Protein AF-0000000082340554 (afdb_homodimer)

Solvent-accessible surface area (backbone atoms only — not comparable to full-atom values): 73332 Å² total; per-residue (Å²): 128,57,55,46,38,39,75,64,53,36,90,44,79,67,43,24,46,80,38,25,33,20,47,46,24,31,34,42,26,62,41,51,29,55,24,44,32,46,28,19,40,72,70,37,28,37,27,37,81,70,85,29,68,32,82,48,20,37,82,44,40,66,58,42,39,48,27,40,75,70,64,37,43,70,62,31,52,51,48,38,66,35,27,49,40,17,46,57,32,40,63,56,28,41,34,44,62,25,34,40,37,43,39,52,72,38,54,65,93,65,48,40,81,52,38,34,34,39,35,59,73,55,55,36,34,38,33,35,31,32,48,92,91,32,45,38,41,35,39,40,35,31,25,54,91,46,53,29,39,39,37,40,44,34,34,79,46,72,41,60,35,37,41,38,76,49,29,59,56,71,50,87,83,58,66,58,55,69,50,52,45,58,48,64,58,89,59,29,43,37,35,36,34,28,46,25,25,56,73,28,32,38,34,31,43,33,34,38,60,48,65,54,75,52,96,88,49,85,58,46,80,40,77,41,65,68,28,37,36,37,33,32,28,33,34,40,38,41,37,18,64,32,30,48,81,67,32,86,57,24,67,60,53,24,48,50,31,46,54,59,44,61,73,41,53,72,67,50,52,52,49,53,29,31,53,58,49,30,69,45,58,64,44,41,50,60,46,33,41,60,61,69,75,89,47,41,39,49,55,24,52,74,75,48,79,40,43,23,54,54,32,40,48,36,52,47,26,51,48,51,46,53,17,16,12,36,56,58,53,92,81,51,66,58,64,44,52,49,46,30,43,39,36,47,65,47,66,29,83,76,35,76,86,24,42,23,37,37,34,82,51,48,44,58,28,52,48,58,25,24,54,45,56,43,35,57,57,40,46,46,12,50,55,51,46,49,52,47,30,42,62,49,2,26,55,47,20,36,52,38,66,68,23,54,37,22,30,18,12,31,37,35,33,97,74,30,48,30,40,32,41,46,88,49,75,37,40,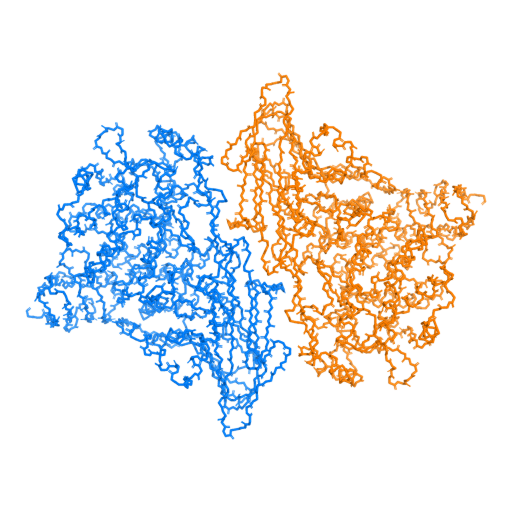19,75,32,59,53,17,44,48,55,55,49,48,51,55,49,54,52,33,42,38,63,66,45,61,66,56,52,61,68,49,40,62,53,52,51,25,40,49,40,18,51,64,54,52,37,38,64,41,97,83,62,68,30,47,27,37,53,76,21,44,46,71,66,43,48,29,25,45,96,87,62,46,68,34,44,66,33,58,26,12,33,39,55,53,47,40,50,50,52,43,51,50,42,48,55,50,48,30,57,77,68,68,52,82,84,55,90,56,53,65,59,48,55,52,48,65,72,22,44,70,77,90,50,69,33,96,85,44,20,51,31,50,38,76,53,80,55,46,62,70,49,58,23,44,61,64,63,56,50,43,33,33,48,41,88,42,55,80,32,30,72,79,89,28,42,70,58,34,50,11,45,52,45,38,51,51,50,20,46,77,49,55,25,43,76,30,15,45,31,22,15,48,50,22,34,44,29,18,65,68,41,34,17,67,58,26,50,50,34,53,51,46,34,46,64,73,17,40,39,60,54,66,44,18,22,55,78,61,77,30,41,27,15,30,20,24,38,28,28,17,57,45,38,12,39,43,45,35,77,50,89,49,33,34,35,38,45,56,16,56,37,79,80,51,33,32,36,36,42,35,35,40,35,33,54,54,24,31,33,36,30,40,31,33,45,75,76,36,77,43,70,50,37,37,39,36,27,72,65,29,51,63,34,37,39,33,40,42,91,83,42,62,75,44,78,46,70,43,64,48,76,43,78,44,56,84,84,112,125,59,57,44,38,37,75,63,52,36,90,46,78,68,45,23,46,80,39,25,34,21,47,46,25,32,35,41,28,60,41,51,28,55,25,44,33,46,27,19,39,71,71,38,28,36,28,37,85,70,86,28,67,32,82,48,20,38,84,42,41,65,58,42,40,49,28,40,76,68,64,37,42,69,61,34,52,53,49,36,67,36,27,48,40,18,46,57,32,40,63,54,27,42,34,44,62,25,34,39,37,42,39,52,72,38,55,66,92,67,50,39,80,51,40,34,35,38,34,59,73,54,55,36,34,40,34,35,34,33,48,91,91,31,45,37,42,34,38,39,34,33,25,54,89,48,53,29,40,39,34,40,44,34,35,78,46,72,42,62,36,39,41,39,77,52,26,58,56,71,50,88,84,59,66,57,54,69,50,52,47,60,46,62,58,90,57,30,42,37,37,36,33,28,45,24,24,54,74,28,34,37,35,31,42,33,34,38,61,48,65,54,78,52,96,86,49,85,57,47,79,41,76,41,66,68,28,38,36,38,32,33,29,34,33,39,39,41,37,20,67,34,31,48,82,65,31,88,56,25,67,60,53,22,48,50,32,46,55,59,44,61,73,41,54,72,68,52,53,52,49,50,30,31,52,58,49,32,69,46,58,65,46,40,51,62,46,35,41,60,61,68,73,86,49,41,40,48,56,24,53,74,75,48,80,40,42,20,53,54,31,39,46,36,52,47,26,51,48,50,44,53,18,16,13,38,57,58,52,91,82,52,66,57,65,45,52,47,46,30,42,40,35,45,64,48,64,29,83,74,34,75,86,23,41,22,38,36,34,81,50,45,44,58,28,52,49,59,25,24,54,46,55,44,34,57,58,39,45,44,12,49,53,52,46,48,53,45,29,43,62,50,1,26,55,46,19,36,52,38,65,68,23,54,39,22,30,18,12,30,38,35,32,97,74,30,47,29,41,32,41,46,88,50,76,36,39,20,75,32,62,52,18,44,48,54,56,49,47,53,57,51,54,50,33,42,37,62,66,44,60,67,55,50,61,70,48,39,63,52,52,50,26,39,47,41,17,51,66,56,53,38,39,64,41,96,84,62,67,30,47,27,36,55,75,20,45,44,70,65,42,47,29,24,45,97,88,63,46,69,35,43,67,34,58,25,13,34,37,54,53,49,39,50,49,52,43,51,49,43,49,55,49,49,30,57,75,68,67,52,82,86,53,90,56,53,66,58,48,56,51,48,64,71,20,44,70,78,89,50,69,30,95,86,45,20,51,30,50,36,76,52,80,56,46,64,70,50,57,23,43,59,63,62,56,51,44,32,36,48,41,90,43,56,80,31,31,69,80,89,28,40,70,59,35,51,11,45,51,44,37,51,52,50,20,45,77,49,56,25,45,72,30,15,44,32,23,14,48,51,22,34,42,30,17,64,68,42,33,17,68,59,26,50,50,33,53,51,46,34,46,66,73,16,39,40,60,53,65,44,18,22,55,80,61,77,31,42,28,14,31,20,22,37,27,29,17,57,46,39,12,39,44,44,34,78,50,88,50,34,34,36,39,45,55,16,56,35,78,78,52,32,32,36,35,40,34,35,40,36,34,54,54,23,30,33,37,30,40,31,32,46,73,77,34,78,43,71,51,36,37,38,36,27,74,67,29,51,62,33,39,39,33,41,42,91,83,42,61,75,44,79,45,70,43,66,48,78,44,81,44,56,82,85,113

Radius of gyration: 36.55 Å; Cα contacts (8 Å, |Δi|>4): 3757; chains: 2; bounding box: 96×115×82 Å

Foldseek 3Di:
DLKFKDQDFAPAQLQFFWAFQQFKIWTWRQDQAKTKIFIFGQQQWAADDDDFFFQQQAVCQVVLLVCQQVVVFVVNLVCCLVTAQTPVQADIFGATPWMKMKGQRADPVQKAPWMWMQRLLQRKIWTWIDHPNKTWIKIWHQFNVLQKIKMKIAIPAWGKIKIDIFHFFSDPPTPDTQWDDWDDDPQKIKTWGDHHYYPGKIKIKMKGKDADDDPRDDWDWDDDPRMIMTTHRIMMMIMHMDICVQPVCRVVVRVVSHVSLVVDDPVVSSVNRRVVSCVQLVLKAKDFPDAPPVDRLLCCLAPNVAVNNLRSLLSVLSSLLSRQFAADDPVCSRVRAAAFQQRRDDRHPDDVSSSFHFQLAQNVLSCLCCLQVRNLRSCNNLLSLLVQLQVQQQCSLCSNHVFFTGWAFRTAHPNNDRGFHHSQSQGRPHGCSSLSSCLVLLVSCQQAVDLVSLVVSLSSLVRSLRSQLSQWDARPVNQATWGPQDFNHNFWFADPVRDIRGTHIHFLLNLVSNLSSLVSNVVSCVSNVPDDDPCNVVSVVNNNRHDDFDQEPQLATARGPDNTHTPQQQDLDPSSCVCLPPNPVDACPPHVSNLSNNVSSLVRNVVRPHPQFLLSLLVSLQSCLRSLAQVVNVVSLSCNSNRAAGSNRFGPSPPTTRSSSSSNSSSVSSQAWAANPPQEIEGRSRHHQSSQKMWIFSGTHGQNKTWTFIDGRQFTDAWIKIAHARQDWHWYQTPPRADTDIGGGGGIDTHGSPD/DLKFKDQDFAPAQLQFFWAFQQFKIWTWRQDQQKTKIFIFGQQQWAADDDDFFFQQQAVCQVVLLVCQQVVVFVVNLVCCLVGAQTPVQADIFGATPWMKMKGQRADPVQKAPWMWMQRLLQRKIWTWIDHPNKTWIKIWHQFNVLQKIKMKIAIPAWGKIKIDIFHFFSDPPTPDTQWDDWDDDDQKIKTWGDHHYYPGKIKIKMKGKDADDDPRDDWDWDDDPRMIMTTHRIMMMIMHMDICVQPVCRVVVRVVSHVSLVVDDPVVSSVNRRVVSNVQLVLKAKDFDDAPPVDRLLCCLAPNVAVNNLRSLLSVLSSLLSRQFAADDPVCSRVRAAAFQQRRDDRHPDDVSSSFHFQLFQNVLSCLCCLQVRNLRSCNNLLSLLVQLQVQQQCSLCSNHVFFTGWAFRTAHPNNDRGFHHSQSQGRPHGCSSLSSCLVLLVSCQQAVDLVSLVVSLSSLVRSLRSQLSQWDARPVNQATWGPQDFNHNFWFADPVRDIRGTHTHFLLNLVSNLSSLVSNVVSCVSNVPDDDPCNVSSVVNNNRHDDFDQEPQLATARGPDNTHTPQLQDLDPSSCVCLPPNPVDACPPHVSNLSNNVSSLVRNVVRPHPQFLLSLLVSLLNCLRVLAQVVNVVSLSCNSNRAAGSNRFGPSPPTTRSSSSSNSSSVSSQAWAANPPQEIEGRSRHHQSSQKMWIFSGTHGQNKTWTFIDGRQFTDAWIKIAHARQDWHWYQTPPRADTDIGGGGGIDTHDSPD

Structure (mmCIF, N/CA/C/O backbone):
data_AF-0000000082340554-model_v1
#
loop_
_entity.id
_entity.type
_entity.pdbx_description
1 polymer 'Glycosyl hydrolase family 95 N-terminal domain-containing protein'
#
loop_
_atom_site.group_PDB
_atom_site.id
_atom_site.type_symbol
_atom_site.label_atom_id
_atom_site.label_alt_id
_atom_site.label_comp_id
_atom_site.label_asym_id
_atom_site.label_entity_id
_atom_site.label_seq_id
_atom_site.pdbx_PDB_ins_code
_atom_site.Cartn_x
_atom_site.Cartn_y
_atom_site.Cartn_z
_atom_site.occupancy
_atom_site.B_iso_or_equiv
_atom_site.auth_seq_id
_atom_site.auth_comp_id
_atom_site.auth_asym_id
_atom_site.auth_atom_id
_atom_site.pdbx_PDB_model_num
ATOM 1 N N . MET A 1 1 ? -26.406 30.531 2.686 1 60.03 1 MET A N 1
ATOM 2 C CA . MET A 1 1 ? -26.812 29.141 2.672 1 60.03 1 MET A CA 1
ATOM 3 C C . MET A 1 1 ? -25.594 28.219 2.691 1 60.03 1 MET A C 1
ATOM 5 O O . MET A 1 1 ? -24.828 28.172 1.723 1 60.03 1 MET A O 1
ATOM 9 N N . SER A 1 2 ? -25.078 27.734 3.844 1 86.44 2 SER A N 1
ATOM 10 C CA . SER A 1 2 ? -23.906 27.016 4.324 1 86.44 2 SER A CA 1
ATOM 11 C C . SER A 1 2 ? -24 25.531 4.004 1 86.44 2 SER A C 1
ATOM 13 O O . SER A 1 2 ? -23.938 24.688 4.906 1 86.44 2 SER A O 1
ATOM 15 N N . GLU A 1 3 ? -24.188 25.375 2.643 1 96.06 3 GLU A N 1
ATOM 16 C CA . GLU A 1 3 ? -24.312 23.984 2.201 1 96.06 3 GLU A CA 1
ATOM 17 C C . GLU A 1 3 ? -23.453 23.719 0.968 1 96.06 3 GLU A C 1
ATOM 19 O O . GLU A 1 3 ? -23.406 24.547 0.052 1 96.06 3 GLU A O 1
ATOM 24 N N . LEU A 1 4 ? -22.766 22.609 0.958 1 98.38 4 LEU A N 1
ATOM 25 C CA . LEU A 1 4 ? -22.219 22.047 -0.271 1 98.38 4 LEU A CA 1
ATOM 26 C C . LEU A 1 4 ? -23.203 21.078 -0.913 1 98.38 4 LEU A C 1
ATOM 28 O O . LEU A 1 4 ? -23.797 20.234 -0.226 1 98.38 4 LEU A O 1
ATOM 32 N N . TRP A 1 5 ? -23.406 21.172 -2.234 1 98.19 5 TRP A N 1
ATOM 33 C CA . TRP A 1 5 ? -24.328 20.219 -2.838 1 98.19 5 TRP A CA 1
ATOM 34 C C . TRP A 1 5 ? -23.906 19.875 -4.262 1 98.19 5 TRP A C 1
ATOM 36 O O . TRP A 1 5 ? -23.141 20.609 -4.879 1 98.19 5 TRP A O 1
ATOM 46 N N . TYR A 1 6 ? -24.375 18.719 -4.762 1 98.56 6 TYR A N 1
ATOM 47 C CA . TYR A 1 6 ? -23.938 18.125 -6.02 1 98.56 6 TYR A CA 1
ATOM 48 C C . TYR A 1 6 ? -25.078 17.359 -6.691 1 98.56 6 TYR A C 1
ATOM 50 O O . TYR A 1 6 ? -26.031 16.922 -6.023 1 98.56 6 TYR A O 1
ATOM 58 N N . LYS A 1 7 ? -24.906 17.078 -8.008 1 98.19 7 LYS A N 1
ATOM 59 C CA . LYS A 1 7 ? -25.953 16.438 -8.789 1 98.19 7 LYS A CA 1
ATOM 60 C C . LYS A 1 7 ? -25.578 15 -9.133 1 98.19 7 LYS A C 1
ATOM 62 O O . LYS A 1 7 ? -26.344 14.289 -9.781 1 98.19 7 LYS A O 1
ATOM 67 N N . ARG A 1 8 ? -24.453 14.586 -8.703 1 98 8 ARG A N 1
ATOM 68 C CA . ARG A 1 8 ? -23.969 13.234 -8.969 1 98 8 ARG A CA 1
ATOM 69 C C . ARG A 1 8 ? -23.219 12.672 -7.773 1 98 8 ARG A C 1
ATOM 71 O O . ARG A 1 8 ? -22.719 13.438 -6.934 1 98 8 ARG A O 1
ATOM 78 N N . PRO A 1 9 ? -23.125 11.289 -7.633 1 98.31 9 PRO A N 1
ATOM 79 C CA . PRO A 1 9 ? -22.234 10.719 -6.613 1 98.31 9 PRO A CA 1
ATOM 80 C C . PRO A 1 9 ? -20.766 11.094 -6.824 1 98.31 9 PRO A C 1
ATOM 82 O O . PRO A 1 9 ? -20.391 11.516 -7.922 1 98.31 9 PRO A O 1
ATOM 85 N N . ALA A 1 10 ? -19.984 11.023 -5.754 1 98 10 ALA A N 1
ATOM 86 C CA . ALA A 1 10 ? -18.547 11.25 -5.883 1 98 10 ALA A CA 1
ATOM 87 C C . ALA A 1 10 ? -17.906 10.211 -6.801 1 98 10 ALA A C 1
ATOM 89 O O . ALA A 1 10 ? -18.109 9.008 -6.625 1 98 10 ALA A O 1
ATOM 90 N N . ALA A 1 11 ? -17.188 10.695 -7.77 1 95.56 11 ALA A N 1
ATOM 91 C CA . ALA A 1 11 ? -16.453 9.797 -8.664 1 95.56 11 ALA A CA 1
ATOM 92 C C . ALA A 1 11 ? -15.219 9.227 -7.977 1 95.56 11 ALA A C 1
ATOM 94 O O . ALA A 1 11 ? -14.719 8.172 -8.367 1 95.56 11 ALA A O 1
ATOM 95 N N . GLY A 1 12 ? -14.781 9.859 -7.062 1 95.56 12 GLY A N 1
ATOM 96 C CA . GLY A 1 12 ? -13.625 9.477 -6.27 1 95.56 12 GLY A CA 1
ATOM 97 C C . GLY A 1 12 ? -13.531 10.219 -4.945 1 95.56 12 GLY A C 1
ATOM 98 O O . GLY A 1 12 ? -14.414 11.016 -4.613 1 95.56 12 GLY A O 1
ATOM 99 N N . TRP A 1 13 ? -12.453 9.961 -4.234 1 96.19 13 TRP A N 1
ATOM 100 C CA . TRP A 1 13 ? -12.258 10.477 -2.885 1 96.19 13 TRP A CA 1
ATOM 101 C C . TRP A 1 13 ? -12.25 12 -2.879 1 96.19 13 TRP A C 1
ATOM 103 O O . TRP A 1 13 ? -12.773 12.625 -1.958 1 96.19 13 TRP A O 1
ATOM 113 N N . ASP A 1 14 ? -11.75 12.625 -3.924 1 96.31 14 ASP A N 1
ATOM 114 C CA . ASP A 1 14 ? -11.586 14.07 -4.031 1 96.31 14 ASP A CA 1
ATOM 115 C C . ASP A 1 14 ? -12.93 14.773 -4.164 1 96.31 14 ASP A C 1
ATOM 117 O O . ASP A 1 14 ? -13.023 15.992 -4.016 1 96.31 14 ASP A O 1
ATOM 121 N N . GLU A 1 15 ? -13.977 13.992 -4.355 1 97.81 15 GLU A N 1
ATOM 122 C CA . GLU A 1 15 ? -15.312 14.555 -4.504 1 97.81 15 GLU A CA 1
ATOM 123 C C . GLU A 1 15 ? -16.203 14.164 -3.326 1 97.81 15 GLU A C 1
ATOM 125 O O . GLU A 1 15 ? -17.312 14.688 -3.184 1 97.81 15 GLU A O 1
ATOM 130 N N . ALA A 1 16 ? -15.734 13.25 -2.508 1 98.31 16 ALA A N 1
ATOM 131 C CA . ALA A 1 16 ? -16.531 12.773 -1.381 1 98.31 16 ALA A CA 1
ATOM 132 C C . ALA A 1 16 ? -16.641 13.844 -0.298 1 98.31 16 ALA A C 1
ATOM 134 O O . ALA A 1 16 ? -15.906 14.836 -0.317 1 98.31 16 ALA A O 1
ATOM 135 N N . LEU A 1 17 ? -17.594 13.68 0.597 1 98.81 17 LEU A N 1
ATOM 136 C CA . LEU A 1 17 ? -17.859 14.695 1.612 1 98.81 17 LEU A CA 1
ATOM 137 C C . LEU A 1 17 ? -17.469 14.188 2.996 1 98.81 17 LEU A C 1
ATOM 139 O O . LEU A 1 17 ? -17.844 13.086 3.393 1 98.81 17 LEU A O 1
ATOM 143 N N . PRO A 1 18 ? -16.719 14.969 3.752 1 98.75 18 PRO A N 1
ATOM 144 C CA . PRO A 1 18 ? -16.219 14.531 5.055 1 98.75 18 PRO A CA 1
ATOM 145 C C . PRO A 1 18 ? -17.234 14.734 6.18 1 98.75 18 PRO A C 1
ATOM 147 O O . PRO A 1 18 ? -17.953 15.727 6.191 1 98.75 18 PRO A O 1
ATOM 150 N N . VAL A 1 19 ? -17.328 13.773 7.055 1 98.81 19 VAL A N 1
ATOM 151 C CA . VAL A 1 19 ? -17.938 13.945 8.367 1 98.81 19 VAL A CA 1
ATOM 152 C C . VAL A 1 19 ? -16.953 13.516 9.453 1 98.81 19 VAL A C 1
ATOM 154 O O . VAL A 1 19 ? -16.062 12.695 9.211 1 98.81 19 VAL A O 1
ATOM 157 N N . GLY A 1 20 ? -17.016 14.172 10.578 1 98.75 20 GLY A N 1
ATOM 158 C CA . GLY A 1 20 ? -16.094 13.844 11.664 1 98.75 20 GLY A CA 1
ATOM 159 C C . GLY A 1 20 ? -16.547 14.414 13 1 98.75 20 GLY A C 1
ATOM 160 O O . GLY A 1 20 ? -17.359 15.336 13.047 1 98.75 20 GLY A O 1
ATOM 161 N N . ASN A 1 21 ? -16.078 13.844 14.055 1 98.19 21 ASN A N 1
ATOM 162 C CA . ASN A 1 21 ? -16.422 14.312 15.391 1 98.19 21 ASN A CA 1
ATOM 163 C C . ASN A 1 21 ? -15.18 14.531 16.234 1 98.19 21 ASN A C 1
ATOM 165 O O . ASN A 1 21 ? -15.234 14.414 17.469 1 98.19 21 ASN A O 1
ATOM 169 N N . GLY A 1 22 ? -14.031 14.758 15.57 1 97.19 22 GLY A N 1
ATOM 170 C CA . GLY A 1 22 ? -12.766 14.898 16.266 1 97.19 22 GLY A CA 1
ATOM 171 C C . GLY A 1 22 ? -11.898 13.656 16.188 1 97.19 22 GLY A C 1
ATOM 172 O O . GLY A 1 22 ? -10.727 13.734 15.797 1 97.19 22 GLY A O 1
ATOM 173 N N . ARG A 1 23 ? -12.531 12.531 16.453 1 96.25 23 ARG A N 1
ATOM 174 C CA . ARG A 1 23 ? -11.805 11.266 16.547 1 96.25 23 ARG A CA 1
ATOM 175 C C . ARG A 1 23 ? -12.211 10.312 15.422 1 96.25 23 ARG A C 1
ATOM 177 O O . ARG A 1 23 ? -11.367 9.633 14.844 1 96.25 23 ARG A O 1
ATOM 184 N N . LEU A 1 24 ? -13.508 10.203 15.164 1 98.31 24 LEU A N 1
ATOM 185 C CA . LEU A 1 24 ? -14.039 9.367 14.094 1 98.31 24 LEU A CA 1
ATOM 186 C C . LEU A 1 24 ? -14.336 10.195 12.852 1 98.31 24 LEU A C 1
ATOM 188 O O . LEU A 1 24 ? -14.789 11.336 12.961 1 98.31 24 LEU A O 1
ATOM 192 N N . GLY A 1 25 ? -13.977 9.664 11.727 1 98.62 25 GLY A N 1
ATOM 193 C CA . GLY A 1 25 ? -14.266 10.336 10.469 1 98.62 25 GLY A CA 1
ATOM 194 C C . GLY A 1 25 ? -14.703 9.383 9.367 1 98.62 25 GLY A C 1
ATOM 195 O O . GLY A 1 25 ? -14.484 8.172 9.461 1 98.62 25 GLY A O 1
ATOM 196 N N . ALA A 1 26 ? -15.344 9.914 8.406 1 98.81 26 ALA A N 1
ATOM 197 C CA . ALA A 1 26 ? -15.734 9.18 7.207 1 98.81 26 ALA A CA 1
ATOM 198 C C . ALA A 1 26 ? -15.828 10.109 6 1 98.81 26 ALA A C 1
ATOM 200 O O . ALA A 1 26 ? -16.078 11.305 6.148 1 98.81 26 ALA A O 1
ATOM 201 N N . MET A 1 27 ? -15.539 9.617 4.883 1 98.75 27 MET A N 1
ATOM 202 C CA . MET A 1 27 ? -15.852 10.281 3.619 1 98.75 27 MET A CA 1
ATOM 203 C C . MET A 1 27 ? -17.062 9.633 2.943 1 98.75 27 MET A C 1
ATOM 205 O O . MET A 1 27 ? -17.047 8.43 2.674 1 98.75 27 MET A O 1
ATOM 209 N N . VAL A 1 28 ? -18.062 10.398 2.654 1 98.75 28 VAL A N 1
ATOM 210 C CA . VAL A 1 28 ? -19.328 9.922 2.104 1 98.75 28 VAL A CA 1
ATOM 211 C C . VAL A 1 28 ? -19.344 10.133 0.593 1 98.75 28 VAL A C 1
ATOM 213 O O . VAL A 1 28 ? -19.219 11.266 0.118 1 98.75 28 VAL A O 1
ATOM 216 N N . TYR A 1 29 ? -19.641 9.102 -0.17 1 98.31 29 TYR A N 1
ATOM 217 C CA . TYR A 1 29 ? -19.578 9.188 -1.625 1 98.31 29 TYR A CA 1
ATOM 218 C C . TYR A 1 29 ? -20.938 9.516 -2.217 1 98.31 29 TYR A C 1
ATOM 220 O O . TYR A 1 29 ? -21.031 10.148 -3.268 1 98.31 29 TYR A O 1
ATOM 228 N N . GLY A 1 30 ? -21.984 9.047 -1.609 1 98.62 30 GLY A N 1
ATOM 229 C CA . GLY A 1 30 ? -23.344 9.289 -2.084 1 98.62 30 GLY A CA 1
ATOM 230 C C . GLY A 1 30 ? -23.75 8.375 -3.221 1 98.62 30 GLY A C 1
ATOM 231 O O . GLY A 1 30 ? -24.625 8.711 -4.012 1 98.62 30 GLY A O 1
ATOM 232 N N . ARG A 1 31 ? -23.203 7.18 -3.307 1 98.06 31 ARG A N 1
ATOM 233 C CA . ARG A 1 31 ? -23.516 6.254 -4.391 1 98.06 31 ARG A CA 1
ATOM 234 C C . ARG A 1 31 ? -24.875 5.605 -4.188 1 98.06 31 ARG A C 1
ATOM 236 O O . ARG A 1 31 ? -25.344 5.465 -3.053 1 98.06 31 ARG A O 1
ATOM 243 N N . THR A 1 32 ? -25.562 5.25 -5.312 1 98.44 32 THR A N 1
ATOM 244 C CA . THR A 1 32 ? -26.922 4.727 -5.219 1 98.44 32 THR A CA 1
ATOM 245 C C . THR A 1 32 ? -26.922 3.207 -5.363 1 98.44 32 THR A C 1
ATOM 247 O O . THR A 1 32 ? -27.812 2.533 -4.84 1 98.44 32 THR A O 1
ATOM 250 N N . ASP A 1 33 ? -25.922 2.709 -6.113 1 96.75 33 ASP A N 1
ATOM 251 C CA . ASP A 1 33 ? -25.812 1.257 -6.223 1 96.75 33 ASP A CA 1
ATOM 252 C C . ASP A 1 33 ? -25.234 0.654 -4.949 1 96.75 33 ASP A C 1
ATOM 254 O O . ASP A 1 33 ? -25.938 0.004 -4.176 1 96.75 33 ASP A O 1
ATOM 258 N N . ALA A 1 34 ? -24.047 1.009 -4.648 1 96.38 34 ALA A N 1
ATOM 259 C CA . ALA A 1 34 ? -23.359 0.648 -3.412 1 96.38 34 ALA A CA 1
ATOM 260 C C . ALA A 1 34 ? -22.672 1.861 -2.793 1 96.38 34 ALA A C 1
ATOM 262 O O . ALA A 1 34 ? -21.609 2.287 -3.262 1 96.38 34 ALA A O 1
ATOM 263 N N . GLU A 1 35 ? -23.266 2.383 -1.739 1 97.75 35 GLU A N 1
ATOM 264 C CA . GLU A 1 35 ? -22.641 3.488 -1.02 1 97.75 35 GLU A CA 1
ATOM 265 C C . GLU A 1 35 ? -21.328 3.051 -0.365 1 97.75 35 GLU A C 1
ATOM 267 O O . GLU A 1 35 ? -21.188 1.899 0.054 1 97.75 35 GLU A O 1
ATOM 272 N N . LEU A 1 36 ? -20.422 3.928 -0.369 1 97 36 LEU A N 1
ATOM 273 C CA . LEU A 1 36 ? -19.141 3.713 0.28 1 97 36 LEU A CA 1
ATOM 274 C C . LEU A 1 36 ? -18.859 4.805 1.309 1 97 36 LEU A C 1
ATOM 276 O O . LEU A 1 36 ? -18.938 5.992 0.993 1 97 36 LEU A O 1
ATOM 280 N N . LEU A 1 37 ? -18.594 4.43 2.52 1 98 37 LEU A N 1
ATOM 281 C CA . LEU A 1 37 ? -18 5.312 3.514 1 98 37 LEU A CA 1
ATOM 282 C C . LEU A 1 37 ? -16.578 4.875 3.844 1 98 37 LEU A C 1
ATOM 284 O O . LEU A 1 37 ? -16.359 3.764 4.332 1 98 37 LEU A O 1
ATOM 288 N N . GLN A 1 38 ? -15.617 5.711 3.535 1 98 38 GLN A N 1
ATOM 289 C CA . GLN A 1 38 ? -14.25 5.488 3.977 1 98 38 GLN A CA 1
ATOM 290 C C . GLN A 1 38 ? -14.055 5.938 5.422 1 98 38 GLN A C 1
ATOM 292 O O . GLN A 1 38 ? -14.203 7.117 5.738 1 98 38 GLN A O 1
ATOM 297 N N . LEU A 1 39 ? -13.688 5.027 6.254 1 98.75 39 LEU A N 1
ATOM 298 C CA . LEU A 1 39 ? -13.719 5.273 7.691 1 98.75 39 LEU A CA 1
ATOM 299 C C . LEU A 1 39 ? -12.312 5.559 8.227 1 98.75 39 LEU A C 1
ATOM 301 O O . LEU A 1 39 ? -11.344 4.953 7.77 1 98.75 39 LEU A O 1
ATOM 305 N N . ASN A 1 40 ? -12.258 6.402 9.203 1 98.75 40 ASN A N 1
ATOM 306 C CA . ASN A 1 40 ? -11.023 6.707 9.914 1 98.75 40 ASN A CA 1
ATOM 307 C C . ASN A 1 40 ? -11.242 6.77 11.422 1 98.75 40 ASN A C 1
ATOM 309 O O . ASN A 1 40 ? -12.328 7.125 11.883 1 98.75 40 ASN A O 1
ATOM 313 N N . GLU A 1 41 ? -10.375 6.363 12.164 1 98.56 41 GLU A N 1
ATOM 314 C CA . GLU A 1 41 ? -10.156 6.582 13.586 1 98.56 41 GLU A CA 1
ATOM 315 C C . GLU A 1 41 ? -8.758 7.137 13.859 1 98.56 41 GLU A C 1
ATOM 317 O O . GLU A 1 41 ? -7.77 6.609 13.352 1 98.56 41 GLU A O 1
ATOM 322 N N . ASP A 1 42 ? -8.633 8.188 14.578 1 98 42 ASP A N 1
ATOM 323 C CA . ASP A 1 42 ? -7.473 9.062 14.547 1 98 42 ASP A CA 1
ATOM 324 C C . ASP A 1 42 ? -6.254 8.383 15.164 1 98 42 ASP A C 1
ATOM 326 O O . ASP A 1 42 ? -5.129 8.875 15.039 1 98 42 ASP A O 1
ATOM 330 N N . SER A 1 43 ? -6.402 7.195 15.828 1 98.06 43 SER A N 1
ATOM 331 C CA . SER A 1 43 ? -5.262 6.551 16.469 1 98.06 43 SER A CA 1
ATOM 332 C C . SER A 1 43 ? -4.887 5.254 15.766 1 98.06 43 SER A C 1
ATOM 334 O O . SER A 1 43 ? -4.129 4.441 16.297 1 98.06 43 SER A O 1
ATOM 336 N N . VAL A 1 44 ? -5.391 5.004 14.562 1 98.19 44 VAL A N 1
ATOM 337 C CA . VAL A 1 44 ? -5 3.842 13.773 1 98.19 44 VAL A CA 1
ATOM 338 C C . VAL A 1 44 ? -3.75 4.168 12.961 1 98.19 44 VAL A C 1
ATOM 340 O O . VAL A 1 44 ? -3.846 4.699 11.852 1 98.19 44 VAL A O 1
ATOM 343 N N . TRP A 1 45 ? -2.592 3.799 13.492 1 98.19 45 TRP A N 1
ATOM 344 C CA . TRP A 1 45 ? -1.295 4.117 12.906 1 98.19 45 TRP A CA 1
ATOM 345 C C . TRP A 1 45 ? -0.451 2.857 12.734 1 98.19 45 TRP A C 1
ATOM 347 O O . TRP A 1 45 ? -0.604 1.895 13.484 1 98.19 45 TRP A O 1
ATOM 357 N N . TYR A 1 46 ? 0.42 2.785 11.727 1 97.5 46 TYR A N 1
ATOM 358 C CA . TYR A 1 46 ? 1.41 1.73 11.547 1 97.5 46 TYR A CA 1
ATOM 359 C C . TYR A 1 46 ? 2.48 1.794 12.633 1 97.5 46 TYR A C 1
ATOM 361 O O . TYR A 1 46 ? 3.131 2.826 12.812 1 97.5 46 TYR A O 1
ATOM 369 N N . GLY A 1 47 ? 2.658 0.726 13.422 1 97.25 47 GLY A N 1
ATOM 370 C CA . GLY A 1 47 ? 3.809 0.503 14.289 1 97.25 47 GLY A CA 1
ATOM 371 C C . GLY A 1 47 ? 3.707 1.229 15.617 1 97.25 47 GLY A C 1
ATOM 372 O O . GLY A 1 47 ? 2.965 2.205 15.742 1 97.25 47 GLY A O 1
ATOM 373 N N . GLY A 1 48 ? 4.414 0.808 16.578 1 97.19 48 GLY A N 1
ATOM 374 C CA . GLY A 1 48 ? 4.574 1.435 17.875 1 97.19 48 GLY A CA 1
ATOM 375 C C . GLY A 1 48 ? 5.746 2.396 17.938 1 97.19 48 GLY A C 1
ATOM 376 O O . GLY A 1 48 ? 6.336 2.727 16.906 1 97.19 48 GLY A O 1
ATOM 377 N N . PRO A 1 49 ? 6.016 2.887 19.078 1 96.12 49 PRO A N 1
ATOM 378 C CA . PRO A 1 49 ? 7.117 3.836 19.234 1 96.12 49 PRO A CA 1
ATOM 379 C C . PRO A 1 49 ? 8.461 3.266 18.797 1 96.12 49 PRO A C 1
ATOM 381 O O . PRO A 1 49 ? 8.688 2.059 18.891 1 96.12 49 PRO A O 1
ATOM 384 N N . GLN A 1 50 ? 9.305 4.051 18.281 1 94.06 50 GLN A N 1
ATOM 385 C CA . GLN A 1 50 ? 10.641 3.67 17.828 1 94.06 50 GLN A CA 1
ATOM 386 C C . GLN A 1 50 ? 11.711 4.566 18.453 1 94.06 50 GLN A C 1
ATOM 388 O O . GLN A 1 50 ? 11.438 5.715 18.797 1 94.06 50 GLN A O 1
ATOM 393 N N . ASP A 1 51 ? 12.828 4.031 18.734 1 91.75 51 ASP A N 1
ATOM 394 C CA . ASP A 1 51 ? 14.016 4.824 19.031 1 91.75 51 ASP A CA 1
ATOM 395 C C . ASP A 1 51 ? 14.805 5.148 17.766 1 91.75 51 ASP A C 1
ATOM 397 O O . ASP A 1 51 ? 15.547 4.309 17.266 1 91.75 51 ASP A O 1
ATOM 401 N N . ARG A 1 52 ? 14.695 6.383 17.359 1 93.81 52 ARG A N 1
ATOM 402 C CA . ARG A 1 52 ? 15.273 6.738 16.078 1 93.81 52 ARG A CA 1
ATOM 403 C C . ARG A 1 52 ? 16.359 7.797 16.234 1 93.81 52 ARG A C 1
ATOM 405 O O . ARG A 1 52 ? 16.984 8.203 15.25 1 93.81 52 ARG A O 1
ATOM 412 N N . ILE A 1 53 ? 16.594 8.328 17.406 1 94.81 53 ILE A N 1
ATOM 413 C CA . ILE A 1 53 ? 17.5 9.453 17.641 1 94.81 53 ILE A CA 1
ATOM 414 C C . ILE A 1 53 ? 18.906 9.078 17.219 1 94.81 53 ILE A C 1
ATOM 416 O O . ILE A 1 53 ? 19.438 8.031 17.594 1 94.81 53 ILE A O 1
ATOM 420 N N . PRO A 1 54 ? 19.531 9.914 16.375 1 93.5 54 PRO A N 1
ATOM 421 C CA . PRO A 1 54 ? 20.891 9.602 15.922 1 93.5 54 PRO A CA 1
ATOM 422 C C . PRO A 1 54 ? 21.906 9.602 17.062 1 93.5 54 PRO A C 1
ATOM 424 O O . PRO A 1 54 ? 22 10.594 17.797 1 93.5 54 PRO A O 1
ATOM 427 N N . ASP A 1 55 ? 22.75 8.664 17.141 1 86.44 55 ASP A N 1
ATOM 428 C CA . ASP A 1 55 ? 23.672 8.461 18.266 1 86.44 55 ASP A CA 1
ATOM 429 C C . ASP A 1 55 ? 24.922 9.336 18.109 1 86.44 55 ASP A C 1
ATOM 431 O O . ASP A 1 55 ? 25.594 9.648 19.109 1 86.44 55 ASP A O 1
ATOM 435 N N . ASP A 1 56 ? 25.188 9.781 16.922 1 90.12 56 ASP A N 1
ATOM 436 C CA . ASP A 1 56 ? 26.469 10.445 16.672 1 90.12 56 ASP A CA 1
ATOM 437 C C . ASP A 1 56 ? 26.297 11.953 16.594 1 90.12 56 ASP A C 1
ATOM 439 O O . ASP A 1 56 ? 27.266 12.688 16.359 1 90.12 56 ASP A O 1
ATOM 443 N N . ALA A 1 57 ? 25.125 12.414 16.812 1 96 57 ALA A N 1
ATOM 444 C CA . ALA A 1 57 ? 24.828 13.82 16.531 1 96 57 ALA A CA 1
ATOM 445 C C . ALA A 1 57 ? 25.625 14.734 17.484 1 96 57 ALA A C 1
ATOM 447 O O . ALA A 1 57 ? 26.312 15.648 17.031 1 96 57 ALA A O 1
ATOM 448 N N . LEU A 1 58 ? 25.625 14.445 18.781 1 97.25 58 LEU A N 1
ATOM 449 C CA . LEU A 1 58 ? 26.203 15.336 19.781 1 97.25 58 LEU A CA 1
ATOM 450 C C . LEU A 1 58 ? 27.703 15.445 19.594 1 97.25 58 LEU A C 1
ATOM 452 O O . LEU A 1 58 ? 28.266 16.547 19.641 1 97.25 58 LEU A O 1
ATOM 456 N N . ARG A 1 59 ? 28.344 14.336 19.359 1 95.56 59 ARG A N 1
ATOM 457 C CA . ARG A 1 59 ? 29.797 14.336 19.219 1 95.56 59 ARG A CA 1
ATOM 458 C C . ARG A 1 59 ? 30.234 15.102 17.984 1 95.56 59 ARG A C 1
ATOM 460 O O . ARG A 1 59 ? 31.328 15.656 17.938 1 95.56 59 ARG A O 1
ATOM 467 N N . ASN A 1 60 ? 29.375 15.18 17 1 96.69 60 ASN A N 1
ATOM 468 C CA . ASN A 1 60 ? 29.75 15.805 15.734 1 96.69 60 ASN A CA 1
ATOM 469 C C . ASN A 1 60 ? 29.234 17.234 15.641 1 96.69 60 ASN A C 1
ATOM 471 O O . ASN A 1 60 ? 29.531 17.953 14.688 1 96.69 60 ASN A O 1
ATOM 475 N N . LEU A 1 61 ? 28.547 17.703 16.609 1 98.31 61 LEU A N 1
ATOM 476 C CA . LEU A 1 61 ? 27.875 19 16.562 1 98.31 61 LEU A CA 1
ATOM 477 C C . LEU A 1 61 ? 28.891 20.125 16.469 1 98.31 61 LEU A C 1
ATOM 479 O O . LEU A 1 61 ? 28.734 21.031 15.656 1 98.31 61 LEU A O 1
ATOM 483 N N . PRO A 1 62 ? 29.984 20.109 17.281 1 98.06 62 PRO A N 1
ATOM 484 C CA . PRO A 1 62 ? 30.953 21.219 17.156 1 98.06 62 PRO A CA 1
ATOM 485 C C . PRO A 1 62 ? 31.562 21.312 15.75 1 98.06 62 PRO A C 1
ATOM 487 O O . PRO A 1 62 ? 31.703 22.406 15.211 1 98.06 62 PRO A O 1
ATOM 490 N N . HIS A 1 63 ? 31.812 20.172 15.234 1 98.06 63 HIS A N 1
ATOM 491 C CA . HIS A 1 63 ? 32.375 20.156 13.891 1 98.06 63 HIS A CA 1
ATOM 492 C C . HIS A 1 63 ? 31.375 20.672 12.859 1 98.06 63 HIS A C 1
ATOM 494 O O . HIS A 1 63 ? 31.75 21.422 11.953 1 98.06 63 HIS A O 1
ATOM 500 N N . LEU A 1 64 ? 30.172 20.25 12.984 1 98.31 64 LEU A N 1
ATOM 501 C CA . LEU A 1 64 ? 29.141 20.734 12.07 1 98.31 64 LEU A CA 1
ATOM 502 C C . LEU A 1 64 ? 29.016 22.25 12.148 1 98.31 64 LEU A C 1
ATOM 504 O O . LEU A 1 64 ? 28.922 22.922 11.109 1 98.31 64 LEU A O 1
ATOM 508 N N . ARG A 1 65 ? 29.031 22.828 13.344 1 98.38 65 ARG A N 1
ATOM 509 C CA . ARG A 1 65 ? 28.906 24.266 13.539 1 98.38 65 ARG A CA 1
ATOM 510 C C . ARG A 1 65 ? 30.078 25 12.883 1 98.38 65 ARG A C 1
ATOM 512 O O . ARG A 1 65 ? 29.891 26.062 12.281 1 98.38 65 ARG A O 1
ATOM 519 N N . GLU A 1 66 ? 31.188 24.406 12.945 1 98.06 66 GLU A N 1
ATOM 520 C CA . GLU A 1 66 ? 32.375 25.016 12.328 1 98.06 66 GLU A CA 1
ATOM 521 C C . GLU A 1 66 ? 32.25 25 10.805 1 98.06 66 GLU A C 1
ATOM 523 O O . GLU A 1 66 ? 32.562 26 10.156 1 98.06 66 GLU A O 1
ATOM 528 N N . LEU A 1 67 ? 31.812 23.859 10.312 1 98.19 67 LEU A N 1
ATOM 529 C CA . LEU A 1 67 ? 31.656 23.75 8.867 1 98.19 67 LEU A CA 1
ATOM 530 C C . LEU A 1 67 ? 30.656 24.781 8.352 1 98.19 67 LEU A C 1
ATOM 532 O O . LEU A 1 67 ? 30.875 25.406 7.309 1 98.19 67 LEU A O 1
ATOM 536 N N . ILE A 1 68 ? 29.594 24.953 9.07 1 97.81 68 ILE A N 1
ATOM 537 C CA . ILE A 1 68 ? 28.562 25.906 8.68 1 97.81 68 ILE A CA 1
ATOM 538 C C . ILE A 1 68 ? 29.125 27.328 8.711 1 97.81 68 ILE A C 1
ATOM 540 O O . ILE A 1 68 ? 28.938 28.094 7.766 1 97.81 68 ILE A O 1
ATOM 544 N N . ARG A 1 69 ? 29.844 27.672 9.703 1 95.88 69 ARG A N 1
ATOM 545 C CA . ARG A 1 69 ? 30.438 29 9.867 1 95.88 69 ARG A CA 1
ATOM 546 C C . ARG A 1 69 ? 31.438 29.297 8.75 1 95.88 69 ARG A C 1
ATOM 548 O O . ARG A 1 69 ? 31.531 30.438 8.281 1 95.88 69 ARG A O 1
ATOM 555 N N . GLN A 1 70 ? 32.062 28.234 8.289 1 95.31 70 GLN A N 1
ATOM 556 C CA . GLN A 1 70 ? 33.094 28.375 7.266 1 95.31 70 GLN A CA 1
ATOM 557 C C . GLN A 1 70 ? 32.469 28.406 5.871 1 95.31 70 GLN A C 1
ATOM 559 O O . GLN A 1 70 ? 33.188 28.656 4.883 1 95.31 70 GLN A O 1
ATOM 564 N N . GLY A 1 71 ? 31.219 28.172 5.773 1 95.38 71 GLY A N 1
ATOM 565 C CA . GLY A 1 71 ? 30.578 28.094 4.473 1 95.38 71 GLY A CA 1
ATOM 566 C C . GLY A 1 71 ? 30.938 26.844 3.699 1 95.38 71 GLY A C 1
ATOM 567 O O . GLY A 1 71 ? 30.906 26.828 2.467 1 95.38 71 GLY A O 1
ATOM 568 N N . ALA A 1 72 ? 31.359 25.797 4.414 1 97.06 72 ALA A N 1
ATOM 569 C CA . ALA A 1 72 ? 31.672 24.5 3.803 1 97.06 72 ALA A CA 1
ATOM 570 C C . ALA A 1 72 ? 30.406 23.672 3.6 1 97.06 72 ALA A C 1
ATOM 572 O O . ALA A 1 72 ? 30.234 22.641 4.238 1 97.06 72 ALA A O 1
ATOM 573 N N . HIS A 1 73 ? 29.625 24.094 2.604 1 97.19 73 HIS A N 1
ATOM 574 C CA . HIS A 1 73 ? 28.266 23.594 2.441 1 97.19 73 HIS A CA 1
ATOM 575 C C . HIS A 1 73 ? 28.266 22.094 2.16 1 97.19 73 HIS A C 1
ATOM 577 O O . HIS A 1 73 ? 27.5 21.359 2.773 1 97.19 73 HIS A O 1
ATOM 583 N N . THR A 1 74 ? 29.078 21.641 1.273 1 95.25 74 THR A N 1
ATOM 584 C CA . THR A 1 74 ? 29.109 20.25 0.864 1 95.25 74 THR A CA 1
ATOM 585 C C . THR A 1 74 ? 29.5 19.344 2.035 1 95.25 74 THR A C 1
ATOM 587 O O . THR A 1 74 ? 28.859 18.328 2.279 1 95.25 74 THR A O 1
ATOM 590 N N . GLU A 1 75 ? 30.5 19.75 2.703 1 95.38 75 GLU A N 1
ATOM 591 C CA . GLU A 1 75 ? 31 18.984 3.834 1 95.38 75 GLU A CA 1
ATOM 592 C C . GLU A 1 75 ? 29.984 18.953 4.973 1 95.38 75 GLU A C 1
ATOM 594 O O . GLU A 1 75 ? 29.812 17.922 5.629 1 95.38 75 GLU A O 1
ATOM 599 N N . ALA A 1 76 ? 29.344 20.078 5.223 1 97.69 76 ALA A N 1
ATOM 600 C CA . ALA A 1 76 ? 28.328 20.156 6.262 1 97.69 76 ALA A CA 1
ATOM 601 C C . ALA A 1 76 ? 27.172 19.188 5.969 1 97.69 76 ALA A C 1
ATOM 603 O O . ALA A 1 76 ? 26.719 18.469 6.859 1 97.69 76 ALA A O 1
ATOM 604 N N . GLU A 1 77 ? 26.719 19.219 4.738 1 96.56 77 GLU A N 1
ATOM 605 C CA . GLU A 1 77 ? 25.609 18.359 4.359 1 96.56 77 GLU A CA 1
ATOM 606 C C . GLU A 1 77 ? 25.984 16.875 4.453 1 96.56 77 GLU A C 1
ATOM 608 O O . GLU A 1 77 ? 25.172 16.047 4.875 1 96.56 77 GLU A O 1
ATOM 613 N N . GLU A 1 78 ? 27.141 16.578 4.012 1 91.94 78 GLU A N 1
ATOM 614 C CA . GLU A 1 78 ? 27.609 15.203 4.113 1 91.94 78 GLU A CA 1
ATOM 615 C C . GLU A 1 78 ? 27.656 14.734 5.566 1 91.94 78 GLU A C 1
ATOM 617 O O . GLU A 1 78 ? 27.266 13.609 5.875 1 91.94 78 GLU A O 1
ATOM 622 N N . LEU A 1 79 ? 28.172 15.594 6.414 1 94.06 79 LEU A N 1
ATOM 623 C CA . LEU A 1 79 ? 28.234 15.266 7.836 1 94.06 79 LEU A CA 1
ATOM 624 C C . LEU A 1 79 ? 26.828 15.047 8.406 1 94.06 79 LEU A C 1
ATOM 626 O O . LEU A 1 79 ? 26.625 14.133 9.211 1 94.06 79 LEU A O 1
ATOM 630 N N . VAL A 1 80 ? 25.906 15.844 7.973 1 96.62 80 VAL A N 1
ATOM 631 C CA . VAL A 1 80 ? 24.531 15.734 8.445 1 96.62 80 VAL A CA 1
ATOM 632 C C . VAL A 1 80 ? 23.938 14.398 8 1 96.62 80 VAL A C 1
ATOM 634 O O . VAL A 1 80 ? 23.297 13.695 8.789 1 96.62 80 VAL A O 1
ATOM 637 N N . ARG A 1 81 ? 24.109 14.039 6.773 1 92.19 81 ARG A N 1
ATOM 638 C CA . ARG A 1 81 ? 23.609 12.773 6.25 1 92.19 81 ARG A CA 1
ATOM 639 C C . ARG A 1 81 ? 24.156 11.594 7.051 1 92.19 81 ARG A C 1
ATOM 641 O O . ARG A 1 81 ? 23.469 10.578 7.211 1 92.19 81 ARG A O 1
ATOM 648 N N . ARG A 1 82 ? 25.25 11.758 7.52 1 89.06 82 ARG A N 1
ATOM 649 C CA . ARG A 1 82 ? 25.953 10.648 8.164 1 89.06 82 ARG A CA 1
ATOM 650 C C . ARG A 1 82 ? 25.609 10.586 9.656 1 89.06 82 ARG A C 1
ATOM 652 O O . ARG A 1 82 ? 25.469 9.5 10.219 1 89.06 82 ARG A O 1
ATOM 659 N N . ALA A 1 83 ? 25.453 11.797 10.211 1 93 83 ALA A N 1
ATOM 660 C CA . ALA A 1 83 ? 25.516 11.781 11.664 1 93 83 ALA A CA 1
ATOM 661 C C . ALA A 1 83 ? 24.234 12.32 12.281 1 93 83 ALA A C 1
ATOM 663 O O . ALA A 1 83 ? 23.969 12.125 13.469 1 93 83 ALA A O 1
ATOM 664 N N . PHE A 1 84 ? 23.406 12.945 11.5 1 96.25 84 PHE A N 1
ATOM 665 C CA . PHE A 1 84 ? 22.312 13.68 12.141 1 96.25 84 PHE A CA 1
ATOM 666 C C . PHE A 1 84 ? 20.969 13.18 11.648 1 96.25 84 PHE A C 1
ATOM 668 O O . PHE A 1 84 ? 19.938 13.477 12.25 1 96.25 84 PHE A O 1
ATOM 675 N N . PHE A 1 85 ? 20.922 12.398 10.594 1 94.44 85 PHE A N 1
ATOM 676 C CA . PHE A 1 85 ? 19.672 11.805 10.133 1 94.44 85 PHE A CA 1
ATOM 677 C C . PHE A 1 85 ? 19.297 10.609 11 1 94.44 85 PHE A C 1
ATOM 679 O O . PHE A 1 85 ? 20.172 9.836 11.414 1 94.44 85 PHE A O 1
ATOM 686 N N . ALA A 1 86 ? 18 10.539 11.273 1 94.56 86 ALA A N 1
ATOM 687 C CA . ALA A 1 86 ? 17.5 9.422 12.07 1 94.56 86 ALA A CA 1
ATOM 688 C C . ALA A 1 86 ? 17.391 8.156 11.219 1 94.56 86 ALA A C 1
ATOM 690 O O . ALA A 1 86 ? 17.344 8.227 9.992 1 94.56 86 ALA A O 1
ATOM 691 N N . SER A 1 87 ? 17.391 6.984 11.789 1 91.75 87 SER A N 1
ATOM 692 C CA . SER A 1 87 ? 17.141 5.668 11.211 1 91.75 87 SER A CA 1
ATOM 693 C C . SER A 1 87 ? 16.344 4.789 12.164 1 91.75 87 SER A C 1
ATOM 695 O O . SER A 1 87 ? 16.719 4.617 13.328 1 91.75 87 SER A O 1
ATOM 697 N N . PRO A 1 88 ? 15.234 4.23 11.773 1 92.94 88 PRO A N 1
ATOM 698 C CA . PRO A 1 88 ? 14.633 4.473 10.453 1 92.94 88 PRO A CA 1
ATOM 699 C C . PRO A 1 88 ? 14.398 5.957 10.18 1 92.94 88 PRO A C 1
ATOM 701 O O . PRO A 1 88 ? 14.242 6.746 11.117 1 92.94 88 PRO A O 1
ATOM 704 N N . ASN A 1 89 ? 14.391 6.293 8.906 1 92.62 89 ASN A N 1
ATOM 705 C CA . ASN A 1 89 ? 14.297 7.695 8.523 1 92.62 89 ASN A CA 1
ATOM 706 C C . ASN A 1 89 ? 12.875 8.234 8.711 1 92.62 89 ASN A C 1
ATOM 708 O O . ASN A 1 89 ? 12.688 9.43 8.961 1 92.62 89 ASN A O 1
ATOM 712 N N . SER A 1 90 ? 11.867 7.395 8.547 1 93.81 90 SER A N 1
ATOM 713 C CA . SER A 1 90 ? 10.484 7.852 8.625 1 93.81 90 SER A CA 1
ATOM 714 C C . SER A 1 90 ? 9.898 7.582 10.008 1 93.81 90 SER A C 1
ATOM 716 O O . SER A 1 90 ? 10.258 6.602 10.664 1 93.81 90 SER A O 1
ATOM 718 N N . GLN A 1 91 ? 9.07 8.43 10.43 1 96.94 91 GLN A N 1
ATOM 719 C CA . GLN A 1 91 ? 8.203 8.188 11.578 1 96.94 91 GLN A CA 1
ATOM 720 C C . GLN A 1 91 ? 7.012 7.316 11.188 1 96.94 91 GLN A C 1
ATOM 722 O O . GLN A 1 91 ? 6.848 6.961 10.023 1 96.94 91 GLN A O 1
ATOM 727 N N . ARG A 1 92 ? 6.273 6.883 12.273 1 97.75 92 ARG A N 1
ATOM 728 C CA . ARG A 1 92 ? 5.094 6.07 11.992 1 97.75 92 ARG A CA 1
ATOM 729 C C . ARG A 1 92 ? 4.047 6.871 11.219 1 97.75 92 ARG A C 1
ATOM 731 O O . ARG A 1 92 ? 3.975 8.094 11.352 1 97.75 92 ARG A O 1
ATOM 738 N N . HIS A 1 93 ? 3.271 6.223 10.367 1 97.75 93 HIS A N 1
ATOM 739 C CA . HIS A 1 93 ? 2.311 6.934 9.531 1 97.75 93 HIS A CA 1
ATOM 740 C C . HIS A 1 93 ? 0.884 6.48 9.828 1 97.75 93 HIS A C 1
ATOM 742 O O . HIS A 1 93 ? 0.671 5.395 10.367 1 97.75 93 HIS A O 1
ATOM 748 N N . TYR A 1 94 ? -0.072 7.32 9.484 1 97.69 94 TYR A N 1
ATOM 749 C CA . TYR A 1 94 ? -1.502 7.133 9.695 1 97.69 94 TYR A CA 1
ATOM 750 C C . TYR A 1 94 ? -2.084 6.168 8.672 1 97.69 94 TYR A C 1
ATOM 752 O O . TYR A 1 94 ? -1.703 6.191 7.5 1 97.69 94 TYR A O 1
ATOM 760 N N . GLU A 1 95 ? -3.012 5.234 9.125 1 97.69 95 GLU A N 1
ATOM 761 C CA . GLU A 1 95 ? -3.682 4.285 8.242 1 97.69 95 GLU A CA 1
ATOM 762 C C . GLU A 1 95 ? -5.199 4.441 8.312 1 97.69 95 GLU A C 1
ATOM 764 O O . GLU A 1 95 ? -5.73 4.965 9.297 1 97.69 95 GLU A O 1
ATOM 769 N N . PRO A 1 96 ? -5.934 4.02 7.273 1 97.94 96 PRO A N 1
ATOM 770 C CA . PRO A 1 96 ? -7.395 4.027 7.344 1 97.94 96 PRO A CA 1
ATOM 771 C C . PRO A 1 96 ? -7.945 2.984 8.312 1 97.94 96 PRO A C 1
ATOM 773 O O . PRO A 1 96 ? -7.301 1.963 8.562 1 97.94 96 PRO A O 1
ATOM 776 N N . LEU A 1 97 ? -9.102 3.223 8.828 1 98.56 97 LEU A N 1
ATOM 777 C CA . LEU A 1 97 ? -9.781 2.273 9.703 1 98.56 97 LEU A CA 1
ATOM 778 C C . LEU A 1 97 ? -10.398 1.137 8.898 1 98.56 97 LEU A C 1
ATOM 780 O O . LEU A 1 97 ? -10.281 -0.032 9.273 1 98.56 97 LEU A O 1
ATOM 784 N N . GLY A 1 98 ? -11.102 1.551 7.848 1 98.06 98 GLY A N 1
ATOM 785 C CA . GLY A 1 98 ? -11.805 0.593 7.012 1 98.06 98 GLY A CA 1
ATOM 786 C C . GLY A 1 98 ? -12.867 1.232 6.133 1 98.06 98 GLY A C 1
ATOM 787 O O . GLY A 1 98 ? -12.828 2.439 5.883 1 98.06 98 GLY A O 1
ATOM 788 N N . THR A 1 99 ? -13.773 0.345 5.602 1 97 99 THR A N 1
ATOM 789 C CA . THR A 1 99 ? -14.836 0.803 4.715 1 97 99 THR A CA 1
ATOM 790 C C . THR A 1 99 ? -16.172 0.195 5.121 1 97 99 THR A C 1
ATOM 792 O O . THR A 1 99 ? -16.234 -0.96 5.547 1 97 99 THR A O 1
ATOM 795 N N . LEU A 1 100 ? -17.172 0.972 5.023 1 98.06 100 LEU A N 1
ATOM 796 C CA . LEU A 1 100 ? -18.562 0.529 5.102 1 98.06 100 LEU A CA 1
ATOM 797 C C . LEU A 1 100 ? -19.219 0.582 3.732 1 98.06 100 LEU A C 1
ATOM 799 O O . LEU A 1 100 ? -19.125 1.587 3.025 1 98.06 100 LEU A O 1
ATOM 803 N N . SER A 1 101 ? -19.828 -0.496 3.402 1 96.81 101 SER A N 1
ATOM 804 C CA . SER A 1 101 ? -20.594 -0.514 2.166 1 96.81 101 SER A CA 1
ATOM 805 C C . SER A 1 101 ? -22.078 -0.742 2.445 1 96.81 101 SER A C 1
ATOM 807 O O . SER A 1 101 ? -22.438 -1.591 3.264 1 96.81 101 SER A O 1
ATOM 809 N N . LEU A 1 102 ? -22.922 -0.011 1.891 1 98 102 LEU A N 1
ATOM 810 C CA . LEU A 1 102 ? -24.359 -0.204 1.827 1 98 102 LEU A CA 1
ATOM 811 C C . LEU A 1 102 ? -24.812 -0.495 0.398 1 98 102 LEU A C 1
ATOM 813 O O . LEU A 1 102 ? -24.844 0.408 -0.442 1 98 102 LEU A O 1
ATOM 817 N N . GLU A 1 103 ? -25.203 -1.684 0.17 1 96.06 103 GLU A N 1
ATOM 818 C CA . GLU A 1 103 ? -25.547 -2.094 -1.189 1 96.06 103 GLU A CA 1
ATOM 819 C C . GLU A 1 103 ? -27.047 -2.021 -1.43 1 96.06 103 GLU A C 1
ATOM 821 O O . GLU A 1 103 ? -27.797 -2.887 -0.97 1 96.06 103 GLU A O 1
ATOM 826 N N . PHE A 1 104 ? -27.453 -1.078 -2.199 1 96.62 104 PHE A N 1
ATOM 827 C CA . PHE A 1 104 ? -28.859 -0.846 -2.486 1 96.62 104 PHE A CA 1
ATOM 828 C C . PHE A 1 104 ? -29.266 -1.484 -3.812 1 96.62 104 PHE A C 1
ATOM 830 O O . PHE A 1 104 ? -30.422 -1.845 -4.012 1 96.62 104 PHE A O 1
ATOM 837 N N . GLY A 1 105 ? -28.312 -1.48 -4.801 1 94.81 105 GLY A N 1
ATOM 838 C CA . GLY A 1 105 ? -28.578 -2.053 -6.113 1 94.81 105 GLY A CA 1
ATOM 839 C C . GLY A 1 105 ? -29.328 -1.113 -7.035 1 94.81 105 GLY A C 1
ATOM 840 O O . GLY A 1 105 ? -30.062 -1.559 -7.922 1 94.81 105 GLY A O 1
ATOM 841 N N . HIS A 1 106 ? -29.266 0.183 -6.805 1 97.38 106 HIS A N 1
ATOM 842 C CA . HIS A 1 106 ? -29.938 1.173 -7.641 1 97.38 106 HIS A CA 1
ATOM 843 C C . HIS A 1 106 ? -28.969 1.791 -8.641 1 97.38 106 HIS A C 1
ATOM 845 O O . HIS A 1 106 ? -28.297 2.783 -8.336 1 97.38 106 HIS A O 1
ATOM 851 N N . PRO A 1 107 ? -28.891 1.354 -9.844 1 96.38 107 PRO A N 1
ATOM 852 C CA . PRO A 1 107 ? -27.984 1.964 -10.828 1 96.38 107 PRO A CA 1
ATOM 853 C C . PRO A 1 107 ? -28.25 3.455 -11.023 1 96.38 107 PRO A C 1
ATOM 855 O O . PRO A 1 107 ? -29.391 3.865 -11.203 1 96.38 107 PRO A O 1
ATOM 858 N N . PHE A 1 108 ? -27.219 4.172 -11.055 1 96.31 108 PHE A N 1
ATOM 859 C CA . PHE A 1 108 ? -27.359 5.625 -11.055 1 96.31 108 PHE A CA 1
ATOM 860 C C . PHE A 1 108 ? -28.094 6.094 -12.305 1 96.31 108 PHE A C 1
ATOM 862 O O . PHE A 1 108 ? -28.844 7.078 -12.258 1 96.31 108 PHE A O 1
ATOM 869 N N . ASP A 1 109 ? -27.938 5.41 -13.43 1 96.25 109 ASP A N 1
ATOM 870 C CA . ASP A 1 109 ? -28.562 5.824 -14.688 1 96.25 109 ASP A CA 1
ATOM 871 C C . ASP A 1 109 ? -30.078 5.648 -14.633 1 96.25 109 ASP A C 1
ATOM 873 O O . ASP A 1 109 ? -30.812 6.168 -15.484 1 96.25 109 ASP A O 1
ATOM 877 N N . GLN A 1 110 ? -30.594 5.004 -13.586 1 97.19 110 GLN A N 1
ATOM 878 C CA . GLN A 1 110 ? -32.031 4.773 -13.445 1 97.19 110 GLN A CA 1
ATOM 879 C C . GLN A 1 110 ? -32.594 5.586 -12.297 1 97.19 110 GLN A C 1
ATOM 881 O O . GLN A 1 110 ? -33.781 5.473 -11.984 1 97.19 110 GLN A O 1
ATOM 886 N N . VAL A 1 111 ? -31.781 6.387 -11.672 1 97 111 VAL A N 1
ATOM 887 C CA . VAL A 1 111 ? -32.188 7.199 -10.531 1 97 111 VAL A CA 1
ATOM 888 C C . VAL A 1 111 ? -32.688 8.57 -11.016 1 97 111 VAL A C 1
ATOM 890 O O . VAL A 1 111 ? -32.156 9.102 -12 1 97 111 VAL A O 1
ATOM 893 N N . LYS A 1 112 ? -33.688 9.078 -10.367 1 97.75 112 LYS A N 1
ATOM 894 C CA . LYS A 1 112 ? -34.188 10.406 -10.672 1 97.75 112 LYS A CA 1
ATOM 895 C C . LYS A 1 112 ? -34.031 11.352 -9.492 1 97.75 112 LYS A C 1
ATOM 897 O O . LYS A 1 112 ? -33.969 10.914 -8.344 1 97.75 112 LYS A O 1
ATOM 902 N N . SER A 1 113 ? -33.906 12.688 -9.781 1 97.88 113 SER A N 1
ATOM 903 C CA . SER A 1 113 ? -33.906 13.766 -8.789 1 97.88 113 SER A CA 1
ATOM 904 C C . SER A 1 113 ? -32.844 13.547 -7.742 1 97.88 113 SER A C 1
ATOM 906 O O . SER A 1 113 ? -33.094 13.68 -6.543 1 97.88 113 SER A O 1
ATOM 908 N N . PHE A 1 114 ? -31.734 13.102 -8.203 1 98.5 114 PHE A N 1
ATOM 909 C CA . PHE A 1 114 ? -30.609 12.852 -7.301 1 98.5 114 PHE A CA 1
ATOM 910 C C . PHE A 1 114 ? -30.047 14.156 -6.77 1 98.5 114 PHE A C 1
ATOM 912 O O . PHE A 1 114 ? -29.875 15.117 -7.523 1 98.5 114 PHE A O 1
ATOM 919 N N . ARG A 1 115 ? -29.75 14.234 -5.5 1 98.44 115 ARG A N 1
ATOM 920 C CA . ARG A 1 115 ? -29.047 15.336 -4.863 1 98.44 115 ARG A CA 1
ATOM 921 C C . ARG A 1 115 ? -28.281 14.859 -3.633 1 98.44 115 ARG A C 1
ATOM 923 O O . ARG A 1 115 ? -28.828 14.117 -2.811 1 98.44 115 ARG A O 1
ATOM 930 N N . ARG A 1 116 ? -27.016 15.148 -3.527 1 98.69 116 ARG A N 1
ATOM 931 C CA . ARG A 1 116 ? -26.297 14.953 -2.279 1 98.69 116 ARG A CA 1
ATOM 932 C C . ARG A 1 116 ? -25.734 16.266 -1.76 1 98.69 116 ARG A C 1
ATOM 934 O O . ARG A 1 116 ? -25.453 17.188 -2.539 1 98.69 116 ARG A O 1
ATOM 941 N N . SER A 1 117 ? -25.578 16.344 -0.466 1 98.62 117 SER A N 1
ATOM 942 C CA . SER A 1 117 ? -25.156 17.625 0.11 1 98.62 117 SER A CA 1
ATOM 943 C C . SER A 1 117 ? -24.547 17.438 1.494 1 98.62 117 SER A C 1
ATOM 945 O O . SER A 1 117 ? -24.672 16.359 2.09 1 98.62 117 SER A O 1
ATOM 947 N N . LEU A 1 118 ? -23.812 18.359 1.929 1 98.81 118 LEU A N 1
ATOM 948 C CA . LEU A 1 118 ? -23.328 18.531 3.297 1 98.81 118 LEU A CA 1
ATOM 949 C C . LEU A 1 118 ? -23.812 19.844 3.883 1 98.81 118 LEU A C 1
ATOM 951 O O . LEU A 1 118 ? -23.422 20.922 3.426 1 98.81 118 LEU A O 1
ATOM 955 N N . ASP A 1 119 ? -24.688 19.734 4.816 1 98.56 119 ASP A N 1
ATOM 956 C CA . ASP A 1 119 ? -25.203 20.906 5.516 1 98.56 119 ASP A CA 1
ATOM 957 C C . ASP A 1 119 ? -24.234 21.359 6.609 1 98.56 119 ASP A C 1
ATOM 959 O O . ASP A 1 119 ? -24.141 20.719 7.656 1 98.56 119 ASP A O 1
ATOM 963 N N . LEU A 1 120 ? -23.609 22.5 6.43 1 98.44 120 LEU A N 1
ATOM 964 C CA . LEU A 1 120 ? -22.594 22.969 7.379 1 98.44 120 LEU A CA 1
ATOM 965 C C . LEU A 1 120 ? -23.25 23.469 8.664 1 98.44 120 LEU A C 1
ATOM 967 O O . LEU A 1 120 ? -22.594 23.5 9.711 1 98.44 120 LEU A O 1
ATOM 971 N N . LYS A 1 121 ? -24.438 23.797 8.656 1 97.69 121 LYS A N 1
ATOM 972 C CA . LYS A 1 121 ? -25.109 24.312 9.844 1 97.69 121 LYS A CA 1
ATOM 973 C C . LYS A 1 121 ? -25.422 23.188 10.828 1 97.69 121 LYS A C 1
ATOM 975 O O . LYS A 1 121 ? -25.469 23.422 12.039 1 97.69 121 LYS A O 1
ATOM 980 N N . THR A 1 122 ? -25.609 22.031 10.258 1 98.31 122 THR A N 1
ATOM 981 C CA . THR A 1 122 ? -25.984 20.922 11.133 1 98.31 122 THR A CA 1
ATOM 982 C C . THR A 1 122 ? -24.875 19.875 11.18 1 98.31 122 THR A C 1
ATOM 984 O O . THR A 1 122 ? -24.859 19.016 12.062 1 98.31 122 THR A O 1
ATOM 987 N N . GLY A 1 123 ? -23.953 19.953 10.297 1 98.38 123 GLY A N 1
ATOM 988 C CA . GLY A 1 123 ? -22.906 18.938 10.211 1 98.38 123 GLY A CA 1
ATOM 989 C C . GLY A 1 123 ? -23.406 17.594 9.734 1 98.38 123 GLY A C 1
ATOM 990 O O . GLY A 1 123 ? -22.922 16.547 10.172 1 98.38 123 GLY A O 1
ATOM 991 N N . ILE A 1 124 ? -24.438 17.594 8.844 1 98.75 124 ILE A N 1
ATOM 992 C CA . ILE A 1 124 ? -25.062 16.359 8.383 1 98.75 124 ILE A CA 1
ATOM 993 C C . ILE A 1 124 ? -24.969 16.266 6.863 1 98.75 124 ILE A C 1
ATOM 995 O O . ILE A 1 124 ? -25.234 17.234 6.16 1 98.75 124 ILE A O 1
ATOM 999 N N . SER A 1 125 ? -24.5 15.117 6.359 1 98.81 125 SER A N 1
ATOM 1000 C CA . SER A 1 125 ? -24.516 14.836 4.93 1 98.81 125 SER A CA 1
ATOM 1001 C C . SER A 1 125 ? -25.828 14.203 4.508 1 98.81 125 SER A C 1
ATOM 1003 O O . SER A 1 125 ? -26.391 13.367 5.23 1 98.81 125 SER A O 1
ATOM 1005 N N . HIS A 1 126 ? -26.359 14.617 3.367 1 98.69 126 HIS A N 1
ATOM 1006 C CA . HIS A 1 126 ? -27.625 14.117 2.85 1 98.69 126 HIS A CA 1
ATOM 1007 C C . HIS A 1 126 ? -27.453 13.523 1.455 1 98.69 126 HIS A C 1
ATOM 1009 O O . HIS A 1 126 ? -26.672 14.031 0.647 1 98.69 126 HIS A O 1
ATOM 1015 N N . VAL A 1 127 ? -28.141 12.477 1.176 1 98.81 127 VAL A N 1
ATOM 1016 C CA . VAL A 1 127 ? -28.328 11.922 -0.163 1 98.81 127 VAL A CA 1
ATOM 1017 C C . VAL A 1 127 ? -29.797 11.641 -0.417 1 98.81 127 VAL A C 1
ATOM 1019 O O . VAL A 1 127 ? -30.438 10.906 0.347 1 98.81 127 VAL A O 1
ATOM 1022 N N . ASP A 1 128 ? -30.391 12.234 -1.467 1 98.62 128 ASP A N 1
ATOM 1023 C CA . ASP A 1 128 ? -31.797 12.07 -1.832 1 98.62 128 ASP A CA 1
ATOM 1024 C C . ASP A 1 128 ? -31.938 11.656 -3.295 1 98.62 128 ASP A C 1
ATOM 1026 O O . ASP A 1 128 ? -31.25 12.18 -4.164 1 98.62 128 ASP A O 1
ATOM 1030 N N . TYR A 1 129 ? -32.781 10.734 -3.52 1 98.62 129 TYR A N 1
ATOM 1031 C CA . TYR A 1 129 ? -33.094 10.367 -4.898 1 98.62 129 TYR A CA 1
ATOM 1032 C C . TYR A 1 129 ? -34.344 9.508 -4.973 1 98.62 129 TYR A C 1
ATOM 1034 O O . TYR A 1 129 ? -34.906 9.117 -3.943 1 98.62 129 TYR A O 1
ATOM 1042 N N . GLU A 1 130 ? -34.875 9.312 -6.152 1 98.38 130 GLU A N 1
ATOM 1043 C CA . GLU A 1 130 ? -36 8.422 -6.445 1 98.38 130 GLU A CA 1
ATOM 1044 C C . GLU A 1 130 ? -35.562 7.258 -7.332 1 98.38 130 GLU A C 1
ATOM 1046 O O . GLU A 1 130 ? -34.812 7.449 -8.281 1 98.38 130 GLU A O 1
ATOM 1051 N N . TYR A 1 131 ? -35.969 6.109 -6.926 1 97.94 131 TYR A N 1
ATOM 1052 C CA . TYR A 1 131 ? -35.719 4.91 -7.715 1 97.94 131 TYR A CA 1
ATOM 1053 C C . TYR A 1 131 ? -36.938 4.012 -7.734 1 97.94 131 TYR A C 1
ATOM 1055 O O . TYR A 1 131 ? -37.438 3.621 -6.68 1 97.94 131 TYR A O 1
ATOM 1063 N N . ASP A 1 132 ? -37.5 3.678 -8.922 1 96 132 ASP A N 1
ATOM 1064 C CA . ASP A 1 132 ? -38.656 2.809 -9.117 1 96 132 ASP A CA 1
ATOM 1065 C C . ASP A 1 132 ? -39.844 3.299 -8.305 1 96 132 ASP A C 1
ATOM 1067 O O . ASP A 1 132 ? -40.469 2.516 -7.598 1 96 132 ASP A O 1
ATOM 1071 N N . GLY A 1 133 ? -40.062 4.512 -8.242 1 95.75 133 GLY A N 1
ATOM 1072 C CA . GLY A 1 133 ? -41.188 5.121 -7.59 1 95.75 133 GLY A CA 1
ATOM 1073 C C . GLY A 1 133 ? -41.031 5.27 -6.09 1 95.75 133 GLY A C 1
ATOM 1074 O O . GLY A 1 133 ? -41.938 5.75 -5.398 1 95.75 133 GLY A O 1
ATOM 1075 N N . VAL A 1 134 ? -39.906 4.867 -5.559 1 97 134 VAL A N 1
ATOM 1076 C CA . VAL A 1 134 ? -39.625 4.945 -4.125 1 97 134 VAL A CA 1
ATOM 1077 C C . VAL A 1 134 ? -38.688 6.109 -3.84 1 97 134 VAL A C 1
ATOM 1079 O O . VAL A 1 134 ? -37.688 6.281 -4.531 1 97 134 VAL A O 1
ATOM 1082 N N . GLN A 1 135 ? -38.969 6.91 -2.893 1 98 135 GLN A N 1
ATOM 1083 C CA . GLN A 1 135 ? -38.094 8 -2.465 1 98 135 GLN A CA 1
ATOM 1084 C C . GLN A 1 135 ? -37.125 7.535 -1.407 1 98 135 GLN A C 1
ATOM 1086 O O . GLN A 1 135 ? -37.5 6.895 -0.425 1 98 135 GLN A O 1
ATOM 1091 N N . PHE A 1 136 ? -35.844 7.809 -1.646 1 98.12 136 PHE A N 1
ATOM 1092 C CA . PHE A 1 136 ? -34.781 7.426 -0.713 1 98.12 136 PHE A CA 1
ATOM 1093 C C . PHE A 1 136 ? -34.125 8.664 -0.102 1 98.12 136 PHE A C 1
ATOM 1095 O O . PHE A 1 136 ? -33.906 9.648 -0.796 1 98.12 136 PHE A O 1
ATOM 1102 N N . HIS A 1 137 ? -33.938 8.656 1.169 1 98.25 137 HIS A N 1
ATOM 1103 C CA . HIS A 1 137 ? -33.281 9.703 1.932 1 98.25 137 HIS A CA 1
ATOM 1104 C C . HIS A 1 137 ? -32.25 9.102 2.885 1 98.25 137 HIS A C 1
ATOM 1106 O O . HIS A 1 137 ? -32.594 8.266 3.723 1 98.25 137 HIS A O 1
ATOM 1112 N N . ARG A 1 138 ? -31.031 9.5 2.752 1 98.5 138 ARG A N 1
ATOM 1113 C CA . ARG A 1 138 ? -29.953 9.055 3.637 1 98.5 138 ARG A CA 1
ATOM 1114 C C . ARG A 1 138 ? -29.281 10.234 4.316 1 98.5 138 ARG A C 1
ATOM 1116 O O . ARG A 1 138 ? -29.047 11.266 3.689 1 98.5 138 ARG A O 1
ATOM 1123 N N . GLN A 1 139 ? -28.969 10.086 5.559 1 98.81 139 GLN A N 1
ATOM 1124 C CA . GLN A 1 139 ? -28.219 11.07 6.328 1 98.81 139 GLN A CA 1
ATOM 1125 C C . GLN A 1 139 ? -27.031 10.422 7.039 1 98.81 139 GLN A C 1
ATOM 1127 O O . GLN A 1 139 ? -27.125 9.289 7.508 1 98.81 139 GLN A O 1
ATOM 1132 N N . VAL A 1 140 ? -25.938 11.086 7.051 1 98.88 140 VAL A N 1
ATOM 1133 C CA . VAL A 1 140 ? -24.766 10.625 7.77 1 98.88 140 VAL A CA 1
ATOM 1134 C C . VAL A 1 140 ? -24.234 11.75 8.664 1 98.88 140 VAL A C 1
ATOM 1136 O O . VAL A 1 140 ? -24.125 12.898 8.219 1 98.88 140 VAL A O 1
ATOM 1139 N N . LEU A 1 141 ? -23.969 11.523 9.891 1 98.81 141 LEU A N 1
ATOM 1140 C CA . LEU A 1 141 ? -23.312 12.461 10.797 1 98.81 141 LEU A CA 1
ATOM 1141 C C . LEU A 1 141 ? -22.312 11.734 11.695 1 98.81 141 LEU A C 1
ATOM 1143 O O . LEU A 1 141 ? -22.312 10.508 11.766 1 98.81 141 LEU A O 1
ATOM 1147 N N . ALA A 1 142 ? -21.406 12.414 12.227 1 98.81 142 ALA A N 1
ATOM 1148 C CA . ALA A 1 142 ? -20.516 11.961 13.289 1 98.81 142 ALA A CA 1
ATOM 1149 C C . ALA A 1 142 ? -20.828 12.672 14.602 1 98.81 142 ALA A C 1
ATOM 1151 O O . ALA A 1 142 ? -20.625 13.883 14.719 1 98.81 142 ALA A O 1
ATOM 1152 N N . SER A 1 143 ? -21.281 11.945 15.539 1 98.69 143 SER A N 1
ATOM 1153 C CA . SER A 1 143 ? -21.719 12.539 16.797 1 98.69 143 SER A CA 1
ATOM 1154 C C . SER A 1 143 ? -20.609 12.57 17.828 1 98.69 143 SER A C 1
ATOM 1156 O O . SER A 1 143 ? -20.109 11.516 18.234 1 98.69 143 SER A O 1
ATOM 1158 N N . TYR A 1 144 ? -20.25 13.734 18.234 1 97.88 144 TYR A N 1
ATOM 1159 C CA . TYR A 1 144 ? -19.266 13.898 19.297 1 97.88 144 TYR A CA 1
ATOM 1160 C C . TYR A 1 144 ? -19.844 13.453 20.641 1 97.88 144 TYR A C 1
ATOM 1162 O O . TYR A 1 144 ? -19.219 12.656 21.359 1 97.88 144 TYR A O 1
ATOM 1170 N N . PRO A 1 145 ? -21.078 13.852 21.016 1 97.44 145 PRO A N 1
ATOM 1171 C CA . PRO A 1 145 ? -21.609 13.484 22.328 1 97.44 145 PRO A CA 1
ATOM 1172 C C . PRO A 1 145 ? -21.844 11.984 22.484 1 97.44 145 PRO A C 1
ATOM 1174 O O . PRO A 1 145 ? -21.719 11.445 23.578 1 97.44 145 PRO A O 1
ATOM 1177 N N . ASP A 1 146 ? -22.109 11.312 21.312 1 97.81 146 ASP A N 1
ATOM 1178 C CA . ASP A 1 146 ? -22.438 9.891 21.406 1 97.81 146 ASP A CA 1
ATOM 1179 C C . ASP A 1 146 ? -21.25 9.031 21 1 97.81 146 ASP A C 1
ATOM 1181 O O . ASP A 1 146 ? -21.281 7.805 21.172 1 97.81 146 ASP A O 1
ATOM 1185 N N . SER A 1 147 ? -20.219 9.602 20.484 1 96.75 147 SER A N 1
ATOM 1186 C CA . SER A 1 147 ? -18.984 8.914 20.078 1 96.75 147 SER A CA 1
ATOM 1187 C C . SER A 1 147 ? -19.266 7.84 19.047 1 96.75 147 SER A C 1
ATOM 1189 O O . SER A 1 147 ? -18.797 6.711 19.156 1 96.75 147 SER A O 1
ATOM 1191 N N . VAL A 1 148 ? -20.094 8.188 18.047 1 98.75 148 VAL A N 1
ATOM 1192 C CA . VAL A 1 148 ? -20.422 7.242 16.984 1 98.75 148 VAL A CA 1
ATOM 1193 C C . VAL A 1 148 ? -20.547 7.984 15.648 1 98.75 148 VAL A C 1
ATOM 1195 O O . VAL A 1 148 ? -20.734 9.203 15.625 1 98.75 148 VAL A O 1
ATOM 1198 N N . LEU A 1 149 ? -20.297 7.266 14.539 1 98.88 149 LEU A N 1
ATOM 1199 C CA . LEU A 1 149 ? -20.891 7.629 13.25 1 98.88 149 LEU A CA 1
ATOM 1200 C C . LEU A 1 149 ? -22.312 7.113 13.133 1 98.88 149 LEU A C 1
ATOM 1202 O O . LEU A 1 149 ? -22.625 6.004 13.578 1 98.88 149 LEU A O 1
ATOM 1206 N N . ALA A 1 150 ? -23.203 7.902 12.617 1 98.88 150 ALA A N 1
ATOM 1207 C CA . ALA A 1 150 ? -24.609 7.516 12.484 1 98.88 150 ALA A CA 1
ATOM 1208 C C . ALA A 1 150 ? -25.094 7.691 11.047 1 98.88 150 ALA A C 1
ATOM 1210 O O . ALA A 1 150 ? -24.828 8.727 10.422 1 98.88 150 ALA A O 1
ATOM 1211 N N . ILE A 1 151 ? -25.719 6.699 10.531 1 98.81 151 ILE A N 1
ATOM 1212 C CA . ILE A 1 151 ? -26.328 6.719 9.211 1 98.81 151 ILE A CA 1
ATOM 1213 C C . ILE A 1 151 ? -27.828 6.398 9.328 1 98.81 151 ILE A C 1
ATOM 1215 O O . ILE A 1 151 ? -28.203 5.391 9.93 1 98.81 151 ILE A O 1
ATOM 1219 N N . ARG A 1 152 ? -28.672 7.242 8.859 1 98.44 152 ARG A N 1
ATOM 1220 C CA . ARG A 1 152 ? -30.109 6.965 8.773 1 98.44 152 ARG A CA 1
ATOM 1221 C C . ARG A 1 152 ? -30.531 6.727 7.328 1 98.44 152 ARG A C 1
ATOM 1223 O O . ARG A 1 152 ? -30.297 7.566 6.461 1 98.44 152 ARG A O 1
ATOM 1230 N N . VAL A 1 153 ? -31.031 5.609 7.07 1 97.94 153 VAL A N 1
ATOM 1231 C CA . VAL A 1 153 ? -31.547 5.262 5.754 1 97.94 153 VAL A CA 1
ATOM 1232 C C . VAL A 1 153 ? -33.062 5.219 5.789 1 97.94 153 VAL A C 1
ATOM 1234 O O . VAL A 1 153 ? -33.656 4.379 6.477 1 97.94 153 VAL A O 1
ATOM 1237 N N . GLN A 1 154 ? -33.688 6.102 5.07 1 96.94 154 GLN A N 1
ATOM 1238 C CA . GLN A 1 154 ? -35.156 6.156 4.988 1 96.94 154 GLN A CA 1
ATOM 1239 C C . GLN A 1 154 ? -35.625 5.98 3.553 1 96.94 154 GLN A C 1
ATOM 1241 O O . GLN A 1 154 ? -34.969 6.418 2.611 1 96.94 154 GLN A O 1
ATOM 1246 N N . ALA A 1 155 ? -36.688 5.336 3.418 1 95.88 155 ALA A N 1
ATOM 1247 C CA . ALA A 1 155 ? -37.344 5.164 2.133 1 95.88 155 ALA A CA 1
ATOM 1248 C C . ALA A 1 155 ? -38.875 5.262 2.289 1 95.88 155 ALA A C 1
ATOM 1250 O O . ALA A 1 155 ? -39.406 5.012 3.369 1 95.88 155 ALA A O 1
ATOM 1251 N N . SER A 1 156 ? -39.625 5.633 1.229 1 95.12 156 SER A N 1
ATOM 1252 C CA . SER A 1 156 ? -41.062 5.797 1.285 1 95.12 156 SER A CA 1
ATOM 1253 C C . SER A 1 156 ? -41.781 4.453 1.406 1 95.12 156 SER A C 1
ATOM 1255 O O . SER A 1 156 ? -42.969 4.395 1.756 1 95.12 156 SER A O 1
ATOM 1257 N N . ARG A 1 157 ? -41.094 3.375 1.062 1 92.38 157 ARG A N 1
ATOM 1258 C CA . ARG A 1 157 ? -41.531 2.002 1.28 1 92.38 157 ARG A CA 1
ATOM 1259 C C . ARG A 1 157 ? -40.406 1.137 1.825 1 92.38 157 ARG A C 1
ATOM 1261 O O . ARG A 1 157 ? -39.219 1.528 1.775 1 92.38 157 ARG A O 1
ATOM 1268 N N . CYS A 1 158 ? -40.812 0.061 2.375 1 91.94 158 CYS A N 1
ATOM 1269 C CA . CYS A 1 158 ? -39.812 -0.878 2.857 1 91.94 158 CYS A CA 1
ATOM 1270 C C . CYS A 1 158 ? -38.875 -1.294 1.735 1 91.94 158 CYS A C 1
ATOM 1272 O O . CYS A 1 158 ? -39.312 -1.617 0.633 1 91.94 158 CYS A O 1
ATOM 1274 N N . THR A 1 159 ? -37.625 -1.163 1.978 1 91.31 159 THR A N 1
ATOM 1275 C CA . THR A 1 159 ? -36.594 -1.511 0.993 1 91.31 159 THR A CA 1
ATOM 1276 C C . THR A 1 159 ? -35.5 -2.355 1.628 1 91.31 159 THR A C 1
ATOM 1278 O O . THR A 1 159 ? -35.312 -2.334 2.848 1 91.31 159 THR A O 1
ATOM 1281 N N . GLU A 1 160 ? -34.844 -3.131 0.75 1 93.5 160 GLU A N 1
ATOM 1282 C CA . GLU A 1 160 ? -33.812 -4.027 1.209 1 93.5 160 GLU A CA 1
ATOM 1283 C C . GLU A 1 160 ? -32.438 -3.496 0.833 1 93.5 160 GLU A C 1
ATOM 1285 O O . GLU A 1 160 ? -32.219 -2.986 -0.272 1 93.5 160 GLU A O 1
ATOM 1290 N N . PHE A 1 161 ? -31.453 -3.535 1.708 1 95.31 161 PHE A N 1
ATOM 1291 C CA . PHE A 1 161 ? -30.047 -3.244 1.393 1 95.31 161 PHE A CA 1
ATOM 1292 C C . PHE A 1 161 ? -29.109 -4.074 2.26 1 95.31 161 PHE A C 1
ATOM 1294 O O . PHE A 1 161 ? -29.516 -4.59 3.305 1 95.31 161 PHE A O 1
ATOM 1301 N N . LEU A 1 162 ? -27.938 -4.312 1.762 1 95.25 162 LEU A N 1
ATOM 1302 C CA . LEU A 1 162 ? -26.922 -5.109 2.439 1 95.25 162 LEU A CA 1
ATOM 1303 C C . LEU A 1 162 ? -25.875 -4.211 3.09 1 95.25 162 LEU A C 1
ATOM 1305 O O . LEU A 1 162 ? -25.438 -3.217 2.498 1 95.25 162 LEU A O 1
ATOM 1309 N N . VAL A 1 163 ? -25.5 -4.504 4.379 1 97.5 163 VAL A N 1
ATOM 1310 C CA . VAL A 1 163 ? -24.5 -3.752 5.133 1 97.5 163 VAL A CA 1
ATOM 1311 C C . VAL A 1 163 ? -23.266 -4.613 5.344 1 97.5 163 VAL A C 1
ATOM 1313 O O . VAL A 1 163 ? -23.359 -5.727 5.863 1 97.5 163 VAL A O 1
ATOM 1316 N N . ARG A 1 164 ? -22.094 -4.074 4.957 1 96.06 164 ARG A N 1
ATOM 1317 C CA . ARG A 1 164 ? -20.859 -4.832 5.078 1 96.06 164 ARG A CA 1
ATOM 1318 C C . ARG A 1 164 ? -19.703 -3.938 5.531 1 96.06 164 ARG A C 1
ATOM 1320 O O . ARG A 1 164 ? -19.609 -2.781 5.113 1 96.06 164 ARG A O 1
AT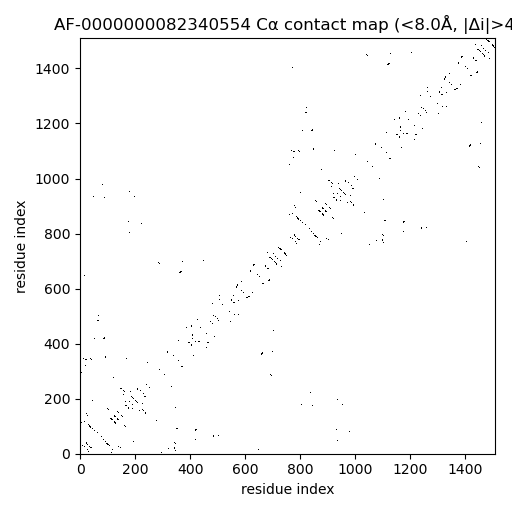OM 1327 N N . LEU A 1 165 ? -18.812 -4.465 6.402 1 97.31 165 LEU A N 1
ATOM 1328 C CA . LEU A 1 165 ? -17.547 -3.838 6.77 1 97.31 165 LEU A CA 1
ATOM 1329 C C . LEU A 1 165 ? -16.375 -4.531 6.086 1 97.31 165 LEU A C 1
ATOM 1331 O O . LEU A 1 165 ? -16.406 -5.746 5.867 1 97.31 165 LEU A O 1
ATOM 1335 N N . SER A 1 166 ? -15.375 -3.791 5.684 1 96.38 166 SER A N 1
ATOM 1336 C CA . SER A 1 166 ? -14.117 -4.305 5.156 1 96.38 166 SER A CA 1
ATOM 1337 C C . SER A 1 166 ? -12.977 -3.311 5.371 1 96.38 166 SER A C 1
ATOM 1339 O O . SER A 1 166 ? -13.172 -2.26 5.984 1 96.38 166 SER A O 1
ATOM 1341 N N . ARG A 1 167 ? -11.797 -3.643 5.039 1 97.44 167 ARG A N 1
ATOM 1342 C CA . ARG A 1 167 ? -10.617 -2.781 5.066 1 97.44 167 ARG A CA 1
ATOM 1343 C C . ARG A 1 167 ? -9.758 -2.994 3.828 1 97.44 167 ARG A C 1
ATOM 1345 O O . ARG A 1 167 ? -8.961 -3.936 3.773 1 97.44 167 ARG A O 1
ATOM 1352 N N . LEU A 1 168 ? -9.945 -2.121 2.863 1 95.12 168 LEU A N 1
ATOM 1353 C CA . LEU A 1 168 ? -9.289 -2.15 1.562 1 95.12 168 LEU A CA 1
ATOM 1354 C C . LEU A 1 168 ? -8.508 -0.861 1.316 1 95.12 168 LEU A C 1
ATOM 1356 O O . LEU A 1 168 ? -8.789 0.164 1.942 1 95.12 168 LEU A O 1
ATOM 1360 N N . SER A 1 169 ? -7.488 -0.946 0.456 1 91.44 169 SER A N 1
ATOM 1361 C CA . SER A 1 169 ? -6.773 0.271 0.085 1 91.44 169 SER A CA 1
ATOM 1362 C C . SER A 1 169 ? -7.605 1.139 -0.853 1 91.44 169 SER A C 1
ATOM 1364 O O . SER A 1 169 ? -8.703 0.751 -1.253 1 91.44 169 SER A O 1
ATOM 1366 N N . GLU A 1 170 ? -7.012 2.311 -1.243 1 89.81 170 GLU A N 1
ATOM 1367 C CA . GLU A 1 170 ? -7.699 3.271 -2.102 1 89.81 170 GLU A CA 1
ATOM 1368 C C . GLU A 1 170 ? -7.645 2.844 -3.564 1 89.81 170 GLU A C 1
ATOM 1370 O O . GLU A 1 170 ? -8.32 3.426 -4.414 1 89.81 170 GLU A O 1
ATOM 1375 N N . LEU A 1 171 ? -6.93 1.778 -3.766 1 83.88 171 LEU A N 1
ATOM 1376 C CA . LEU A 1 171 ? -6.812 1.301 -5.141 1 83.88 171 LEU A CA 1
ATOM 1377 C C . LEU A 1 171 ? -8.102 0.624 -5.59 1 83.88 171 LEU A C 1
ATOM 1379 O O . LEU A 1 171 ? -8.617 -0.261 -4.902 1 83.88 171 LEU A O 1
ATOM 1383 N N . GLU A 1 172 ? -8.594 0.99 -6.688 1 75.62 172 GLU A N 1
ATOM 1384 C CA . GLU A 1 172 ? -9.883 0.51 -7.176 1 75.62 172 GLU A CA 1
ATOM 1385 C C . GLU A 1 172 ? -9.859 -0.998 -7.41 1 75.62 172 GLU A C 1
ATOM 1387 O O . GLU A 1 172 ? -10.859 -1.68 -7.203 1 75.62 172 GLU A O 1
ATOM 1392 N N . TYR A 1 173 ? -8.703 -1.478 -7.781 1 76.12 173 TYR A N 1
ATOM 1393 C CA . TYR A 1 173 ? -8.594 -2.891 -8.125 1 76.12 173 TYR A CA 1
ATOM 1394 C C . TYR A 1 173 ? -8.141 -3.713 -6.93 1 76.12 173 TYR A C 1
ATOM 1396 O O . TYR A 1 173 ? -7.883 -4.914 -7.055 1 76.12 173 TYR A O 1
ATOM 1404 N N . GLU A 1 174 ? -8.172 -3.07 -5.766 1 85 174 GLU A N 1
ATOM 1405 C CA . GLU A 1 174 ? -7.695 -3.775 -4.578 1 85 174 GLU A CA 1
ATOM 1406 C C . GLU A 1 174 ? -8.641 -4.91 -4.199 1 85 174 GLU A C 1
ATOM 1408 O O . GLU A 1 174 ? -9.859 -4.727 -4.18 1 85 174 GLU A O 1
ATOM 1413 N N . THR A 1 175 ? -8.008 -6.141 -3.982 1 87.88 175 THR A N 1
ATOM 1414 C CA . THR A 1 175 ? -8.789 -7.273 -3.49 1 87.88 175 THR A CA 1
ATOM 1415 C C . THR A 1 175 ? -8.211 -7.793 -2.176 1 87.88 175 THR A C 1
ATOM 1417 O O . THR A 1 175 ? -8.867 -8.562 -1.469 1 87.88 175 THR A O 1
ATOM 1420 N N . ASN A 1 176 ? -7.023 -7.316 -1.842 1 93.06 176 ASN A N 1
ATOM 1421 C CA . ASN A 1 176 ? -6.426 -7.711 -0.571 1 93.06 176 ASN A CA 1
ATOM 1422 C C . ASN A 1 176 ? -7.066 -6.973 0.602 1 93.06 176 ASN A C 1
ATOM 1424 O O . ASN A 1 176 ? -7.133 -5.742 0.605 1 93.06 176 ASN A O 1
ATOM 1428 N N . GLU A 1 177 ? -7.57 -7.707 1.524 1 96.12 177 GLU A N 1
ATOM 1429 C CA . GLU A 1 177 ? -8.156 -7.113 2.721 1 96.12 177 GLU A CA 1
ATOM 1430 C C . GLU A 1 177 ? -7.141 -7.035 3.855 1 96.12 177 GLU A C 1
ATOM 1432 O O . GLU A 1 177 ? -6.359 -7.965 4.062 1 96.12 177 GLU A O 1
ATOM 1437 N N . PHE A 1 178 ? -7.105 -6 4.582 1 97.12 178 PHE A N 1
ATOM 1438 C CA . PHE A 1 178 ? -6.152 -5.727 5.648 1 97.12 178 PHE A CA 1
ATOM 1439 C C . PHE A 1 178 ? -6.84 -5.727 7.008 1 97.12 178 PHE A C 1
ATOM 1441 O O . PHE A 1 178 ? -6.805 -4.727 7.727 1 97.12 178 PHE A O 1
ATOM 1448 N N . LEU A 1 179 ? -7.48 -6.781 7.316 1 97.94 179 LEU A N 1
ATOM 1449 C CA . LEU A 1 179 ? -8.219 -6.949 8.562 1 97.94 179 LEU A CA 1
ATOM 1450 C C . LEU A 1 179 ? -7.984 -8.328 9.156 1 97.94 179 LEU A C 1
ATOM 1452 O O . LEU A 1 179 ? -7.422 -9.211 8.5 1 97.94 179 LEU A O 1
ATOM 1456 N N . ASP A 1 180 ? -8.367 -8.562 10.438 1 97.62 180 ASP A N 1
ATOM 1457 C CA . ASP A 1 180 ? -8.148 -9.82 11.148 1 97.62 180 ASP A CA 1
ATOM 1458 C C . ASP A 1 180 ? -9.352 -10.75 11.008 1 97.62 180 ASP A C 1
ATOM 1460 O O . ASP A 1 180 ? -9.195 -11.938 10.742 1 97.62 180 ASP A O 1
ATOM 1464 N N . ASP A 1 181 ? -10.477 -10.18 11.242 1 96.81 181 ASP A N 1
ATOM 1465 C CA . ASP A 1 181 ? -11.711 -10.953 11.148 1 96.81 181 ASP A CA 1
ATOM 1466 C C . ASP A 1 181 ? -12.93 -10.039 11.125 1 96.81 181 ASP A C 1
ATOM 1468 O O . ASP A 1 181 ? -12.812 -8.836 11.367 1 96.81 181 ASP A O 1
ATOM 1472 N N . ILE A 1 182 ? -14.055 -10.539 10.742 1 96.5 182 ILE A N 1
ATOM 1473 C CA . ILE A 1 182 ? -15.383 -9.938 10.828 1 96.5 182 ILE A CA 1
ATOM 1474 C C . ILE A 1 182 ? -16.328 -10.891 11.555 1 96.5 182 ILE A C 1
ATOM 1476 O O . ILE A 1 182 ? -16.484 -12.047 11.164 1 96.5 182 ILE A O 1
ATOM 1480 N N . VAL A 1 183 ? -16.969 -10.438 12.578 1 95.56 183 VAL A N 1
ATOM 1481 C CA . VAL A 1 183 ? -17.875 -11.25 13.375 1 95.56 183 VAL A CA 1
ATOM 1482 C C . VAL A 1 183 ? -19.266 -10.617 13.383 1 95.56 183 VAL A C 1
ATOM 1484 O O . VAL A 1 183 ? -19.406 -9.414 13.609 1 95.56 183 VAL A O 1
ATOM 1487 N N . VAL A 1 184 ? -20.281 -11.398 13.078 1 94.81 184 VAL A N 1
ATOM 1488 C CA . VAL A 1 184 ? -21.672 -10.93 13.133 1 94.81 184 VAL A CA 1
ATOM 1489 C C . VAL A 1 184 ? -22.391 -11.594 14.305 1 94.81 184 VAL A C 1
ATOM 1491 O O . VAL A 1 184 ? -22.438 -12.828 14.391 1 94.81 184 VAL A O 1
ATOM 1494 N N . GLU A 1 185 ? -22.844 -10.875 15.234 1 94.56 185 GLU A N 1
ATOM 1495 C CA . GLU A 1 185 ? -23.641 -11.328 16.375 1 94.56 185 GLU A CA 1
ATOM 1496 C C . GLU A 1 185 ? -24.906 -10.5 16.516 1 94.56 185 GLU A C 1
ATOM 1498 O O . GLU A 1 185 ? -24.859 -9.336 16.922 1 94.56 185 GLU A O 1
ATOM 1503 N N . GLY A 1 186 ? -26.047 -11.141 16.25 1 93.81 186 GLY A N 1
ATOM 1504 C CA . GLY A 1 186 ? -27.281 -10.367 16.25 1 93.81 186 GLY A CA 1
ATOM 1505 C C . GLY A 1 186 ? -27.297 -9.266 15.203 1 93.81 186 GLY A C 1
ATOM 1506 O O . GLY A 1 186 ? -27.094 -9.531 14.023 1 93.81 186 GLY A O 1
ATOM 1507 N N . GLN A 1 187 ? -27.453 -8.078 15.68 1 95.06 187 GLN A N 1
ATOM 1508 C CA . GLN A 1 187 ? -27.5 -6.938 14.773 1 95.06 187 GLN A CA 1
ATOM 1509 C C . GLN A 1 187 ? -26.172 -6.191 14.75 1 95.06 187 GLN A C 1
ATOM 1511 O O . GLN A 1 187 ? -26.125 -5.023 14.359 1 95.06 187 GLN A O 1
ATOM 1516 N N . PHE A 1 188 ? -25.156 -6.898 15.297 1 97.25 188 PHE A N 1
ATOM 1517 C CA . PHE A 1 188 ? -23.844 -6.273 15.352 1 97.25 188 PHE A CA 1
ATOM 1518 C C . PHE A 1 188 ? -22.906 -6.898 14.336 1 97.25 188 PHE A C 1
ATOM 1520 O O . PHE A 1 188 ? -22.922 -8.109 14.125 1 97.25 188 PHE A O 1
ATOM 1527 N N . ILE A 1 189 ? -22.156 -6.117 13.602 1 98 189 ILE A N 1
ATOM 1528 C CA . ILE A 1 189 ? -20.969 -6.539 12.859 1 98 189 ILE A CA 1
ATOM 1529 C C . ILE A 1 189 ? -19.719 -5.953 13.5 1 98 189 ILE A C 1
ATOM 1531 O O . ILE A 1 189 ? -19.641 -4.746 13.75 1 98 189 ILE A O 1
ATOM 1535 N N . THR A 1 190 ? -18.719 -6.742 13.859 1 98.5 190 THR A N 1
ATOM 1536 C CA . THR A 1 190 ? -17.453 -6.281 14.414 1 98.5 190 THR A CA 1
ATOM 1537 C C . THR A 1 190 ? -16.297 -6.66 13.508 1 98.5 190 THR A C 1
ATOM 1539 O O . THR A 1 190 ? -16.156 -7.816 13.102 1 98.5 190 THR A O 1
ATOM 1542 N N . MET A 1 191 ? -15.492 -5.742 13.148 1 98.44 191 MET A N 1
ATOM 1543 C CA . MET A 1 191 ? -14.258 -5.949 12.398 1 98.44 191 MET A CA 1
ATOM 1544 C C . MET A 1 191 ? -13.039 -5.672 13.266 1 98.44 191 MET A C 1
ATOM 1546 O O . MET A 1 191 ? -12.977 -4.648 13.953 1 98.44 191 MET A O 1
ATOM 1550 N N . HIS A 1 192 ? -12.125 -6.559 13.344 1 98.44 192 HIS A N 1
ATOM 1551 C CA . HIS A 1 192 ? -10.859 -6.375 14.055 1 98.44 192 HIS A CA 1
ATOM 1552 C C . HIS A 1 192 ? -9.711 -6.145 13.078 1 98.44 192 HIS A C 1
ATOM 1554 O O . HIS A 1 192 ? -9.68 -6.734 12 1 98.44 192 HIS A O 1
ATOM 1560 N N . VAL A 1 193 ? -8.852 -5.277 13.477 1 97.56 193 VAL A N 1
ATOM 1561 C CA . VAL A 1 193 ? -7.727 -4.914 12.617 1 97.56 193 VAL A CA 1
ATOM 1562 C C . VAL A 1 193 ? -6.449 -4.848 13.453 1 97.56 193 VAL A C 1
ATOM 1564 O O . VAL A 1 193 ? -6.484 -4.445 14.625 1 97.56 193 VAL A O 1
ATOM 1567 N N . THR A 1 194 ? -5.305 -5.246 12.891 1 97.94 194 THR A N 1
ATOM 1568 C CA . THR A 1 194 ? -3.969 -5.074 13.453 1 97.94 194 THR A CA 1
ATOM 1569 C C . THR A 1 194 ? -3.035 -4.426 12.438 1 97.94 194 THR A C 1
ATOM 1571 O O . THR A 1 194 ? -2.52 -5.098 11.539 1 97.94 194 THR A O 1
ATOM 1574 N N . PRO A 1 195 ? -2.785 -3.098 12.617 1 97.31 195 PRO A N 1
ATOM 1575 C CA . PRO A 1 195 ? -1.8 -2.473 11.727 1 97.31 195 PRO A CA 1
ATOM 1576 C C . PRO A 1 195 ? -0.417 -3.111 11.836 1 97.31 195 PRO A C 1
ATOM 1578 O O . PRO A 1 195 ? -0.092 -3.715 12.867 1 97.31 195 PRO A O 1
ATOM 1581 N N . GLY A 1 196 ? 0.395 -3.002 10.805 1 96.25 196 GLY A N 1
ATOM 1582 C CA . GLY A 1 196 ? 1.739 -3.559 10.82 1 96.25 196 GLY A CA 1
ATOM 1583 C C . GLY A 1 196 ? 2.68 -2.818 11.75 1 96.25 196 GLY A C 1
ATOM 1584 O O . GLY A 1 196 ? 2.301 -1.812 12.352 1 96.25 196 GLY A O 1
ATOM 1585 N N . GLY A 1 197 ? 3.943 -3.342 11.953 1 97.12 197 GLY A N 1
ATOM 1586 C CA . GLY A 1 197 ? 4.941 -2.77 12.844 1 97.12 197 GLY A CA 1
ATOM 1587 C C . GLY A 1 197 ? 4.836 -3.283 14.266 1 97.12 197 GLY A C 1
ATOM 1588 O O . GLY A 1 197 ? 3.732 -3.516 14.766 1 97.12 197 GLY A O 1
ATOM 1589 N N . ARG A 1 198 ? 5.91 -3.4 14.93 1 96.19 198 ARG A N 1
ATOM 1590 C CA . ARG A 1 198 ? 5.957 -3.883 16.312 1 96.19 198 ARG A CA 1
ATOM 1591 C C . ARG A 1 198 ? 5.191 -2.951 17.234 1 96.19 198 ARG A C 1
ATOM 1593 O O . ARG A 1 198 ? 5.328 -1.729 17.156 1 96.19 198 ARG A O 1
ATOM 1600 N N . ASP A 1 199 ? 4.316 -3.48 18.016 1 95.12 199 ASP A N 1
ATOM 1601 C CA . ASP A 1 199 ? 3.584 -2.787 19.078 1 95.12 199 ASP A CA 1
ATOM 1602 C C . ASP A 1 199 ? 2.613 -1.765 18.484 1 95.12 199 ASP A C 1
ATOM 1604 O O . ASP A 1 199 ? 2.367 -0.718 19.094 1 95.12 199 ASP A O 1
ATOM 1608 N N . SER A 1 200 ? 2.164 -1.959 17.281 1 94.88 200 SER A N 1
ATOM 1609 C CA . SER A 1 200 ? 1.113 -1.118 16.719 1 94.88 200 SER A CA 1
ATOM 1610 C C . SER A 1 200 ? -0.179 -1.232 17.516 1 94.88 200 SER A C 1
ATOM 1612 O O . SER A 1 200 ? -0.328 -2.141 18.344 1 94.88 200 SER A O 1
ATOM 1614 N N . ASN A 1 201 ? -1.124 -0.265 17.297 1 95.56 201 ASN A N 1
ATOM 1615 C CA . ASN A 1 201 ? -2.406 -0.27 18 1 95.56 201 ASN A CA 1
ATOM 1616 C C . ASN A 1 201 ? -3.443 -1.105 17.25 1 95.56 201 ASN A C 1
ATOM 1618 O O . ASN A 1 201 ? -3.84 -0.763 16.141 1 95.56 201 ASN A O 1
ATOM 1622 N N . ARG A 1 202 ? -3.912 -2.174 17.906 1 97.81 202 ARG A N 1
ATOM 1623 C CA . ARG A 1 202 ? -5.055 -2.9 17.359 1 97.81 202 ARG A CA 1
ATOM 1624 C C . ARG A 1 202 ? -6.328 -2.066 17.453 1 97.81 202 ARG A C 1
ATOM 1626 O O . ARG A 1 202 ? -6.457 -1.219 18.344 1 97.81 202 ARG A O 1
ATOM 1633 N N . ALA A 1 203 ? -7.266 -2.32 16.547 1 98.62 203 ALA A N 1
ATOM 1634 C CA . ALA A 1 203 ? -8.508 -1.545 16.547 1 98.62 203 ALA A CA 1
ATOM 1635 C C . ALA A 1 203 ? -9.711 -2.441 16.281 1 98.62 203 ALA A C 1
ATOM 1637 O O . ALA A 1 203 ? -9.578 -3.529 15.719 1 98.62 203 ALA A O 1
ATOM 1638 N N . ALA A 1 204 ? -10.812 -2.055 16.797 1 98.75 204 ALA A N 1
ATOM 1639 C CA . ALA A 1 204 ? -12.109 -2.654 16.5 1 98.75 204 ALA A CA 1
ATOM 1640 C C . ALA A 1 204 ? -13.07 -1.624 15.906 1 98.75 204 ALA A C 1
ATOM 1642 O O . ALA A 1 204 ? -13.094 -0.471 16.344 1 98.75 204 ALA A O 1
ATOM 1643 N N . CYS A 1 205 ? -13.688 -1.935 14.883 1 98.81 205 CYS A N 1
ATOM 1644 C CA . CYS A 1 205 ? -14.805 -1.203 14.297 1 98.81 205 CYS A CA 1
ATOM 1645 C C . CYS A 1 205 ? -16.094 -2.002 14.414 1 98.81 205 CYS A C 1
ATOM 1647 O O . CYS A 1 205 ? -16.188 -3.113 13.891 1 98.81 205 CYS A O 1
ATOM 1649 N N . LYS A 1 206 ? -17.047 -1.508 15.117 1 98.75 206 LYS A N 1
ATOM 1650 C CA . LYS A 1 206 ? -18.297 -2.219 15.391 1 98.75 206 LYS A CA 1
ATOM 1651 C C . LYS A 1 206 ? -19.5 -1.405 14.938 1 98.75 206 LYS A C 1
ATOM 1653 O O . LYS A 1 206 ? -19.547 -0.187 15.125 1 98.75 206 LYS A O 1
ATOM 1658 N N . LEU A 1 207 ? -20.422 -2.043 14.25 1 98.75 207 LEU A N 1
ATOM 1659 C CA . LEU A 1 207 ? -21.656 -1.35 13.898 1 98.75 207 LEU A CA 1
ATOM 1660 C C . LEU A 1 207 ? -22.859 -2.117 14.398 1 98.75 207 LEU A C 1
ATOM 1662 O O . LEU A 1 207 ? -22.766 -3.299 14.742 1 98.75 207 LEU A O 1
ATOM 1666 N N . THR A 1 208 ? -23.953 -1.47 14.594 1 98.38 208 THR A N 1
ATOM 1667 C CA . THR A 1 208 ? -25.266 -2.047 14.914 1 98.38 208 THR A CA 1
ATOM 1668 C C . THR A 1 208 ? -26.359 -1.36 14.117 1 98.38 208 THR A C 1
ATOM 1670 O O . THR A 1 208 ? -26.156 -0.298 13.531 1 98.38 208 THR A O 1
ATOM 1673 N N . ILE A 1 209 ? -27.438 -2.053 13.953 1 97.81 209 ILE A N 1
ATOM 1674 C CA . ILE A 1 209 ? -28.562 -1.541 13.164 1 97.81 209 ILE A CA 1
ATOM 1675 C C . ILE A 1 209 ? -29.844 -1.598 13.992 1 97.81 209 ILE A C 1
ATOM 1677 O O . ILE A 1 209 ? -30.078 -2.568 14.719 1 97.81 209 ILE A O 1
ATOM 1681 N N . ARG A 1 210 ? -30.578 -0.537 13.992 1 96 210 ARG A N 1
ATOM 1682 C CA . ARG A 1 210 ? -31.922 -0.468 14.539 1 96 210 ARG A CA 1
ATOM 1683 C C . ARG A 1 210 ? -32.938 -0.065 13.469 1 96 210 ARG A C 1
ATOM 1685 O O . ARG A 1 210 ? -32.688 0.876 12.711 1 96 210 ARG A O 1
ATOM 1692 N N . CYS A 1 211 ? -34 -0.838 13.336 1 94.12 211 CYS A N 1
ATOM 1693 C CA . CYS A 1 211 ? -35.062 -0.497 12.406 1 94.12 211 CYS A CA 1
ATOM 1694 C C . CYS A 1 211 ? -36.281 -0.001 13.148 1 94.12 211 CYS A C 1
ATOM 1696 O O . CYS A 1 211 ? -36.625 -0.508 14.227 1 94.12 211 CYS A O 1
ATOM 1698 N N . GLU A 1 212 ? -36.781 1.055 12.688 1 82.31 212 GLU A N 1
ATOM 1699 C CA . GLU A 1 212 ? -38 1.562 13.273 1 82.31 212 GLU A CA 1
ATOM 1700 C C . GLU A 1 212 ? -39.219 0.932 12.609 1 82.31 212 GLU A C 1
ATOM 1702 O O . GLU A 1 212 ? -39.25 0.691 11.398 1 82.31 212 GLU A O 1
ATOM 1707 N N . SER A 1 213 ? -40.031 0.19 13.43 1 69.38 213 SER A N 1
ATOM 1708 C CA . SER A 1 213 ? -41.219 -0.459 12.922 1 69.38 213 SER A CA 1
ATOM 1709 C C . SER A 1 213 ? -42.281 0.568 12.523 1 69.38 213 SER A C 1
ATOM 1711 O O . SER A 1 213 ? -42.5 1.547 13.242 1 69.38 213 SER A O 1
ATOM 1713 N N . ASP A 1 214 ? -42.406 0.826 11.211 1 61.72 214 ASP A N 1
ATOM 1714 C CA . ASP A 1 214 ? -43.562 1.614 10.844 1 61.72 214 ASP A CA 1
ATOM 1715 C C . ASP A 1 214 ? -44.719 0.716 10.367 1 61.72 214 ASP A C 1
ATOM 1717 O O . ASP A 1 214 ? -44.531 -0.5 10.258 1 61.72 214 ASP A O 1
ATOM 1721 N N . LYS A 1 215 ? -45.969 1.309 10.188 1 54.84 215 LYS A N 1
ATOM 1722 C CA . LYS A 1 215 ? -47.219 0.707 9.781 1 54.84 215 LYS A CA 1
ATOM 1723 C C . LYS A 1 215 ? -47.094 0.005 8.43 1 54.84 215 LYS A C 1
ATOM 1725 O O . LYS A 1 215 ? -48 -0.712 8.008 1 54.84 215 LYS A O 1
ATOM 1730 N N . GLN A 1 216 ? -45.938 0.285 7.801 1 55 216 GLN A N 1
ATOM 1731 C CA . GLN A 1 216 ? -45.938 -0.114 6.395 1 55 216 GLN A CA 1
ATOM 1732 C C . GLN A 1 216 ? -45.469 -1.557 6.234 1 55 216 GLN A C 1
ATOM 1734 O O . GLN A 1 216 ? -45.5 -2.113 5.137 1 55 216 GLN A O 1
ATOM 1739 N N . GLY A 1 217 ? -45.031 -2.258 7.41 1 59.56 217 GLY A N 1
ATOM 1740 C CA . GLY A 1 217 ? -44.688 -3.664 7.273 1 59.56 217 GLY A CA 1
ATOM 1741 C C . GLY A 1 217 ? -43.625 -4.105 8.242 1 59.56 217 GLY A C 1
ATOM 1742 O O . GLY A 1 217 ? -43 -3.279 8.93 1 59.56 217 GLY A O 1
ATOM 1743 N N . PRO A 1 218 ? -43.469 -5.297 8.383 1 68.56 218 PRO A N 1
ATOM 1744 C CA . PRO A 1 218 ? -42.5 -5.883 9.32 1 68.56 218 PRO A CA 1
ATOM 1745 C C . PRO A 1 218 ? -41.062 -5.57 8.953 1 68.56 218 PRO A C 1
ATOM 1747 O O . PRO A 1 218 ? -40.719 -5.527 7.77 1 68.56 218 PRO A O 1
ATOM 1750 N N . THR A 1 219 ? -40.281 -4.996 9.789 1 86.19 219 THR A N 1
ATOM 1751 C CA . THR A 1 219 ? -38.844 -4.785 9.625 1 86.19 219 THR A CA 1
ATOM 1752 C C . THR A 1 219 ? -38.094 -6.066 9.93 1 86.19 219 THR A C 1
ATOM 1754 O O . THR A 1 219 ? -38.531 -6.887 10.734 1 86.19 219 THR A O 1
ATOM 1757 N N . ARG A 1 220 ? -37.094 -6.309 9.102 1 91 220 ARG A N 1
ATOM 1758 C CA . ARG A 1 220 ? -36.312 -7.52 9.266 1 91 220 ARG A CA 1
ATOM 1759 C C . ARG A 1 220 ? -34.812 -7.219 9.125 1 91 220 ARG A C 1
ATOM 1761 O O . ARG A 1 220 ? -34.406 -6.418 8.273 1 91 220 ARG A O 1
ATOM 1768 N N . ILE A 1 221 ? -34.031 -7.648 10.039 1 94.38 221 ILE A N 1
ATOM 1769 C CA . ILE A 1 221 ? -32.562 -7.688 9.945 1 94.38 221 ILE A CA 1
ATOM 1770 C C . ILE A 1 221 ? -32.094 -9.141 9.953 1 94.38 221 ILE A C 1
ATOM 1772 O O . ILE A 1 221 ? -32.375 -9.883 10.898 1 94.38 221 ILE A O 1
ATOM 1776 N N . GLU A 1 222 ? -31.469 -9.516 8.883 1 92.19 222 GLU A N 1
ATOM 1777 C CA . GLU A 1 222 ? -31.047 -10.906 8.75 1 92.19 222 GLU A CA 1
ATOM 1778 C C . GLU A 1 222 ? -29.562 -11.008 8.43 1 92.19 222 GLU A C 1
ATOM 1780 O O . GLU A 1 222 ? -29.031 -10.219 7.641 1 92.19 222 GLU A O 1
ATOM 1785 N N . ARG A 1 223 ? -28.953 -11.898 9.109 1 91.75 223 ARG A N 1
ATOM 1786 C CA . ARG A 1 223 ? -27.547 -12.172 8.82 1 91.75 223 ARG A CA 1
ATOM 1787 C C . ARG A 1 223 ? -27.391 -12.961 7.527 1 91.75 223 ARG A C 1
ATOM 1789 O O . ARG A 1 223 ? -28.094 -13.953 7.312 1 91.75 223 ARG A O 1
ATOM 1796 N N . VAL A 1 224 ? -26.531 -12.492 6.699 1 85.75 224 VAL A N 1
ATOM 1797 C CA . VAL A 1 224 ? -26.109 -13.219 5.504 1 85.75 224 VAL A CA 1
ATOM 1798 C C . VAL A 1 224 ? -24.578 -13.258 5.438 1 85.75 224 VAL A C 1
ATOM 1800 O O . VAL A 1 224 ? -23.938 -12.281 5.035 1 85.75 224 VAL A O 1
ATOM 1803 N N . GLY A 1 225 ? -23.984 -14.414 5.711 1 83.31 225 GLY A N 1
ATOM 1804 C CA . GLY A 1 225 ? -22.547 -14.438 5.867 1 83.31 225 GLY A CA 1
ATOM 1805 C C . GLY A 1 225 ? -22.047 -13.539 6.988 1 83.31 225 GLY A C 1
ATOM 1806 O O . GLY A 1 225 ? -22.5 -13.664 8.133 1 83.31 225 GLY A O 1
ATOM 1807 N N . LYS A 1 226 ? -21.188 -12.688 6.602 1 90.94 226 LYS A N 1
ATOM 1808 C CA . LYS A 1 226 ? -20.672 -11.742 7.586 1 90.94 226 LYS A CA 1
ATOM 1809 C C . LYS A 1 226 ? -21.203 -10.328 7.324 1 90.94 226 LYS A C 1
ATOM 1811 O O . LYS A 1 226 ? -20.5 -9.344 7.535 1 90.94 226 LYS A O 1
ATOM 1816 N N . ALA A 1 227 ? -22.359 -10.32 6.738 1 93 227 ALA A N 1
ATOM 1817 C CA . ALA A 1 227 ? -23.078 -9.078 6.469 1 93 227 ALA A CA 1
ATOM 1818 C C . ALA A 1 227 ? -24.484 -9.117 7.074 1 93 227 ALA A C 1
ATOM 1820 O O . ALA A 1 227 ? -24.922 -10.148 7.594 1 93 227 ALA A O 1
ATOM 1821 N N . LEU A 1 228 ? -25.109 -8 7.066 1 95.62 228 LEU A N 1
ATOM 1822 C CA . LEU A 1 228 ? -26.5 -7.898 7.496 1 95.62 228 LEU A CA 1
ATOM 1823 C C . LEU A 1 228 ? -27.391 -7.367 6.371 1 95.62 228 LEU A C 1
ATOM 1825 O O . LEU A 1 228 ? -27.031 -6.402 5.695 1 95.62 228 LEU A O 1
ATOM 1829 N N . VAL A 1 229 ? -28.438 -8.039 6.109 1 94.62 229 VAL A N 1
ATOM 1830 C CA . VAL A 1 229 ? -29.469 -7.57 5.195 1 94.62 229 VAL A CA 1
ATOM 1831 C C . VAL A 1 229 ? -30.578 -6.887 5.984 1 94.62 229 VAL A C 1
ATOM 1833 O O . VAL A 1 229 ? -31.125 -7.461 6.93 1 94.62 229 VAL A O 1
ATOM 1836 N N . VAL A 1 230 ? -30.844 -5.719 5.566 1 96.12 230 VAL A N 1
ATOM 1837 C CA . VAL A 1 230 ? -31.844 -4.914 6.258 1 96.12 230 VAL A CA 1
ATOM 1838 C C . VAL A 1 230 ? -33.062 -4.699 5.344 1 96.12 230 VAL A C 1
ATOM 1840 O O . VAL A 1 230 ? -32.906 -4.355 4.168 1 96.12 230 VAL A O 1
ATOM 1843 N N . ASN A 1 231 ? -34.219 -4.996 5.777 1 94.62 231 ASN A N 1
ATOM 1844 C CA . ASN A 1 231 ? -35.5 -4.656 5.137 1 94.62 231 ASN A CA 1
ATOM 1845 C C . ASN A 1 231 ? -36.312 -3.73 6.012 1 94.62 231 ASN A C 1
ATOM 1847 O O . ASN A 1 231 ? -36.969 -4.18 6.969 1 94.62 231 ASN A O 1
ATOM 1851 N N . ALA A 1 232 ? -36.312 -2.5 5.676 1 94.81 232 ALA A N 1
ATOM 1852 C CA . ALA A 1 232 ? -37 -1.49 6.484 1 94.81 232 ALA A CA 1
ATOM 1853 C C . ALA A 1 232 ? -37.25 -0.219 5.68 1 94.81 232 ALA A C 1
ATOM 1855 O O . ALA A 1 232 ? -36.656 -0.019 4.621 1 94.81 232 ALA A O 1
ATOM 1856 N N . SER A 1 233 ? -38.156 0.589 6.094 1 95.12 233 SER A N 1
ATOM 1857 C CA . SER A 1 233 ? -38.375 1.914 5.52 1 95.12 233 SER A CA 1
ATOM 1858 C C . SER A 1 233 ? -37.594 2.979 6.281 1 95.12 233 SER A C 1
ATOM 1860 O O . SER A 1 233 ? -37.406 4.09 5.785 1 95.12 233 SER A O 1
ATOM 1862 N N . ASP A 1 234 ? -37.188 2.682 7.469 1 95.94 234 ASP A N 1
ATOM 1863 C CA . ASP A 1 234 ? -36.406 3.566 8.328 1 95.94 234 ASP A CA 1
ATOM 1864 C C . ASP A 1 234 ? -35.406 2.773 9.172 1 95.94 234 ASP A C 1
ATOM 1866 O O . ASP A 1 234 ? -35.812 2.061 10.094 1 95.94 234 ASP A O 1
ATOM 1870 N N . ALA A 1 235 ? -34.125 2.883 8.836 1 97.12 235 ALA A N 1
ATOM 1871 C CA . ALA A 1 235 ? -33.094 2.135 9.508 1 97.12 235 ALA A CA 1
ATOM 1872 C C . ALA A 1 235 ? -31.984 3.07 10.023 1 97.12 235 ALA A C 1
ATOM 1874 O O . ALA A 1 235 ? -31.625 4.035 9.352 1 97.12 235 ALA A O 1
ATOM 1875 N N . LEU A 1 236 ? -31.531 2.812 11.266 1 97.94 236 LEU A N 1
ATOM 1876 C CA . LEU A 1 236 ? -30.406 3.508 11.867 1 97.94 236 LEU A CA 1
ATOM 1877 C C . LEU A 1 236 ? -29.188 2.592 11.969 1 97.94 236 LEU A C 1
ATOM 1879 O O . LEU A 1 236 ? -29.281 1.491 12.523 1 97.94 236 LEU A O 1
ATOM 1883 N N . ILE A 1 237 ? -28.094 2.988 11.359 1 98.69 237 ILE A N 1
ATOM 1884 C CA . ILE A 1 237 ? -26.828 2.295 11.5 1 98.69 237 ILE A CA 1
ATOM 1885 C C . ILE A 1 237 ? -25.875 3.133 12.359 1 98.69 237 ILE A C 1
ATOM 1887 O O . ILE A 1 237 ? -25.641 4.309 12.07 1 98.69 237 ILE A O 1
ATOM 1891 N N . LEU A 1 238 ? -25.391 2.604 13.406 1 98.81 238 LEU A N 1
ATOM 1892 C CA . LEU A 1 238 ? -24.391 3.236 14.266 1 98.81 238 LEU A CA 1
ATOM 1893 C C . LEU A 1 238 ? -23.047 2.516 14.164 1 98.81 238 LEU A C 1
ATOM 1895 O O . LEU A 1 238 ? -23 1.286 14.086 1 98.81 238 LEU A O 1
ATOM 1899 N N . ILE A 1 239 ? -21.953 3.268 14.086 1 98.88 239 ILE A N 1
ATOM 1900 C CA . ILE A 1 239 ? -20.609 2.715 14 1 98.88 239 ILE A CA 1
ATOM 1901 C C . ILE A 1 239 ? -19.75 3.287 15.117 1 98.88 239 ILE A C 1
ATOM 1903 O O . ILE A 1 239 ? -19.688 4.504 15.305 1 98.88 239 ILE A O 1
ATOM 1907 N N . ALA A 1 240 ? -19.125 2.494 15.852 1 98.81 240 ALA A N 1
ATOM 1908 C CA . ALA A 1 240 ? -18.125 2.865 16.844 1 98.81 240 ALA A CA 1
ATOM 1909 C C . ALA A 1 240 ? -16.766 2.23 16.531 1 98.81 240 ALA A C 1
ATOM 1911 O O . ALA A 1 240 ? -16.703 1.169 15.906 1 98.81 240 ALA A O 1
ATOM 1912 N N . ALA A 1 241 ? -15.727 2.859 16.906 1 98.69 241 ALA A N 1
ATOM 1913 C CA . ALA A 1 241 ? -14.375 2.312 16.734 1 98.69 241 ALA A CA 1
ATOM 1914 C C . ALA A 1 241 ? -13.461 2.752 17.875 1 98.69 241 ALA A C 1
ATOM 1916 O O . ALA A 1 241 ? -13.57 3.877 18.359 1 98.69 241 ALA A O 1
ATOM 1917 N N . GLN A 1 242 ? -12.641 1.871 18.297 1 97.94 242 GLN A N 1
ATOM 1918 C CA . GLN A 1 242 ? -11.641 2.123 19.344 1 97.94 242 GLN A CA 1
ATOM 1919 C C . GLN A 1 242 ? -10.344 1.381 19.047 1 97.94 242 GLN A C 1
ATOM 1921 O O . GLN A 1 242 ? -10.328 0.414 18.281 1 97.94 242 GLN A O 1
ATOM 1926 N N . SER A 1 243 ? -9.273 1.838 19.516 1 97.62 243 SER A N 1
ATOM 1927 C CA . SER A 1 243 ? -7.98 1.164 19.422 1 97.62 243 SER A CA 1
ATOM 1928 C C . SER A 1 243 ? -7.355 0.97 20.797 1 97.62 243 SER A C 1
ATOM 1930 O O . SER A 1 243 ? -7.836 1.528 21.781 1 97.62 243 SER A O 1
ATOM 1932 N N . THR A 1 244 ? -6.293 0.208 20.828 1 97.31 244 THR A N 1
ATOM 1933 C CA . THR A 1 244 ? -5.598 -0.076 22.078 1 97.31 244 THR A CA 1
ATOM 1934 C C . THR A 1 244 ? -4.793 1.138 22.531 1 97.31 244 THR A C 1
ATOM 1936 O O . THR A 1 244 ? -4.258 1.151 23.641 1 97.31 244 THR A O 1
ATOM 1939 N N . TYR A 1 245 ? -4.773 2.186 21.781 1 97 245 TYR A N 1
ATOM 1940 C CA . TYR A 1 245 ? -4.184 3.443 22.219 1 97 245 TYR A CA 1
ATOM 1941 C C . TYR A 1 245 ? -4.938 4.008 23.422 1 97 245 TYR A C 1
ATOM 1943 O O . TYR A 1 245 ? -4.332 4.578 24.328 1 97 245 TYR A O 1
ATOM 1951 N N . ARG A 1 246 ? -6.277 3.834 23.359 1 96.44 246 ARG A N 1
ATOM 1952 C CA . ARG A 1 246 ? -7.117 4.43 24.406 1 96.44 246 ARG A CA 1
ATOM 1953 C C . ARG A 1 246 ? -7.656 3.365 25.344 1 96.44 246 ARG A C 1
ATOM 1955 O O . ARG A 1 246 ? -7.781 3.602 26.547 1 96.44 246 ARG A O 1
ATOM 1962 N N . TYR A 1 247 ? -7.988 2.195 24.828 1 96.19 247 TYR A N 1
ATOM 1963 C CA . TYR A 1 247 ? -8.625 1.166 25.641 1 96.19 247 TYR A CA 1
ATOM 1964 C C . TYR A 1 247 ? -7.934 -0.18 25.469 1 96.19 247 TYR A C 1
ATOM 1966 O O . TYR A 1 247 ? -7.645 -0.587 24.328 1 96.19 247 TYR A O 1
ATOM 1974 N N . LYS A 1 248 ? -7.703 -0.855 26.562 1 95.75 248 LYS A N 1
ATOM 1975 C CA . LYS A 1 248 ? -7.145 -2.201 26.469 1 95.75 248 LYS A CA 1
ATOM 1976 C C . LYS A 1 248 ? -8.164 -3.18 25.891 1 95.75 248 LYS A C 1
ATOM 1978 O O . LYS A 1 248 ? -7.824 -3.986 25.016 1 95.75 248 LYS A O 1
ATOM 1983 N N . ASP A 1 249 ? -9.383 -3.139 26.359 1 97.88 249 ASP A N 1
ATOM 1984 C CA . ASP A 1 249 ? -10.469 -3.969 25.859 1 97.88 249 ASP A CA 1
ATOM 1985 C C . ASP A 1 249 ? -11.297 -3.215 24.812 1 97.88 249 ASP A C 1
ATOM 1987 O O . ASP A 1 249 ? -12.359 -2.678 25.125 1 97.88 249 ASP A O 1
ATOM 1991 N N . ILE A 1 250 ? -10.859 -3.268 23.609 1 97.94 250 ILE A N 1
ATOM 1992 C CA . ILE A 1 250 ? -11.43 -2.459 22.547 1 97.94 250 ILE A CA 1
ATOM 1993 C C . ILE A 1 250 ? -12.812 -2.996 22.172 1 97.94 250 ILE A C 1
ATOM 1995 O O . ILE A 1 250 ? -13.672 -2.244 21.719 1 97.94 250 ILE A O 1
ATOM 1999 N N . ASP A 1 251 ? -13.102 -4.301 22.375 1 98.12 251 ASP A N 1
ATOM 2000 C CA . ASP A 1 251 ? -14.422 -4.863 22.094 1 98.12 251 ASP A CA 1
ATOM 2001 C C . ASP A 1 251 ? -15.469 -4.316 23.062 1 98.12 251 ASP A C 1
ATOM 2003 O O . ASP A 1 251 ? -16.562 -3.928 22.656 1 98.12 251 ASP A O 1
ATOM 2007 N N . HIS A 1 252 ? -15.062 -4.336 24.312 1 98.12 252 HIS A N 1
ATOM 2008 C CA . HIS A 1 252 ? -15.969 -3.793 25.328 1 98.12 252 HIS A CA 1
ATOM 2009 C C . HIS A 1 252 ? -16.203 -2.303 25.109 1 98.12 252 HIS A C 1
ATOM 2011 O O . HIS A 1 252 ? -17.344 -1.833 25.203 1 98.12 252 HIS A O 1
ATOM 2017 N N . ALA A 1 253 ? -15.156 -1.565 24.781 1 97.69 253 ALA A N 1
ATOM 2018 C CA . ALA A 1 253 ? -15.258 -0.119 24.609 1 97.69 253 ALA A CA 1
ATOM 2019 C C . ALA A 1 253 ? -16.188 0.229 23.453 1 97.69 253 ALA A C 1
ATOM 2021 O O . ALA A 1 253 ? -17 1.154 23.547 1 97.69 253 ALA A O 1
ATOM 2022 N N . THR A 1 254 ? -16.031 -0.437 22.328 1 98.38 254 THR A N 1
ATOM 2023 C CA . THR A 1 254 ? -16.891 -0.168 21.172 1 98.38 254 THR A CA 1
ATOM 2024 C C . THR A 1 254 ? -18.344 -0.541 21.469 1 98.38 254 THR A C 1
ATOM 2026 O O . THR A 1 254 ? -19.266 0.16 21.047 1 98.38 254 THR A O 1
ATOM 2029 N N . ARG A 1 255 ? -18.547 -1.642 22.156 1 97.88 255 ARG A N 1
ATOM 2030 C CA . ARG A 1 255 ? -19.906 -2.051 22.531 1 97.88 255 ARG A CA 1
ATOM 2031 C C . ARG A 1 255 ? -20.547 -1.015 23.438 1 97.88 255 ARG A C 1
ATOM 2033 O O . ARG A 1 255 ? -21.734 -0.706 23.281 1 97.88 255 ARG A O 1
ATOM 2040 N N . VAL A 1 256 ? -19.812 -0.516 24.359 1 97.81 256 VAL A N 1
ATOM 2041 C CA . VAL A 1 256 ? -20.312 0.492 25.281 1 97.81 256 VAL A CA 1
ATOM 2042 C C . VAL A 1 256 ? -20.719 1.743 24.5 1 97.81 256 VAL A C 1
ATOM 2044 O O . VAL A 1 256 ? -21.781 2.324 24.766 1 97.81 256 VAL A O 1
ATOM 2047 N N . ASN A 1 257 ? -19.891 2.174 23.547 1 97.88 257 ASN A N 1
ATOM 2048 C CA . ASN A 1 257 ? -20.25 3.326 22.734 1 97.88 257 ASN A CA 1
ATOM 2049 C C . ASN A 1 257 ? -21.578 3.107 22 1 97.88 257 ASN A C 1
ATOM 2051 O O . ASN A 1 257 ? -22.438 3.994 21.984 1 97.88 257 ASN A O 1
ATOM 2055 N N . LEU A 1 258 ? -21.734 1.953 21.438 1 98.5 258 LEU A N 1
ATOM 2056 C CA . LEU A 1 258 ? -22.922 1.669 20.641 1 98.5 258 LEU A CA 1
ATOM 2057 C C . LEU A 1 258 ? -24.156 1.535 21.531 1 98.5 258 LEU A C 1
ATOM 2059 O O . LEU A 1 258 ? -25.219 2.061 21.219 1 98.5 258 LEU A O 1
ATOM 2063 N N . THR A 1 259 ? -24.031 0.819 22.641 1 97.62 259 THR A N 1
ATOM 2064 C CA . THR A 1 259 ? -25.172 0.612 23.531 1 97.62 259 THR A CA 1
ATOM 2065 C C . THR A 1 259 ? -25.609 1.929 24.156 1 97.62 259 THR A C 1
ATOM 2067 O O . THR A 1 259 ? -26.812 2.162 24.359 1 97.62 259 THR A O 1
ATOM 2070 N N . SER A 1 260 ? -24.656 2.756 24.484 1 98.12 260 SER A N 1
ATOM 2071 C CA . SER A 1 260 ? -24.984 4.074 25.016 1 98.12 260 SER A CA 1
ATOM 2072 C C . SER A 1 260 ? -25.734 4.918 23.984 1 98.12 260 SER A C 1
ATOM 2074 O O . SER A 1 260 ? -26.688 5.605 24.328 1 98.12 260 SER A O 1
ATOM 2076 N N . ALA A 1 261 ? -25.297 4.887 22.781 1 98.25 261 ALA A N 1
ATOM 2077 C CA . ALA A 1 261 ? -25.969 5.629 21.719 1 98.25 261 ALA A CA 1
ATOM 2078 C C . ALA A 1 261 ? -27.359 5.062 21.453 1 98.25 261 ALA A C 1
ATOM 2080 O O . ALA A 1 261 ? -28.312 5.816 21.219 1 98.25 261 ALA A O 1
ATOM 2081 N N . LEU A 1 262 ? -27.516 3.785 21.516 1 96.75 262 LEU A N 1
ATOM 2082 C CA . LEU A 1 262 ? -28.781 3.102 21.234 1 96.75 262 LEU A CA 1
ATOM 2083 C C . LEU A 1 262 ? -29.828 3.422 22.297 1 96.75 262 LEU A C 1
ATOM 2085 O O . LEU A 1 262 ? -31.016 3.227 22.078 1 96.75 262 LEU A O 1
ATOM 2089 N N . ALA A 1 263 ? -29.375 3.805 23.422 1 97.38 263 ALA A N 1
ATOM 2090 C CA . ALA A 1 263 ? -30.297 4.176 24.484 1 97.38 263 ALA A CA 1
ATOM 2091 C C . ALA A 1 263 ? -31.109 5.41 24.094 1 97.38 263 ALA A C 1
ATOM 2093 O O . ALA A 1 263 ? -32.156 5.672 24.688 1 97.38 263 ALA A O 1
ATOM 2094 N N . HIS A 1 264 ? -30.641 6.125 23.109 1 97.62 264 HIS A N 1
ATOM 2095 C CA . HIS A 1 264 ? -31.344 7.297 22.609 1 97.62 264 HIS A CA 1
ATOM 2096 C C . HIS A 1 264 ? -32.156 6.965 21.359 1 97.62 264 HIS A C 1
ATOM 2098 O O . HIS A 1 264 ? -31.797 6.055 20.609 1 97.62 264 HIS A O 1
ATOM 2104 N N . SER A 1 265 ? -33.281 7.645 21.219 1 97 265 SER A N 1
ATOM 2105 C CA . SER A 1 265 ? -33.969 7.566 19.938 1 97 265 SER A CA 1
ATOM 2106 C C . SER A 1 265 ? -33.156 8.164 18.812 1 97 265 SER A C 1
ATOM 2108 O O . SER A 1 265 ? -32.219 8.938 19.062 1 97 265 SER A O 1
ATOM 2110 N N . THR A 1 266 ? -33.469 7.801 17.609 1 96.75 266 THR A N 1
ATOM 2111 C CA . THR A 1 266 ? -32.75 8.359 16.469 1 96.75 266 THR A CA 1
ATOM 2112 C C . THR A 1 266 ? -32.812 9.883 16.469 1 96.75 266 THR A C 1
ATOM 2114 O O . THR A 1 266 ? -31.812 10.555 16.281 1 96.75 266 THR A O 1
ATOM 2117 N N . ASP A 1 267 ? -33.938 10.422 16.719 1 97.25 267 ASP A N 1
ATOM 2118 C CA . ASP A 1 267 ? -34.125 11.867 16.734 1 97.25 267 ASP A CA 1
ATOM 2119 C C . ASP A 1 267 ? -33.281 12.516 17.828 1 97.25 267 ASP A C 1
ATOM 2121 O O . ASP A 1 267 ? -32.781 13.625 17.656 1 97.25 267 ASP A O 1
ATOM 2125 N N . THR A 1 268 ? -33.188 11.82 18.922 1 98.31 268 THR A N 1
ATOM 2126 C CA . THR A 1 268 ? -32.406 12.359 20.031 1 98.31 268 THR A CA 1
ATOM 2127 C C . THR A 1 268 ? -30.922 12.375 19.656 1 98.31 268 THR A C 1
ATOM 2129 O O . THR A 1 268 ? -30.203 13.32 20 1 98.31 268 THR A O 1
ATOM 2132 N N . ILE A 1 269 ? -30.438 11.336 19 1 98.44 269 ILE A N 1
ATOM 2133 C CA . ILE A 1 269 ? -29.047 11.312 18.547 1 98.44 269 ILE A CA 1
ATOM 2134 C C . ILE A 1 269 ? -28.781 12.5 17.641 1 98.44 269 ILE A C 1
ATOM 2136 O O . ILE A 1 269 ? -27.766 13.188 17.781 1 98.44 269 ILE A O 1
ATOM 2140 N N . TRP A 1 270 ? -29.734 12.758 16.703 1 98.56 270 TRP A N 1
ATOM 2141 C CA . TRP A 1 270 ? -29.594 13.875 15.781 1 98.56 270 TRP A CA 1
ATOM 2142 C C . TRP A 1 270 ? -29.641 15.211 16.516 1 98.56 270 TRP A C 1
ATOM 2144 O O . TRP A 1 270 ? -28.812 16.094 16.25 1 98.56 270 TRP A O 1
ATOM 2154 N N . SER A 1 271 ? -30.547 15.328 17.438 1 98.56 271 SER A N 1
ATOM 2155 C CA . SER A 1 271 ? -30.688 16.594 18.172 1 98.56 271 SER A CA 1
ATOM 2156 C C . SER A 1 271 ? -29.469 16.859 19.047 1 98.56 271 SER A C 1
ATOM 2158 O O . SER A 1 271 ? -29.016 18 19.156 1 98.56 271 SER A O 1
ATOM 2160 N N . ARG A 1 272 ? -28.969 15.805 19.688 1 98.56 272 ARG A N 1
ATOM 2161 C CA . ARG A 1 272 ? -27.781 15.953 20.531 1 98.56 272 ARG A CA 1
ATOM 2162 C C . ARG A 1 272 ? -26.562 16.359 19.688 1 98.56 272 ARG A C 1
ATOM 2164 O O . ARG A 1 272 ? -25.766 17.203 20.094 1 98.56 272 ARG A O 1
ATOM 2171 N N . HIS A 1 273 ? -26.469 15.758 18.562 1 98.69 273 HIS A N 1
ATOM 2172 C CA . HIS A 1 273 ? -25.391 16.109 17.641 1 98.69 273 HIS A CA 1
ATOM 2173 C C . HIS A 1 273 ? -25.484 17.578 17.219 1 98.69 273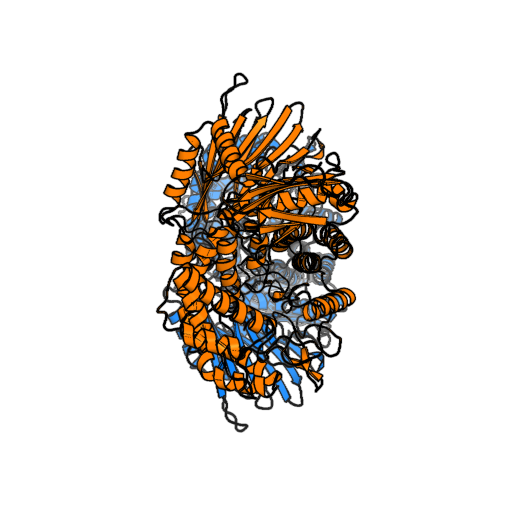 HIS A C 1
ATOM 2175 O O . HIS A 1 273 ? -24.5 18.312 17.312 1 98.69 273 HIS A O 1
ATOM 2181 N N . VAL A 1 274 ? -26.656 17.984 16.719 1 98.75 274 VAL A N 1
ATOM 2182 C CA . VAL A 1 274 ? -26.828 19.328 16.203 1 98.75 274 VAL A CA 1
ATOM 2183 C C . VAL A 1 274 ? -26.594 20.344 17.312 1 98.75 274 VAL A C 1
ATOM 2185 O O . VAL A 1 274 ? -25.938 21.375 17.094 1 98.75 274 VAL A O 1
ATOM 2188 N N . ALA A 1 275 ? -27.094 20.016 18.484 1 98.69 275 ALA A N 1
ATOM 2189 C CA . ALA A 1 275 ? -26.906 20.922 19.609 1 98.69 275 ALA A CA 1
ATOM 2190 C C . ALA A 1 275 ? -25.438 21.109 19.953 1 98.69 275 ALA A C 1
ATOM 2192 O O . ALA A 1 275 ? -24.953 22.234 20.141 1 98.69 275 ALA A O 1
ATOM 2193 N N . ASP A 1 276 ? -24.781 20.047 20.078 1 98.44 276 ASP A N 1
ATOM 2194 C CA . ASP A 1 276 ? -23.344 20.078 20.375 1 98.44 276 ASP A CA 1
ATOM 2195 C C . ASP A 1 276 ? -22.578 20.828 19.281 1 98.44 276 ASP A C 1
ATOM 2197 O O . ASP A 1 276 ? -21.781 21.719 19.578 1 98.44 276 ASP A O 1
ATOM 2201 N N . TYR A 1 277 ? -22.812 20.453 18.078 1 98.31 277 TYR A N 1
ATOM 2202 C CA . TYR A 1 277 ? -22.109 20.984 16.922 1 98.31 277 TYR A CA 1
ATOM 2203 C C . TYR A 1 277 ? -22.391 22.469 16.75 1 98.31 277 TYR A C 1
ATOM 2205 O O . TYR A 1 277 ? -21.469 23.266 16.531 1 98.31 277 TYR A O 1
ATOM 2213 N N . GLN A 1 278 ? -23.625 22.906 16.891 1 98.12 278 GLN A N 1
ATOM 2214 C CA . GLN A 1 278 ? -24.031 24.297 16.703 1 98.12 278 GLN A CA 1
ATOM 2215 C C . GLN A 1 278 ? -23.5 25.188 17.828 1 98.12 278 GLN A C 1
ATOM 2217 O O . GLN A 1 278 ? -23.297 26.391 17.625 1 98.12 278 GLN A O 1
ATOM 2222 N N . ALA A 1 279 ? -23.266 24.531 18.969 1 98.31 279 ALA A N 1
ATOM 2223 C CA . ALA A 1 279 ? -22.656 25.297 20.062 1 98.31 279 ALA A CA 1
ATOM 2224 C C . ALA A 1 279 ? -21.281 25.828 19.672 1 98.31 279 ALA A C 1
ATOM 2226 O O . ALA A 1 279 ? -20.828 26.828 20.219 1 98.31 279 ALA A O 1
ATOM 2227 N N . LEU A 1 280 ? -20.672 25.219 18.734 1 98.31 280 LEU A N 1
ATOM 2228 C CA . LEU A 1 280 ? -19.406 25.688 18.203 1 98.31 280 LEU A CA 1
ATOM 2229 C C . LEU A 1 280 ? -19.594 26.422 16.875 1 98.31 280 LEU A C 1
ATOM 2231 O O . LEU A 1 280 ? -19.234 27.594 16.75 1 98.31 280 LEU A O 1
ATOM 2235 N N . TYR A 1 281 ? -20.266 25.781 15.93 1 98.12 281 TYR A N 1
ATOM 2236 C CA . TYR A 1 281 ? -20.406 26.281 14.57 1 98.12 281 TYR A CA 1
ATOM 2237 C C . TYR A 1 281 ? -21.172 27.609 14.555 1 98.12 281 TYR A C 1
ATOM 2239 O O . TYR A 1 281 ? -20.859 28.5 13.773 1 98.12 281 TYR A O 1
ATOM 2247 N N . GLY A 1 282 ? -22.125 27.75 15.414 1 97.88 282 GLY A N 1
ATOM 2248 C CA . GLY A 1 282 ? -23.031 28.875 15.391 1 97.88 282 GLY A CA 1
ATOM 2249 C C . GLY A 1 282 ? -22.406 30.141 15.953 1 97.88 282 GLY A C 1
ATOM 2250 O O . GLY A 1 282 ? -22.969 31.234 15.805 1 97.88 282 GLY A O 1
ATOM 2251 N N . ARG A 1 283 ? -21.203 30.078 16.453 1 98.44 283 ARG A N 1
ATOM 2252 C CA . ARG A 1 283 ? -20.578 31.188 17.141 1 98.44 283 ARG A CA 1
ATOM 2253 C C . ARG A 1 283 ? -20.109 32.25 16.156 1 98.44 283 ARG A C 1
ATOM 2255 O O . ARG A 1 283 ? -19.906 33.406 16.531 1 98.44 283 ARG A O 1
ATOM 2262 N N . LEU A 1 284 ? -19.906 31.891 14.945 1 98.44 284 LEU A N 1
ATOM 2263 C CA . LEU A 1 284 ? -19.406 32.844 13.953 1 98.44 284 LEU A CA 1
ATOM 2264 C C . LEU A 1 284 ? -20.156 32.688 12.641 1 98.44 284 LEU A C 1
ATOM 2266 O O . LEU A 1 284 ? -20.469 31.578 12.203 1 98.44 284 LEU A O 1
ATOM 2270 N N . GLU A 1 285 ? -20.516 33.781 12 1 98 285 GLU A N 1
ATOM 2271 C CA . GLU A 1 285 ? -21.188 33.781 10.703 1 98 285 GLU A CA 1
ATOM 2272 C C . GLU A 1 285 ? -20.688 34.938 9.836 1 98 285 GLU A C 1
ATOM 2274 O O . GLU A 1 285 ? -20.609 36.094 10.305 1 98 285 GLU A O 1
ATOM 2279 N N . LEU A 1 286 ? -20.266 34.625 8.68 1 98.19 286 LEU A N 1
ATOM 2280 C CA . LEU A 1 286 ? -19.938 35.625 7.66 1 98.19 286 LEU A CA 1
ATOM 2281 C C . LEU A 1 286 ? -20.922 35.562 6.504 1 98.19 286 LEU A C 1
ATOM 2283 O O . LEU A 1 286 ? -21.188 34.5 5.949 1 98.19 286 LEU A O 1
ATOM 2287 N N . LEU A 1 287 ? -21.547 36.625 6.238 1 97.12 287 LEU A N 1
ATOM 2288 C CA . LEU A 1 287 ? -22.406 36.75 5.066 1 97.12 287 LEU A CA 1
ATOM 2289 C C . LEU A 1 287 ? -21.781 37.719 4.059 1 97.12 287 LEU A C 1
ATOM 2291 O O . LEU A 1 287 ? -21.406 38.844 4.418 1 97.12 287 LEU A O 1
ATOM 2295 N N . LEU A 1 288 ? -21.547 37.188 2.965 1 95.62 288 LEU A N 1
ATOM 2296 C CA . LEU A 1 288 ? -21.094 38 1.85 1 95.62 288 LEU A CA 1
ATOM 2297 C C . LEU A 1 288 ? -22.047 37.906 0.664 1 95.62 288 LEU A C 1
ATOM 2299 O O . LEU A 1 288 ? -22.625 36.844 0.433 1 95.62 288 LEU A O 1
ATOM 2303 N N . GLY A 1 289 ? -22.312 38.969 -0.038 1 89.44 289 GLY A N 1
ATOM 2304 C CA . GLY A 1 289 ? -23.172 38.969 -1.214 1 89.44 289 GLY A CA 1
ATOM 2305 C C . GLY A 1 289 ? -22.453 39.375 -2.48 1 89.44 289 GLY A C 1
ATOM 2306 O O . GLY A 1 289 ? -21.516 40.188 -2.428 1 89.44 289 GLY A O 1
ATOM 2307 N N . PRO A 1 290 ? -22.953 38.812 -3.645 1 89.38 290 PRO A N 1
ATOM 2308 C CA . PRO A 1 290 ? -24.016 37.844 -3.928 1 89.38 290 PRO A CA 1
ATOM 2309 C C . PRO A 1 290 ? -23.641 36.406 -3.527 1 89.38 290 PRO A C 1
ATOM 2311 O O . PRO A 1 290 ? -22.484 36.125 -3.207 1 89.38 290 PRO A O 1
ATOM 2314 N N . ASP A 1 291 ? -24.656 35.562 -3.412 1 90.5 291 ASP A N 1
ATOM 2315 C CA . ASP A 1 291 ? -24.5 34.156 -3.018 1 90.5 291 ASP A CA 1
ATOM 2316 C C . ASP A 1 291 ? -25.25 33.25 -3.967 1 90.5 291 ASP A C 1
ATOM 2318 O O . ASP A 1 291 ? -26.484 33.125 -3.885 1 90.5 291 ASP A O 1
ATOM 2322 N N . ALA A 1 292 ? -24.531 32.531 -4.777 1 89.44 292 ALA A N 1
ATOM 2323 C CA . ALA A 1 292 ? -25.141 31.688 -5.805 1 89.44 292 ALA A CA 1
ATOM 2324 C C . ALA A 1 292 ? -25.438 30.297 -5.277 1 89.44 292 ALA A C 1
ATOM 2326 O O . ALA A 1 292 ? -24.953 29.297 -5.828 1 89.44 292 ALA A O 1
ATOM 2327 N N . THR A 1 293 ? -26.328 30.141 -4.371 1 91.38 293 THR A N 1
ATOM 2328 C CA . THR A 1 293 ? -26.594 28.891 -3.68 1 91.38 293 THR A CA 1
ATOM 2329 C C . THR A 1 293 ? -27.359 27.922 -4.59 1 91.38 293 THR A C 1
ATOM 2331 O O . THR A 1 293 ? -27.453 26.734 -4.301 1 91.38 293 THR A O 1
ATOM 2334 N N . ASP A 1 294 ? -27.844 28.422 -5.699 1 92.69 294 ASP A N 1
ATOM 2335 C CA . ASP A 1 294 ? -28.609 27.594 -6.621 1 92.69 294 ASP A CA 1
ATOM 2336 C C . ASP A 1 294 ? -27.688 26.781 -7.523 1 92.69 294 ASP A C 1
ATOM 2338 O O . ASP A 1 294 ? -28.125 25.828 -8.172 1 92.69 294 ASP A O 1
ATOM 2342 N N . ILE A 1 295 ? -26.438 27.125 -7.523 1 95.5 295 ILE A N 1
ATOM 2343 C CA . ILE A 1 295 ? -25.469 26.422 -8.352 1 95.5 295 ILE A CA 1
ATOM 2344 C C . ILE A 1 295 ? -24.719 25.391 -7.508 1 95.5 295 ILE A C 1
ATOM 2346 O O . ILE A 1 295 ? -24.266 25.703 -6.402 1 95.5 295 ILE A O 1
ATOM 2350 N N . PRO A 1 296 ? -24.562 24.078 -8.062 1 96.75 296 PRO A N 1
ATOM 2351 C CA . PRO A 1 296 ? -23.781 23.078 -7.332 1 96.75 296 PRO A CA 1
ATOM 2352 C C . PRO A 1 296 ? -22.359 23.562 -7.016 1 96.75 296 PRO A C 1
ATOM 2354 O O . PRO A 1 296 ? -21.766 24.281 -7.816 1 96.75 296 PRO A O 1
ATOM 2357 N N . THR A 1 297 ? -21.844 23.156 -5.926 1 97.69 297 THR A N 1
ATOM 2358 C CA . THR A 1 297 ? -20.578 23.688 -5.395 1 97.69 297 THR A CA 1
ATOM 2359 C C . THR A 1 297 ? -19.453 23.469 -6.387 1 97.69 297 THR A C 1
ATOM 2361 O O . THR A 1 297 ? -18.609 24.344 -6.574 1 97.69 297 THR A O 1
ATOM 2364 N N . ASP A 1 298 ? -19.375 22.25 -7.016 1 97 298 ASP A N 1
ATOM 2365 C CA . ASP A 1 298 ? -18.312 21.969 -7.973 1 97 298 ASP A CA 1
ATOM 2366 C C . ASP A 1 298 ? -18.391 22.906 -9.172 1 97 298 ASP A C 1
ATOM 2368 O O . ASP A 1 298 ? -17.359 23.406 -9.633 1 97 298 ASP A O 1
ATOM 2372 N N . GLU A 1 299 ? -19.594 23.266 -9.602 1 96.38 299 GLU A N 1
ATOM 2373 C CA . GLU A 1 299 ? -19.797 24.203 -10.703 1 96.38 299 GLU A CA 1
ATOM 2374 C C . GLU A 1 299 ? -19.484 25.625 -10.281 1 96.38 299 GLU A C 1
ATOM 2376 O O . GLU A 1 299 ? -18.953 26.422 -11.07 1 96.38 299 GLU A O 1
ATOM 2381 N N . ARG A 1 300 ? -19.844 25.906 -9.039 1 95.19 300 ARG A N 1
ATOM 2382 C CA . ARG A 1 300 ? -19.578 27.219 -8.492 1 95.19 300 ARG A CA 1
ATOM 2383 C C . ARG A 1 300 ? -18.078 27.5 -8.453 1 95.19 300 ARG A C 1
ATOM 2385 O O . ARG A 1 300 ? -17.641 28.609 -8.805 1 95.19 300 ARG A O 1
ATOM 2392 N N . ILE A 1 301 ? -17.266 26.578 -7.996 1 96.44 301 ILE A N 1
ATOM 2393 C CA . ILE A 1 301 ? -15.812 26.703 -7.891 1 96.44 301 ILE A CA 1
ATOM 2394 C C . ILE A 1 301 ? -15.211 26.938 -9.273 1 96.44 301 ILE A C 1
ATOM 2396 O O . ILE A 1 301 ? -14.266 27.719 -9.43 1 96.44 301 ILE A O 1
ATOM 2400 N N . LEU A 1 302 ? -15.812 26.375 -10.289 1 93.94 302 LEU A N 1
ATOM 2401 C CA . LEU A 1 302 ? -15.266 26.438 -11.641 1 93.94 302 LEU A CA 1
ATOM 2402 C C . LEU A 1 302 ? -15.711 27.719 -12.352 1 93.94 302 LEU A C 1
ATOM 2404 O O . LEU A 1 302 ? -14.922 28.328 -13.07 1 93.94 302 LEU A O 1
ATOM 2408 N N . ASN A 1 303 ? -16.969 28.109 -12.117 1 90.31 303 ASN A N 1
ATOM 2409 C CA . ASN A 1 303 ? -17.531 29.062 -13.062 1 90.31 303 ASN A CA 1
ATOM 2410 C C . ASN A 1 303 ? -18.078 30.297 -12.352 1 90.31 303 ASN A C 1
ATOM 2412 O O . ASN A 1 303 ? -18.375 31.312 -12.992 1 90.31 303 ASN A O 1
ATOM 2416 N N . ALA A 1 304 ? -18.234 30.203 -11.102 1 88.19 304 ALA A N 1
ATOM 2417 C CA . ALA A 1 304 ? -18.906 31.281 -10.383 1 88.19 304 ALA A CA 1
ATOM 2418 C C . ALA A 1 304 ? -18.312 31.469 -8.992 1 88.19 304 ALA A C 1
ATOM 2420 O O . ALA A 1 304 ? -18.984 31.234 -7.984 1 88.19 304 ALA A O 1
ATOM 2421 N N . ARG A 1 305 ? -17.188 32 -8.945 1 91.5 305 ARG A N 1
ATOM 2422 C CA . ARG A 1 305 ? -16.547 32.219 -7.656 1 91.5 305 ARG A CA 1
ATOM 2423 C C . ARG A 1 305 ? -16.984 33.531 -7.023 1 91.5 305 ARG A C 1
ATOM 2425 O O . ARG A 1 305 ? -16.188 34.438 -6.828 1 91.5 305 ARG A O 1
ATOM 2432 N N . ASP A 1 306 ? -18.266 33.562 -6.598 1 91.88 306 ASP A N 1
ATOM 2433 C CA . ASP A 1 306 ? -18.953 34.719 -6.008 1 91.88 306 ASP A CA 1
ATOM 2434 C C . ASP A 1 306 ? -18.531 34.906 -4.551 1 91.88 306 ASP A C 1
ATOM 2436 O O . ASP A 1 306 ? -17.984 34 -3.926 1 91.88 306 ASP A O 1
ATOM 2440 N N . PRO A 1 307 ? -18.734 36.094 -3.939 1 95 307 PRO A N 1
ATOM 2441 C CA . PRO A 1 307 ? -18.391 36.344 -2.539 1 95 307 PRO A CA 1
ATOM 2442 C C . PRO A 1 307 ? -19.047 35.375 -1.577 1 95 307 PRO A C 1
ATOM 2444 O O . PRO A 1 307 ? -18.484 35.031 -0.536 1 95 307 PRO A O 1
ATOM 2447 N N . GLY A 1 308 ? -20.219 34.906 -1.913 1 95.5 308 GLY A N 1
ATOM 2448 C CA . GLY A 1 308 ? -20.859 33.906 -1.079 1 95.5 308 GLY A CA 1
ATOM 2449 C C . GLY A 1 308 ? -20.062 32.625 -0.966 1 95.5 308 GLY A C 1
ATOM 2450 O O . GLY A 1 308 ? -20.094 31.953 0.069 1 95.5 308 GLY A O 1
ATOM 2451 N N . LEU A 1 309 ? -19.375 32.219 -2.057 1 96.81 309 LEU A N 1
ATOM 2452 C CA . LEU A 1 309 ? -18.516 31.047 -2.037 1 96.81 309 LEU A CA 1
ATOM 2453 C C . LEU A 1 309 ? -17.359 31.234 -1.075 1 96.81 309 LEU A C 1
ATOM 2455 O O . LEU A 1 309 ? -16.906 30.281 -0.432 1 96.81 309 LEU A O 1
ATOM 2459 N N . ILE A 1 310 ? -16.875 32.5 -0.991 1 97.44 310 ILE A N 1
ATOM 2460 C CA . ILE A 1 310 ? -15.797 32.812 -0.065 1 97.44 310 ILE A CA 1
ATOM 2461 C C . ILE A 1 310 ? -16.281 32.625 1.373 1 97.44 310 ILE A C 1
ATOM 2463 O O . ILE A 1 310 ? -15.578 32.062 2.211 1 97.44 310 ILE A O 1
ATOM 2467 N N . ALA A 1 311 ? -17.484 33.094 1.625 1 97.62 311 ALA A N 1
ATOM 2468 C CA . ALA A 1 311 ? -18.078 32.875 2.939 1 97.62 311 ALA A CA 1
ATOM 2469 C C . ALA A 1 311 ? -18.25 31.391 3.225 1 97.62 311 ALA A C 1
ATOM 2471 O O . ALA A 1 311 ? -18 30.938 4.34 1 97.62 311 ALA A O 1
ATOM 2472 N N . LEU A 1 312 ? -18.688 30.688 2.207 1 97.94 312 LEU A N 1
ATOM 2473 C CA . LEU A 1 312 ? -18.844 29.234 2.342 1 97.94 312 LEU A CA 1
ATOM 2474 C C . LEU A 1 312 ? -17.516 28.578 2.664 1 97.94 312 LEU A C 1
ATOM 2476 O O . LEU A 1 312 ? -17.453 27.641 3.471 1 97.94 312 LEU A O 1
ATOM 2480 N N . TYR A 1 313 ? -16.453 29.047 2.02 1 98.12 313 TYR A N 1
ATOM 2481 C CA . TYR A 1 313 ? -15.125 28.5 2.254 1 98.12 313 TYR A CA 1
ATOM 2482 C C . TYR A 1 313 ? -14.711 28.688 3.711 1 98.12 313 TYR A C 1
ATOM 2484 O O . TYR A 1 313 ? -14.172 27.766 4.328 1 98.12 313 TYR A O 1
ATOM 2492 N N . LEU A 1 314 ? -14.938 29.812 4.273 1 98.38 314 LEU A N 1
ATOM 2493 C CA . LEU A 1 314 ? -14.633 30.062 5.68 1 98.38 314 LEU A CA 1
ATOM 2494 C C . LEU A 1 314 ? -15.438 29.141 6.582 1 98.38 314 LEU A C 1
ATOM 2496 O O . LEU A 1 314 ? -14.898 28.562 7.523 1 98.38 314 LEU A O 1
ATOM 2500 N N . HIS A 1 315 ? -16.734 29.047 6.301 1 98.44 315 HIS A N 1
ATOM 2501 C CA . HIS A 1 315 ? -17.609 28.188 7.098 1 98.44 315 HIS A CA 1
ATOM 2502 C C . HIS A 1 315 ? -17.156 26.719 7.008 1 98.44 315 HIS A C 1
ATOM 2504 O O . HIS A 1 315 ? -17.25 25.984 7.996 1 98.44 315 HIS A O 1
ATOM 2510 N N . TYR A 1 316 ? -16.797 26.328 5.828 1 98.62 316 TYR A N 1
ATOM 2511 C CA . TYR A 1 316 ? -16.297 24.969 5.637 1 98.62 316 TYR A CA 1
ATOM 2512 C C . TYR A 1 316 ? -15.023 24.734 6.434 1 98.62 316 TYR A C 1
ATOM 2514 O O . TYR A 1 316 ? -14.844 23.672 7.039 1 98.62 316 TYR A O 1
ATOM 2522 N N . ALA A 1 317 ? -14.102 25.688 6.406 1 98.56 317 ALA A N 1
ATOM 2523 C CA . ALA A 1 317 ? -12.891 25.594 7.211 1 98.56 317 ALA A CA 1
ATOM 2524 C C . ALA A 1 317 ? -13.219 25.375 8.688 1 98.56 317 ALA A C 1
ATOM 2526 O O . ALA A 1 317 ? -12.594 24.547 9.359 1 98.56 317 ALA A O 1
ATOM 2527 N N . ARG A 1 318 ? -14.188 26.094 9.18 1 98.56 318 ARG A N 1
ATOM 2528 C CA . ARG A 1 318 ? -14.609 25.938 10.562 1 98.56 318 ARG A CA 1
ATOM 2529 C C . ARG A 1 318 ? -15.227 24.562 10.797 1 98.56 318 ARG A C 1
ATOM 2531 O O . ARG A 1 318 ? -14.945 23.922 11.805 1 98.56 318 ARG A O 1
ATOM 2538 N N . TYR A 1 319 ? -16.094 24.188 9.867 1 98.69 319 TYR A N 1
ATOM 2539 C CA . TYR A 1 319 ? -16.688 22.859 9.93 1 98.69 319 TYR A CA 1
ATOM 2540 C C . TYR A 1 319 ? -15.617 21.781 10.023 1 98.69 319 TYR A C 1
ATOM 2542 O O . TYR A 1 319 ? -15.711 20.859 10.844 1 98.69 319 TYR A O 1
ATOM 2550 N N . LEU A 1 320 ? -14.602 21.875 9.18 1 98.81 320 LEU A N 1
ATOM 2551 C CA . LEU A 1 320 ? -13.523 20.891 9.133 1 98.81 320 LEU A CA 1
ATOM 2552 C C . LEU A 1 320 ? -12.781 20.844 10.461 1 98.81 320 LEU A C 1
ATOM 2554 O O . LEU A 1 320 ? -12.453 19.75 10.953 1 98.81 320 LEU A O 1
ATOM 2558 N N . LEU A 1 321 ? -12.461 21.953 11.031 1 98.88 321 LEU A N 1
ATOM 2559 C CA . LEU A 1 321 ? -11.727 21.969 12.289 1 98.88 321 LEU A CA 1
ATOM 2560 C C . LEU A 1 321 ? -12.547 21.344 13.406 1 98.88 321 LEU A C 1
ATOM 2562 O O . LEU A 1 321 ? -12.031 20.531 14.18 1 98.88 321 LEU A O 1
ATOM 2566 N N . ILE A 1 322 ? -13.836 21.688 13.492 1 98.69 322 ILE A N 1
ATOM 2567 C CA . ILE A 1 322 ? -14.727 21.109 14.484 1 98.69 322 ILE A CA 1
ATOM 2568 C C . ILE A 1 322 ? -14.789 19.594 14.289 1 98.69 322 ILE A C 1
ATOM 2570 O O . ILE A 1 322 ? -14.859 18.828 15.266 1 98.69 322 ILE A O 1
ATOM 2574 N N . SER A 1 323 ? -14.656 19.188 13.07 1 98.69 323 SER A N 1
ATOM 2575 C CA . SER A 1 323 ? -14.852 17.781 12.703 1 98.69 323 SER A CA 1
ATOM 2576 C C . SER A 1 323 ? -13.586 16.969 12.969 1 98.69 323 SER A C 1
ATOM 2578 O O . SER A 1 323 ? -13.648 15.742 13.086 1 98.69 323 SER A O 1
ATOM 2580 N N . CYS A 1 324 ? -12.43 17.578 13.086 1 98.56 324 CYS A N 1
ATOM 2581 C CA . CYS A 1 324 ? -11.234 16.75 13.188 1 98.56 324 CYS A CA 1
ATOM 2582 C C . CYS A 1 324 ? -10.422 17.109 14.422 1 98.56 324 CYS A C 1
ATOM 2584 O O . CYS A 1 324 ? -9.359 16.531 14.672 1 98.56 324 CYS A O 1
ATOM 2586 N N . SER A 1 325 ? -10.898 18.047 15.227 1 98.38 325 SER A N 1
ATOM 2587 C CA . SER A 1 325 ? -10.188 18.422 16.438 1 98.38 325 SER A CA 1
ATOM 2588 C C . SER A 1 325 ? -11.148 18.891 17.531 1 98.38 325 SER A C 1
ATOM 2590 O O . SER A 1 325 ? -11.719 19.984 17.438 1 98.38 325 SER A O 1
ATOM 2592 N N . ARG A 1 326 ? -11.398 18.109 18.547 1 97.44 326 ARG A N 1
ATOM 2593 C CA . ARG A 1 326 ? -12.289 18.375 19.656 1 97.44 326 ARG A CA 1
ATOM 2594 C C . ARG A 1 326 ? -11.578 18.172 21 1 97.44 326 ARG A C 1
ATOM 2596 O O . ARG A 1 326 ? -10.672 17.344 21.109 1 97.44 326 ARG A O 1
ATOM 2603 N N . PRO A 1 327 ? -12 18.953 21.922 1 94.38 327 PRO A N 1
ATOM 2604 C CA . PRO A 1 327 ? -11.344 18.797 23.219 1 94.38 327 PRO A CA 1
ATOM 2605 C C . PRO A 1 327 ? -11.641 17.453 23.875 1 94.38 327 PRO A C 1
ATOM 2607 O O . PRO A 1 327 ? -12.664 16.828 23.578 1 94.38 327 PRO A O 1
ATOM 2610 N N . GLY A 1 328 ? -10.695 16.984 24.578 1 86.19 328 GLY A N 1
ATOM 2611 C CA . GLY A 1 328 ? -10.883 15.734 25.297 1 86.19 328 GLY A CA 1
ATOM 2612 C C . GLY A 1 328 ? -11.609 15.914 26.609 1 86.19 328 GLY A C 1
ATOM 2613 O O . GLY A 1 328 ? -12.117 17 26.906 1 86.19 328 GLY A O 1
ATOM 2614 N N . LYS A 1 329 ? -11.75 14.805 27.391 1 80.5 329 LYS A N 1
ATOM 2615 C CA . LYS A 1 329 ? -12.312 14.797 28.75 1 80.5 329 LYS A CA 1
ATOM 2616 C C . LYS A 1 329 ? -11.375 15.484 29.734 1 80.5 329 LYS A C 1
ATOM 2618 O O . LYS A 1 329 ? -10.164 15.547 29.5 1 80.5 329 LYS A O 1
ATOM 2623 N N . VAL A 1 330 ? -11.914 15.852 30.656 1 75.38 330 VAL A N 1
ATOM 2624 C CA . VAL A 1 330 ? -11.18 16.594 31.672 1 75.38 330 VAL A CA 1
ATOM 2625 C C . VAL A 1 330 ? -10.094 15.711 32.281 1 75.38 330 VAL A C 1
ATOM 2627 O O . VAL A 1 330 ? -9.008 16.188 32.594 1 75.38 330 VAL A O 1
ATOM 2630 N N . ASP A 1 331 ? -10.328 14.398 32.344 1 73 331 ASP A N 1
ATOM 2631 C CA . ASP A 1 331 ? -9.383 13.484 32.969 1 73 331 ASP A CA 1
ATOM 2632 C C . ASP A 1 331 ? -8.359 12.969 31.969 1 73 331 ASP A C 1
ATOM 2634 O O . ASP A 1 331 ? -7.531 12.117 32.312 1 73 331 ASP A O 1
ATOM 2638 N N . ASP A 1 332 ? -8.375 13.453 30.781 1 73.69 332 ASP A N 1
ATOM 2639 C CA . ASP A 1 332 ? -7.434 13.148 29.703 1 73.69 332 ASP A CA 1
ATOM 2640 C C . ASP A 1 332 ? -7.477 11.672 29.344 1 73.69 332 ASP A C 1
ATOM 2642 O O . ASP A 1 332 ? -6.535 11.141 28.75 1 73.69 332 ASP A O 1
ATOM 2646 N N . SER A 1 333 ? -8.492 11.023 29.734 1 70.5 333 SER A N 1
ATOM 2647 C CA . SER A 1 333 ? -8.594 9.586 29.484 1 70.5 333 SER A CA 1
ATOM 2648 C C . SER A 1 333 ? -8.773 9.281 28 1 70.5 333 SER A C 1
ATOM 2650 O O . SER A 1 333 ? -8.477 8.172 27.562 1 70.5 333 SER A O 1
ATOM 2652 N N . ASP A 1 334 ? -9.102 10.305 27.328 1 77.12 334 ASP A N 1
ATOM 2653 C CA . ASP A 1 334 ? -9.398 10.039 25.922 1 77.12 334 ASP A CA 1
ATOM 2654 C C . ASP A 1 334 ? -8.18 10.305 25.047 1 77.12 334 ASP A C 1
ATOM 2656 O O . ASP A 1 334 ? -8.211 10.07 23.828 1 77.12 334 ASP A O 1
ATOM 2660 N N . ARG A 1 335 ? -7.137 10.766 25.641 1 90.62 335 ARG A N 1
ATOM 2661 C CA . ARG A 1 335 ? -5.887 10.938 24.906 1 90.62 335 ARG A CA 1
ATOM 2662 C C . ARG A 1 335 ? -6.133 11.586 23.547 1 90.62 335 ARG A C 1
ATOM 2664 O O . ARG A 1 335 ? -5.715 11.055 22.516 1 90.62 335 ARG A O 1
ATOM 2671 N N . VAL A 1 336 ? -6.598 12.836 23.562 1 95.62 336 VAL A N 1
ATOM 2672 C CA . VAL A 1 336 ? -7.051 13.531 22.375 1 95.62 336 VAL A CA 1
ATOM 2673 C C . VAL A 1 336 ? -5.863 13.781 21.438 1 95.62 336 VAL A C 1
ATOM 2675 O O . VAL A 1 336 ? -4.727 13.922 21.891 1 95.62 336 VAL A O 1
ATOM 2678 N N . LEU A 1 337 ? -6.102 13.781 20.156 1 97.88 337 LEU A N 1
ATOM 2679 C CA . LEU A 1 337 ? -5.098 13.992 19.125 1 97.88 337 LEU A CA 1
ATOM 2680 C C . LEU A 1 337 ? -5.496 15.148 18.203 1 97.88 337 LEU A C 1
ATOM 2682 O O . LEU A 1 337 ? -6.68 15.336 17.922 1 97.88 337 LEU A O 1
ATOM 2686 N N . PRO A 1 338 ? -4.566 15.969 17.828 1 98.31 338 PRO A N 1
ATOM 2687 C CA . PRO A 1 338 ? -4.879 17.078 16.922 1 98.31 338 PRO A CA 1
ATOM 2688 C C . PRO A 1 338 ? -5.082 16.641 15.477 1 98.31 338 PRO A C 1
ATOM 2690 O O . PRO A 1 338 ? -4.938 15.445 15.172 1 98.31 338 PRO A O 1
ATOM 2693 N N . ALA A 1 339 ? -5.434 17.562 14.578 1 98.44 339 ALA A N 1
ATOM 2694 C CA . ALA A 1 339 ? -5.613 17.312 13.148 1 98.44 339 ALA A CA 1
ATOM 2695 C C . ALA A 1 339 ? -4.281 17 12.477 1 98.44 339 ALA A C 1
ATOM 2697 O O . ALA A 1 339 ? -3.301 17.734 12.664 1 98.44 339 ALA A O 1
ATOM 2698 N N . THR A 1 340 ? -4.203 15.961 11.742 1 98.12 340 THR A N 1
ATOM 2699 C CA . THR A 1 340 ? -3.016 15.648 10.961 1 98.12 340 THR A CA 1
ATOM 2700 C C . THR A 1 340 ? -2.965 16.5 9.695 1 98.12 340 THR A C 1
ATOM 2702 O O . THR A 1 340 ? -3.77 17.422 9.523 1 98.12 340 THR A O 1
ATOM 2705 N N . LEU A 1 341 ? -2.035 16.219 8.82 1 97.56 341 LEU A N 1
ATOM 2706 C CA . LEU A 1 341 ? -1.884 16.891 7.535 1 97.56 341 LEU A CA 1
ATOM 2707 C C . LEU A 1 341 ? -3.141 16.734 6.688 1 97.56 341 LEU A C 1
ATOM 2709 O O . LEU A 1 341 ? -3.438 17.594 5.848 1 97.56 341 LEU A O 1
ATOM 2713 N N . GLN A 1 342 ? -3.912 15.68 6.977 1 97.56 342 GLN A N 1
ATOM 2714 C CA . GLN A 1 342 ? -5.148 15.43 6.242 1 97.56 342 GLN A CA 1
ATOM 2715 C C . GLN A 1 342 ? -6.363 15.523 7.16 1 97.56 342 GLN A C 1
ATOM 2717 O O . GLN A 1 342 ? -7.438 15.023 6.828 1 97.56 342 GLN A O 1
ATOM 2722 N N . GLY A 1 343 ? -6.176 16.125 8.344 1 97.81 343 GLY A N 1
ATOM 2723 C CA . GLY A 1 343 ? -7.238 16.109 9.336 1 97.81 343 GLY A CA 1
ATOM 2724 C C . GLY A 1 343 ? -7.406 14.758 10.008 1 97.81 343 GLY A C 1
ATOM 2725 O O . GLY A 1 343 ? -6.547 14.328 10.781 1 97.81 343 GLY A O 1
ATOM 2726 N N . ILE A 1 344 ? -8.461 14.102 9.734 1 98 344 ILE A N 1
ATOM 2727 C CA . ILE A 1 344 ? -8.656 12.734 10.203 1 98 344 ILE A CA 1
ATOM 2728 C C . ILE A 1 344 ? -8.984 11.828 9.023 1 98 344 ILE A C 1
ATOM 2730 O O . ILE A 1 344 ? -9.086 10.609 9.18 1 98 344 ILE A O 1
ATOM 2734 N N . TRP A 1 345 ? -9.047 12.352 7.785 1 98.38 345 TRP A N 1
ATOM 2735 C CA . TRP A 1 345 ? -9.555 11.625 6.629 1 98.38 345 TRP A CA 1
ATOM 2736 C C . TRP A 1 345 ? -8.414 11.156 5.734 1 98.38 345 TRP A C 1
ATOM 2738 O O . TRP A 1 345 ? -7.809 11.961 5.016 1 98.38 345 TRP A O 1
ATOM 2748 N N . ASN A 1 346 ? -8.031 9.938 5.75 1 97.31 346 ASN A N 1
ATOM 2749 C CA . ASN A 1 346 ? -6.984 9.305 4.957 1 97.31 346 ASN A CA 1
ATOM 2750 C C . ASN A 1 346 ? -7.441 7.961 4.398 1 97.31 346 ASN A C 1
ATOM 2752 O O . ASN A 1 346 ? -7.754 7.043 5.152 1 97.31 346 ASN A O 1
ATOM 2756 N N . PRO A 1 347 ? -7.504 7.863 3.08 1 95.75 347 PRO A N 1
ATOM 2757 C CA . PRO A 1 347 ? -7.938 6.598 2.482 1 95.75 347 PRO A CA 1
ATOM 2758 C C . PRO A 1 347 ? -6.777 5.637 2.229 1 95.75 347 PRO A C 1
ATOM 2760 O O . PRO A 1 347 ? -6.992 4.508 1.777 1 95.75 347 PRO A O 1
ATOM 2763 N N . SER A 1 348 ? -5.535 6.027 2.51 1 95.81 348 SER A N 1
ATOM 2764 C CA . SER A 1 348 ? -4.395 5.34 1.913 1 95.81 348 SER A CA 1
ATOM 2765 C C . SER A 1 348 ? -3.523 4.684 2.979 1 95.81 348 SER A C 1
ATOM 2767 O O . SER A 1 348 ? -3.299 5.262 4.047 1 95.81 348 SER A O 1
ATOM 2769 N N . PHE A 1 349 ? -2.957 3.525 2.594 1 95.75 349 PHE A N 1
ATOM 2770 C CA . PHE A 1 349 ? -1.936 2.889 3.414 1 95.75 349 PHE A CA 1
ATOM 2771 C C . PHE A 1 349 ? -0.561 3.479 3.125 1 95.75 349 PHE A C 1
ATOM 2773 O O . PHE A 1 349 ? 0.412 3.17 3.814 1 95.75 349 PHE A O 1
ATOM 2780 N N . HIS A 1 350 ? -0.453 4.332 2.113 1 94.06 350 HIS A N 1
ATOM 2781 C CA . HIS A 1 350 ? 0.735 5.082 1.724 1 94.06 350 HIS A CA 1
ATOM 2782 C C . HIS A 1 350 ? 0.444 6.578 1.654 1 94.06 350 HIS A C 1
ATOM 2784 O O . HIS A 1 350 ? 0.689 7.215 0.627 1 94.06 350 HIS A O 1
ATOM 2790 N N . PRO A 1 351 ? 0.086 7.098 2.711 1 95.25 351 PRO A N 1
ATOM 2791 C CA . PRO A 1 351 ? -0.358 8.492 2.635 1 95.25 351 PRO A CA 1
ATOM 2792 C C . PRO A 1 351 ? 0.79 9.461 2.365 1 95.25 351 PRO A C 1
ATOM 2794 O O . PRO A 1 351 ? 1.897 9.273 2.875 1 95.25 351 PRO A O 1
ATOM 2797 N N . PRO A 1 352 ? 0.505 10.516 1.628 1 92.31 352 PRO A N 1
ATOM 2798 C CA . PRO A 1 352 ? 1.537 11.531 1.406 1 92.31 352 PRO A CA 1
ATOM 2799 C C . PRO A 1 352 ? 2.1 12.094 2.709 1 92.31 352 PRO A C 1
ATOM 2801 O O . PRO A 1 352 ? 1.338 12.453 3.611 1 92.31 352 PRO A O 1
ATOM 2804 N N . TRP A 1 353 ? 3.41 12.086 2.848 1 93.5 353 TRP A N 1
ATOM 2805 C CA . TRP A 1 353 ? 4.164 12.562 4.004 1 93.5 353 TRP A CA 1
ATOM 2806 C C . TRP A 1 353 ? 3.725 11.844 5.273 1 93.5 353 TRP A C 1
ATOM 2808 O O . TRP A 1 353 ? 3.791 12.406 6.367 1 93.5 353 TRP A O 1
ATOM 2818 N N . GLY A 1 354 ? 3.08 10.648 5.086 1 95.94 354 GLY A N 1
ATOM 2819 C CA . GLY A 1 354 ? 2.705 9.781 6.188 1 95.94 354 GLY A CA 1
ATOM 2820 C C . GLY A 1 354 ? 1.431 10.219 6.887 1 95.94 354 GLY A C 1
ATOM 2821 O O . GLY A 1 354 ? 1.044 9.641 7.902 1 95.94 354 GLY A O 1
ATOM 2822 N N . CYS A 1 355 ? 0.735 11.352 6.367 1 97 355 CYS A N 1
ATOM 2823 C CA . CYS A 1 355 ? -0.414 11.93 7.051 1 97 355 CYS A CA 1
ATOM 2824 C C . CYS A 1 355 ? -0.105 12.172 8.523 1 97 355 CYS A C 1
ATOM 2826 O O . CYS A 1 355 ? -0.878 11.781 9.398 1 97 355 CYS A O 1
ATOM 2828 N N . ARG A 1 356 ? 1.122 12.781 8.742 1 97.5 356 ARG A N 1
ATOM 2829 C CA . ARG A 1 356 ? 1.622 13.023 10.094 1 97.5 356 ARG A CA 1
ATOM 2830 C C . ARG A 1 356 ? 1.35 14.453 10.531 1 97.5 356 ARG A C 1
ATOM 2832 O O . ARG A 1 356 ? 0.461 15.117 9.984 1 97.5 356 ARG A O 1
ATOM 2839 N N . TYR A 1 357 ? 2.004 14.805 11.648 1 98.31 357 TYR A N 1
ATOM 2840 C CA . TYR A 1 357 ? 2.018 16.188 12.102 1 98.31 357 TYR A CA 1
ATOM 2841 C C . TYR A 1 357 ? 3.268 16.922 11.617 1 98.31 357 TYR A C 1
ATOM 2843 O O . TYR A 1 357 ? 4.348 16.75 12.188 1 98.31 357 TYR A O 1
ATOM 2851 N N . THR A 1 358 ? 3.145 17.734 10.602 1 97.75 358 THR A N 1
ATOM 2852 C CA . THR A 1 358 ? 4.273 18.484 10.078 1 97.75 358 THR A CA 1
ATOM 2853 C C . THR A 1 358 ? 4.391 19.844 10.781 1 97.75 358 THR A C 1
ATOM 2855 O O . THR A 1 358 ? 3.428 20.609 10.844 1 97.75 358 THR A O 1
ATOM 2858 N N . LEU A 1 359 ? 5.602 20.172 11.227 1 98.19 359 LEU A N 1
ATOM 2859 C CA . LEU A 1 359 ? 5.719 21.219 12.234 1 98.19 359 LEU A CA 1
ATOM 2860 C C . LEU A 1 359 ? 6.484 22.422 11.68 1 98.19 359 LEU A C 1
ATOM 2862 O O . LEU A 1 359 ? 6.871 23.312 12.438 1 98.19 359 LEU A O 1
ATOM 2866 N N . ASN A 1 360 ? 6.758 22.469 10.375 1 97.81 360 ASN A N 1
ATOM 2867 C CA . ASN A 1 360 ? 7.465 23.641 9.859 1 97.81 360 ASN A CA 1
ATOM 2868 C C . ASN A 1 360 ? 6.512 24.609 9.18 1 97.81 360 ASN A C 1
ATOM 2870 O O . ASN A 1 360 ? 6.945 25.516 8.461 1 97.81 360 ASN A O 1
ATOM 2874 N N . ILE A 1 361 ? 5.156 24.359 9.367 1 97.94 361 ILE A N 1
ATOM 2875 C CA . ILE A 1 361 ? 4.137 25.328 8.984 1 97.94 361 ILE A CA 1
ATOM 2876 C C . ILE A 1 361 ? 2.75 24.688 9.102 1 97.94 361 ILE A C 1
ATOM 2878 O O . ILE A 1 361 ? 1.802 25.344 9.547 1 97.94 361 ILE A O 1
ATOM 2882 N N . ASN A 1 362 ? 2.564 23.391 8.742 1 98.19 362 ASN A N 1
ATOM 2883 C CA . ASN A 1 362 ? 1.28 22.781 8.422 1 98.19 362 ASN A CA 1
ATOM 2884 C C . ASN A 1 362 ? 0.412 22.609 9.664 1 98.19 362 ASN A C 1
ATOM 2886 O O . ASN A 1 362 ? -0.746 23.031 9.68 1 98.19 362 ASN A O 1
ATOM 2890 N N . LEU A 1 363 ? 0.997 21.938 10.68 1 98.69 363 LEU A N 1
ATOM 2891 C CA . LEU A 1 363 ? 0.211 21.781 11.898 1 98.69 363 LEU A CA 1
ATOM 2892 C C . LEU A 1 363 ? -0.144 23.125 12.508 1 98.69 363 LEU A C 1
ATOM 2894 O O . LEU A 1 363 ? -1.252 23.312 13.016 1 98.69 363 LEU A O 1
ATOM 2898 N N . GLN A 1 364 ? 0.838 24.047 12.492 1 98.56 364 GLN A N 1
ATOM 2899 C CA . GLN A 1 364 ? 0.568 25.406 12.984 1 98.56 364 GLN A CA 1
ATOM 2900 C C . GLN A 1 364 ? -0.578 26.047 12.219 1 98.56 364 GLN A C 1
ATOM 2902 O O . GLN A 1 364 ? -1.519 26.578 12.812 1 98.56 364 GLN A O 1
ATOM 2907 N N . MET A 1 365 ? -0.514 25.938 10.945 1 98.56 365 MET A N 1
ATOM 2908 C CA . MET A 1 365 ? -1.515 26.562 10.078 1 98.56 365 MET A CA 1
ATOM 2909 C C . MET A 1 365 ? -2.893 25.953 10.32 1 98.56 365 MET A C 1
ATOM 2911 O O . MET A 1 365 ? -3.904 26.641 10.242 1 98.56 365 MET A O 1
ATOM 2915 N N . ASN A 1 366 ? -2.959 24.703 10.656 1 98.75 366 ASN A N 1
ATOM 2916 C CA . ASN A 1 366 ? -4.234 24.047 10.945 1 98.75 366 ASN A CA 1
ATOM 2917 C C . ASN A 1 366 ? -5.012 24.797 12.023 1 98.75 366 ASN A C 1
ATOM 2919 O O . ASN A 1 366 ? -6.242 24.766 12.047 1 98.75 366 ASN A O 1
ATOM 2923 N N . TYR A 1 367 ? -4.266 25.547 12.883 1 98.75 367 TYR A N 1
ATOM 2924 C CA . TYR A 1 367 ? -4.949 26.094 14.055 1 98.75 367 TYR A CA 1
ATOM 2925 C C . TYR A 1 367 ? -4.93 27.625 14.031 1 98.75 367 TYR A C 1
ATOM 2927 O O . TYR A 1 367 ? -5.32 28.266 15.008 1 98.75 367 TYR A O 1
ATOM 2935 N N . TRP A 1 368 ? -4.43 28.203 12.883 1 98.69 368 TRP A N 1
ATOM 2936 C CA . TRP A 1 368 ? -4.449 29.656 12.727 1 98.69 368 TRP A CA 1
ATOM 2937 C C . TRP A 1 368 ? -5.859 30.203 12.93 1 98.69 368 TRP A C 1
ATOM 2939 O O . TRP A 1 368 ? -6.043 31.266 13.523 1 98.69 368 TRP A O 1
ATOM 2949 N N . PRO A 1 369 ? -6.875 29.484 12.469 1 98.19 369 PRO A N 1
ATOM 2950 C CA . PRO A 1 369 ? -8.211 30.078 12.586 1 98.19 369 PRO A CA 1
ATOM 2951 C C . PRO A 1 369 ? -8.883 29.766 13.922 1 98.19 369 PRO A C 1
ATOM 2953 O O . PRO A 1 369 ? -9.984 30.25 14.195 1 98.19 369 PRO A O 1
ATOM 2956 N N . ALA A 1 370 ? -8.328 28.953 14.773 1 98.56 370 ALA A N 1
ATOM 2957 C CA . ALA A 1 370 ? -9.008 28.422 15.945 1 98.56 370 ALA A CA 1
ATOM 2958 C C . ALA A 1 370 ? -9.5 29.531 16.859 1 98.56 370 ALA A C 1
ATOM 2960 O O . ALA A 1 370 ? -10.695 29.625 17.156 1 98.56 370 ALA A O 1
ATOM 2961 N N . ASN A 1 371 ? -8.617 30.484 17.25 1 98.44 371 ASN A N 1
ATOM 2962 C CA . ASN A 1 371 ? -8.984 31.531 18.188 1 98.44 371 ASN A CA 1
ATOM 2963 C C . ASN A 1 371 ? -9.812 32.625 17.516 1 98.44 371 ASN A C 1
ATOM 2965 O O . ASN A 1 371 ? -10.922 32.938 17.969 1 98.44 371 ASN A O 1
ATOM 2969 N N . VAL A 1 372 ? -9.328 33.156 16.375 1 98.62 372 VAL A N 1
ATOM 2970 C CA . VAL A 1 372 ? -10.023 34.219 15.688 1 98.62 372 VAL A CA 1
ATOM 2971 C C . VAL A 1 372 ? -11.367 33.75 15.172 1 98.62 372 VAL A C 1
ATOM 2973 O O . VAL A 1 372 ? -12.336 34.5 15.125 1 98.62 372 VAL A O 1
ATOM 2976 N N . GLY A 1 373 ? -11.43 32.5 14.883 1 98.56 373 GLY A N 1
ATOM 2977 C CA . GLY A 1 373 ? -12.641 31.891 14.344 1 98.56 373 GLY A CA 1
ATOM 2978 C C . GLY A 1 373 ? -13.578 31.359 15.422 1 98.56 373 GLY A C 1
ATOM 2979 O O . GLY A 1 373 ? -14.539 30.641 15.117 1 98.56 373 GLY A O 1
ATOM 2980 N N . ASN A 1 374 ? -13.305 31.703 16.656 1 98.69 374 ASN A N 1
ATOM 2981 C CA . ASN A 1 374 ? -14.164 31.406 17.797 1 98.69 374 ASN A CA 1
ATOM 2982 C C . ASN A 1 374 ? -14.289 29.891 18.016 1 98.69 374 ASN A C 1
ATOM 2984 O O . ASN A 1 374 ? -15.398 29.375 18.203 1 98.69 374 ASN A O 1
ATOM 2988 N N . LEU A 1 375 ? -13.203 29.172 17.891 1 98.62 375 LEU A N 1
ATOM 2989 C CA . LEU A 1 375 ? -13.133 27.734 18.125 1 98.62 375 LEU A CA 1
ATOM 2990 C C . LEU A 1 375 ? -11.945 27.375 19.016 1 98.62 375 LEU A C 1
ATOM 2992 O O . LEU A 1 375 ? -11.227 26.422 18.75 1 98.62 375 LEU A O 1
ATOM 2996 N N . ALA A 1 376 ? -11.742 28.125 20.078 1 97.5 376 ALA A N 1
ATOM 2997 C CA . ALA A 1 376 ? -10.57 27.984 20.938 1 97.5 376 ALA A CA 1
ATOM 2998 C C . ALA A 1 376 ? -10.484 26.562 21.516 1 97.5 376 ALA A C 1
ATOM 3000 O O . ALA A 1 376 ? -9.391 26.031 21.703 1 97.5 376 ALA A O 1
ATOM 3001 N N . GLU A 1 377 ? -11.672 25.906 21.766 1 95.62 377 GLU A N 1
ATOM 3002 C CA . GLU A 1 377 ? -11.695 24.562 22.328 1 95.62 377 GLU A CA 1
ATOM 3003 C C . GLU A 1 377 ? -11.047 23.562 21.375 1 95.62 377 GLU A C 1
ATOM 3005 O O . GLU A 1 377 ? -10.445 22.578 21.828 1 95.62 377 GLU A O 1
ATOM 3010 N N . CYS A 1 378 ? -11.172 23.797 20.109 1 98 378 CYS A N 1
ATOM 3011 C CA . CYS A 1 378 ? -10.656 22.891 19.094 1 98 378 CYS A CA 1
ATOM 3012 C C . CYS A 1 378 ? -9.133 22.906 19.062 1 98 378 CYS A C 1
ATOM 3014 O O . CYS A 1 378 ? -8.516 22.031 18.453 1 98 378 CYS A O 1
ATOM 3016 N N . GLU A 1 379 ? -8.516 23.828 19.781 1 97.38 379 GLU A N 1
ATOM 3017 C CA . GLU A 1 379 ? -7.059 23.938 19.828 1 97.38 379 GLU A CA 1
ATOM 3018 C C . GLU A 1 379 ? -6.484 23.078 20.953 1 97.38 379 GLU A C 1
ATOM 3020 O O . GLU A 1 379 ? -5.281 22.812 20.984 1 97.38 379 GLU A O 1
ATOM 3025 N N . GLN A 1 380 ? -7.266 22.531 21.859 1 96.56 380 GLN A N 1
ATOM 3026 C CA . GLN A 1 380 ? -6.816 21.844 23.062 1 96.56 380 GLN A CA 1
ATOM 3027 C C . GLN A 1 380 ? -6.008 20.594 22.703 1 96.56 380 GLN A C 1
ATOM 3029 O O . GLN A 1 380 ? -5.008 20.297 23.359 1 96.56 380 GLN A O 1
ATOM 3034 N N . PRO A 1 381 ? -6.469 19.844 21.656 1 97.75 381 PRO A N 1
ATOM 3035 C CA . PRO A 1 381 ? -5.66 18.672 21.297 1 97.75 381 PRO A CA 1
ATOM 3036 C C . PRO A 1 381 ? -4.23 19.047 20.906 1 97.75 381 PRO A C 1
ATOM 3038 O O . PRO A 1 381 ? -3.303 18.266 21.125 1 97.75 381 PRO A O 1
ATOM 3041 N N . LEU A 1 382 ? -4.039 20.203 20.312 1 98.06 382 LEU A N 1
ATOM 3042 C CA . LEU A 1 382 ? -2.701 20.688 19.969 1 98.06 382 LEU A CA 1
ATOM 3043 C C . LEU A 1 382 ? -1.831 20.797 21.219 1 98.06 382 LEU A C 1
ATOM 3045 O O . LEU A 1 382 ? -0.664 20.406 21.203 1 98.06 382 LEU A O 1
ATOM 3049 N N . PHE A 1 383 ? -2.359 21.328 22.328 1 97.5 383 PHE A N 1
ATOM 3050 C CA . PHE A 1 383 ? -1.609 21.531 23.562 1 97.5 383 PHE A CA 1
ATOM 3051 C C . PHE A 1 383 ? -1.334 20.188 24.25 1 97.5 383 PHE A C 1
ATOM 3053 O O . PHE A 1 383 ? -0.29 20.016 24.875 1 97.5 383 PHE A O 1
ATOM 3060 N N . ALA A 1 384 ? -2.342 19.266 24.078 1 96.94 384 ALA A N 1
ATOM 3061 C CA . ALA A 1 384 ? -2.09 17.922 24.594 1 96.94 384 ALA A CA 1
ATOM 3062 C C . ALA A 1 384 ? -0.889 17.281 23.906 1 96.94 384 ALA A C 1
ATOM 3064 O O . ALA A 1 384 ? -0.062 16.641 24.547 1 96.94 384 ALA A O 1
ATOM 3065 N N . LEU A 1 385 ? -0.807 17.422 22.609 1 97.75 385 LEU A N 1
ATOM 3066 C CA . LEU A 1 385 ? 0.342 16.922 21.875 1 97.75 385 LEU A CA 1
ATOM 3067 C C . LEU A 1 385 ? 1.625 17.609 22.312 1 97.75 385 LEU A C 1
ATOM 3069 O O . LEU A 1 385 ? 2.666 16.969 22.453 1 97.75 385 LEU A O 1
ATOM 3073 N N . LEU A 1 386 ? 1.535 18.906 22.438 1 97.94 386 LEU A N 1
ATOM 3074 C CA . LEU A 1 386 ? 2.689 19.688 22.844 1 97.94 386 LEU A CA 1
ATOM 3075 C C . LEU A 1 386 ? 3.25 19.203 24.172 1 97.94 386 LEU A C 1
ATOM 3077 O O . LEU A 1 386 ? 4.469 19.125 24.359 1 97.94 386 LEU A O 1
ATOM 3081 N N . GLU A 1 387 ? 2.434 18.859 25.109 1 97.81 387 GLU A N 1
ATOM 3082 C CA . GLU A 1 387 ? 2.859 18.328 26.391 1 97.81 387 GLU A CA 1
ATOM 3083 C C . GLU A 1 387 ? 3.59 17 26.234 1 97.81 387 GLU A C 1
ATOM 3085 O O . GLU A 1 387 ? 4.602 16.75 26.891 1 97.81 387 GLU A O 1
ATOM 3090 N N . ARG A 1 388 ? 3.113 16.172 25.344 1 97.62 388 ARG A N 1
ATOM 3091 C CA . ARG A 1 388 ? 3.773 14.891 25.094 1 97.62 388 ARG A CA 1
ATOM 3092 C C . ARG A 1 388 ? 5.109 15.094 24.375 1 97.62 388 ARG A C 1
ATOM 3094 O O . ARG A 1 388 ? 6.074 14.383 24.656 1 97.62 388 ARG A O 1
ATOM 3101 N N . LEU A 1 389 ? 5.145 16.047 23.5 1 98.5 389 LEU A N 1
ATOM 3102 C CA . LEU A 1 389 ? 6.383 16.375 22.797 1 98.5 389 LEU A CA 1
ATOM 3103 C C . LEU A 1 389 ? 7.445 16.859 23.781 1 98.5 389 LEU A C 1
ATOM 3105 O O . LEU A 1 389 ? 8.625 16.516 23.641 1 98.5 389 LEU A O 1
ATOM 3109 N N . ALA A 1 390 ? 7.02 17.656 24.703 1 98.62 390 ALA A N 1
ATOM 3110 C CA . ALA A 1 390 ? 7.957 18.141 25.719 1 98.62 390 ALA A CA 1
ATOM 3111 C C . ALA A 1 390 ? 8.578 17 26.5 1 98.62 390 ALA A C 1
ATOM 3113 O O . ALA A 1 390 ? 9.766 17.031 26.828 1 98.62 390 ALA A O 1
ATOM 3114 N N . ALA A 1 391 ? 7.777 16.016 26.766 1 97.94 391 ALA A N 1
ATOM 3115 C CA . ALA A 1 391 ? 8.273 14.867 27.516 1 97.94 391 ALA A CA 1
ATOM 3116 C C . ALA A 1 391 ? 9.273 14.07 26.703 1 97.94 391 ALA A C 1
ATOM 3118 O O . ALA A 1 391 ? 10.383 13.789 27.172 1 97.94 391 ALA A O 1
ATOM 3119 N N . THR A 1 392 ? 8.922 13.766 25.484 1 97.75 392 THR A N 1
ATOM 3120 C CA . THR A 1 392 ? 9.781 12.93 24.656 1 97.75 392 THR A CA 1
ATOM 3121 C C . THR A 1 392 ? 10.953 13.734 24.109 1 97.75 392 THR A C 1
ATOM 3123 O O . THR A 1 392 ? 12.031 13.195 23.875 1 97.75 392 THR A O 1
ATOM 3126 N N . GLY A 1 393 ? 10.727 15.023 23.891 1 98.56 393 GLY A N 1
ATOM 3127 C CA . GLY A 1 393 ? 11.719 15.883 23.25 1 98.56 393 GLY A CA 1
ATOM 3128 C C . GLY A 1 393 ? 12.906 16.172 24.156 1 98.56 393 GLY A C 1
ATOM 3129 O O . GLY A 1 393 ? 13.953 16.641 23.672 1 98.56 393 GLY A O 1
ATOM 3130 N N . ALA A 1 394 ? 12.781 15.898 25.484 1 98.62 394 ALA A N 1
ATOM 3131 C CA . ALA A 1 394 ? 13.883 16.094 26.422 1 98.62 394 ALA A CA 1
ATOM 3132 C C . ALA A 1 394 ? 15.07 15.203 26.062 1 98.62 394 ALA A C 1
ATOM 3134 O O . ALA A 1 394 ? 16.219 15.633 26.156 1 98.62 394 ALA A O 1
ATOM 3135 N N . GLU A 1 395 ? 14.742 14.031 25.672 1 97.75 395 GLU A N 1
ATOM 3136 C CA . GLU A 1 395 ? 15.797 13.102 25.281 1 97.75 395 GLU A CA 1
ATOM 3137 C C . GLU A 1 395 ? 16.516 13.57 24 1 97.75 395 GLU A C 1
ATOM 3139 O O . GLU A 1 395 ? 17.734 13.469 23.891 1 97.75 395 GLU A O 1
ATOM 3144 N N . THR A 1 396 ? 15.75 14.039 23.047 1 98.12 396 THR A N 1
ATOM 3145 C CA . THR A 1 396 ? 16.328 14.547 21.812 1 98.12 396 THR A CA 1
ATOM 3146 C C . THR A 1 396 ? 17.25 15.727 22.078 1 98.12 396 THR A C 1
ATOM 3148 O O . THR A 1 396 ? 18.359 15.789 21.547 1 98.12 396 THR A O 1
ATOM 3151 N N . ALA A 1 397 ? 16.797 16.672 22.891 1 98.69 397 ALA A N 1
ATOM 3152 C CA . ALA A 1 397 ? 17.609 17.828 23.25 1 98.69 397 ALA A CA 1
ATOM 3153 C C . ALA A 1 397 ? 18.922 17.391 23.891 1 98.69 397 ALA A C 1
ATOM 3155 O O . ALA A 1 397 ? 19.984 17.922 23.547 1 98.69 397 ALA A O 1
ATOM 3156 N N . ARG A 1 398 ? 18.844 16.453 24.766 1 98.44 398 ARG A N 1
ATOM 3157 C CA . ARG A 1 398 ? 20.016 15.984 25.5 1 98.44 398 ARG A CA 1
ATOM 3158 C C . ARG A 1 398 ? 20.953 15.195 24.594 1 98.44 398 ARG A C 1
ATOM 3160 O O . ARG A 1 398 ? 22.156 15.477 24.531 1 98.44 398 ARG A O 1
ATOM 3167 N N . LYS A 1 399 ? 20.391 14.258 23.828 1 97.25 399 LYS A N 1
ATOM 3168 C CA . LYS A 1 399 ? 21.203 13.281 23.109 1 97.25 399 LYS A CA 1
ATOM 3169 C C . LYS A 1 399 ? 21.797 13.891 21.844 1 97.25 399 LYS A C 1
ATOM 3171 O O . LYS A 1 399 ? 22.906 13.539 21.453 1 97.25 399 LYS A O 1
ATOM 3176 N N . MET A 1 400 ? 21.094 14.75 21.188 1 98 400 MET A N 1
ATOM 3177 C CA . MET A 1 400 ? 21.578 15.266 19.906 1 98 400 MET A CA 1
ATOM 3178 C C . MET A 1 400 ? 22.344 16.562 20.109 1 98 400 MET A C 1
ATOM 3180 O O . MET A 1 400 ? 23.281 16.859 19.344 1 98 400 MET A O 1
ATOM 3184 N N . TYR A 1 401 ? 21.969 17.375 21.172 1 98.44 401 TYR A N 1
ATOM 3185 C CA . TYR A 1 401 ? 22.484 18.734 21.203 1 98.44 401 TYR A CA 1
ATOM 3186 C C . TYR A 1 401 ? 23.125 19.047 22.562 1 98.44 401 TYR A C 1
ATOM 3188 O O . TYR A 1 401 ? 23.734 20.094 22.734 1 98.44 401 TYR A O 1
ATOM 3196 N N . GLY A 1 402 ? 23.031 18.141 23.531 1 98.44 402 GLY A N 1
ATOM 3197 C CA . GLY A 1 402 ? 23.562 18.391 24.859 1 98.44 402 GLY A CA 1
ATOM 3198 C C . GLY A 1 402 ? 22.891 19.562 25.562 1 98.44 402 GLY A C 1
ATOM 3199 O O . GLY A 1 402 ? 23.547 20.281 26.312 1 98.44 402 GLY A O 1
ATOM 3200 N N . CYS A 1 403 ? 21.703 19.781 25.25 1 98.69 403 CYS A N 1
ATOM 3201 C CA . CYS A 1 403 ? 20.969 20.938 25.781 1 98.69 403 CYS A CA 1
ATOM 3202 C C . CYS A 1 403 ? 20 20.5 26.875 1 98.69 403 CYS A C 1
ATOM 3204 O O . CYS A 1 403 ? 19.562 19.344 26.906 1 98.69 403 CYS A O 1
ATOM 3206 N N . ARG A 1 404 ? 19.812 21.5 27.891 1 97.81 404 ARG A N 1
ATOM 3207 C CA . ARG A 1 404 ? 18.688 21.359 28.797 1 97.81 404 ARG A CA 1
ATOM 3208 C C . ARG A 1 404 ? 17.359 21.484 28.031 1 97.81 404 ARG A C 1
ATOM 3210 O O . ARG A 1 404 ? 17.344 21.859 26.859 1 97.81 404 ARG A O 1
ATOM 3217 N N . GLY A 1 405 ? 16.078 21.062 28.578 1 98.81 405 GLY A N 1
ATOM 3218 C CA . GLY A 1 405 ? 14.766 21.266 28 1 98.81 405 GLY A CA 1
ATOM 3219 C C . GLY A 1 405 ? 14.375 20.172 27.031 1 98.81 405 GLY A C 1
ATOM 3220 O O . GLY A 1 405 ? 14.562 18.984 27.297 1 98.81 405 GLY A O 1
ATOM 3221 N N . TRP A 1 406 ? 13.664 20.703 25.938 1 98.88 406 TRP A N 1
ATOM 3222 C CA . TRP A 1 406 ? 13.18 19.75 24.953 1 98.88 406 TRP A CA 1
ATOM 3223 C C . TRP A 1 406 ? 13.148 20.375 23.562 1 98.88 406 TRP A C 1
ATOM 3225 O O . TRP A 1 406 ? 13.125 21.609 23.422 1 98.88 406 TRP A O 1
ATOM 3235 N N . THR A 1 407 ? 13.227 19.562 22.547 1 98.75 407 THR A N 1
ATOM 3236 C CA . THR A 1 407 ? 13.094 20.031 21.156 1 98.75 407 THR A CA 1
ATOM 3237 C C . THR A 1 407 ? 12.43 18.969 20.297 1 98.75 407 THR A C 1
ATOM 3239 O O . THR A 1 407 ? 12.266 17.828 20.719 1 98.75 407 THR A O 1
ATOM 3242 N N . VAL A 1 408 ? 11.922 19.344 19.219 1 98.62 408 VAL A N 1
ATOM 3243 C CA . VAL A 1 408 ? 11.367 18.469 18.188 1 98.62 408 VAL A CA 1
ATOM 3244 C C . VAL A 1 408 ? 11.711 19.031 16.812 1 98.62 408 VAL A C 1
ATOM 3246 O O . VAL A 1 408 ? 11.742 20.25 16.609 1 98.62 408 VAL A O 1
ATOM 3249 N N . HIS A 1 409 ? 11.977 18.156 15.906 1 98.31 409 HIS A N 1
ATOM 3250 C CA . HIS A 1 409 ? 12.297 18.562 14.539 1 98.31 409 HIS A CA 1
ATOM 3251 C C . HIS A 1 409 ? 11.031 18.844 13.734 1 98.31 409 HIS A C 1
ATOM 3253 O O . HIS A 1 409 ? 9.984 19.141 14.312 1 98.31 409 HIS A O 1
ATOM 3259 N N . HIS A 1 410 ? 11.008 18.859 12.43 1 97.38 410 HIS A N 1
ATOM 3260 C CA . HIS A 1 410 ? 9.977 19.484 11.602 1 97.38 410 HIS A CA 1
ATOM 3261 C C . HIS A 1 410 ? 8.766 18.578 11.438 1 97.38 410 HIS A C 1
ATOM 3263 O O . HIS A 1 410 ? 7.812 18.922 10.742 1 97.38 410 HIS A O 1
ATOM 3269 N N . ASN A 1 411 ? 8.742 17.375 12.102 1 97.69 411 ASN A N 1
ATOM 3270 C CA . ASN A 1 411 ? 7.613 16.453 12.062 1 97.69 411 ASN A CA 1
ATOM 3271 C C . ASN A 1 411 ? 7.5 15.641 13.352 1 97.69 411 ASN A C 1
ATOM 3273 O O . ASN A 1 411 ? 8.477 15.516 14.094 1 97.69 411 ASN A O 1
ATOM 3277 N N . THR A 1 412 ? 6.371 15.133 13.602 1 98.12 412 THR A N 1
ATOM 3278 C CA . THR A 1 412 ? 6.137 14.164 14.672 1 98.12 412 THR A CA 1
ATOM 3279 C C . THR A 1 412 ? 4.984 13.234 14.312 1 98.12 412 THR A C 1
ATOM 3281 O O . THR A 1 412 ? 4.457 13.281 13.203 1 98.12 412 THR A O 1
ATOM 3284 N N . ASP A 1 413 ? 4.77 12.164 15.133 1 97.75 413 ASP A N 1
ATOM 3285 C CA . ASP A 1 413 ? 3.75 11.164 14.852 1 97.75 413 ASP A CA 1
ATOM 3286 C C . ASP A 1 413 ? 2.879 10.906 16.078 1 97.75 413 ASP A C 1
ATOM 3288 O O . ASP A 1 413 ? 2.844 11.719 17 1 97.75 413 ASP A O 1
ATOM 3292 N N . LEU A 1 414 ? 2.088 9.859 16.047 1 97.81 414 LEU A N 1
ATOM 3293 C CA . LEU A 1 414 ? 1.166 9.484 17.109 1 97.81 414 LEU A CA 1
ATOM 3294 C C . LEU A 1 414 ? 1.89 9.398 18.453 1 97.81 414 LEU A C 1
ATOM 3296 O O . LEU A 1 414 ? 1.32 9.734 19.484 1 97.81 414 LEU A O 1
ATOM 3300 N N . TRP A 1 415 ? 3.164 9.008 18.422 1 97.88 415 TRP A N 1
ATOM 3301 C CA . TRP A 1 415 ? 3.904 8.68 19.625 1 97.88 415 TRP A CA 1
ATOM 3302 C C . TRP A 1 415 ? 4.758 9.859 20.078 1 97.88 415 TRP A C 1
ATOM 3304 O O . TRP A 1 415 ? 5.598 9.727 20.969 1 97.88 415 TRP A O 1
ATOM 3314 N N . ALA A 1 416 ? 4.586 11.039 19.438 1 98.12 416 ALA A N 1
ATOM 3315 C CA . ALA A 1 416 ? 5.344 12.25 19.75 1 98.12 416 ALA A CA 1
ATOM 3316 C C . ALA A 1 416 ? 6.84 12.023 19.562 1 98.12 416 ALA A C 1
ATOM 3318 O O . ALA A 1 416 ? 7.645 12.414 20.406 1 98.12 416 ALA A O 1
ATOM 3319 N N . ASP A 1 417 ? 7.113 11.328 18.484 1 97.88 417 ASP A N 1
ATOM 3320 C CA . ASP A 1 417 ? 8.508 11.172 18.094 1 97.88 417 ASP A CA 1
ATOM 3321 C C . ASP A 1 417 ? 9.141 12.523 17.75 1 97.88 417 ASP A C 1
ATOM 3323 O O . ASP A 1 417 ? 8.547 13.336 17.047 1 97.88 417 ASP A O 1
ATOM 3327 N N . THR A 1 418 ? 10.367 12.781 18.234 1 98.25 418 THR A N 1
ATOM 3328 C CA . THR A 1 418 ? 10.906 14.133 18.141 1 98.25 418 THR A CA 1
ATOM 3329 C C . THR A 1 418 ? 12.188 14.141 17.297 1 98.25 418 THR A C 1
ATOM 3331 O O . THR A 1 418 ? 12.797 15.195 17.109 1 98.25 418 THR A O 1
ATOM 3334 N N . GLY A 1 419 ? 12.633 13.008 16.781 1 96.88 419 GLY A N 1
ATOM 3335 C CA . GLY A 1 419 ? 13.844 12.922 15.984 1 96.88 419 GLY A CA 1
ATOM 3336 C C . GLY A 1 419 ? 13.695 13.508 14.594 1 96.88 419 GLY A C 1
ATOM 3337 O O . GLY A 1 419 ? 12.578 13.789 14.156 1 96.88 419 GLY A O 1
ATOM 3338 N N . PRO A 1 420 ? 14.891 13.734 13.93 1 96.81 420 PRO A N 1
ATOM 3339 C CA . PRO A 1 420 ? 14.797 14.164 12.531 1 96.81 420 PRO A CA 1
ATOM 3340 C C . PRO A 1 420 ? 14.047 13.164 11.656 1 96.81 420 PRO A C 1
ATOM 3342 O O . PRO A 1 420 ? 14.102 11.953 11.906 1 96.81 420 PRO A O 1
ATOM 3345 N N . VAL A 1 421 ? 13.359 13.711 10.734 1 94.62 421 VAL A N 1
ATOM 3346 C CA . VAL A 1 421 ? 12.539 12.82 9.922 1 94.62 421 VAL A CA 1
ATOM 3347 C C . VAL A 1 421 ? 12.945 12.938 8.453 1 94.62 421 VAL A C 1
ATOM 3349 O O . VAL A 1 421 ? 13.305 14.023 7.988 1 94.62 421 VAL A O 1
ATOM 3352 N N . ASP A 1 422 ? 12.867 11.812 7.719 1 89 422 ASP A N 1
ATOM 3353 C CA . ASP A 1 422 ? 13.148 11.68 6.289 1 89 422 ASP A CA 1
ATOM 3354 C C . ASP A 1 422 ? 14.578 12.109 5.965 1 89 422 ASP A C 1
ATOM 3356 O O . ASP A 1 422 ? 15.383 12.328 6.871 1 89 422 ASP A O 1
ATOM 3360 N N . ARG A 1 423 ? 14.93 12.219 4.66 1 90 423 ARG A N 1
ATOM 3361 C CA . ARG A 1 423 ? 16.297 12.531 4.234 1 90 423 ARG A CA 1
ATOM 3362 C C . ARG A 1 423 ? 16.328 13.797 3.385 1 90 423 ARG A C 1
ATOM 3364 O O . ARG A 1 423 ? 17.203 13.961 2.541 1 90 423 ARG A O 1
ATOM 3371 N N . TRP A 1 424 ? 15.391 14.625 3.623 1 93.12 424 TRP A N 1
ATOM 3372 C CA . TRP A 1 424 ? 15.344 15.867 2.863 1 93.12 424 TRP A CA 1
ATOM 3373 C C . TRP A 1 424 ? 16.141 16.969 3.562 1 93.12 424 TRP A C 1
ATOM 3375 O O . TRP A 1 424 ? 15.641 17.609 4.492 1 93.12 424 TRP A O 1
ATOM 3385 N N . MET A 1 425 ? 17.266 17.266 3.078 1 95.25 425 MET A N 1
ATOM 3386 C CA . MET A 1 425 ? 18.281 18.109 3.723 1 95.25 425 MET A CA 1
ATOM 3387 C C . MET A 1 425 ? 17.688 19.469 4.105 1 95.25 425 MET A C 1
ATOM 3389 O O . MET A 1 425 ? 17.922 19.953 5.211 1 95.25 425 MET A O 1
ATOM 3393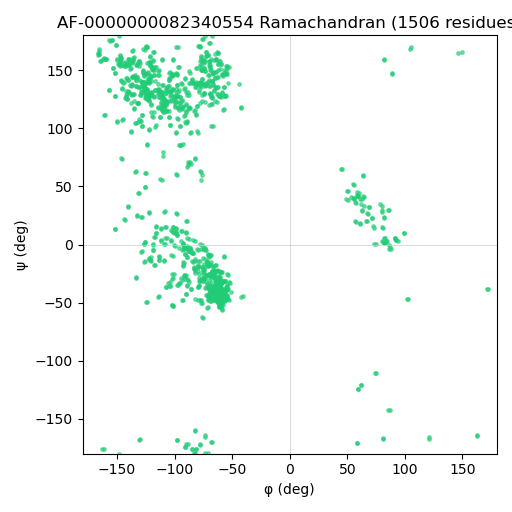 N N . PRO A 1 426 ? 16.875 20.047 3.328 1 97.06 426 PRO A N 1
ATOM 3394 C CA . PRO A 1 426 ? 16.453 21.406 3.643 1 97.06 426 PRO A CA 1
ATOM 3395 C C . PRO A 1 426 ? 15.391 21.453 4.746 1 97.06 426 PRO A C 1
ATOM 3397 O O . PRO A 1 426 ? 14.969 22.531 5.156 1 97.06 426 PRO A O 1
ATOM 3400 N N . ALA A 1 427 ? 15 20.312 5.273 1 96.75 427 ALA A N 1
ATOM 3401 C CA . ALA A 1 427 ? 13.938 20.375 6.277 1 96.75 427 ALA A CA 1
ATOM 3402 C C . ALA A 1 427 ? 14.289 19.516 7.492 1 96.75 427 ALA A C 1
ATOM 3404 O O . ALA A 1 427 ? 13.867 19.812 8.609 1 96.75 427 ALA A O 1
ATOM 3405 N N . THR A 1 428 ? 15.07 18.469 7.305 1 96.31 428 THR A N 1
ATOM 3406 C CA . THR A 1 428 ? 15.203 17.375 8.258 1 96.31 428 THR A CA 1
ATOM 3407 C C . THR A 1 428 ? 15.828 17.875 9.562 1 96.31 428 THR A C 1
ATOM 3409 O O . THR A 1 428 ? 15.367 17.516 10.648 1 96.31 428 THR A O 1
ATOM 3412 N N . LEU A 1 429 ? 16.891 18.688 9.414 1 97.56 429 LEU A N 1
ATOM 3413 C CA . LEU A 1 429 ? 17.609 19.125 10.609 1 97.56 429 LEU A CA 1
ATOM 3414 C C . LEU A 1 429 ? 17.156 20.5 11.047 1 97.56 429 LEU A C 1
ATOM 3416 O O . LEU A 1 429 ? 17.969 21.438 11.078 1 97.56 429 LEU A O 1
ATOM 3420 N N . TRP A 1 430 ? 15.898 20.656 11.359 1 98.38 430 TRP A N 1
ATOM 3421 C CA . TRP A 1 430 ? 15.336 21.891 11.898 1 98.38 430 TRP A CA 1
ATOM 3422 C C . TRP A 1 430 ? 14.672 21.656 13.25 1 98.38 430 TRP A C 1
ATOM 3424 O O . TRP A 1 430 ? 13.523 21.219 13.312 1 98.38 430 TRP A O 1
ATOM 3434 N N . PRO A 1 431 ? 15.344 21.938 14.336 1 98.31 431 PRO A N 1
ATOM 3435 C CA . PRO A 1 431 ? 14.875 21.547 15.664 1 98.31 431 PRO A CA 1
ATOM 3436 C C . PRO A 1 431 ? 13.977 22.594 16.312 1 98.31 431 PRO A C 1
ATOM 3438 O O . PRO A 1 431 ? 13.859 22.641 17.531 1 98.31 431 PRO A O 1
ATOM 3441 N N . LEU A 1 432 ? 13.375 23.5 15.531 1 98.69 432 LEU A N 1
ATOM 3442 C CA . LEU A 1 432 ? 12.602 24.594 16.125 1 98.69 432 LEU A CA 1
ATOM 3443 C C . LEU A 1 432 ? 11.109 24.375 15.906 1 98.69 432 LEU A C 1
ATOM 3445 O O . LEU A 1 432 ? 10.312 25.297 16.078 1 98.69 432 LEU A O 1
ATOM 3449 N N . GLY A 1 433 ? 10.727 23.078 15.508 1 98.25 433 GLY A N 1
ATOM 3450 C CA . GLY A 1 433 ? 9.312 22.781 15.391 1 98.25 433 GLY A CA 1
ATOM 3451 C C . GLY A 1 433 ? 8.539 23.031 16.672 1 98.25 433 GLY A C 1
ATOM 3452 O O . GLY A 1 433 ? 7.418 23.531 16.641 1 98.25 433 GLY A O 1
ATOM 3453 N N . GLY A 1 434 ? 9.172 22.672 17.797 1 98.44 434 GLY A N 1
ATOM 3454 C CA . GLY A 1 434 ? 8.57 22.891 19.094 1 98.44 434 GLY A CA 1
ATOM 3455 C C . GLY A 1 434 ? 8.438 24.359 19.453 1 98.44 434 GLY A C 1
ATOM 3456 O O . GLY A 1 434 ? 7.434 24.766 20.047 1 98.44 434 GLY A O 1
ATOM 3457 N N . ALA A 1 435 ? 9.484 25.125 19.156 1 98.75 435 ALA A N 1
ATOM 3458 C CA . ALA A 1 435 ? 9.438 26.562 19.406 1 98.75 435 ALA A CA 1
ATOM 3459 C C . ALA A 1 435 ? 8.273 27.219 18.672 1 98.75 435 ALA A C 1
ATOM 3461 O O . ALA A 1 435 ? 7.551 28.031 19.25 1 98.75 435 ALA A O 1
ATOM 3462 N N . TRP A 1 436 ? 8.125 26.828 17.438 1 98.75 436 TRP A N 1
ATOM 3463 C CA . TRP A 1 436 ? 7.016 27.391 16.672 1 98.75 436 TRP A CA 1
ATOM 3464 C C . TRP A 1 436 ? 5.68 27 17.297 1 98.75 436 TRP A C 1
ATOM 3466 O O . TRP A 1 436 ? 4.781 27.828 17.422 1 98.75 436 TRP A O 1
ATOM 3476 N N . LEU A 1 437 ? 5.516 25.781 17.719 1 98.56 437 LEU A N 1
ATOM 3477 C CA . LEU A 1 437 ? 4.27 25.344 18.344 1 98.56 437 LEU A CA 1
ATOM 3478 C C . LEU A 1 437 ? 4.004 26.094 19.625 1 98.56 437 LEU A C 1
ATOM 3480 O O . LEU A 1 437 ? 2.852 26.391 19.969 1 98.56 437 LEU A O 1
ATOM 3484 N N . CYS A 1 438 ? 5.066 26.422 20.344 1 98.69 438 CYS A N 1
ATOM 3485 C CA . CYS A 1 438 ? 4.926 27.094 21.625 1 98.69 438 CYS A CA 1
ATOM 3486 C C . CYS A 1 438 ? 4.348 28.5 21.453 1 98.69 438 CYS A C 1
ATOM 3488 O O . CYS A 1 438 ? 3.779 29.062 22.391 1 98.69 438 CYS A O 1
ATOM 3490 N N . THR A 1 439 ? 4.484 29.062 20.266 1 98.38 439 THR A N 1
ATOM 3491 C CA . THR A 1 439 ? 3.924 30.391 20.047 1 98.38 439 THR A CA 1
ATOM 3492 C C . THR A 1 439 ? 2.402 30.359 20.156 1 98.38 439 THR A C 1
ATOM 3494 O O . THR A 1 439 ? 1.77 31.391 20.422 1 98.38 439 THR A O 1
ATOM 3497 N N . HIS A 1 440 ? 1.802 29.203 19.953 1 98.5 440 HIS A N 1
ATOM 3498 C CA . HIS A 1 440 ? 0.357 29.047 20.094 1 98.5 440 HIS A CA 1
ATOM 3499 C C . HIS A 1 440 ? -0.083 29.203 21.547 1 98.5 440 HIS A C 1
ATOM 3501 O O . HIS A 1 440 ? -1.236 29.547 21.812 1 98.5 440 HIS A O 1
ATOM 3507 N N . ILE A 1 441 ? 0.871 28.938 22.516 1 98.44 441 ILE A N 1
ATOM 3508 C CA . ILE A 1 441 ? 0.546 29.078 23.922 1 98.44 441 ILE A CA 1
ATOM 3509 C C . ILE A 1 441 ? 0.155 30.516 24.234 1 98.44 441 ILE A C 1
ATOM 3511 O O . ILE A 1 441 ? -0.925 30.766 24.766 1 98.44 441 ILE A O 1
ATOM 3515 N N . TRP A 1 442 ? 1.005 31.406 23.859 1 97.88 442 TRP A N 1
ATOM 3516 C CA . TRP A 1 442 ? 0.779 32.812 24.172 1 97.88 442 TRP A CA 1
ATOM 3517 C C . TRP A 1 442 ? -0.384 33.375 23.359 1 97.88 442 TRP A C 1
ATOM 3519 O O . TRP A 1 442 ? -1.182 34.156 23.859 1 97.88 442 TRP A O 1
ATOM 3529 N N . GLU A 1 443 ? -0.438 33 22.094 1 97.81 443 GLU A N 1
ATOM 3530 C CA . GLU A 1 443 ? -1.548 33.406 21.25 1 97.81 443 GLU A CA 1
ATOM 3531 C C . GLU A 1 443 ? -2.891 33.031 21.844 1 97.81 443 GLU A C 1
ATOM 3533 O O . GLU A 1 443 ? -3.826 33.812 21.875 1 97.81 443 GLU A O 1
ATOM 3538 N N . HIS A 1 444 ? -2.936 31.781 22.328 1 98.19 444 HIS A N 1
ATOM 3539 C CA . HIS A 1 444 ? -4.156 31.312 22.953 1 98.19 444 HIS A CA 1
ATOM 3540 C C . HIS A 1 444 ? -4.516 32.156 24.172 1 98.19 444 HIS A C 1
ATOM 3542 O O . HIS A 1 444 ? -5.684 32.5 24.375 1 98.19 444 HIS A O 1
ATOM 3548 N N . TYR A 1 445 ? -3.551 32.531 24.953 1 97.81 445 TYR A N 1
ATOM 3549 C CA . TYR A 1 445 ? -3.773 33.375 26.125 1 97.81 445 TYR A CA 1
ATOM 3550 C C . TYR A 1 445 ? -4.262 34.75 25.734 1 97.81 445 TYR A C 1
ATOM 3552 O O . TYR A 1 445 ? -5.141 35.312 26.375 1 97.81 445 TYR A O 1
ATOM 3560 N N . LEU A 1 446 ? -3.666 35.312 24.656 1 97.5 446 LEU A N 1
ATOM 3561 C CA . LEU A 1 446 ? -4.027 36.656 24.219 1 97.5 446 LEU A CA 1
ATOM 3562 C C . LEU A 1 446 ? -5.508 36.719 23.875 1 97.5 446 LEU A C 1
ATOM 3564 O O . LEU A 1 446 ? -6.137 37.781 24.047 1 97.5 446 LEU A O 1
ATOM 3568 N N . PHE A 1 447 ? -6.062 35.656 23.422 1 97.94 447 PHE A N 1
ATOM 3569 C CA . PHE A 1 447 ? -7.469 35.656 23.031 1 97.94 447 PHE A CA 1
ATOM 3570 C C . PHE A 1 447 ? -8.352 35.312 24.234 1 97.94 447 PHE A C 1
ATOM 3572 O O . PHE A 1 447 ? -9.484 35.781 24.328 1 97.94 447 PHE A O 1
ATOM 3579 N N . SER A 1 448 ? -7.828 34.5 25.156 1 96.69 448 SER A N 1
ATOM 3580 C CA . SER A 1 448 ? -8.703 33.875 26.156 1 96.69 448 SER A CA 1
ATOM 3581 C C . SER A 1 448 ? -8.516 34.562 27.516 1 96.69 448 SER A C 1
ATOM 3583 O O . SER A 1 448 ? -9.43 34.562 28.344 1 96.69 448 SER A O 1
ATOM 3585 N N . GLY A 1 449 ? -7.25 35.031 27.781 1 97.12 449 GLY A N 1
ATOM 3586 C CA . GLY A 1 449 ? -6.906 35.5 29.109 1 97.12 449 GLY A CA 1
ATOM 3587 C C . GLY A 1 449 ? -6.906 34.406 30.156 1 97.12 449 GLY A C 1
ATOM 3588 O O . GLY A 1 449 ? -6.977 34.688 31.359 1 97.12 449 GLY A O 1
ATOM 3589 N N . ASP A 1 450 ? -6.797 33.188 29.766 1 97.19 450 ASP A N 1
ATOM 3590 C CA . ASP A 1 450 ? -6.93 32.031 30.656 1 97.19 450 ASP A CA 1
ATOM 3591 C C . ASP A 1 450 ? -5.645 31.781 31.453 1 97.19 450 ASP A C 1
ATOM 3593 O O . ASP A 1 450 ? -4.773 31.031 31.016 1 97.19 450 ASP A O 1
ATOM 3597 N N . ARG A 1 451 ? -5.559 32.25 32.625 1 97.19 451 ARG A N 1
ATOM 3598 C CA . ARG A 1 451 ? -4.383 32.125 33.5 1 97.19 451 ARG A CA 1
ATOM 3599 C C . ARG A 1 451 ? -4.164 30.688 33.938 1 97.19 451 ARG A C 1
ATOM 3601 O O . ARG A 1 451 ? -3.025 30.25 34.094 1 97.19 451 ARG A O 1
ATOM 3608 N N . ARG A 1 452 ? -5.223 29.906 34.094 1 96.38 452 ARG A N 1
ATOM 3609 C CA . ARG A 1 452 ? -5.109 28.516 34.5 1 96.38 452 ARG A CA 1
ATOM 3610 C C . ARG A 1 452 ? -4.406 27.688 33.406 1 96.38 452 ARG A C 1
ATOM 3612 O O . ARG A 1 452 ? -3.545 26.859 33.719 1 96.38 452 ARG A O 1
ATOM 3619 N N . PHE A 1 453 ? -4.91 28 32.312 1 95.75 453 PHE A N 1
ATOM 3620 C CA . PHE A 1 453 ? -4.246 27.344 31.203 1 95.75 453 PHE A CA 1
ATOM 3621 C C . PHE A 1 453 ? -2.764 27.703 31.172 1 95.75 453 PHE A C 1
ATOM 3623 O O . PHE A 1 453 ? -1.911 26.828 31.016 1 95.75 453 PHE A O 1
ATOM 3630 N N . LEU A 1 454 ? -2.475 28.938 31.141 1 97.69 454 LEU A N 1
ATOM 3631 C CA . LEU A 1 454 ? -1.1 29.422 31.047 1 97.69 454 LEU A CA 1
ATOM 3632 C C . LEU A 1 454 ? -0.235 28.797 32.156 1 97.69 454 LEU A C 1
ATOM 3634 O O . LEU A 1 454 ? 0.915 28.422 31.891 1 97.69 454 LEU A O 1
ATOM 3638 N N . ARG A 1 455 ? -0.767 28.625 33.344 1 97.38 455 ARG A N 1
ATOM 3639 C CA . ARG A 1 455 ? -0.049 28 34.438 1 97.38 455 ARG A CA 1
ATOM 3640 C C . ARG A 1 455 ? 0.234 26.531 34.156 1 97.38 455 ARG A C 1
ATOM 3642 O O . ARG A 1 455 ? 1.334 26.031 34.406 1 97.38 455 ARG A O 1
ATOM 3649 N N . ARG A 1 456 ? -0.706 25.906 33.594 1 95.94 456 ARG A N 1
ATOM 3650 C CA . ARG A 1 456 ? -0.58 24.484 33.281 1 95.94 456 ARG A CA 1
ATOM 3651 C C . ARG A 1 456 ? 0.507 24.25 32.25 1 95.94 456 ARG A C 1
ATOM 3653 O O . ARG A 1 456 ? 1.283 23.297 32.344 1 95.94 456 ARG A O 1
ATOM 3660 N N . ILE A 1 457 ? 0.513 25.125 31.25 1 97.69 457 ILE A N 1
ATOM 3661 C CA . ILE A 1 457 ? 1.349 24.859 30.078 1 97.69 457 ILE A CA 1
ATOM 3662 C C . ILE A 1 457 ? 2.717 25.516 30.281 1 97.69 457 ILE A C 1
ATOM 3664 O O . ILE A 1 457 ? 3.637 25.281 29.484 1 97.69 457 ILE A O 1
ATOM 3668 N N . LEU A 1 458 ? 2.965 26.25 31.344 1 97.62 458 LEU A N 1
ATOM 3669 C CA . LEU A 1 458 ? 4.168 27.047 31.594 1 97.62 458 LEU A CA 1
ATOM 3670 C C . LEU A 1 458 ? 5.406 26.156 31.609 1 97.62 458 LEU A C 1
ATOM 3672 O O . LEU A 1 458 ? 6.453 26.531 31.078 1 97.62 458 LEU A O 1
ATOM 3676 N N . PRO A 1 459 ? 5.32 24.922 32.219 1 98 459 PRO A N 1
ATOM 3677 C CA . PRO A 1 459 ? 6.508 24.062 32.188 1 98 459 PRO A CA 1
ATOM 3678 C C . PRO A 1 459 ? 6.965 23.719 30.781 1 98 459 PRO A C 1
ATOM 3680 O O . PRO A 1 459 ? 8.164 23.594 30.531 1 98 459 PRO A O 1
ATOM 3683 N N . VAL A 1 460 ? 5.992 23.516 29.891 1 98.62 460 VAL A N 1
ATOM 3684 C CA . VAL A 1 460 ? 6.324 23.25 28.484 1 98.62 460 VAL A CA 1
ATOM 3685 C C . VAL A 1 460 ? 7.066 24.438 27.891 1 98.62 460 VAL A C 1
ATOM 3687 O O . VAL A 1 460 ? 8.078 24.266 27.203 1 98.62 460 VAL A O 1
ATOM 3690 N N . LEU A 1 461 ? 6.594 25.609 28.125 1 98.62 461 LEU A N 1
ATOM 3691 C CA . LEU A 1 461 ? 7.227 26.828 27.641 1 98.62 461 LEU A CA 1
ATOM 3692 C C . LEU A 1 461 ? 8.625 26.984 28.219 1 98.62 461 LEU A C 1
ATOM 3694 O O . LEU A 1 461 ? 9.562 27.344 27.516 1 98.62 461 LEU A O 1
ATOM 3698 N N . ILE A 1 462 ? 8.758 26.719 29.547 1 98.44 462 ILE A N 1
ATOM 3699 C CA . ILE A 1 462 ? 10.039 26.828 30.219 1 98.44 462 ILE A CA 1
ATOM 3700 C C . ILE A 1 462 ? 11.047 25.875 29.578 1 98.44 462 ILE A C 1
ATOM 3702 O O . ILE A 1 462 ? 12.188 26.266 29.297 1 98.44 462 ILE A O 1
ATOM 3706 N N . GLY A 1 463 ? 10.602 24.641 29.344 1 98.81 463 GLY A N 1
ATOM 3707 C CA . GLY A 1 463 ? 11.492 23.688 28.719 1 98.81 463 GLY A CA 1
ATOM 3708 C C . GLY A 1 463 ? 11.961 24.125 27.344 1 98.81 463 GLY A C 1
ATOM 3709 O O . GLY A 1 463 ? 13.117 23.906 26.969 1 98.81 463 GLY A O 1
ATOM 3710 N N . CYS A 1 464 ? 11.039 24.672 26.578 1 98.81 464 CYS A N 1
ATOM 3711 C CA . CYS A 1 464 ? 11.398 25.172 25.25 1 98.81 464 CYS A CA 1
ATOM 3712 C C . CYS A 1 464 ? 12.43 26.281 25.359 1 98.81 464 CYS A C 1
ATOM 3714 O O . CYS A 1 464 ? 13.391 26.328 24.594 1 98.81 464 CYS A O 1
ATOM 3716 N N . VAL A 1 465 ? 12.273 27.172 26.297 1 98.81 465 VAL A N 1
ATOM 3717 C CA . VAL A 1 465 ? 13.18 28.297 26.531 1 98.81 465 VAL A CA 1
ATOM 3718 C C . VAL A 1 465 ? 14.555 27.781 26.938 1 98.81 465 VAL A C 1
ATOM 3720 O O . VAL A 1 465 ? 15.578 28.266 26.453 1 98.81 465 VAL A O 1
ATOM 3723 N N . GLU A 1 466 ? 14.578 26.797 27.828 1 98.81 466 GLU A N 1
ATOM 3724 C CA . GLU A 1 466 ? 15.844 26.203 28.234 1 98.81 466 GLU A CA 1
ATOM 3725 C C . GLU A 1 466 ? 16.625 25.672 27.031 1 98.81 466 GLU A C 1
ATOM 3727 O O . GLU A 1 466 ? 17.828 25.906 26.922 1 98.81 466 GLU A O 1
ATOM 3732 N N . PHE A 1 467 ? 15.992 25.016 26.219 1 98.81 467 PHE A N 1
ATOM 3733 C CA . PHE A 1 467 ? 16.641 24.484 25.031 1 98.81 467 PHE A CA 1
ATOM 3734 C C . PHE A 1 467 ? 17.203 25.609 24.172 1 98.81 467 PHE A C 1
ATOM 3736 O O . PHE A 1 467 ? 18.359 25.531 23.719 1 98.81 467 PHE A O 1
ATOM 3743 N N . LEU A 1 468 ? 16.312 26.594 23.875 1 98.88 468 LEU A N 1
ATOM 3744 C CA . LEU A 1 468 ? 16.734 27.688 23.016 1 98.88 468 LEU A CA 1
ATOM 3745 C C . LEU A 1 468 ? 17.969 28.391 23.562 1 98.88 468 LEU A C 1
ATOM 3747 O O . LEU A 1 468 ? 18.891 28.703 22.812 1 98.88 468 LEU A O 1
ATOM 3751 N N . LEU A 1 469 ? 17.984 28.641 24.891 1 98.69 469 LEU A N 1
ATOM 3752 C CA . LEU A 1 469 ? 19.109 29.312 25.516 1 98.69 469 LEU A CA 1
ATOM 3753 C C . LEU A 1 469 ? 20.391 28.516 25.344 1 98.69 469 LEU A C 1
ATOM 3755 O O . LEU A 1 469 ? 21.453 29.094 25.109 1 98.69 469 LEU A O 1
ATOM 3759 N N . ASP A 1 470 ? 20.234 27.203 25.469 1 98.62 470 ASP A N 1
ATOM 3760 C CA . ASP A 1 470 ? 21.406 26.344 25.359 1 98.62 470 ASP A CA 1
ATOM 3761 C C . ASP A 1 470 ? 21.812 26.156 23.906 1 98.62 470 ASP A C 1
ATOM 3763 O O . ASP A 1 470 ? 23 25.953 23.609 1 98.62 470 ASP A O 1
ATOM 3767 N N . TYR A 1 471 ? 20.859 26.172 22.969 1 98.69 471 TYR A N 1
ATOM 3768 C CA . TYR A 1 471 ? 21.094 25.859 21.562 1 98.69 471 TYR A CA 1
ATOM 3769 C C . TYR A 1 471 ? 21.75 27.031 20.844 1 98.69 471 TYR A C 1
ATOM 3771 O O . TYR A 1 471 ? 22.531 26.828 19.891 1 98.69 471 TYR A O 1
ATOM 3779 N N . LEU A 1 472 ? 21.453 28.219 21.297 1 98.69 472 LEU A N 1
ATOM 3780 C CA . LEU A 1 472 ? 22.047 29.422 20.719 1 98.69 472 LEU A CA 1
ATOM 3781 C C . LEU A 1 472 ? 23.531 29.5 21 1 98.69 472 LEU A C 1
ATOM 3783 O O . LEU A 1 472 ? 23.984 29.125 22.094 1 98.69 472 LEU A O 1
ATOM 3787 N N . VAL A 1 473 ? 24.281 29.953 20 1 98.19 473 VAL A N 1
ATOM 3788 C CA . VAL A 1 473 ? 25.719 30.172 20.141 1 98.19 473 VAL A CA 1
ATOM 3789 C C . VAL A 1 473 ? 26.094 31.562 19.625 1 98.19 473 VAL A C 1
ATOM 3791 O O . VAL A 1 473 ? 25.344 32.156 18.844 1 98.19 473 VAL A O 1
ATOM 3794 N N . TYR A 1 474 ? 27.172 32.031 20.078 1 97.44 474 TYR A N 1
ATOM 3795 C CA . TYR A 1 474 ? 27.641 33.312 19.562 1 97.44 474 TYR A CA 1
ATOM 3796 C C . TYR A 1 474 ? 28.031 33.219 18.094 1 97.44 474 TYR A C 1
ATOM 3798 O O . TYR A 1 474 ? 28.625 32.219 17.688 1 97.44 474 TYR A O 1
ATOM 3806 N N . ASP A 1 475 ? 27.641 34.188 17.359 1 95.12 475 ASP A N 1
ATOM 3807 C CA . ASP A 1 475 ? 28.125 34.25 15.977 1 95.12 475 ASP A CA 1
ATOM 3808 C C . ASP A 1 475 ? 29.625 34.531 15.922 1 95.12 475 ASP A C 1
ATOM 3810 O O . ASP A 1 475 ? 30.281 34.625 16.953 1 95.12 475 ASP A O 1
ATOM 3814 N N . ALA A 1 476 ? 30.141 34.594 14.742 1 90.19 476 ALA A N 1
ATOM 3815 C CA . ALA A 1 476 ? 31.578 34.75 14.57 1 90.19 476 ALA A CA 1
ATOM 3816 C C . ALA A 1 476 ? 32.062 36.062 15.188 1 90.19 476 ALA A C 1
ATOM 3818 O O . ALA A 1 476 ? 33.188 36.156 15.672 1 90.19 476 ALA A O 1
ATOM 3819 N N . SER A 1 477 ? 31.219 37.031 15.227 1 92.19 477 SER A N 1
ATOM 3820 C CA . SER A 1 477 ? 31.578 38.312 15.758 1 92.19 477 SER A CA 1
ATOM 3821 C C . SER A 1 477 ? 31.547 38.344 17.281 1 92.19 477 SER A C 1
ATOM 3823 O O . SER A 1 477 ? 32.156 39.219 17.922 1 92.19 477 SER A O 1
ATOM 3825 N N . GLY A 1 478 ? 30.812 37.469 17.828 1 93.5 478 GLY A N 1
ATOM 3826 C CA . GLY A 1 478 ? 30.641 37.438 19.281 1 93.5 478 GLY A CA 1
ATOM 3827 C C . GLY A 1 478 ? 29.578 38.406 19.766 1 93.5 478 GLY A C 1
ATOM 3828 O O . GLY A 1 478 ? 29.328 38.5 20.969 1 93.5 478 GLY A O 1
ATOM 3829 N N . GLN A 1 479 ? 28.969 39.031 18.875 1 95.06 479 GLN A N 1
ATOM 3830 C CA . GLN A 1 479 ? 28 40.062 19.234 1 95.06 479 GLN A CA 1
ATOM 3831 C C . GLN A 1 479 ? 26.594 39.469 19.391 1 95.06 479 GLN A C 1
ATOM 3833 O O . GLN A 1 479 ? 25.844 39.875 20.297 1 95.06 479 GLN A O 1
ATOM 3838 N N . TYR A 1 480 ? 26.266 38.625 18.516 1 97.56 480 TYR A N 1
ATOM 3839 C CA . TYR A 1 480 ? 24.891 38.125 18.484 1 97.56 480 TYR A CA 1
ATOM 3840 C C . TYR A 1 480 ? 24.844 36.656 18.812 1 97.56 480 TYR A C 1
ATOM 3842 O O . TYR A 1 480 ? 25.812 35.906 18.594 1 97.56 480 TYR A O 1
ATOM 3850 N N . LYS A 1 481 ? 23.766 36.219 19.406 1 98.31 481 LYS A N 1
ATOM 3851 C CA . LYS A 1 481 ? 23.453 34.812 19.609 1 98.31 481 LYS A CA 1
ATOM 3852 C C . LYS A 1 481 ? 22.578 34.281 18.484 1 98.31 481 LYS A C 1
ATOM 3854 O O . LYS A 1 481 ? 21.531 34.844 18.172 1 98.31 481 LYS A O 1
ATOM 3859 N N . VAL A 1 482 ? 23.062 33.219 17.844 1 98.38 482 VAL A N 1
ATOM 3860 C CA . VAL A 1 482 ? 22.375 32.688 16.688 1 98.38 482 VAL A CA 1
ATOM 3861 C C . VAL A 1 482 ? 22.219 31.188 16.812 1 98.38 482 VAL A C 1
ATOM 3863 O O . VAL A 1 482 ? 22.922 30.562 17.609 1 98.38 482 VAL A O 1
ATOM 3866 N N . THR A 1 483 ? 21.234 30.641 16.109 1 98.44 483 THR A N 1
ATOM 3867 C CA . THR A 1 483 ? 21.109 29.188 16 1 98.44 483 THR A CA 1
ATOM 3868 C C . THR A 1 483 ? 22.141 28.625 15.031 1 98.44 483 THR A C 1
ATOM 3870 O O . THR A 1 483 ? 22.422 29.25 14 1 98.44 483 THR A O 1
ATOM 3873 N N . ASN A 1 484 ? 22.672 27.547 15.297 1 98.31 484 ASN A N 1
ATOM 3874 C CA . ASN A 1 484 ? 23.625 26.797 14.477 1 98.31 484 ASN A CA 1
ATOM 3875 C C . ASN A 1 484 ? 23.688 25.328 14.883 1 98.31 484 ASN A C 1
ATOM 3877 O O . ASN A 1 484 ? 24.188 25 15.969 1 98.31 484 ASN A O 1
ATOM 3881 N N . PRO A 1 485 ? 23.266 24.391 14.156 1 98.06 485 PRO A N 1
ATOM 3882 C CA . PRO A 1 485 ? 22.828 24.578 12.773 1 98.06 485 PRO A CA 1
ATOM 3883 C C . PRO A 1 485 ? 21.453 25.25 12.68 1 98.06 485 PRO A C 1
ATOM 3885 O O . PRO A 1 485 ? 20.656 25.156 13.617 1 98.06 485 PRO A O 1
ATOM 3888 N N . SER A 1 486 ? 21.266 25.953 11.586 1 98.12 486 SER A N 1
ATOM 3889 C CA . SER A 1 486 ? 20 26.531 11.203 1 98.12 486 SER A CA 1
ATOM 3890 C C . SER A 1 486 ? 19.703 26.328 9.719 1 98.12 486 SER A C 1
ATOM 3892 O O . SER A 1 486 ? 20.594 25.922 8.961 1 98.12 486 SER A O 1
ATOM 3894 N N . LEU A 1 487 ? 18.484 26.406 9.375 1 98.31 487 LEU A N 1
ATOM 3895 C CA . LEU A 1 487 ? 18.062 26.438 7.984 1 98.31 487 LEU A CA 1
ATOM 3896 C C . LEU A 1 487 ? 16.719 27.172 7.836 1 98.31 487 LEU A C 1
ATOM 3898 O O . LEU A 1 487 ? 16 27.344 8.812 1 98.31 487 LEU A O 1
ATOM 3902 N N . SER A 1 488 ? 16.484 27.766 6.711 1 98 488 SER A N 1
ATOM 3903 C CA . SER A 1 488 ? 15.141 28.219 6.383 1 98 488 SER A CA 1
ATOM 3904 C C . SER A 1 488 ? 14.297 27.078 5.812 1 98 488 SER A C 1
ATOM 3906 O O . SER A 1 488 ? 14.617 26.547 4.75 1 98 488 SER A O 1
ATOM 3908 N N . PRO A 1 489 ? 13.336 26.703 6.465 1 96.69 489 PRO A N 1
ATOM 3909 C CA . PRO A 1 489 ? 12.625 25.469 6.121 1 96.69 489 PRO A CA 1
ATOM 3910 C C . PRO A 1 489 ? 12.414 25.297 4.617 1 96.69 489 PRO A C 1
ATOM 3912 O O . PRO A 1 489 ? 11.711 26.109 3.998 1 96.69 489 PRO A O 1
ATOM 3915 N N . GLU A 1 490 ? 13.016 24.234 4.098 1 95.88 490 GLU A N 1
ATOM 3916 C CA . GLU A 1 490 ? 12.859 23.578 2.795 1 95.88 490 GLU A CA 1
ATOM 3917 C C . GLU A 1 490 ? 13.516 24.406 1.693 1 95.88 490 GLU A C 1
ATOM 3919 O O . GLU A 1 490 ? 13.508 24.016 0.526 1 95.88 490 GLU A O 1
ATOM 3924 N N . ASN A 1 491 ? 14.125 25.547 2.023 1 97.06 491 ASN A N 1
ATOM 3925 C CA . ASN A 1 491 ? 14.672 26.406 0.989 1 97.06 491 ASN A CA 1
ATOM 3926 C C . ASN A 1 491 ? 16.188 26.25 0.875 1 97.06 491 ASN A C 1
ATOM 3928 O O . ASN A 1 491 ? 16.828 25.719 1.778 1 97.06 491 ASN A O 1
ATOM 3932 N N . THR A 1 492 ? 16.734 26.656 -0.279 1 97.5 492 THR A N 1
ATOM 3933 C CA . THR A 1 492 ? 18.141 26.562 -0.615 1 97.5 492 THR A CA 1
ATOM 3934 C C . THR A 1 492 ? 18.656 27.891 -1.154 1 97.5 492 THR A C 1
ATOM 3936 O O . THR A 1 492 ? 17.938 28.609 -1.85 1 97.5 492 THR A O 1
ATOM 3939 N N . PHE A 1 493 ? 19.906 28.312 -0.809 1 97.5 493 PHE A N 1
ATOM 3940 C CA . PHE A 1 493 ? 20.484 29.562 -1.272 1 97.5 493 PHE A CA 1
ATOM 3941 C C . PHE A 1 493 ? 21.734 29.328 -2.086 1 97.5 493 PHE A C 1
ATOM 3943 O O . PHE A 1 493 ? 22.219 28.188 -2.164 1 97.5 493 PHE A O 1
ATOM 3950 N N . ARG A 1 494 ? 22.188 30.281 -2.771 1 96.62 494 ARG A N 1
ATOM 3951 C CA . ARG A 1 494 ? 23.484 30.359 -3.428 1 96.62 494 ARG A CA 1
ATOM 3952 C C . ARG A 1 494 ? 24.391 31.359 -2.73 1 96.62 494 ARG A C 1
ATOM 3954 O O . ARG A 1 494 ? 24.031 32.531 -2.553 1 96.62 494 ARG A O 1
ATOM 3961 N N . ASP A 1 495 ? 25.562 30.938 -2.309 1 94.31 495 ASP A N 1
ATOM 3962 C CA . ASP A 1 495 ? 26.469 31.828 -1.596 1 94.31 495 ASP A CA 1
ATOM 3963 C C . ASP A 1 495 ? 27.266 32.688 -2.568 1 94.31 495 ASP A C 1
ATOM 3965 O O . ASP A 1 495 ? 27.016 32.688 -3.775 1 94.31 495 ASP A O 1
ATOM 3969 N N . GLU A 1 496 ? 28.125 33.531 -2.025 1 90.62 496 GLU A N 1
ATOM 3970 C CA . GLU A 1 496 ? 28.859 34.5 -2.82 1 90.62 496 GLU A CA 1
ATOM 3971 C C . GLU A 1 496 ? 29.766 33.844 -3.846 1 90.62 496 GLU A C 1
ATOM 3973 O O . GLU A 1 496 ? 30.078 34.406 -4.883 1 90.62 496 GLU A O 1
ATOM 3978 N N . LYS A 1 497 ? 30.141 32.562 -3.604 1 92.06 497 LYS A N 1
ATOM 3979 C CA . LYS A 1 497 ? 31.016 31.797 -4.504 1 92.06 497 LYS A CA 1
ATOM 3980 C C . LYS A 1 497 ? 30.203 31 -5.52 1 92.06 497 LYS A C 1
ATOM 3982 O O . LYS A 1 497 ? 30.766 30.297 -6.359 1 92.06 497 LYS A O 1
ATOM 3987 N N . GLY A 1 498 ? 28.922 31.156 -5.324 1 93 498 GLY A N 1
ATOM 3988 C CA . GLY A 1 498 ? 28.047 30.5 -6.281 1 93 498 GLY A CA 1
ATOM 3989 C C . GLY A 1 498 ? 27.641 29.094 -5.844 1 93 498 GLY A C 1
ATOM 3990 O O . GLY A 1 498 ? 26.906 28.406 -6.551 1 93 498 GLY A O 1
ATOM 3991 N N . ASN A 1 499 ? 28 28.719 -4.715 1 94.69 499 ASN A N 1
ATOM 3992 C CA . ASN A 1 499 ? 27.672 27.391 -4.219 1 94.69 499 ASN A CA 1
ATOM 3993 C C . ASN A 1 499 ? 26.281 27.359 -3.582 1 94.69 499 ASN A C 1
ATOM 3995 O O . ASN A 1 499 ? 25.875 28.312 -2.92 1 94.69 499 ASN A O 1
ATOM 3999 N N . ALA A 1 500 ? 25.578 26.25 -3.865 1 96.19 500 ALA A N 1
ATOM 4000 C CA . ALA A 1 500 ? 24.297 26.031 -3.213 1 96.19 500 ALA A CA 1
ATOM 4001 C C . ALA A 1 500 ? 24.484 25.641 -1.749 1 96.19 500 ALA A C 1
ATOM 4003 O O . ALA A 1 500 ? 25.375 24.875 -1.413 1 96.19 500 ALA A O 1
ATOM 4004 N N . GLY A 1 501 ? 23.719 26.203 -0.907 1 96.69 501 GLY A N 1
ATOM 4005 C CA . GLY A 1 501 ? 23.75 25.906 0.515 1 96.69 501 GLY A CA 1
ATOM 4006 C C . GLY A 1 501 ? 22.375 25.844 1.146 1 96.69 501 GLY A C 1
ATOM 4007 O O . GLY A 1 501 ? 21.406 26.391 0.613 1 96.69 501 GLY A O 1
ATOM 4008 N N . ILE A 1 502 ? 22.266 25.109 2.242 1 97.81 502 ILE A N 1
ATOM 4009 C CA . ILE A 1 502 ? 21.016 24.922 2.965 1 97.81 502 ILE A CA 1
ATOM 4010 C C . ILE A 1 502 ? 21.203 25.328 4.426 1 97.81 502 ILE A C 1
ATOM 4012 O O . ILE A 1 502 ? 20.422 26.141 4.949 1 97.81 502 ILE A O 1
ATOM 4016 N N . LEU A 1 503 ? 22.281 24.797 5.027 1 98.19 503 LEU A N 1
ATOM 4017 C CA . LEU A 1 503 ? 22.562 25.062 6.438 1 98.19 503 LEU A CA 1
ATOM 4018 C C . LEU A 1 503 ? 23.234 26.406 6.617 1 98.19 503 LEU A C 1
ATOM 4020 O O . LEU A 1 503 ? 24.078 26.797 5.805 1 98.19 503 LEU A O 1
ATOM 4024 N N . CYS A 1 504 ? 22.844 27.109 7.617 1 97.06 504 CYS A N 1
ATOM 4025 C CA . CYS A 1 504 ? 23.359 28.438 7.887 1 97.06 504 CYS A CA 1
ATOM 4026 C C . CYS A 1 504 ? 23.391 28.719 9.383 1 97.06 504 CYS A C 1
ATOM 4028 O O . CYS A 1 504 ? 23.125 27.828 10.195 1 97.06 504 CYS A O 1
ATOM 4030 N N . GLU A 1 505 ? 23.844 29.906 9.711 1 96.12 505 GLU A N 1
ATOM 4031 C CA . GLU A 1 505 ? 23.719 30.422 11.07 1 96.12 505 GLU A CA 1
ATOM 4032 C C . GLU A 1 505 ? 22.547 31.391 11.188 1 96.12 505 GLU A C 1
ATOM 4034 O O . GLU A 1 505 ? 22.453 32.344 10.43 1 96.12 505 GLU A O 1
ATOM 4039 N N . GLY A 1 506 ? 21.703 31.094 12.008 1 97.06 506 GLY A N 1
ATOM 4040 C CA . GLY A 1 506 ? 20.672 32.031 12.43 1 97.06 506 GLY A CA 1
ATOM 4041 C C . GLY A 1 506 ? 19.734 32.438 11.305 1 97.06 506 GLY A C 1
ATOM 4042 O O . GLY A 1 506 ? 19.656 33.625 10.969 1 97.06 506 GLY A O 1
ATOM 4043 N N . SER A 1 507 ? 19.031 31.484 10.688 1 98 507 SER A N 1
ATOM 4044 C CA . SER A 1 507 ? 18.016 31.891 9.719 1 98 507 SER A CA 1
ATOM 4045 C C . SER A 1 507 ? 17.031 32.875 10.328 1 98 507 SER A C 1
ATOM 4047 O O . SER A 1 507 ? 16.812 32.906 11.539 1 98 507 SER A O 1
ATOM 4049 N N . THR A 1 508 ? 16.469 33.719 9.453 1 98.5 508 THR A N 1
ATOM 4050 C CA . THR A 1 508 ? 15.609 34.781 9.914 1 98.5 508 THR A CA 1
ATOM 4051 C C . THR A 1 508 ? 14.422 34.25 10.703 1 98.5 508 THR A C 1
ATOM 4053 O O . THR A 1 508 ? 14.055 34.781 11.742 1 98.5 508 THR A O 1
ATOM 4056 N N . ILE A 1 509 ? 13.859 33.156 10.258 1 98.75 509 ILE A N 1
ATOM 4057 C CA . ILE A 1 509 ? 12.711 32.594 10.953 1 98.75 509 ILE A CA 1
ATOM 4058 C C . ILE A 1 509 ? 13.133 32.094 12.336 1 98.75 509 ILE A C 1
ATOM 4060 O O . ILE A 1 509 ? 12.383 32.219 13.305 1 98.75 509 ILE A O 1
ATOM 4064 N N . ASP A 1 510 ? 14.312 31.469 12.406 1 98.75 510 ASP A N 1
ATOM 4065 C CA . ASP A 1 510 ? 14.781 31 13.703 1 98.75 510 ASP A CA 1
ATOM 4066 C C . ASP A 1 510 ? 14.836 32.125 14.711 1 98.75 510 ASP A C 1
ATOM 4068 O O . ASP A 1 510 ? 14.352 32 15.836 1 98.75 510 ASP A O 1
ATOM 4072 N N . ILE A 1 511 ? 15.398 33.219 14.25 1 98.5 511 ILE A N 1
ATOM 4073 C CA . ILE A 1 511 ? 15.586 34.375 15.133 1 98.5 511 ILE A CA 1
ATOM 4074 C C . ILE A 1 511 ? 14.227 34.938 15.539 1 98.5 511 ILE A C 1
ATOM 4076 O O . ILE A 1 511 ? 14.023 35.281 16.703 1 98.5 511 ILE A O 1
ATOM 4080 N N . GLN A 1 512 ? 13.352 34.969 14.578 1 98.69 512 GLN A N 1
ATOM 4081 C CA . GLN A 1 512 ? 12.008 35.469 14.859 1 98.69 512 GLN A CA 1
ATOM 4082 C C . GLN A 1 512 ? 11.289 34.562 15.859 1 98.69 512 GLN A C 1
ATOM 4084 O O . GLN A 1 512 ? 10.641 35.062 16.781 1 98.69 512 GLN A O 1
ATOM 4089 N N . LEU A 1 513 ? 11.406 33.281 15.734 1 98.81 513 LEU A N 1
ATOM 4090 C CA . LEU A 1 513 ? 10.75 32.344 16.625 1 98.81 513 LEU A CA 1
ATOM 4091 C C . LEU A 1 513 ? 11.367 32.406 18.031 1 98.81 513 LEU A C 1
ATOM 4093 O O . LEU A 1 513 ? 10.648 32.344 19.031 1 98.81 513 LEU A O 1
ATOM 4097 N N . VAL A 1 514 ? 12.688 32.469 18.062 1 98.81 514 VAL A N 1
ATOM 4098 C CA . VAL A 1 514 ? 13.367 32.562 19.344 1 98.81 514 VAL A CA 1
ATOM 4099 C C . VAL A 1 514 ? 12.891 33.812 20.094 1 98.81 514 VAL A C 1
ATOM 4101 O O . VAL A 1 514 ? 12.547 33.719 21.266 1 98.81 514 VAL A O 1
ATOM 4104 N N . ARG A 1 515 ? 12.906 34.906 19.406 1 98.69 515 ARG A N 1
ATOM 4105 C CA . ARG A 1 515 ? 12.445 36.125 20.016 1 98.69 515 ARG A CA 1
ATOM 4106 C C . ARG A 1 515 ? 11.016 36 20.531 1 98.69 515 ARG A C 1
ATOM 4108 O O . ARG A 1 515 ? 10.727 36.344 21.672 1 98.69 515 ARG A O 1
ATOM 4115 N N . ALA A 1 516 ? 10.164 35.469 19.688 1 98.56 516 ALA A N 1
ATOM 4116 C CA . ALA A 1 516 ? 8.75 35.344 20.031 1 98.56 516 ALA A CA 1
ATOM 4117 C C . ALA A 1 516 ? 8.57 34.469 21.281 1 98.56 516 ALA A C 1
ATOM 4119 O O . ALA A 1 516 ? 7.77 34.812 22.156 1 98.56 516 ALA A O 1
ATOM 4120 N N . VAL A 1 517 ? 9.281 33.344 21.375 1 98.81 517 VAL A N 1
ATOM 4121 C CA . VAL A 1 517 ? 9.148 32.406 22.484 1 98.81 517 VAL A CA 1
ATOM 4122 C C . VAL A 1 517 ? 9.703 33.031 23.75 1 98.81 517 VAL A C 1
ATOM 4124 O O . VAL A 1 517 ? 9.094 32.906 24.828 1 98.81 517 VAL A O 1
ATOM 4127 N N . LEU A 1 518 ? 10.859 33.688 23.672 1 98.81 518 LEU A N 1
ATOM 4128 C CA . LEU A 1 518 ? 11.453 34.312 24.859 1 98.81 518 LEU A CA 1
ATOM 4129 C C . LEU A 1 518 ? 10.562 35.438 25.375 1 98.81 518 LEU A C 1
ATOM 4131 O O . LEU A 1 518 ? 10.383 35.594 26.578 1 98.81 518 LEU A O 1
ATOM 4135 N N . GLU A 1 519 ? 10.031 36.188 24.453 1 98.31 519 GLU A N 1
ATOM 4136 C CA . GLU A 1 519 ? 9.133 37.281 24.859 1 98.31 519 GLU A CA 1
ATOM 4137 C C . GLU A 1 519 ? 7.855 36.719 25.484 1 98.31 519 GLU A C 1
ATOM 4139 O O . GLU A 1 519 ? 7.344 37.281 26.453 1 98.31 519 GLU A O 1
ATOM 4144 N N . ALA A 1 520 ? 7.312 35.656 24.906 1 98.38 520 ALA A N 1
ATOM 4145 C CA . ALA A 1 520 ? 6.137 35 25.469 1 98.38 520 ALA A CA 1
ATOM 4146 C C . ALA A 1 520 ? 6.418 34.5 26.891 1 98.38 520 ALA A C 1
ATOM 4148 O O . ALA A 1 520 ? 5.551 34.594 27.766 1 98.38 520 ALA A O 1
ATOM 4149 N N . PHE A 1 521 ? 7.621 34 27.156 1 98.06 521 PHE A N 1
ATOM 4150 C CA . PHE A 1 521 ? 8.055 33.531 28.469 1 98.06 521 PHE A CA 1
ATOM 4151 C C . PHE A 1 521 ? 8.055 34.656 29.484 1 98.06 521 PHE A C 1
ATOM 4153 O O . PHE A 1 521 ? 7.48 34.531 30.562 1 98.06 521 PHE A O 1
ATOM 4160 N N . VAL A 1 522 ? 8.656 35.75 29.062 1 98 522 VAL A N 1
ATOM 4161 C CA . VAL A 1 522 ? 8.727 36.906 29.953 1 98 522 VAL A CA 1
ATOM 4162 C C . VAL A 1 522 ? 7.32 37.406 30.266 1 98 522 VAL A C 1
ATOM 4164 O O . VAL A 1 522 ? 6.996 37.688 31.422 1 98 522 VAL A O 1
ATOM 4167 N N . ALA A 1 523 ? 6.52 37.5 29.25 1 97.44 523 ALA A N 1
ATOM 4168 C CA . ALA A 1 523 ? 5.145 37.938 29.422 1 97.44 523 ALA A CA 1
ATOM 4169 C C . ALA A 1 523 ? 4.352 37 30.312 1 97.44 523 ALA A C 1
ATOM 4171 O O . ALA A 1 523 ? 3.562 37.438 31.141 1 97.44 523 ALA A O 1
ATOM 4172 N N . ALA A 1 524 ? 4.535 35.688 30.109 1 98.06 524 ALA A N 1
ATOM 4173 C CA . ALA A 1 524 ? 3.826 34.688 30.891 1 98.06 524 ALA A CA 1
ATOM 4174 C C . ALA A 1 524 ? 4.188 34.781 32.375 1 98.06 524 ALA A C 1
ATOM 4176 O O . ALA A 1 524 ? 3.314 34.688 33.219 1 98.06 524 ALA A O 1
ATOM 4177 N N . LEU A 1 525 ? 5.492 35 32.656 1 97.56 525 LEU A N 1
ATOM 4178 C CA . LEU A 1 525 ? 5.926 35.125 34.031 1 97.56 525 LEU A CA 1
ATOM 4179 C C . LEU A 1 525 ? 5.301 36.375 34.688 1 97.56 525 LEU A C 1
ATOM 4181 O O . LEU A 1 525 ? 4.875 36.312 35.844 1 97.56 525 LEU A O 1
ATOM 4185 N N . ARG A 1 526 ? 5.258 37.375 33.906 1 96.69 526 ARG A N 1
ATOM 4186 C CA . ARG A 1 526 ? 4.656 38.594 34.406 1 96.69 526 ARG A CA 1
ATOM 4187 C C . ARG A 1 526 ? 3.178 38.406 34.719 1 96.69 526 ARG A C 1
ATOM 4189 O O . ARG A 1 526 ? 2.711 38.781 35.781 1 96.69 526 ARG A O 1
ATOM 4196 N N . VAL A 1 527 ? 2.447 37.812 33.75 1 96.81 527 VAL A N 1
ATOM 4197 C CA . VAL A 1 527 ? 1.012 37.594 33.875 1 96.81 527 VAL A CA 1
ATOM 4198 C C . VAL A 1 527 ? 0.739 36.688 35.094 1 96.81 527 VAL A C 1
ATOM 4200 O O . VAL A 1 527 ? -0.248 36.875 35.812 1 96.81 527 VAL A O 1
ATOM 4203 N N . LEU A 1 528 ? 1.623 35.719 35.344 1 97.31 528 LEU A N 1
ATOM 4204 C CA . LEU A 1 528 ? 1.408 34.75 36.375 1 97.31 528 LEU A CA 1
ATOM 4205 C C . LEU A 1 528 ? 2.037 35.188 37.688 1 97.31 528 LEU A C 1
ATOM 4207 O O . LEU A 1 528 ? 1.999 34.469 38.688 1 97.31 528 LEU A O 1
ATOM 4211 N N . ASP A 1 529 ? 2.666 36.344 37.75 1 95.56 529 ASP A N 1
ATOM 4212 C CA . ASP A 1 529 ? 3.277 36.938 38.906 1 95.56 529 ASP A CA 1
ATOM 4213 C C . ASP A 1 529 ? 4.398 36.062 39.469 1 95.56 529 ASP A C 1
ATOM 4215 O O . ASP A 1 529 ? 4.477 35.812 40.688 1 95.56 529 ASP A O 1
ATOM 4219 N N . VAL A 1 530 ? 5.027 35.562 38.5 1 93.62 530 VAL A N 1
ATOM 4220 C CA . VAL A 1 530 ? 6.219 34.812 38.875 1 93.62 530 VAL A CA 1
ATOM 4221 C C . VAL A 1 530 ? 7.438 35.719 38.875 1 93.62 530 VAL A C 1
ATOM 4223 O O . VAL A 1 530 ? 7.863 36.188 37.812 1 93.62 530 VAL A O 1
ATOM 4226 N N . THR A 1 531 ? 8.031 36.031 40.031 1 87.06 531 THR A N 1
ATOM 4227 C CA . THR A 1 531 ? 9.094 37 40.125 1 87.06 531 THR A CA 1
ATOM 4228 C C . THR A 1 531 ? 10.461 36.344 40.219 1 87.06 531 THR A C 1
ATOM 4230 O O . THR A 1 531 ? 11.484 36.938 39.875 1 87.06 531 THR A O 1
ATOM 4233 N N . GLU A 1 532 ? 10.461 35.188 40.688 1 85.94 532 GLU A N 1
ATOM 4234 C CA . GLU A 1 532 ? 11.75 34.531 40.875 1 85.94 532 GLU A CA 1
ATOM 4235 C C . GLU A 1 532 ? 11.93 33.375 39.875 1 85.94 532 GLU A C 1
ATOM 4237 O O . GLU A 1 532 ? 11.242 32.375 39.969 1 85.94 532 GLU A O 1
ATOM 4242 N N . ASN A 1 533 ? 12.258 33.594 38.719 1 88.75 533 ASN A N 1
ATOM 4243 C CA . ASN A 1 533 ? 12.641 32.562 37.781 1 88.75 533 ASN A CA 1
ATOM 4244 C C . ASN A 1 533 ? 14.117 32.688 37.375 1 88.75 533 ASN A C 1
ATOM 4246 O O . ASN A 1 533 ? 14.578 33.75 37 1 88.75 533 ASN A O 1
ATOM 4250 N N . LYS A 1 534 ? 14.773 31.578 37.438 1 92.31 534 LYS A N 1
ATOM 4251 C CA . LYS A 1 534 ? 16.234 31.547 37.312 1 92.31 534 LYS A CA 1
ATOM 4252 C C . LYS A 1 534 ? 16.641 31.859 35.875 1 92.31 534 LYS A C 1
ATOM 4254 O O . LYS A 1 534 ? 17.766 32.281 35.594 1 92.31 534 LYS A O 1
ATOM 4259 N N . LEU A 1 535 ? 15.68 31.75 34.906 1 96.62 535 LEU A N 1
ATOM 4260 C CA . LEU A 1 535 ? 16.047 31.906 33.5 1 96.62 535 LEU A CA 1
ATOM 4261 C C . LEU A 1 535 ? 15.867 33.344 33.062 1 96.62 535 LEU A C 1
ATOM 4263 O O . LEU A 1 535 ? 16.375 33.75 32 1 96.62 535 LEU A O 1
ATOM 4267 N N . LEU A 1 536 ? 15.172 34.156 33.812 1 96.38 536 LEU A N 1
ATOM 4268 C CA . LEU A 1 536 ? 14.719 35.469 33.375 1 96.38 536 LEU A CA 1
ATOM 4269 C C . LEU A 1 536 ? 15.906 36.344 33 1 96.38 536 LEU A C 1
ATOM 4271 O O . LEU A 1 536 ? 15.852 37.062 31.969 1 96.38 536 LEU A O 1
ATOM 4275 N N . LEU A 1 537 ? 16.953 36.375 33.781 1 95.75 537 LEU A N 1
ATOM 4276 C CA . LEU A 1 537 ? 18.125 37.219 33.469 1 95.75 537 LEU A CA 1
ATOM 4277 C C . LEU A 1 537 ? 18.766 36.781 32.156 1 95.75 537 LEU A C 1
ATOM 4279 O O . LEU A 1 537 ? 19.156 37.625 31.344 1 95.75 537 LEU A O 1
ATOM 4283 N N . GLU A 1 538 ? 18.922 35.5 32.094 1 97.38 538 GLU A N 1
ATOM 4284 C CA . GLU A 1 538 ? 19.516 34.969 30.891 1 97.38 538 GLU A CA 1
ATOM 4285 C C . GLU A 1 538 ? 18.656 35.281 29.656 1 97.38 538 GLU A C 1
ATOM 4287 O O . GLU A 1 538 ? 19.188 35.562 28.578 1 97.38 538 GLU A O 1
ATOM 4292 N N . VAL A 1 539 ? 17.391 35.156 29.812 1 98.44 539 VAL A N 1
ATOM 4293 C CA . VAL A 1 539 ? 16.453 35.406 28.734 1 98.44 539 VAL A CA 1
ATOM 4294 C C . VAL A 1 539 ? 16.547 36.875 28.297 1 98.44 539 VAL A C 1
ATOM 4296 O O . VAL A 1 539 ? 16.625 37.156 27.094 1 98.44 539 VAL A O 1
ATOM 4299 N N . ARG A 1 540 ? 16.609 37.812 29.203 1 97.12 540 ARG A N 1
ATOM 4300 C CA . ARG A 1 540 ? 16.703 39.219 28.891 1 97.12 540 ARG A CA 1
ATOM 4301 C C . ARG A 1 540 ? 18.016 39.562 28.188 1 97.12 540 ARG A C 1
ATOM 4303 O O . ARG A 1 540 ? 18.047 40.344 27.234 1 97.12 540 ARG A O 1
ATOM 4310 N N . ASP A 1 541 ? 19 38.938 28.641 1 97.5 541 ASP A N 1
ATOM 4311 C CA . ASP A 1 541 ? 20.297 39.125 28 1 97.5 541 ASP A CA 1
ATOM 4312 C C . ASP A 1 541 ? 20.281 38.594 26.562 1 97.5 541 ASP A C 1
ATOM 4314 O O . ASP A 1 541 ? 20.781 39.25 25.641 1 97.5 541 ASP A O 1
ATOM 4318 N N . THR A 1 542 ? 19.734 37.438 26.406 1 98.5 542 THR A N 1
ATOM 4319 C CA . THR A 1 542 ? 19.656 36.812 25.078 1 98.5 542 THR A CA 1
ATOM 4320 C C . THR A 1 542 ? 18.828 37.688 24.125 1 98.5 542 THR A C 1
ATOM 4322 O O . THR A 1 542 ? 19.188 37.875 22.969 1 98.5 542 THR A O 1
ATOM 4325 N N . LEU A 1 543 ? 17.703 38.219 24.562 1 98.44 543 LEU A N 1
ATOM 4326 C CA . LEU A 1 543 ? 16.844 39.062 23.75 1 98.44 543 LEU A CA 1
ATOM 4327 C C . LEU A 1 543 ? 17.609 40.281 23.203 1 98.44 543 LEU A C 1
ATOM 4329 O O . LEU A 1 543 ? 17.375 40.719 22.078 1 98.44 543 LEU A O 1
ATOM 4333 N N . ARG A 1 544 ? 18.578 40.75 23.969 1 97.38 544 ARG A N 1
ATOM 4334 C CA . ARG A 1 544 ? 19.359 41.906 23.562 1 97.38 544 ARG A CA 1
ATOM 4335 C C . ARG A 1 544 ? 20.438 41.5 22.547 1 97.38 544 ARG A C 1
ATOM 4337 O O . ARG A 1 544 ? 20.984 42.344 21.844 1 97.38 544 ARG A O 1
ATOM 4344 N N . ARG A 1 545 ? 20.672 40.25 22.547 1 98 545 ARG A N 1
ATOM 4345 C CA . ARG A 1 545 ? 21.797 39.781 21.734 1 98 545 ARG A CA 1
ATOM 4346 C C . ARG A 1 545 ? 21.328 39.062 20.484 1 98 545 ARG A C 1
ATOM 4348 O O . ARG A 1 545 ? 22.125 38.5 19.734 1 98 545 ARG A O 1
ATOM 4355 N N . LEU A 1 546 ? 20.031 39.031 20.203 1 98.44 546 LEU A N 1
ATOM 4356 C CA . LEU A 1 546 ? 19.531 38.5 18.953 1 98.44 546 LEU A CA 1
ATOM 4357 C C . LEU A 1 546 ? 19.812 39.438 17.797 1 98.44 546 LEU A C 1
ATOM 4359 O O . LEU A 1 546 ? 19.719 40.656 17.938 1 98.44 546 LEU A O 1
ATOM 4363 N N . PRO A 1 547 ? 20.219 38.906 16.703 1 97.19 547 PRO A N 1
ATOM 4364 C CA . PRO A 1 547 ? 20.469 39.781 15.562 1 97.19 547 PRO A CA 1
ATOM 4365 C C . PRO A 1 547 ? 19.219 40.5 15.086 1 97.19 547 PRO A C 1
ATOM 4367 O O . PRO A 1 547 ? 18.125 39.938 15.125 1 97.19 547 PRO A O 1
ATOM 4370 N N . PRO A 1 548 ? 19.344 41.719 14.641 1 95.75 548 PRO A N 1
ATOM 4371 C CA . PRO A 1 548 ? 18.203 42.438 14.07 1 95.75 548 PRO A CA 1
ATOM 4372 C C . PRO A 1 548 ? 17.781 41.875 12.719 1 95.75 548 PRO A C 1
ATOM 4374 O O . PRO A 1 548 ? 18.578 41.219 12.039 1 95.75 548 PRO A O 1
ATOM 4377 N N . LEU A 1 549 ? 16.531 42.125 12.328 1 97.38 549 LEU A N 1
ATOM 4378 C CA . LEU A 1 549 ? 16.062 41.812 10.977 1 97.38 549 LEU A CA 1
ATOM 4379 C C . LEU A 1 549 ? 16.719 42.75 9.961 1 97.38 549 LEU A C 1
ATOM 4381 O O . LEU A 1 549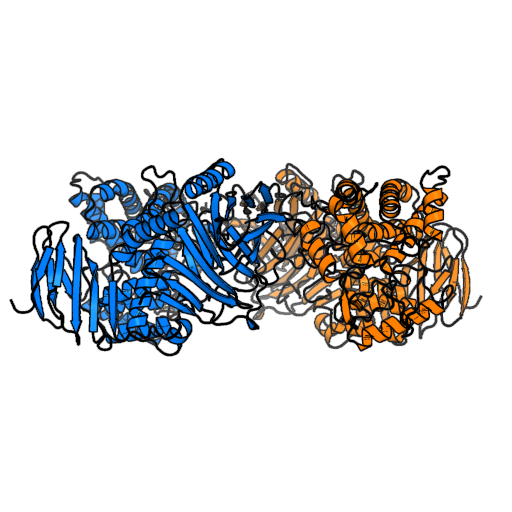 ? 16.938 43.938 10.25 1 97.38 549 LEU A O 1
ATOM 4385 N N . ARG A 1 550 ? 17.047 42.188 8.836 1 96.88 550 ARG A N 1
ATOM 4386 C CA . ARG A 1 550 ? 17.812 43 7.871 1 96.88 550 ARG A CA 1
ATOM 4387 C C . ARG A 1 550 ? 17.078 43.062 6.535 1 96.88 550 ARG A C 1
ATOM 4389 O O . ARG A 1 550 ? 16.375 42.125 6.148 1 96.88 550 ARG A O 1
ATOM 4396 N N . ILE A 1 551 ? 17.281 44.188 5.898 1 98.19 551 ILE A N 1
ATOM 4397 C CA . ILE A 1 551 ? 16.766 44.406 4.547 1 98.19 551 ILE A CA 1
ATOM 4398 C C . ILE A 1 551 ? 17.891 44.156 3.533 1 98.19 551 ILE A C 1
ATOM 4400 O O . ILE A 1 551 ? 18.984 44.688 3.664 1 98.19 551 ILE A O 1
ATOM 4404 N N . GLY A 1 552 ? 17.672 43.406 2.633 1 97.56 552 GLY A N 1
ATOM 4405 C CA . GLY A 1 552 ? 18.672 42.969 1.664 1 97.56 552 GLY A CA 1
ATOM 4406 C C . GLY A 1 552 ? 18.828 43.938 0.508 1 97.56 552 GLY A C 1
ATOM 4407 O O . GLY A 1 552 ? 18.188 45 0.478 1 97.56 552 GLY A O 1
ATOM 4408 N N . SER A 1 553 ? 19.656 43.562 -0.444 1 96.44 553 SER A N 1
ATOM 4409 C CA . SER A 1 553 ? 20.078 44.406 -1.546 1 96.44 553 SER A CA 1
ATOM 4410 C C . SER A 1 553 ? 18.922 44.719 -2.484 1 96.44 553 SER A C 1
ATOM 4412 O O . SER A 1 553 ? 18.891 45.781 -3.117 1 96.44 553 SER A O 1
ATOM 4414 N N . ALA A 1 554 ? 18 43.875 -2.51 1 95.81 554 ALA A N 1
ATOM 4415 C CA . ALA A 1 554 ? 16.844 44.062 -3.398 1 95.81 554 ALA A CA 1
ATOM 4416 C C . ALA A 1 554 ? 15.703 44.75 -2.668 1 95.81 554 ALA A C 1
ATOM 4418 O O . ALA A 1 554 ? 14.633 44.969 -3.238 1 95.81 554 ALA A O 1
ATOM 4419 N N . GLY A 1 555 ? 15.93 45.125 -1.427 1 97.81 555 GLY A N 1
ATOM 4420 C CA . GLY A 1 555 ? 14.883 45.719 -0.613 1 97.81 555 GLY A CA 1
ATOM 4421 C C . GLY A 1 555 ? 14.023 44.688 0.105 1 97.81 555 GLY A C 1
ATOM 4422 O O . GLY A 1 555 ? 13.117 45.062 0.855 1 97.81 555 GLY A O 1
ATOM 4423 N N . GLN A 1 556 ? 14.273 43.469 -0.146 1 97.75 556 GLN A N 1
ATOM 4424 C CA . GLN A 1 556 ? 13.531 42.375 0.468 1 97.75 556 GLN A CA 1
ATOM 4425 C C . GLN A 1 556 ? 13.984 42.125 1.904 1 97.75 556 GLN A C 1
ATOM 4427 O O . GLN A 1 556 ? 15.102 42.5 2.277 1 97.75 556 GLN A O 1
ATOM 4432 N N . LEU A 1 557 ? 13.086 41.562 2.736 1 98.38 557 LEU A N 1
ATOM 4433 C CA . LEU A 1 557 ? 13.547 41.094 4.031 1 98.38 557 LEU A CA 1
ATOM 4434 C C . LEU A 1 557 ? 14.469 39.875 3.855 1 98.38 557 LEU A C 1
ATOM 4436 O O . LEU A 1 557 ? 14.125 38.906 3.166 1 98.38 557 LEU A O 1
ATOM 4440 N N . GLN A 1 558 ? 15.609 39.938 4.434 1 97.88 558 GLN A N 1
ATOM 4441 C CA . GLN A 1 558 ? 16.578 38.875 4.27 1 97.88 558 GLN A CA 1
ATOM 4442 C C . GLN A 1 558 ? 16.062 37.562 4.91 1 97.88 558 GLN A C 1
ATOM 4444 O O . GLN A 1 558 ? 15.539 37.594 6.023 1 97.88 558 GLN A O 1
ATOM 4449 N N . GLU A 1 559 ? 16.172 36.5 4.184 1 97.94 559 GLU A N 1
ATOM 4450 C CA . GLU A 1 559 ? 15.742 35.188 4.672 1 97.94 559 GLU A CA 1
ATOM 4451 C C . GLU A 1 559 ? 16.828 34.562 5.535 1 97.94 559 GLU A C 1
ATOM 4453 O O . GLU A 1 559 ? 16.516 33.719 6.402 1 97.94 559 GLU A O 1
ATOM 4458 N N . TRP A 1 560 ? 18.078 34.969 5.312 1 97.25 560 TRP A N 1
ATOM 4459 C CA . TRP A 1 560 ? 19.25 34.531 6.062 1 97.25 560 TRP A CA 1
ATOM 4460 C C . TRP A 1 560 ? 20.016 35.75 6.617 1 97.25 560 TRP A C 1
ATOM 4462 O O . TRP A 1 560 ? 19.766 36.875 6.227 1 97.25 560 TRP A O 1
ATOM 4472 N N . MET A 1 561 ? 20.922 35.469 7.496 1 94.06 561 MET A N 1
ATOM 4473 C CA . MET A 1 561 ? 21.734 36.531 8.07 1 94.06 561 MET A CA 1
ATOM 4474 C C . MET A 1 561 ? 22.578 37.219 6.996 1 94.06 561 MET A C 1
ATOM 4476 O O . MET A 1 561 ? 22.859 38.406 7.09 1 94.06 561 MET A O 1
ATOM 4480 N N . VAL A 1 562 ? 22.891 36.406 6.02 1 94 562 VAL A N 1
ATOM 4481 C CA . VAL A 1 562 ? 23.625 36.906 4.867 1 94 562 VAL A CA 1
ATOM 4482 C C . VAL A 1 562 ? 22.672 37.125 3.691 1 94 562 VAL A C 1
ATOM 4484 O O . VAL A 1 562 ? 21.688 36.375 3.545 1 94 562 VAL A O 1
ATOM 4487 N N . ASP A 1 563 ? 22.953 38.094 2.936 1 96.25 563 ASP A N 1
ATOM 4488 C CA . ASP A 1 563 ? 22.109 38.406 1.785 1 96.25 563 ASP A CA 1
ATOM 4489 C C . ASP A 1 563 ? 22.391 37.438 0.629 1 96.25 563 ASP A C 1
ATOM 4491 O O . ASP A 1 563 ? 22.719 37.875 -0.473 1 96.25 563 ASP A O 1
ATOM 4495 N N . TYR A 1 564 ? 22.125 36.188 0.841 1 95.69 564 TYR A N 1
ATOM 4496 C CA . TYR A 1 564 ? 22.328 35.156 -0.165 1 95.69 564 TYR A CA 1
ATOM 4497 C C . TYR A 1 564 ? 21.344 35.281 -1.317 1 95.69 564 TYR A C 1
ATOM 4499 O O . TYR A 1 564 ? 20.234 35.781 -1.127 1 95.69 564 TYR A O 1
ATOM 4507 N N . GLU A 1 565 ? 21.766 34.875 -2.453 1 94.56 565 GLU A N 1
ATOM 4508 C CA . GLU A 1 565 ? 20.828 34.688 -3.555 1 94.56 565 GLU A CA 1
ATOM 4509 C C . GLU A 1 565 ? 19.984 33.438 -3.342 1 94.56 565 GLU A C 1
ATOM 4511 O O . GLU A 1 565 ? 20.484 32.406 -2.873 1 94.56 565 GLU A O 1
ATOM 4516 N N . GLU A 1 566 ? 18.703 33.594 -3.635 1 93.19 566 GLU A N 1
ATOM 4517 C CA . GLU A 1 566 ? 17.828 32.406 -3.535 1 93.19 566 GLU A CA 1
ATOM 4518 C C . GLU A 1 566 ? 17.984 31.5 -4.742 1 93.19 566 GLU A C 1
ATOM 4520 O O . GLU A 1 566 ? 17.938 31.953 -5.887 1 93.19 566 GLU A O 1
ATOM 4525 N N . LEU A 1 567 ? 18.125 30.234 -4.531 1 95.31 567 LEU A N 1
ATOM 4526 C CA . LEU A 1 567 ? 18.188 29.266 -5.621 1 95.31 567 LEU A CA 1
ATOM 4527 C C . LEU A 1 567 ? 16.797 29.047 -6.223 1 95.31 567 LEU A C 1
ATOM 4529 O O . LEU A 1 567 ? 16.672 28.703 -7.398 1 95.31 567 LEU A O 1
ATOM 4533 N N . GLU A 1 568 ? 15.75 29.219 -5.367 1 94.12 568 GLU A N 1
ATOM 4534 C CA . GLU A 1 568 ? 14.359 29.125 -5.797 1 94.12 568 GLU A CA 1
ATOM 4535 C C . GLU A 1 568 ? 13.586 30.391 -5.461 1 94.12 568 GLU A C 1
ATOM 4537 O O . GLU A 1 568 ? 12.781 30.406 -4.527 1 94.12 568 GLU A O 1
ATOM 4542 N N . PRO A 1 569 ? 13.648 31.312 -6.301 1 94.5 569 PRO A N 1
ATOM 4543 C CA . PRO A 1 569 ? 13.023 32.625 -6 1 94.5 569 PRO A CA 1
ATOM 4544 C C . PRO A 1 569 ? 11.523 32.5 -5.781 1 94.5 569 PRO A C 1
ATOM 4546 O O . PRO A 1 569 ? 10.938 33.344 -5.074 1 94.5 569 PRO A O 1
ATOM 4549 N N . GLY A 1 570 ? 10.875 31.5 -6.387 1 95.81 570 GLY A N 1
ATOM 4550 C CA . GLY A 1 570 ? 9.438 31.297 -6.219 1 95.81 570 GLY A CA 1
ATOM 4551 C C . GLY A 1 570 ? 9.109 30.234 -5.199 1 95.81 570 GLY A C 1
ATOM 4552 O O . GLY A 1 570 ? 8.055 29.594 -5.285 1 95.81 570 GLY A O 1
ATOM 4553 N N . HIS A 1 571 ? 9.977 30.016 -4.246 1 95.75 571 HIS A N 1
ATOM 4554 C CA . HIS A 1 571 ? 9.82 28.953 -3.268 1 95.75 571 HIS A CA 1
ATOM 4555 C C . HIS A 1 571 ? 8.484 29.062 -2.541 1 95.75 571 HIS A C 1
ATOM 4557 O O . HIS A 1 571 ? 8.016 30.172 -2.264 1 95.75 571 HIS A O 1
ATOM 4563 N N . ARG A 1 572 ? 7.945 28 -2.191 1 95.19 572 ARG A N 1
ATOM 4564 C CA . ARG A 1 572 ? 6.609 27.922 -1.612 1 95.19 572 ARG A CA 1
ATOM 4565 C C . ARG A 1 572 ? 6.605 28.438 -0.175 1 95.19 572 ARG A C 1
ATOM 4567 O O . ARG A 1 572 ? 5.586 28.922 0.313 1 95.19 572 ARG A O 1
ATOM 4574 N N . HIS A 1 573 ? 7.73 28.328 0.53 1 96.75 573 HIS A N 1
ATOM 4575 C CA . HIS A 1 573 ? 7.832 28.859 1.884 1 96.75 573 HIS A CA 1
ATOM 4576 C C . HIS A 1 573 ? 8.195 30.344 1.867 1 96.75 573 HIS A C 1
ATOM 4578 O O . HIS A 1 573 ? 8.984 30.781 1.027 1 96.75 573 HIS A O 1
ATOM 4584 N N . VAL A 1 574 ? 7.637 31.031 2.734 1 97.81 574 VAL A N 1
ATOM 4585 C CA . VAL A 1 574 ? 8.031 32.406 3.053 1 97.81 574 VAL A CA 1
ATOM 4586 C C . VAL A 1 574 ? 8.312 32.5 4.551 1 97.81 574 VAL A C 1
ATOM 4588 O O . VAL A 1 574 ? 7.844 33.438 5.203 1 97.81 574 VAL A O 1
ATOM 4591 N N . SER A 1 575 ? 9.055 31.625 4.988 1 98.06 575 SER A N 1
ATOM 4592 C CA . SER A 1 575 ? 9.266 31.406 6.418 1 98.06 575 SER A CA 1
ATOM 4593 C C . SER A 1 575 ? 9.828 32.656 7.09 1 98.06 575 SER A C 1
ATOM 4595 O O . SER A 1 575 ? 9.5 32.938 8.242 1 98.06 575 SER A O 1
ATOM 4597 N N . HIS A 1 576 ? 10.625 33.375 6.371 1 98.19 576 HIS A N 1
ATOM 4598 C CA . HIS A 1 576 ? 11.289 34.562 6.949 1 98.19 576 HIS A CA 1
ATOM 4599 C C . HIS A 1 576 ? 10.297 35.719 7.145 1 98.19 576 HIS A C 1
ATOM 4601 O O . HIS A 1 576 ? 10.641 36.719 7.75 1 98.19 576 HIS A O 1
ATOM 4607 N N . LEU A 1 577 ? 9.109 35.5 6.695 1 98.69 577 LEU A N 1
ATOM 4608 C CA . LEU A 1 577 ? 8.07 36.5 6.922 1 98.69 577 LEU A CA 1
ATOM 4609 C C . LEU A 1 577 ? 7.191 36.125 8.109 1 98.69 577 LEU A C 1
ATOM 4611 O O . LEU A 1 577 ? 6.125 36.688 8.312 1 98.69 577 LEU A O 1
ATOM 4615 N N . TRP A 1 578 ? 7.621 35.188 8.883 1 98.69 578 TRP A N 1
ATOM 4616 C CA . TRP A 1 578 ? 6.855 34.719 10.023 1 98.69 578 TRP A CA 1
ATOM 4617 C C . TRP A 1 578 ? 6.465 35.844 10.953 1 98.69 578 TRP A C 1
ATOM 4619 O O . TRP A 1 578 ? 5.355 35.875 11.492 1 98.69 578 TRP A O 1
ATOM 4629 N N . ALA A 1 579 ? 7.289 36.844 11.125 1 98.5 579 ALA A N 1
ATOM 4630 C CA . ALA A 1 579 ? 7.066 37.938 12.062 1 98.5 579 ALA A CA 1
ATOM 4631 C C . ALA A 1 579 ? 5.996 38.906 11.539 1 98.5 579 ALA A C 1
ATOM 4633 O O . ALA A 1 579 ? 5.477 39.719 12.289 1 98.5 579 ALA A O 1
ATOM 4634 N N . LEU A 1 580 ? 5.723 38.812 10.25 1 98.69 580 LEU A N 1
ATOM 4635 C CA . LEU A 1 580 ? 4.582 39.562 9.703 1 98.69 580 LEU A CA 1
ATOM 4636 C C . LEU A 1 580 ? 3.285 38.781 9.945 1 98.69 580 LEU A C 1
ATOM 4638 O O . LEU A 1 580 ? 2.293 39.344 10.391 1 98.69 580 LEU A O 1
ATOM 4642 N N . TYR A 1 581 ? 3.312 37.594 9.664 1 98.38 581 TYR A N 1
ATOM 4643 C CA . TYR A 1 581 ? 2.242 36.656 9.977 1 98.38 581 TYR A CA 1
ATOM 4644 C C . TYR A 1 581 ? 2.77 35.219 10.023 1 98.38 581 TYR A C 1
ATOM 4646 O O . TYR A 1 581 ? 3.467 34.781 9.109 1 98.38 581 TYR A O 1
ATOM 4654 N N . PRO A 1 582 ? 2.477 34.438 10.984 1 98.19 582 PRO A N 1
ATOM 4655 C CA . PRO A 1 582 ? 1.45 34.656 12.008 1 98.19 582 PRO A CA 1
ATOM 4656 C C . PRO A 1 582 ? 1.955 35.469 13.203 1 98.19 582 PRO A C 1
ATOM 4658 O O . PRO A 1 582 ? 1.179 35.781 14.102 1 98.19 582 PRO A O 1
ATOM 4661 N N . GLY A 1 583 ? 3.244 35.781 13.258 1 97.75 583 GLY A N 1
ATOM 4662 C CA . GLY A 1 583 ? 3.736 36.688 14.266 1 97.75 583 GLY A CA 1
ATOM 4663 C C . GLY A 1 583 ? 3.232 38.094 14.078 1 97.75 583 GLY A C 1
ATOM 4664 O O . GLY A 1 583 ? 2.295 38.344 13.32 1 97.75 583 GLY A O 1
ATOM 4665 N N . TYR A 1 584 ? 3.781 39.031 14.82 1 96.56 584 TYR A N 1
ATOM 4666 C CA . TYR A 1 584 ? 3.266 40.406 14.688 1 96.56 584 TYR A CA 1
ATOM 4667 C C . TYR A 1 584 ? 4.344 41.438 15.016 1 96.56 584 TYR A C 1
ATOM 4669 O O . TYR A 1 584 ? 4.059 42.625 15.125 1 96.56 584 TYR A O 1
ATOM 4677 N N . ASP A 1 585 ? 5.613 40.969 15.094 1 96.25 585 ASP A N 1
ATOM 4678 C CA . ASP A 1 585 ? 6.719 41.875 15.359 1 96.25 585 ASP A CA 1
ATOM 4679 C C . ASP A 1 585 ? 6.945 42.812 14.188 1 96.25 585 ASP A C 1
ATOM 4681 O O . ASP A 1 585 ? 7.527 43.906 14.352 1 96.25 585 ASP A O 1
ATOM 4685 N N . ILE A 1 586 ? 6.617 42.406 13.047 1 97.81 586 ILE A N 1
ATOM 4686 C CA . ILE A 1 586 ? 6.625 43.25 11.875 1 97.81 586 ILE A CA 1
ATOM 4687 C C . ILE A 1 586 ? 5.203 43.719 11.57 1 97.81 586 ILE A C 1
ATOM 4689 O O . ILE A 1 586 ? 4.277 42.906 11.477 1 97.81 586 ILE A O 1
ATOM 4693 N N . ASN A 1 587 ? 5.039 44.969 11.484 1 95.88 587 ASN A N 1
ATOM 4694 C CA . ASN A 1 587 ? 3.744 45.5 11.117 1 95.88 587 ASN A CA 1
ATOM 4695 C C . ASN A 1 587 ? 3.881 46.906 10.516 1 95.88 587 ASN A C 1
ATOM 4697 O O . ASN A 1 587 ? 4.961 47.5 10.555 1 95.88 587 ASN A O 1
ATOM 4701 N N . LEU A 1 588 ? 2.826 47.531 10.039 1 96.31 588 LEU A N 1
ATOM 4702 C CA . LEU A 1 588 ? 2.822 48.75 9.258 1 96.31 588 LEU A CA 1
ATOM 4703 C C . LEU A 1 588 ? 2.992 49.969 10.156 1 96.31 588 LEU A C 1
ATOM 4705 O O . LEU A 1 588 ? 3.338 51.062 9.688 1 96.31 588 LEU A O 1
ATOM 4709 N N . VAL A 1 589 ? 2.834 49.781 11.43 1 94.69 589 VAL A N 1
ATOM 4710 C CA . VAL A 1 589 ? 2.789 50.906 12.344 1 94.69 589 VAL A CA 1
ATOM 4711 C C . VAL A 1 589 ? 4.121 51.062 13.078 1 94.69 589 VAL A C 1
ATOM 4713 O O . VAL A 1 589 ? 4.777 52.094 13.008 1 94.69 589 VAL A O 1
ATOM 4716 N N . THR A 1 590 ? 4.59 50 13.672 1 95.62 590 THR A N 1
ATOM 4717 C CA . THR A 1 590 ? 5.75 50.062 14.555 1 95.62 590 THR A CA 1
ATOM 4718 C C . THR A 1 590 ? 7.035 49.812 13.773 1 95.62 590 THR A C 1
ATOM 4720 O O . THR A 1 590 ? 8.109 50.25 14.164 1 95.62 590 THR A O 1
ATOM 4723 N N . THR A 1 591 ? 6.918 49.031 12.727 1 97.56 591 THR A N 1
ATOM 4724 C CA . THR A 1 591 ? 8.094 48.719 11.914 1 97.56 591 THR A CA 1
ATOM 4725 C C . THR A 1 591 ? 7.777 48.875 10.43 1 97.56 591 THR A C 1
ATOM 4727 O O . THR A 1 591 ? 7.938 47.938 9.664 1 97.56 591 THR A O 1
ATOM 4730 N N . PRO A 1 592 ? 7.441 50.062 9.961 1 97.56 592 PRO A N 1
ATOM 4731 C CA . PRO A 1 592 ? 6.961 50.25 8.594 1 97.56 592 PRO A CA 1
ATOM 4732 C C . PRO A 1 592 ? 8.008 49.906 7.543 1 97.56 592 PRO A C 1
ATOM 4734 O O . PRO A 1 592 ? 7.668 49.406 6.461 1 97.56 592 PRO A O 1
ATOM 4737 N N . GLU A 1 593 ? 9.305 50.156 7.812 1 98 593 GLU A N 1
ATOM 4738 C CA . GLU A 1 593 ? 10.344 49.844 6.84 1 98 593 GLU A CA 1
ATOM 4739 C C . GLU A 1 593 ? 10.477 48.344 6.637 1 98 593 GLU A C 1
ATOM 4741 O O . GLU A 1 593 ? 10.664 47.875 5.512 1 98 593 GLU A O 1
ATOM 4746 N N . LEU A 1 594 ? 10.367 47.594 7.754 1 98.56 594 LEU A N 1
ATOM 4747 C CA . LEU A 1 594 ? 10.398 46.125 7.652 1 98.56 594 LEU A CA 1
ATOM 4748 C C . LEU A 1 594 ? 9.156 45.594 6.938 1 98.56 594 LEU A C 1
ATOM 4750 O O . LEU A 1 594 ? 9.242 44.656 6.16 1 98.56 594 LEU A O 1
ATOM 4754 N N . ALA A 1 595 ? 8.016 46.219 7.18 1 98.56 595 ALA A N 1
ATOM 4755 C CA . ALA A 1 595 ? 6.789 45.844 6.492 1 98.56 595 ALA A CA 1
ATOM 4756 C C . ALA A 1 595 ? 6.914 46.031 4.984 1 98.56 595 ALA A C 1
ATOM 4758 O O . ALA A 1 595 ? 6.473 45.219 4.195 1 98.56 595 ALA A O 1
ATOM 4759 N N . LYS A 1 596 ? 7.5 47.188 4.637 1 98.31 596 LYS A N 1
ATOM 4760 C CA . LYS A 1 596 ? 7.738 47.469 3.225 1 98.31 596 LYS A CA 1
ATOM 4761 C C . LYS A 1 596 ? 8.648 46.406 2.6 1 98.31 596 LYS A C 1
ATOM 4763 O O . LYS A 1 596 ? 8.43 45.969 1.464 1 98.31 596 LYS A O 1
ATOM 4768 N N . SER A 1 597 ? 9.633 46.031 3.344 1 98.5 597 SER A N 1
ATOM 4769 C CA . SER A 1 597 ? 10.547 45 2.852 1 98.5 597 SER A CA 1
ATOM 4770 C C . SER A 1 597 ? 9.836 43.656 2.678 1 98.5 597 SER A C 1
ATOM 4772 O O . SER A 1 597 ? 10.172 42.906 1.781 1 98.5 597 SER A O 1
ATOM 4774 N N . CYS A 1 598 ? 8.891 43.344 3.559 1 98.69 598 CYS A N 1
ATOM 4775 C CA . CYS A 1 598 ? 8.078 42.125 3.408 1 98.69 598 CYS A CA 1
ATOM 4776 C C . CYS A 1 598 ? 7.254 42.188 2.125 1 98.69 598 CYS A C 1
ATOM 4778 O O . CYS A 1 598 ? 7.121 41.188 1.426 1 98.69 598 CYS A O 1
ATOM 4780 N N . ALA A 1 599 ? 6.75 43.375 1.778 1 98.5 599 ALA A N 1
ATOM 4781 C CA . ALA A 1 599 ? 5.984 43.531 0.546 1 98.5 599 ALA A CA 1
ATOM 4782 C C . ALA A 1 599 ? 6.855 43.281 -0.681 1 98.5 599 ALA A C 1
ATOM 4784 O O . ALA A 1 599 ? 6.402 42.656 -1.646 1 98.5 599 ALA A O 1
ATOM 4785 N N . VAL A 1 600 ? 8.055 43.812 -0.59 1 98.25 600 VAL A N 1
ATOM 4786 C CA . VAL A 1 600 ? 8.992 43.562 -1.682 1 98.25 600 VAL A CA 1
ATOM 4787 C C . VAL A 1 600 ? 9.273 42.094 -1.814 1 98.25 600 VAL A C 1
ATOM 4789 O O . VAL A 1 600 ? 9.328 41.562 -2.926 1 98.25 600 VAL A O 1
ATOM 4792 N N . THR A 1 601 ? 9.477 41.406 -0.657 1 98 601 THR A N 1
ATOM 4793 C CA . THR A 1 601 ? 9.711 39.969 -0.646 1 98 601 THR A CA 1
ATOM 4794 C C . THR A 1 601 ? 8.562 39.219 -1.324 1 98 601 THR A C 1
ATOM 4796 O O . THR A 1 601 ? 8.789 38.344 -2.16 1 98 601 THR A O 1
ATOM 4799 N N . LEU A 1 602 ? 7.355 39.562 -0.997 1 98 602 LEU A N 1
ATOM 4800 C CA . LEU A 1 602 ? 6.168 38.906 -1.53 1 98 602 LEU A CA 1
ATOM 4801 C C . LEU A 1 602 ? 6.055 39.125 -3.035 1 98 602 LEU A C 1
ATOM 4803 O O . LEU A 1 602 ? 5.715 38.188 -3.777 1 98 602 LEU A O 1
ATOM 4807 N N . LYS A 1 603 ? 6.336 40.281 -3.473 1 96.75 603 LYS A N 1
ATOM 4808 C CA . LYS A 1 603 ? 6.285 40.594 -4.898 1 96.75 603 LYS A CA 1
ATOM 4809 C C . LYS A 1 603 ? 7.309 39.781 -5.676 1 96.75 603 LYS A C 1
ATOM 4811 O O . LYS A 1 603 ? 7.004 39.25 -6.746 1 96.75 603 LYS A O 1
ATOM 4816 N N . ARG A 1 604 ? 8.453 39.688 -5.098 1 96.06 604 ARG A N 1
ATOM 4817 C CA . ARG A 1 604 ? 9.508 38.906 -5.742 1 96.06 604 ARG A CA 1
ATOM 4818 C C . ARG A 1 604 ? 9.141 37.438 -5.805 1 96.06 604 ARG A C 1
ATOM 4820 O O . ARG A 1 604 ? 9.305 36.781 -6.844 1 96.06 604 ARG A O 1
ATOM 4827 N N . ARG A 1 605 ? 8.656 36.875 -4.688 1 95.56 605 ARG A N 1
ATOM 4828 C CA . ARG A 1 605 ? 8.242 35.5 -4.625 1 95.56 605 ARG A CA 1
ATOM 4829 C C . ARG A 1 605 ? 7.145 35.188 -5.641 1 95.56 605 ARG A C 1
ATOM 4831 O O . ARG A 1 605 ? 7.211 34.188 -6.363 1 95.56 605 ARG A O 1
ATOM 4838 N N . GLN A 1 606 ? 6.211 36 -5.707 1 94 606 GLN A N 1
ATOM 4839 C CA . GLN A 1 606 ? 5.055 35.812 -6.574 1 94 606 GLN A CA 1
ATOM 4840 C C . GLN A 1 606 ? 5.449 35.906 -8.047 1 94 606 GLN A C 1
ATOM 4842 O O . GLN A 1 606 ? 4.977 35.125 -8.883 1 94 606 GLN A O 1
ATOM 4847 N N . SER A 1 607 ? 6.316 36.844 -8.359 1 95 607 SER A N 1
ATOM 4848 C CA . SER A 1 607 ? 6.75 37.031 -9.734 1 95 607 SER A CA 1
ATOM 4849 C C . SER A 1 607 ? 7.555 35.844 -10.242 1 95 607 SER A C 1
ATOM 4851 O O . SER A 1 607 ? 7.652 35.625 -11.453 1 95 607 SER A O 1
ATOM 4853 N N . ALA A 1 608 ? 8.016 35.125 -9.266 1 95.5 608 ALA A N 1
ATOM 4854 C CA . ALA A 1 608 ? 8.82 33.938 -9.625 1 95.5 608 ALA A CA 1
ATOM 4855 C C . ALA A 1 608 ? 8.016 32.656 -9.5 1 95.5 608 ALA A C 1
ATOM 4857 O O . ALA A 1 608 ? 8.586 31.562 -9.484 1 95.5 608 ALA A O 1
ATOM 4858 N N . GLY A 1 609 ? 6.738 32.781 -9.344 1 90.62 609 GLY A N 1
ATOM 4859 C CA . GLY A 1 609 ? 5.883 31.609 -9.383 1 90.62 609 GLY A CA 1
ATOM 4860 C C . GLY A 1 609 ? 5.508 31.094 -8.008 1 90.62 609 GLY A C 1
ATOM 4861 O O . GLY A 1 609 ? 4.977 29.984 -7.875 1 90.62 609 GLY A O 1
ATOM 4862 N N . GLY A 1 610 ? 5.797 31.828 -7.031 1 88 610 GLY A N 1
ATOM 4863 C CA . GLY A 1 610 ? 5.41 31.453 -5.684 1 88 610 GLY A CA 1
ATOM 4864 C C . GLY A 1 610 ? 3.91 31.359 -5.492 1 88 610 GLY A C 1
ATOM 4865 O O . GLY A 1 610 ? 3.146 31.922 -6.285 1 88 610 GLY A O 1
ATOM 4866 N N . GLY A 1 611 ? 3.48 30.516 -4.453 1 88 611 GLY A N 1
ATOM 4867 C CA . GLY A 1 611 ? 2.062 30.344 -4.176 1 88 611 GLY A CA 1
ATOM 4868 C C . GLY A 1 611 ? 1.413 29.281 -5.035 1 88 611 GLY A C 1
ATOM 4869 O O . GLY A 1 611 ? 0.203 29.312 -5.266 1 88 611 GLY A O 1
ATOM 4870 N N . HIS A 1 612 ? 2.125 28.344 -5.406 1 88.19 612 HIS A N 1
ATOM 4871 C CA . HIS A 1 612 ? 1.635 27.344 -6.348 1 88.19 612 HIS A CA 1
ATOM 4872 C C . HIS A 1 612 ? 0.992 26.172 -5.621 1 88.19 612 HIS A C 1
ATOM 4874 O O . HIS A 1 612 ? 0.403 25.297 -6.254 1 88.19 612 HIS A O 1
ATOM 4880 N N . THR A 1 613 ? 1.082 26.094 -4.316 1 93.06 613 THR A N 1
ATOM 4881 C CA . THR A 1 613 ? 0.371 25.109 -3.512 1 93.06 613 THR A CA 1
ATOM 4882 C C . THR A 1 613 ? -0.713 25.781 -2.67 1 93.06 613 THR A C 1
ATOM 4884 O O . THR A 1 613 ? -0.633 26.969 -2.381 1 93.06 613 THR A O 1
ATOM 4887 N N . GLY A 1 614 ? -1.677 25 -2.238 1 96.81 614 GLY A N 1
ATOM 4888 C CA . GLY A 1 614 ? -2.801 25.547 -1.498 1 96.81 614 GLY A CA 1
ATOM 4889 C C . GLY A 1 614 ? -2.391 26.234 -0.207 1 96.81 614 GLY A C 1
ATOM 4890 O O . GLY A 1 614 ? -2.766 27.375 0.041 1 96.81 614 GLY A O 1
ATOM 4891 N N . TRP A 1 615 ? -1.596 25.562 0.589 1 97.62 615 TRP A N 1
ATOM 4892 C CA . TRP A 1 615 ? -1.209 26.109 1.88 1 97.62 615 TRP A CA 1
ATOM 4893 C C . TRP A 1 615 ? -0.315 27.344 1.698 1 97.62 615 TRP A C 1
ATOM 4895 O O . TRP A 1 615 ? -0.41 28.297 2.461 1 97.62 615 TRP A O 1
ATOM 4905 N N . SER A 1 616 ? 0.543 27.312 0.697 1 97.56 616 SER A N 1
ATOM 4906 C CA . SER A 1 616 ? 1.396 28.453 0.411 1 97.56 616 SER A CA 1
ATOM 4907 C C . SER A 1 616 ? 0.568 29.672 0.004 1 97.56 616 SER A C 1
ATOM 4909 O O . SER A 1 616 ? 0.818 30.781 0.471 1 97.56 616 SER A O 1
ATOM 4911 N N . ARG A 1 617 ? -0.39 29.469 -0.847 1 97.5 617 ARG A N 1
ATOM 4912 C CA . ARG A 1 617 ? -1.301 30.516 -1.267 1 97.5 617 ARG A CA 1
ATOM 4913 C C . ARG A 1 617 ? -2.07 31.078 -0.076 1 97.5 617 ARG A C 1
ATOM 4915 O O . ARG A 1 617 ? -2.275 32.312 0.02 1 97.5 617 ARG A O 1
ATOM 4922 N N . ALA A 1 618 ? -2.498 30.219 0.757 1 98.38 618 ALA A N 1
ATOM 4923 C CA . ALA A 1 618 ? -3.209 30.641 1.96 1 98.38 618 ALA A CA 1
ATOM 4924 C C . ALA A 1 618 ? -2.314 31.484 2.857 1 98.38 618 ALA A C 1
ATOM 4926 O O . ALA A 1 618 ? -2.777 32.438 3.469 1 98.38 618 ALA A O 1
ATOM 4927 N N . TRP A 1 619 ? -1.039 31.141 2.936 1 98.5 619 TRP A N 1
ATOM 4928 C CA . TRP A 1 619 ? -0.103 31.938 3.723 1 98.5 619 TRP A CA 1
ATOM 4929 C C . TRP A 1 619 ? 0.084 33.312 3.113 1 98.5 619 TRP A C 1
ATOM 4931 O O . TRP A 1 619 ? 0.076 34.344 3.826 1 98.5 619 TRP A O 1
ATOM 4941 N N . LEU A 1 620 ? 0.209 33.375 1.811 1 98.38 620 LEU A N 1
ATOM 4942 C CA . LEU A 1 620 ? 0.347 34.625 1.119 1 98.38 620 LEU A CA 1
ATOM 4943 C C . LEU A 1 620 ? -0.875 35.531 1.355 1 98.38 620 LEU A C 1
ATOM 4945 O O . LEU A 1 620 ? -0.75 36.75 1.499 1 98.38 620 LEU A O 1
ATOM 4949 N N . LEU A 1 621 ? -2 34.875 1.389 1 98.38 621 LEU A N 1
ATOM 4950 C CA . LEU A 1 621 ? -3.238 35.594 1.674 1 98.38 621 LEU A CA 1
ATOM 4951 C C . LEU A 1 621 ? -3.164 36.281 3.027 1 98.38 621 LEU A C 1
ATOM 4953 O O . LEU A 1 621 ? -3.482 37.469 3.139 1 98.38 621 LEU A O 1
ATOM 4957 N N . ASN A 1 622 ? -2.73 35.594 4.02 1 98.75 622 ASN A N 1
ATOM 4958 C CA . ASN A 1 622 ? -2.613 36.156 5.363 1 98.75 622 ASN A CA 1
ATOM 4959 C C . ASN A 1 622 ? -1.579 37.281 5.41 1 98.75 622 ASN A C 1
ATOM 4961 O O . ASN A 1 622 ? -1.786 38.281 6.086 1 98.75 622 ASN A O 1
ATOM 4965 N N . LEU A 1 623 ? -0.472 37.094 4.715 1 98.75 623 LEU A N 1
ATOM 4966 C CA . LEU A 1 623 ? 0.596 38.062 4.684 1 98.75 623 LEU A CA 1
ATOM 4967 C C . LEU A 1 623 ? 0.121 39.375 4.016 1 98.75 623 LEU A C 1
ATOM 4969 O O . LEU A 1 623 ? 0.365 40.469 4.527 1 98.75 623 LEU A O 1
ATOM 4973 N N . GLN A 1 624 ? -0.544 39.25 2.916 1 98.5 624 GLN A N 1
ATOM 4974 C CA . GLN A 1 624 ? -1.06 40.406 2.205 1 98.5 624 GLN A CA 1
ATOM 4975 C C . GLN A 1 624 ? -2.129 41.125 3.025 1 98.5 624 GLN A C 1
ATOM 4977 O O . GLN A 1 624 ? -2.248 42.344 2.965 1 98.5 624 GLN A O 1
ATOM 4982 N N . ALA A 1 625 ? -2.93 40.312 3.73 1 98.62 625 ALA A N 1
ATOM 4983 C CA . ALA A 1 625 ? -3.918 40.938 4.621 1 98.62 625 ALA A CA 1
ATOM 4984 C C . ALA A 1 625 ? -3.244 41.812 5.672 1 98.62 625 ALA A C 1
ATOM 4986 O O . ALA A 1 625 ? -3.707 42.906 5.957 1 98.62 625 ALA A O 1
ATOM 4987 N N . ARG A 1 626 ? -2.133 41.344 6.234 1 98.44 626 ARG A N 1
ATOM 4988 C CA . ARG A 1 626 ? -1.393 42.094 7.246 1 98.44 626 ARG A CA 1
ATOM 4989 C C . ARG A 1 626 ? -0.775 43.375 6.656 1 98.44 626 ARG A C 1
ATOM 4991 O O . ARG A 1 626 ? -0.574 44.344 7.363 1 98.44 626 ARG A O 1
ATOM 4998 N N . LEU A 1 627 ? -0.527 43.312 5.379 1 98.5 627 LEU A N 1
ATOM 4999 C CA . LEU A 1 627 ? -0.026 44.5 4.68 1 98.5 627 LEU A CA 1
ATOM 5000 C C . LEU A 1 627 ? -1.178 45.375 4.211 1 98.5 627 LEU A C 1
ATOM 5002 O O . LEU A 1 627 ? -0.953 46.406 3.584 1 98.5 627 LEU A O 1
ATOM 5006 N N . ARG A 1 628 ? -2.408 44.969 4.406 1 97.81 628 ARG A N 1
ATOM 5007 C CA . ARG A 1 628 ? -3.648 45.688 4.102 1 97.81 628 ARG A CA 1
ATOM 5008 C C . ARG A 1 628 ? -3.787 45.906 2.602 1 97.81 628 ARG A C 1
ATOM 5010 O O . ARG A 1 628 ? -4.238 47 2.18 1 97.81 628 ARG A O 1
ATOM 5017 N N . ASP A 1 629 ? -3.285 44.938 1.86 1 97.81 629 ASP A N 1
ATOM 5018 C CA . ASP A 1 629 ? -3.414 44.969 0.407 1 97.81 629 ASP A CA 1
ATOM 5019 C C . ASP A 1 629 ? -4.645 44.219 -0.058 1 97.81 629 ASP A C 1
ATOM 5021 O O . ASP A 1 629 ? -4.535 43.062 -0.474 1 97.81 629 ASP A O 1
ATOM 5025 N N . ALA A 1 630 ? -5.738 44.844 -0.103 1 97.62 630 ALA A N 1
ATOM 5026 C CA . ALA A 1 630 ? -7.027 44.219 -0.39 1 97.62 630 ALA A CA 1
ATOM 5027 C C . ALA A 1 630 ? -7.035 43.594 -1.783 1 97.62 630 ALA A C 1
ATOM 5029 O O . ALA A 1 630 ? -7.609 42.5 -1.986 1 97.62 630 ALA A O 1
ATOM 5030 N N . ASP A 1 631 ? -6.43 44.25 -2.727 1 97.12 631 ASP A N 1
ATOM 5031 C CA . ASP A 1 631 ? -6.418 43.75 -4.102 1 97.12 631 ASP A CA 1
ATOM 5032 C C . ASP A 1 631 ? -5.645 42.438 -4.203 1 97.12 631 ASP A C 1
ATOM 5034 O O . ASP A 1 631 ? -6.102 41.5 -4.848 1 97.12 631 ASP A O 1
ATOM 5038 N N . GLU A 1 632 ? -4.516 42.438 -3.582 1 97.06 632 GLU A N 1
ATOM 5039 C CA . GLU A 1 632 ? -3.725 41.188 -3.596 1 97.06 632 GLU A CA 1
ATOM 5040 C C . GLU A 1 632 ? -4.434 40.062 -2.844 1 97.06 632 GLU A C 1
ATOM 5042 O O . GLU A 1 632 ? -4.324 38.906 -3.217 1 97.06 632 GLU A O 1
ATOM 5047 N N . CYS A 1 633 ? -5.066 40.438 -1.796 1 98 633 CYS A N 1
ATOM 5048 C CA . CYS A 1 633 ? -5.848 39.438 -1.072 1 98 633 CYS A CA 1
ATOM 5049 C C . CYS A 1 633 ? -6.914 38.812 -1.97 1 98 633 CYS A C 1
ATOM 5051 O O . CYS A 1 633 ? -7.07 37.594 -2.006 1 98 633 CYS A O 1
ATOM 5053 N N . ALA A 1 634 ? -7.582 39.688 -2.699 1 97.31 634 ALA A N 1
ATOM 5054 C CA . ALA A 1 634 ? -8.609 39.219 -3.615 1 97.31 634 ALA A CA 1
ATOM 5055 C C . ALA A 1 634 ? -8.016 38.281 -4.66 1 97.31 634 ALA A C 1
ATOM 5057 O O . ALA A 1 634 ? -8.625 37.25 -5.004 1 97.31 634 ALA A O 1
ATOM 5058 N N . ASN A 1 635 ? -6.922 38.656 -5.117 1 96.62 635 ASN A N 1
ATOM 5059 C CA . ASN A 1 635 ? -6.238 37.844 -6.109 1 96.62 635 ASN A CA 1
ATOM 5060 C C . ASN A 1 635 ? -5.871 36.469 -5.539 1 96.62 635 ASN A C 1
ATOM 5062 O O . ASN A 1 635 ? -6.047 35.438 -6.203 1 96.62 635 ASN A O 1
ATOM 5066 N N . HIS A 1 636 ? -5.359 36.375 -4.359 1 97.38 636 HIS A N 1
ATOM 5067 C CA . HIS A 1 636 ? -4.938 35.125 -3.752 1 97.38 636 HIS A CA 1
ATOM 5068 C C . HIS A 1 636 ? -6.137 34.25 -3.447 1 97.38 636 HIS A C 1
ATOM 5070 O O . HIS A 1 636 ? -6.051 33 -3.572 1 97.38 636 HIS A O 1
ATOM 5076 N N . ILE A 1 637 ? -7.238 34.781 -3.049 1 97.19 637 ILE A N 1
ATOM 5077 C CA . ILE A 1 637 ? -8.445 34 -2.824 1 97.19 637 ILE A CA 1
ATOM 5078 C C . ILE A 1 637 ? -8.922 33.375 -4.145 1 97.19 637 ILE A C 1
ATOM 5080 O O . ILE A 1 637 ? -9.297 32.219 -4.195 1 97.19 637 ILE A O 1
ATOM 5084 N N . GLU A 1 638 ? -8.867 34.281 -5.16 1 96.5 638 GLU A N 1
ATOM 5085 C CA . GLU A 1 638 ? -9.258 33.781 -6.48 1 96.5 638 GLU A CA 1
ATOM 5086 C C . GLU A 1 638 ? -8.391 32.625 -6.93 1 96.5 638 GLU A C 1
ATOM 5088 O O . GLU A 1 638 ? -8.906 31.609 -7.41 1 96.5 638 GLU A O 1
ATOM 5093 N N . GLN A 1 639 ? -7.141 32.75 -6.738 1 96.31 639 GLN A N 1
ATOM 5094 C CA . GLN A 1 639 ? -6.211 31.703 -7.152 1 96.31 639 GLN A CA 1
ATOM 5095 C C . GLN A 1 639 ? -6.359 30.453 -6.285 1 96.31 639 GLN A C 1
ATOM 5097 O O . GLN A 1 639 ? -6.242 29.328 -6.777 1 96.31 639 GLN A O 1
ATOM 5102 N N . LEU A 1 640 ? -6.586 30.609 -5.031 1 97.25 640 LEU A N 1
ATOM 5103 C CA . LEU A 1 640 ? -6.801 29.484 -4.125 1 97.25 640 LEU A CA 1
ATOM 5104 C C . LEU A 1 640 ? -7.988 28.641 -4.582 1 97.25 640 LEU A C 1
ATOM 5106 O O . LEU A 1 640 ? -7.891 27.422 -4.656 1 97.25 640 LEU A O 1
ATOM 5110 N N . LEU A 1 641 ? -9.094 29.281 -4.887 1 97.19 641 LEU A N 1
ATOM 5111 C CA . LEU A 1 641 ? -10.305 28.594 -5.316 1 97.19 641 LEU A CA 1
ATOM 5112 C C . LEU A 1 641 ? -10.117 27.984 -6.699 1 97.19 641 LEU A C 1
ATOM 5114 O O . LEU A 1 641 ? -10.547 26.859 -6.945 1 97.19 641 LEU A O 1
ATOM 5118 N N . ALA A 1 642 ? -9.367 28.672 -7.543 1 96.19 642 ALA A N 1
ATOM 5119 C CA . ALA A 1 642 ? -9.242 28.266 -8.938 1 96.19 642 ALA A CA 1
ATOM 5120 C C . ALA A 1 642 ? -8.242 27.125 -9.086 1 96.19 642 ALA A C 1
ATOM 5122 O O . ALA A 1 642 ? -8.43 26.234 -9.922 1 96.19 642 ALA A O 1
ATOM 5123 N N . LYS A 1 643 ? -7.191 27.188 -8.281 1 95.88 643 LYS A N 1
ATOM 5124 C CA . LYS A 1 643 ? -6.059 26.344 -8.609 1 95.88 643 LYS A CA 1
ATOM 5125 C C . LYS A 1 643 ? -5.781 25.344 -7.496 1 95.88 643 LYS A C 1
ATOM 5127 O O . LYS A 1 643 ? -5.09 24.344 -7.707 1 95.88 643 LYS A O 1
ATOM 5132 N N . SER A 1 644 ? -6.285 25.562 -6.336 1 97.31 644 SER A N 1
ATOM 5133 C CA . SER A 1 644 ? -5.871 24.75 -5.199 1 97.31 644 SER A CA 1
ATOM 5134 C C . SER A 1 644 ? -7.074 24.266 -4.402 1 97.31 644 SER A C 1
ATOM 5136 O O . SER A 1 644 ? -6.988 24.094 -3.182 1 97.31 644 SER A O 1
ATOM 5138 N N . THR A 1 645 ? -8.219 24.141 -4.922 1 97.75 645 THR A N 1
ATOM 5139 C CA . THR A 1 645 ? -9.414 23.656 -4.238 1 97.75 645 THR A CA 1
ATOM 5140 C C . THR A 1 645 ? -10.094 22.562 -5.039 1 97.75 645 THR A C 1
ATOM 5142 O O . THR A 1 645 ? -10.328 22.703 -6.242 1 97.75 645 THR A O 1
ATOM 5145 N N . LEU A 1 646 ? -10.367 21.469 -4.41 1 98 646 LEU A N 1
ATOM 5146 C CA . LEU A 1 646 ? -11.008 20.312 -5.023 1 98 646 LEU A CA 1
ATOM 5147 C C . LEU A 1 646 ? -12.516 20.531 -5.16 1 98 646 LEU A C 1
ATOM 5149 O O . LEU A 1 646 ? -13.062 21.469 -4.562 1 98 646 LEU A O 1
ATOM 5153 N N . PRO A 1 647 ? -13.203 19.672 -5.875 1 97.69 647 PRO A N 1
ATOM 5154 C CA . PRO A 1 647 ? -14.648 19.828 -6.07 1 97.69 647 PRO A CA 1
ATOM 5155 C C . PRO A 1 647 ? -15.43 19.797 -4.758 1 97.69 647 PRO A C 1
ATOM 5157 O O . PRO A 1 647 ? -16.531 20.328 -4.676 1 97.69 647 PRO A O 1
ATOM 5160 N N . ASN A 1 648 ? -14.875 19.219 -3.797 1 98.25 648 ASN A N 1
ATOM 5161 C CA . ASN A 1 648 ? -15.57 19.156 -2.514 1 98.25 648 ASN A CA 1
ATOM 5162 C C . ASN A 1 648 ? -15.078 20.234 -1.556 1 98.25 648 ASN A C 1
ATOM 5164 O O . ASN A 1 648 ? -15.273 20.125 -0.344 1 98.25 648 ASN A O 1
ATOM 5168 N N . LEU A 1 649 ? -14.266 21.203 -2.049 1 98 649 LEU A N 1
ATOM 5169 C CA . LEU A 1 649 ? -13.805 22.422 -1.381 1 98 649 LEU A CA 1
ATOM 5170 C C . LEU A 1 649 ? -12.602 22.125 -0.493 1 98 649 LEU A C 1
ATOM 5172 O O . LEU A 1 649 ? -12.109 23.031 0.197 1 98 649 LEU A O 1
ATOM 5176 N N . LEU A 1 650 ? -12.086 20.859 -0.54 1 98.44 650 LEU A N 1
ATOM 5177 C CA . LEU A 1 650 ? -10.828 20.578 0.153 1 98.44 650 LEU A CA 1
ATOM 5178 C C . LEU A 1 650 ? -9.648 21.188 -0.595 1 98.44 650 LEU A C 1
ATOM 5180 O O . LEU A 1 650 ? -9.672 21.297 -1.823 1 98.44 650 LEU A O 1
ATOM 5184 N N . ASP A 1 651 ? -8.68 21.531 0.189 1 97.81 651 ASP A N 1
ATOM 5185 C CA . ASP A 1 651 ? -7.461 22.125 -0.36 1 97.81 651 ASP A CA 1
ATOM 5186 C C . ASP A 1 651 ? -6.578 21.047 -0.998 1 97.81 651 ASP A C 1
ATOM 5188 O O . ASP A 1 651 ? -6.656 19.875 -0.635 1 97.81 651 ASP A O 1
ATOM 5192 N N . THR A 1 652 ? -5.82 21.5 -2.039 1 94.56 652 THR A N 1
ATOM 5193 C CA . THR A 1 652 ? -4.887 20.547 -2.639 1 94.56 652 THR A CA 1
ATOM 5194 C C . THR A 1 652 ? -3.521 21.188 -2.854 1 94.56 652 THR A C 1
ATOM 5196 O O . THR A 1 652 ? -3.432 22.391 -3.154 1 94.56 652 THR A O 1
ATOM 5199 N N . HIS A 1 653 ? -2.473 20.438 -2.689 1 83.62 653 HIS A N 1
ATOM 5200 C CA . HIS A 1 653 ? -1.059 20.734 -2.883 1 83.62 653 HIS A CA 1
ATOM 5201 C C . HIS A 1 653 ? -0.614 20.422 -4.305 1 83.62 653 HIS A C 1
ATOM 5203 O O . HIS A 1 653 ? 0.339 21.016 -4.812 1 83.62 653 HIS A O 1
ATOM 5209 N N . PRO A 1 654 ? -1.325 19.422 -5.047 1 80.5 654 PRO A N 1
ATOM 5210 C CA . PRO A 1 654 ? -1.75 18.016 -4.98 1 80.5 654 PRO A CA 1
ATOM 5211 C C . PRO A 1 654 ? -0.646 17.094 -4.48 1 80.5 654 PRO A C 1
ATOM 5213 O O . PRO A 1 654 ? 0.53 17.312 -4.781 1 80.5 654 PRO A O 1
ATOM 5216 N N . PRO A 1 655 ? -0.913 16.328 -3.779 1 89.75 655 PRO A N 1
ATOM 5217 C CA . PRO A 1 655 ? -2.229 15.82 -3.389 1 89.75 655 PRO A CA 1
ATOM 5218 C C . PRO A 1 655 ? -2.85 16.609 -2.236 1 89.75 655 PRO A C 1
ATOM 5220 O O . PRO A 1 655 ? -2.312 17.641 -1.83 1 89.75 655 PRO A O 1
ATOM 5223 N N . PHE A 1 656 ? -4.031 16.078 -1.67 1 95.25 656 PHE A N 1
ATOM 5224 C CA . PHE A 1 656 ? -4.832 16.719 -0.628 1 95.25 656 PHE A CA 1
ATOM 5225 C C . PHE A 1 656 ? -3.998 16.953 0.624 1 95.25 656 PHE A C 1
ATOM 5227 O O . PHE A 1 656 ? -3.266 16.078 1.071 1 95.25 656 PHE A O 1
ATOM 5234 N N . GLN A 1 657 ? -4.035 18.172 1.185 1 96.19 657 GLN A N 1
ATOM 5235 C CA . GLN A 1 657 ? -3.625 18.625 2.51 1 96.19 657 GLN A CA 1
ATOM 5236 C C . GLN A 1 657 ? -4.633 19.609 3.088 1 96.19 657 GLN A C 1
ATOM 5238 O O . GLN A 1 657 ? -5.078 20.531 2.395 1 96.19 657 GLN A O 1
ATOM 5243 N N . ILE A 1 658 ? -4.922 19.453 4.289 1 98 658 ILE A N 1
ATOM 5244 C CA . ILE A 1 658 ? -6.062 20.188 4.828 1 98 658 ILE A CA 1
ATOM 5245 C C . ILE A 1 658 ? -5.617 21.578 5.258 1 98 658 ILE A C 1
ATOM 5247 O O . ILE A 1 658 ? -6.449 22.469 5.469 1 98 658 ILE A O 1
ATOM 5251 N N . ASP A 1 659 ? -4.332 21.875 5.383 1 97.94 659 ASP A N 1
ATOM 5252 C CA . ASP A 1 659 ? -3.777 23.094 5.953 1 97.94 659 ASP A CA 1
ATOM 5253 C C . ASP A 1 659 ? -4.227 24.312 5.164 1 97.94 659 ASP A C 1
ATOM 5255 O O . ASP A 1 659 ? -4.52 25.359 5.746 1 97.94 659 ASP A O 1
ATOM 5259 N N . GLY A 1 660 ? -4.305 24.156 3.867 1 98.06 660 GLY A N 1
ATOM 5260 C CA . GLY A 1 660 ? -4.75 25.281 3.053 1 98.06 660 GLY A CA 1
ATOM 5261 C C . GLY A 1 660 ? -6.172 25.719 3.359 1 98.06 660 GLY A C 1
ATOM 5262 O O . GLY A 1 660 ? -6.504 26.891 3.246 1 98.06 660 GLY A O 1
ATOM 5263 N N . ASN A 1 661 ? -7.023 24.766 3.697 1 98.69 661 ASN A N 1
ATOM 5264 C CA . ASN A 1 661 ? -8.367 25.141 4.117 1 98.69 661 ASN A CA 1
ATOM 5265 C C . ASN A 1 661 ? -8.352 26.031 5.355 1 98.69 661 ASN A C 1
ATOM 5267 O O . ASN A 1 661 ? -9.047 27.047 5.406 1 98.69 661 ASN A O 1
ATOM 5271 N N . PHE A 1 662 ? -7.574 25.672 6.273 1 98.81 662 PHE A N 1
ATOM 5272 C CA . PHE A 1 662 ? -7.516 26.391 7.535 1 98.81 662 PHE A CA 1
ATOM 5273 C C . PHE A 1 662 ? -6.809 27.734 7.359 1 98.81 662 PHE A C 1
ATOM 5275 O O . PHE A 1 662 ? -7.277 28.75 7.852 1 98.81 662 PHE A O 1
ATOM 5282 N N . GLY A 1 663 ? -5.695 27.656 6.594 1 98.69 663 GLY A N 1
ATOM 5283 C CA . GLY A 1 663 ? -5.008 28.906 6.309 1 98.69 663 GLY A CA 1
ATOM 5284 C C . GLY A 1 663 ? -5.863 29.891 5.543 1 98.69 663 GLY A C 1
ATOM 5285 O O . GLY A 1 663 ? -5.809 31.094 5.801 1 98.69 663 GLY A O 1
ATOM 5286 N N . GLY A 1 664 ? -6.578 29.375 4.582 1 98.62 664 GLY A N 1
ATOM 5287 C CA . GLY A 1 664 ? -7.488 30.234 3.834 1 98.62 664 GLY A CA 1
ATOM 5288 C C . GLY A 1 664 ? -8.562 30.859 4.699 1 98.62 664 GLY A C 1
ATOM 5289 O O . GLY A 1 664 ? -8.883 32.031 4.547 1 98.62 664 GLY A O 1
ATOM 5290 N N . GLY A 1 665 ? -9.156 30.031 5.578 1 98.69 665 GLY A N 1
ATOM 5291 C CA . GLY A 1 665 ? -10.133 30.578 6.512 1 98.69 665 GLY A CA 1
ATOM 5292 C C . GLY A 1 665 ? -9.57 31.672 7.398 1 98.69 665 GLY A C 1
ATOM 5293 O O . GLY A 1 665 ? -10.219 32.688 7.598 1 98.69 665 GLY A O 1
ATOM 5294 N N . ALA A 1 666 ? -8.391 31.484 7.898 1 98.81 666 ALA A N 1
ATOM 5295 C CA . ALA A 1 666 ? -7.73 32.5 8.719 1 98.81 666 ALA A CA 1
ATOM 5296 C C . ALA A 1 666 ? -7.488 33.781 7.922 1 98.81 666 ALA A C 1
ATOM 5298 O O . ALA A 1 666 ? -7.641 34.875 8.445 1 98.81 666 ALA A O 1
ATOM 5299 N N . GLY A 1 667 ? -7.062 33.562 6.688 1 98.81 667 GLY A N 1
ATOM 5300 C CA . GLY A 1 667 ? -6.801 34.719 5.82 1 98.81 667 GLY A CA 1
ATOM 5301 C C . GLY A 1 667 ? -8.031 35.562 5.566 1 98.81 667 GLY A C 1
ATOM 5302 O O . GLY A 1 667 ? -7.957 36.781 5.57 1 98.81 667 GLY A O 1
ATOM 5303 N N . ILE A 1 668 ? -9.148 34.938 5.348 1 98.69 668 ILE A N 1
ATOM 5304 C CA . ILE A 1 668 ? -10.406 35.656 5.129 1 98.69 668 ILE A CA 1
ATOM 5305 C C . ILE A 1 668 ? -10.742 36.5 6.355 1 98.69 668 ILE A C 1
ATOM 5307 O O . ILE A 1 668 ? -11.109 37.656 6.227 1 98.69 668 ILE A O 1
ATOM 5311 N N . LEU A 1 669 ? -10.586 35.938 7.496 1 98.81 669 LEU A N 1
ATOM 5312 C CA . LEU A 1 669 ? -10.859 36.688 8.727 1 98.81 669 LEU A CA 1
ATOM 5313 C C . LEU A 1 669 ? -9.852 37.812 8.922 1 98.81 669 LEU A C 1
ATOM 5315 O O . LEU A 1 669 ? -10.219 38.906 9.375 1 98.81 669 LEU A O 1
ATOM 5319 N N . GLU A 1 670 ? -8.586 37.531 8.578 1 98.69 670 GLU A N 1
ATOM 5320 C CA . GLU A 1 670 ? -7.531 38.531 8.711 1 98.69 670 GLU A CA 1
ATOM 5321 C C . GLU A 1 670 ? -7.801 39.719 7.82 1 98.69 670 GLU A C 1
ATOM 5323 O O . GLU A 1 670 ? -7.391 40.844 8.133 1 98.69 670 GLU A O 1
ATOM 5328 N N . MET A 1 671 ? -8.445 39.531 6.738 1 98.5 671 MET A N 1
ATOM 5329 C CA . MET A 1 671 ? -8.812 40.625 5.824 1 98.5 671 MET A CA 1
ATOM 5330 C C . MET A 1 671 ? -9.875 41.5 6.449 1 98.5 671 MET A C 1
ATOM 5332 O O . MET A 1 671 ? -9.953 42.688 6.137 1 98.5 671 MET A O 1
ATOM 5336 N N . LEU A 1 672 ? -10.648 40.938 7.355 1 98.5 672 LEU A N 1
ATOM 5337 C CA . LEU A 1 672 ? -11.844 41.625 7.832 1 98.5 672 LEU A CA 1
ATOM 5338 C C . LEU A 1 672 ? -11.609 42.219 9.219 1 98.5 672 LEU A C 1
ATOM 5340 O O . LEU A 1 672 ? -12.195 43.25 9.555 1 98.5 672 LEU A O 1
ATOM 5344 N N . VAL A 1 673 ? -10.852 41.531 10.039 1 98.62 673 VAL A N 1
ATOM 5345 C CA . VAL A 1 673 ? -10.578 42 11.391 1 98.62 673 VAL A CA 1
ATOM 5346 C C . VAL A 1 673 ? -9.125 41.719 11.758 1 98.62 673 VAL A C 1
ATOM 5348 O O . VAL A 1 673 ? -8.633 40.594 11.539 1 98.62 673 VAL A O 1
ATOM 5351 N N . GLN A 1 674 ? -8.445 42.656 12.281 1 98.38 674 GLN A N 1
ATOM 5352 C CA . GLN A 1 674 ? -7.09 42.5 12.805 1 98.38 674 GLN A CA 1
ATOM 5353 C C . GLN A 1 674 ? -6.977 43.031 14.227 1 98.38 674 GLN A C 1
ATOM 5355 O O . GLN A 1 674 ? -7.582 44.062 14.555 1 98.38 674 GLN A O 1
ATOM 5360 N N . SER A 1 675 ? -6.273 42.344 15.094 1 98.31 675 SER A N 1
ATOM 5361 C CA . SER A 1 675 ? -6.117 42.75 16.484 1 98.31 675 SER A CA 1
ATOM 5362 C C . SER A 1 675 ? -4.719 42.438 17 1 98.31 675 SER A C 1
ATOM 5364 O O . SER A 1 675 ? -4.535 42.156 18.203 1 98.31 675 SER A O 1
ATOM 5366 N N . HIS A 1 676 ? -3.75 42.281 16.094 1 96.75 676 HIS A N 1
ATOM 5367 C CA . HIS A 1 676 ? -2.387 41.938 16.484 1 96.75 676 HIS A CA 1
ATOM 5368 C C . HIS A 1 676 ? -1.643 43.125 17.047 1 96.75 676 HIS A C 1
ATOM 5370 O O . HIS A 1 676 ? -0.598 42.969 17.688 1 96.75 676 HIS A O 1
ATOM 5376 N N . GLU A 1 677 ? -2.168 44.344 16.734 1 95.44 677 GLU A N 1
ATOM 5377 C CA . GLU A 1 677 ? -1.624 45.562 17.344 1 95.44 677 GLU A CA 1
ATOM 5378 C C . GLU A 1 677 ? -2.123 45.719 18.781 1 95.44 677 GLU A C 1
ATOM 5380 O O . GLU A 1 677 ? -3.305 45.5 19.062 1 95.44 677 GLU A O 1
ATOM 5385 N N . ASP A 1 678 ? -1.263 46.062 19.672 1 90.5 678 ASP A N 1
ATOM 5386 C CA . ASP A 1 678 ? -1.601 46.156 21.078 1 90.5 678 ASP A CA 1
ATOM 5387 C C . ASP A 1 678 ? -2.76 47.125 21.312 1 90.5 678 ASP A C 1
ATOM 5389 O O . ASP A 1 678 ? -2.66 48.312 21 1 90.5 678 ASP A O 1
ATOM 5393 N N . GLY A 1 679 ? -3.787 46.562 21.781 1 92.88 679 GLY A N 1
ATOM 5394 C CA . GLY A 1 679 ? -4.941 47.344 22.203 1 92.88 679 GLY A CA 1
ATOM 5395 C C . GLY A 1 679 ? -5.719 47.938 21.031 1 92.88 679 GLY A C 1
ATOM 5396 O O . GLY A 1 679 ? -6.523 48.844 21.203 1 92.88 679 GLY A O 1
ATOM 5397 N N . LYS A 1 680 ? -5.492 47.469 19.922 1 96.94 680 LYS A N 1
ATOM 5398 C CA . LYS A 1 680 ? -6.16 48 18.734 1 96.94 680 LYS A CA 1
ATOM 5399 C C . LYS A 1 680 ? -6.875 46.906 17.953 1 96.94 680 LYS A C 1
ATOM 5401 O O . LYS A 1 680 ? -6.348 45.812 17.812 1 96.94 680 LYS A O 1
ATOM 5406 N N . ILE A 1 681 ? -8.094 47.188 17.547 1 98.19 681 ILE A N 1
ATOM 5407 C CA . ILE A 1 681 ? -8.867 46.344 16.656 1 98.19 681 ILE A CA 1
ATOM 5408 C C . ILE A 1 681 ? -9.234 47.094 15.391 1 98.19 681 ILE A C 1
ATOM 5410 O O . ILE A 1 681 ? -9.852 48.156 15.453 1 98.19 681 ILE A O 1
ATOM 5414 N N . ARG A 1 682 ? -8.812 46.594 14.258 1 97.88 682 ARG A N 1
ATOM 5415 C CA . ARG A 1 682 ? -9.117 47.25 12.992 1 97.88 682 ARG A CA 1
ATOM 5416 C C . ARG A 1 682 ? -10.242 46.531 12.266 1 97.88 682 ARG A C 1
ATOM 5418 O O . ARG A 1 682 ? -10.242 45.312 12.156 1 97.88 682 ARG A O 1
ATOM 5425 N N . LEU A 1 683 ? -11.211 47.312 11.781 1 98.19 683 LEU A N 1
ATOM 5426 C CA . LEU A 1 683 ? -12.312 46.75 10.992 1 98.19 683 LEU A CA 1
ATOM 5427 C C . LEU A 1 683 ? -12.047 46.938 9.5 1 98.19 683 LEU A C 1
ATOM 5429 O O . LEU A 1 683 ? -11.656 48 9.047 1 98.19 683 LEU A O 1
ATOM 5433 N N . LEU A 1 684 ? -12.203 45.875 8.758 1 98.06 684 LEU A N 1
ATOM 5434 C CA . LEU A 1 684 ? -12.102 45.812 7.305 1 98.06 684 LEU A CA 1
ATOM 5435 C C . LEU A 1 684 ? -10.758 46.344 6.824 1 98.06 684 LEU A C 1
ATOM 5437 O O . LEU A 1 684 ? -10.703 47.219 5.945 1 98.06 684 LEU A O 1
ATOM 5441 N N . PRO A 1 685 ? -9.656 45.844 7.383 1 97.31 685 PRO A N 1
ATOM 5442 C CA . PRO A 1 685 ? -8.352 46.375 7.02 1 97.31 685 PRO A CA 1
ATOM 5443 C C . PRO A 1 685 ? -7.938 46.031 5.59 1 97.31 685 PRO A C 1
ATOM 5445 O O . PRO A 1 685 ? -7.141 46.75 4.984 1 97.31 685 PRO A O 1
ATOM 5448 N N . ALA A 1 686 ? -8.438 44.938 5.074 1 97.69 686 ALA A N 1
ATOM 5449 C CA . ALA A 1 686 ? -8.07 44.469 3.734 1 97.69 686 ALA A CA 1
ATOM 5450 C C . ALA A 1 686 ? -9.273 43.906 2.998 1 97.69 686 ALA A C 1
ATOM 5452 O O . ALA A 1 686 ? -9.148 42.906 2.273 1 97.69 686 ALA A O 1
ATOM 5453 N N . CYS A 1 687 ? -10.406 44.406 3.209 1 97.12 687 CYS A N 1
ATOM 5454 C CA . CYS A 1 687 ? -11.633 43.969 2.543 1 97.12 687 CYS A CA 1
ATOM 5455 C C . CYS A 1 687 ? -11.656 44.438 1.093 1 97.12 687 CYS A C 1
ATOM 5457 O O . CYS A 1 687 ? -11.578 45.656 0.822 1 97.12 687 CYS A O 1
ATOM 5459 N N . PRO A 1 688 ? -11.766 43.594 0.179 1 96 688 PRO A N 1
ATOM 5460 C CA . PRO A 1 688 ? -11.758 44.031 -1.219 1 96 688 PRO A CA 1
ATOM 5461 C C . PRO A 1 688 ? -13.07 44.688 -1.637 1 96 688 PRO A C 1
ATOM 5463 O O . PRO A 1 688 ? -14.133 44.344 -1.105 1 96 688 PRO A O 1
ATOM 5466 N N . PRO A 1 689 ? -12.984 45.469 -2.686 1 92.75 689 PRO A N 1
ATOM 5467 C CA . PRO A 1 689 ? -14.188 46.188 -3.141 1 92.75 689 PRO A CA 1
ATOM 5468 C C . PRO A 1 689 ? -15.258 45.219 -3.672 1 92.75 689 PRO A C 1
ATOM 5470 O O . PRO A 1 689 ? -16.453 45.531 -3.609 1 92.75 689 PRO A O 1
ATOM 5473 N N . ILE A 1 690 ? -14.852 44.094 -4.098 1 92 690 ILE A N 1
ATOM 5474 C CA . ILE A 1 690 ? -15.789 43.156 -4.695 1 92 690 ILE A CA 1
ATOM 5475 C C . ILE A 1 690 ? -16.688 42.562 -3.613 1 92 690 ILE A C 1
ATOM 5477 O O . ILE A 1 690 ? -17.766 42.031 -3.91 1 92 690 ILE A O 1
ATOM 5481 N N . TRP A 1 691 ? -16.266 42.75 -2.318 1 95.56 691 TRP A N 1
ATOM 5482 C CA . TRP A 1 691 ? -17.156 42.375 -1.218 1 95.56 691 TRP A CA 1
ATOM 5483 C C . TRP A 1 691 ? -18.062 43.531 -0.85 1 95.56 691 TRP A C 1
ATOM 5485 O O . TRP A 1 691 ? -17.953 44.125 0.235 1 95.56 691 TRP A O 1
ATOM 5495 N N . LYS A 1 692 ? -18.953 43.812 -1.655 1 93.38 692 LYS A N 1
ATOM 5496 C CA . LYS A 1 692 ? -19.766 45.031 -1.596 1 93.38 692 LYS A CA 1
ATOM 5497 C C . LYS A 1 692 ? -20.562 45.094 -0.299 1 93.38 692 LYS A C 1
ATOM 5499 O O . LYS A 1 692 ? -20.734 46.156 0.285 1 93.38 692 LYS A O 1
ATOM 5504 N N . SER A 1 693 ? -21.141 44.062 0.019 1 94.56 693 SER A N 1
ATOM 5505 C CA . SER A 1 693 ? -21.906 44 1.265 1 94.56 693 SER A CA 1
ATOM 5506 C C . SER A 1 693 ? -21.578 42.75 2.039 1 94.56 693 SER A C 1
ATOM 5508 O O . SER A 1 693 ? -21.328 41.688 1.443 1 94.56 693 SER A O 1
ATOM 5510 N N . GLY A 1 694 ? -21.562 42.906 3.367 1 96.56 694 GLY A N 1
ATOM 5511 C CA . GLY A 1 694 ? -21.281 41.781 4.219 1 96.56 694 GLY A CA 1
ATOM 5512 C C . GLY A 1 694 ? -21.625 42.031 5.676 1 96.56 694 GLY A C 1
ATOM 5513 O O . GLY A 1 694 ? -21.953 43.156 6.062 1 96.56 694 GLY A O 1
ATOM 5514 N N . ARG A 1 695 ? -21.688 41 6.352 1 97.69 695 ARG A N 1
ATOM 5515 C CA . ARG A 1 695 ? -21.891 41 7.797 1 97.69 695 ARG A CA 1
ATOM 5516 C C . ARG A 1 695 ? -21.062 39.906 8.469 1 97.69 695 ARG A C 1
ATOM 5518 O O . ARG A 1 695 ? -20.953 38.781 7.953 1 97.69 695 ARG A O 1
ATOM 5525 N N . LEU A 1 696 ? -20.391 40.281 9.5 1 98.31 696 LEU A N 1
ATOM 5526 C CA . LEU A 1 696 ? -19.562 39.375 10.281 1 98.31 696 LEU A CA 1
ATOM 5527 C C . LEU A 1 696 ? -19.984 39.375 11.742 1 98.31 696 LEU A C 1
ATOM 5529 O O . LEU A 1 696 ? -20.094 40.438 12.359 1 98.31 696 LEU A O 1
ATOM 5533 N N . ARG A 1 697 ? -20.281 38.25 12.297 1 98.31 697 ARG A N 1
ATOM 5534 C CA . ARG A 1 697 ? -20.688 38.094 13.695 1 98.31 697 ARG A CA 1
ATOM 5535 C C . ARG A 1 697 ? -19.859 37 14.391 1 98.31 697 ARG A C 1
ATOM 5537 O O . ARG A 1 697 ? -19.641 35.938 13.836 1 98.31 697 ARG A O 1
ATOM 5544 N N . GLY A 1 698 ? -19.406 37.312 15.539 1 98.56 698 GLY A N 1
ATOM 5545 C CA . GLY A 1 698 ? -18.828 36.281 16.391 1 98.56 698 GLY A CA 1
ATOM 5546 C C . GLY A 1 698 ? -17.328 36.156 16.25 1 98.56 698 GLY A C 1
ATOM 5547 O O . GLY A 1 698 ? -16.703 35.312 16.891 1 98.56 698 GLY A O 1
ATOM 5548 N N . VAL A 1 699 ? -16.719 37.031 15.438 1 98.75 699 VAL A N 1
ATOM 5549 C CA . VAL A 1 699 ? -15.266 36.969 15.266 1 98.75 699 VAL A CA 1
ATOM 5550 C C . VAL A 1 699 ? -14.578 37.438 16.547 1 98.75 699 VAL A C 1
ATOM 5552 O O . VAL A 1 699 ? -15.047 38.344 17.219 1 98.75 699 VAL A O 1
ATOM 5555 N N . ARG A 1 700 ? -13.516 36.75 16.906 1 98.75 700 ARG A N 1
ATOM 5556 C CA . ARG A 1 700 ? -12.797 37.062 18.141 1 98.75 700 ARG A CA 1
ATOM 5557 C C . ARG A 1 700 ? -11.602 37.969 17.859 1 98.75 700 ARG A C 1
ATOM 5559 O O . ARG A 1 700 ? -11.047 37.938 16.75 1 98.75 700 ARG A O 1
ATOM 5566 N N . ALA A 1 701 ? -11.234 38.688 18.75 1 98.69 701 ALA A N 1
ATOM 5567 C CA . ALA A 1 701 ? -10.031 39.531 18.734 1 98.69 701 ALA A CA 1
ATOM 5568 C C . ALA A 1 701 ? -9.242 39.375 20.031 1 98.69 701 ALA A C 1
ATOM 5570 O O . ALA A 1 701 ? -9.797 38.969 21.047 1 98.69 701 ALA A O 1
ATOM 5571 N N . ARG A 1 702 ? -7.965 39.625 19.938 1 98.19 702 ARG A N 1
ATOM 5572 C CA . ARG A 1 702 ? -7.113 39.562 21.125 1 98.19 702 ARG A CA 1
ATOM 5573 C C . ARG A 1 702 ? -7.625 40.5 22.203 1 98.19 702 ARG A C 1
ATOM 5575 O O . ARG A 1 702 ? -8.172 41.594 21.906 1 98.19 702 ARG A O 1
ATOM 5582 N N . GLY A 1 703 ? -7.359 40.094 23.453 1 96.88 703 GLY A N 1
ATOM 5583 C CA . GLY A 1 703 ? -7.879 40.875 24.578 1 96.88 703 GLY A CA 1
ATOM 5584 C C . GLY A 1 703 ? -9.234 40.375 25.047 1 96.88 703 GLY A C 1
ATOM 5585 O O . GLY A 1 703 ? -9.836 41 25.938 1 96.88 703 GLY A O 1
ATOM 5586 N N . GLY A 1 704 ? -9.734 39.25 24.438 1 97.69 704 GLY A N 1
ATOM 5587 C CA . GLY A 1 704 ? -10.992 38.656 24.859 1 97.69 704 GLY A CA 1
ATOM 5588 C C . GLY A 1 704 ? -12.211 39.375 24.297 1 97.69 704 GLY A C 1
ATOM 5589 O O . GLY A 1 704 ? -13.234 39.469 24.969 1 97.69 704 GLY A O 1
ATOM 5590 N N . PHE A 1 705 ? -12.109 39.906 23.094 1 98.44 705 PHE A N 1
ATOM 5591 C CA . PHE A 1 705 ? -13.211 40.625 22.469 1 98.44 705 PHE A CA 1
ATOM 5592 C C . PHE A 1 705 ? -13.906 39.75 21.422 1 98.44 705 PHE A C 1
ATOM 5594 O O . PHE A 1 705 ? -13.273 38.875 20.812 1 98.44 705 PHE A O 1
ATOM 5601 N N . GLU A 1 706 ? -15.156 39.875 21.25 1 98.62 706 GLU A N 1
ATOM 5602 C CA . GLU A 1 706 ? -15.984 39.312 20.188 1 98.62 706 GLU A CA 1
ATOM 5603 C C . GLU A 1 706 ? -16.75 40.406 19.453 1 98.62 706 GLU A C 1
ATOM 5605 O O . GLU A 1 706 ? -17.328 41.312 20.078 1 98.62 706 GLU A O 1
ATOM 5610 N N . LEU A 1 707 ? -16.734 40.375 18.125 1 98.69 707 LEU A N 1
ATOM 5611 C CA . LEU A 1 707 ? -17.281 41.5 17.359 1 98.69 707 LEU A CA 1
ATOM 5612 C C . LEU A 1 707 ? -18.422 41.031 16.453 1 98.69 707 LEU A C 1
ATOM 5614 O O . LEU A 1 707 ? -18.438 39.875 16.016 1 98.69 707 LEU A O 1
ATOM 5618 N N . GLU A 1 708 ? -19.312 41.969 16.156 1 98.31 708 GLU A N 1
ATOM 5619 C CA . GLU A 1 708 ? -20.344 41.875 15.125 1 98.31 708 GLU A CA 1
ATOM 5620 C C . GLU A 1 708 ? -20.531 43.219 14.406 1 98.31 708 GLU A C 1
ATOM 5622 O O . GLU A 1 708 ? -20.656 44.25 15.047 1 98.31 708 GLU A O 1
ATOM 5627 N N . PHE A 1 709 ? -20.484 43.219 13.125 1 97.94 709 PHE A N 1
ATOM 5628 C CA . PHE A 1 709 ? -20.703 44.438 12.352 1 97.94 709 PHE A CA 1
ATOM 5629 C C . PHE A 1 709 ? -21.062 44.125 10.906 1 97.94 709 PHE A C 1
ATOM 5631 O O . PHE A 1 709 ? -20.844 43 10.461 1 97.94 709 PHE A O 1
ATOM 5638 N N . GLY A 1 710 ? -21.641 45 10.219 1 97.5 710 GLY A N 1
ATOM 5639 C CA . GLY A 1 710 ? -21.938 44.906 8.789 1 97.5 710 GLY A CA 1
ATOM 5640 C C . GLY A 1 710 ? -21.312 46.031 7.996 1 97.5 710 GLY A C 1
ATOM 5641 O O . GLY A 1 710 ? -20.875 47.031 8.562 1 97.5 710 GLY A O 1
ATOM 5642 N N . TRP A 1 711 ? -21.188 45.906 6.738 1 96.81 711 TRP A N 1
ATOM 5643 C CA . TRP A 1 711 ? -20.625 46.969 5.902 1 96.81 711 TRP A CA 1
ATOM 5644 C C . TRP A 1 711 ? -21.281 46.969 4.523 1 96.81 711 TRP A C 1
ATOM 5646 O O . TRP A 1 711 ? -21.906 45.969 4.117 1 96.81 711 TRP A O 1
ATOM 5656 N N . GLU A 1 712 ? -21.281 47.969 3.885 1 95.31 712 GLU A N 1
ATOM 5657 C CA . GLU A 1 712 ? -21.672 48.219 2.502 1 95.31 712 GLU A CA 1
ATOM 5658 C C . GLU A 1 712 ? -20.672 49.156 1.807 1 95.31 712 GLU A C 1
ATOM 5660 O O . GLU A 1 712 ? -20.359 50.219 2.316 1 95.31 712 GLU A O 1
ATOM 5665 N N . ASP A 1 713 ? -20.266 48.719 0.722 1 92.88 713 ASP A N 1
ATOM 5666 C CA . ASP A 1 713 ? -19.328 49.469 -0.118 1 92.88 713 ASP A CA 1
ATOM 5667 C C . ASP A 1 713 ? -18.125 49.969 0.685 1 92.88 713 ASP A C 1
ATOM 5669 O O . ASP A 1 713 ? -17.766 51.125 0.629 1 92.88 713 ASP A O 1
ATOM 5673 N N . GLY A 1 714 ? -17.688 49.031 1.609 1 90.75 714 GLY A N 1
ATOM 5674 C CA . GLY A 1 714 ? -16.422 49.25 2.309 1 90.75 714 GLY A CA 1
ATOM 5675 C C . GLY A 1 714 ? -16.578 50.094 3.557 1 90.75 714 GLY A C 1
ATOM 5676 O O . GLY A 1 714 ? -15.609 50.375 4.254 1 90.75 714 GLY A O 1
ATOM 5677 N N . ALA A 1 715 ? -17.797 50.5 3.807 1 93.5 715 ALA A N 1
ATOM 5678 C CA . ALA A 1 715 ? -18.062 51.312 5.004 1 93.5 715 ALA A CA 1
ATOM 5679 C C . ALA A 1 715 ? -18.953 50.531 5.98 1 93.5 715 ALA A C 1
ATOM 5681 O O . ALA A 1 715 ? -19.859 49.812 5.57 1 93.5 715 ALA A O 1
ATOM 5682 N N . ILE A 1 716 ? -18.672 50.781 7.234 1 96.38 716 ILE A N 1
ATOM 5683 C CA . ILE A 1 716 ? -19.469 50.125 8.266 1 96.38 716 ILE A CA 1
ATOM 5684 C C . ILE A 1 716 ? -20.906 50.656 8.227 1 96.38 716 ILE A C 1
ATOM 5686 O O . ILE A 1 716 ? -21.109 51.875 8.141 1 96.38 716 ILE A O 1
ATOM 5690 N N . CYS A 1 717 ? -21.734 49.75 8.133 1 93.62 717 CYS A N 1
ATOM 5691 C CA . CYS A 1 717 ? -23.156 50.094 8.164 1 93.62 717 CYS A CA 1
ATOM 5692 C C . CYS A 1 717 ? -23.797 49.594 9.461 1 93.62 717 CYS A C 1
ATOM 5694 O O . CYS A 1 717 ? -23.734 48.406 9.781 1 93.62 717 CYS A O 1
ATOM 5696 N N . GLY A 1 718 ? -24.422 50.562 10.188 1 92.81 718 GLY A N 1
ATOM 5697 C CA . GLY A 1 718 ? -25.031 50.219 11.453 1 92.81 718 GLY A CA 1
ATOM 5698 C C . GLY A 1 718 ? -24.031 50.156 12.594 1 92.81 718 GLY A C 1
ATOM 5699 O O . GLY A 1 718 ? -22.906 50.625 12.461 1 92.81 718 GLY A O 1
ATOM 5700 N N . PRO A 1 719 ? -24.438 49.594 13.688 1 95.56 719 PRO A N 1
ATOM 5701 C CA . PRO A 1 719 ? -23.562 49.562 14.852 1 95.56 719 PRO A CA 1
ATOM 5702 C C . PRO A 1 719 ? -22.516 48.438 14.773 1 95.56 719 PRO A C 1
ATOM 5704 O O . PRO A 1 719 ? -22.719 47.469 14.078 1 95.56 719 PRO A O 1
ATOM 5707 N N . VAL A 1 720 ? -21.438 48.688 15.398 1 97.75 720 VAL A N 1
ATOM 5708 C CA . VAL A 1 720 ? -20.469 47.656 15.727 1 97.75 720 VAL A CA 1
ATOM 5709 C C . VAL A 1 720 ? -20.688 47.188 17.156 1 97.75 720 VAL A C 1
ATOM 5711 O O . VAL A 1 720 ? -20.672 47.969 18.094 1 97.75 720 VAL A O 1
ATOM 5714 N N . ILE A 1 721 ? -21.016 45.938 17.312 1 98.38 721 ILE A N 1
ATOM 5715 C CA . ILE A 1 721 ? -21.203 45.375 18.641 1 98.38 721 ILE A CA 1
ATOM 5716 C C . ILE A 1 721 ? -19.922 44.688 19.094 1 98.38 721 ILE A C 1
ATOM 5718 O O . ILE A 1 721 ? -19.359 43.844 18.391 1 98.38 721 ILE A O 1
ATOM 5722 N N . VAL A 1 722 ? -19.375 45.125 20.25 1 98.38 722 VAL A N 1
ATOM 5723 C CA . VAL 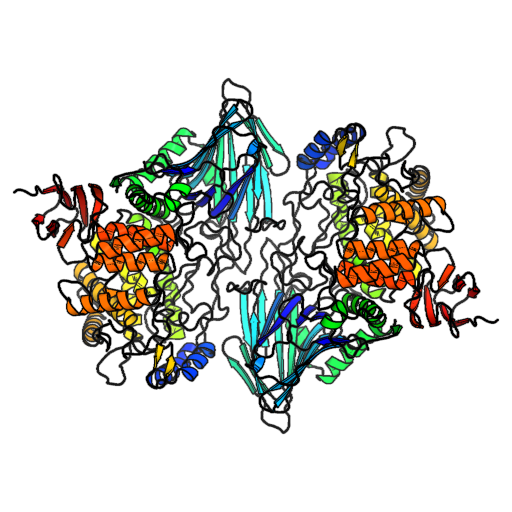A 1 722 ? -18.172 44.531 20.828 1 98.38 722 VAL A CA 1
ATOM 5724 C C . VAL A 1 722 ? -18.484 43.938 22.203 1 98.38 722 VAL A C 1
ATOM 5726 O O . VAL A 1 722 ? -18.922 44.625 23.109 1 98.38 722 VAL A O 1
ATOM 5729 N N . LYS A 1 723 ? -18.375 42.656 22.281 1 98.5 723 LYS A N 1
ATOM 5730 C CA . LYS A 1 723 ? -18.438 42 23.578 1 98.5 723 LYS A CA 1
ATOM 5731 C C . LYS A 1 723 ? -17.047 41.875 24.203 1 98.5 723 LYS A C 1
ATOM 5733 O O . LYS A 1 723 ? -16.141 41.344 23.594 1 98.5 723 LYS A O 1
ATOM 5738 N N . SER A 1 724 ? -16.828 42.438 25.359 1 98.12 724 SER A N 1
ATOM 5739 C CA . SER A 1 724 ? -15.562 42.406 26.094 1 98.12 724 SER A CA 1
ATOM 5740 C C . SER A 1 724 ? -15.625 41.438 27.266 1 98.12 724 SER A C 1
ATOM 5742 O O . SER A 1 724 ? -16.359 41.688 28.234 1 98.12 724 SER A O 1
ATOM 5744 N N . GLU A 1 725 ? -14.859 40.406 27.219 1 96.88 725 GLU A N 1
ATOM 5745 C CA . GLU A 1 725 ? -14.906 39.375 28.234 1 96.88 725 GLU A CA 1
ATOM 5746 C C . GLU A 1 725 ? -13.898 39.656 29.359 1 96.88 725 GLU A C 1
ATOM 5748 O O . GLU A 1 725 ? -14.094 39.219 30.5 1 96.88 725 GLU A O 1
ATOM 5753 N N . LEU A 1 726 ? -12.82 40.375 29.078 1 96.5 726 LEU A N 1
ATOM 5754 C CA . LEU A 1 726 ? -11.734 40.531 30.031 1 96.5 726 LEU A CA 1
ATOM 5755 C C . LEU A 1 726 ? -11.703 41.969 30.578 1 96.5 726 LEU A C 1
ATOM 5757 O O . LEU A 1 726 ? -10.969 42.281 31.516 1 96.5 726 LEU A O 1
ATOM 5761 N N . GLY A 1 727 ? -12.398 42.906 29.953 1 96.75 727 GLY A N 1
ATOM 5762 C CA . GLY A 1 727 ? -12.492 44.281 30.406 1 96.75 727 GLY A CA 1
ATOM 5763 C C . GLY A 1 727 ? -11.289 45.125 30.016 1 96.75 727 GLY A C 1
ATOM 5764 O O . GLY A 1 727 ? -11.117 46.219 30.516 1 96.75 727 GLY A O 1
ATOM 5765 N N . LEU A 1 728 ? -10.516 44.625 29.125 1 96.19 728 LEU A N 1
ATOM 5766 C CA . LEU A 1 728 ? -9.328 45.344 28.688 1 96.19 728 LEU A CA 1
ATOM 5767 C C . LEU A 1 728 ? -9.711 46.531 27.781 1 96.19 728 LEU A C 1
ATOM 5769 O O . LEU A 1 728 ? -10.789 46.531 27.188 1 96.19 728 LEU A O 1
ATOM 5773 N N . ARG A 1 729 ? -8.852 47.438 27.75 1 96.75 729 ARG A N 1
ATOM 5774 C CA . ARG A 1 729 ? -9.055 48.594 26.875 1 96.75 729 ARG A CA 1
ATOM 5775 C C . ARG A 1 729 ? -8.656 48.281 25.438 1 96.75 729 ARG A C 1
ATOM 5777 O O . ARG A 1 729 ? -7.633 47.625 25.203 1 96.75 729 ARG A O 1
ATOM 5784 N N . ALA A 1 730 ? -9.539 48.719 24.438 1 97.12 730 ALA A N 1
ATOM 5785 C CA . ALA A 1 730 ? -9.227 48.562 23.016 1 97.12 730 ALA A CA 1
ATOM 5786 C C . ALA A 1 730 ? -9.742 49.719 22.203 1 97.12 730 ALA A C 1
ATOM 5788 O O . ALA A 1 730 ? -10.805 50.281 22.5 1 97.12 730 ALA A O 1
ATOM 5789 N N . ILE A 1 731 ? -8.945 50.125 21.297 1 97.56 731 ILE A N 1
ATOM 5790 C CA . ILE A 1 731 ? -9.359 51.125 20.297 1 97.56 731 ILE A CA 1
ATOM 5791 C C . ILE A 1 731 ? -9.867 50.406 19.047 1 97.56 731 ILE A C 1
ATOM 5793 O O . ILE A 1 731 ? -9.117 49.688 18.406 1 97.56 731 ILE A O 1
ATOM 5797 N N . VAL A 1 732 ? -11.133 50.594 18.719 1 97.88 732 VAL A N 1
ATOM 5798 C CA . VAL A 1 732 ? -11.703 50.062 17.5 1 97.88 732 VAL A CA 1
ATOM 5799 C C . VAL A 1 732 ? -11.562 51.062 16.375 1 97.88 732 VAL A C 1
ATOM 5801 O O . VAL A 1 732 ? -12.148 52.156 16.438 1 97.88 732 VAL A O 1
ATOM 5804 N N . GLN A 1 733 ? -10.789 50.719 15.414 1 96.81 733 GLN A N 1
ATOM 5805 C CA . GLN A 1 733 ? -10.508 51.594 14.273 1 96.81 733 GLN A CA 1
ATOM 5806 C C . GLN A 1 733 ? -11.414 51.25 13.094 1 96.81 733 GLN A C 1
ATOM 5808 O O . GLN A 1 733 ? -11.359 50.156 12.562 1 96.81 733 GLN A O 1
ATOM 5813 N N . TYR A 1 734 ? -12.242 52.188 12.633 1 96.38 734 TYR A N 1
ATOM 5814 C CA . TYR A 1 734 ? -13.109 52 11.469 1 96.38 734 TYR A CA 1
ATOM 5815 C C . TYR A 1 734 ? -12.312 52.125 10.172 1 96.38 734 TYR A C 1
ATOM 5817 O O . TYR A 1 734 ? -11.211 52.688 10.164 1 96.38 734 TYR A O 1
ATOM 5825 N N . PRO A 1 735 ? -12.836 51.594 9.125 1 94.88 735 PRO A N 1
ATOM 5826 C CA . PRO A 1 735 ? -12.094 51.594 7.859 1 94.88 735 PRO A CA 1
ATOM 5827 C C . PRO A 1 735 ? -11.875 53 7.293 1 94.88 735 PRO A C 1
ATOM 5829 O O . PRO A 1 735 ? -12.555 53.938 7.688 1 94.88 735 PRO A O 1
ATOM 5832 N N . ASN A 1 736 ? -10.867 53.125 6.43 1 88.81 736 ASN A N 1
ATOM 5833 C CA . ASN A 1 736 ? -10.57 54.344 5.688 1 88.81 736 ASN A CA 1
ATOM 5834 C C . ASN A 1 736 ? -10.305 55.531 6.625 1 88.81 736 ASN A C 1
ATOM 5836 O O . ASN A 1 736 ? -10.852 56.625 6.438 1 88.81 736 ASN A O 1
ATOM 5840 N N . ASP A 1 737 ? -9.547 55.219 7.668 1 85 737 ASP A N 1
ATOM 5841 C CA . ASP A 1 737 ? -9.195 56.25 8.656 1 85 737 ASP A CA 1
ATOM 5842 C C . ASP A 1 737 ? -10.438 56.875 9.258 1 85 737 ASP A C 1
ATOM 5844 O O . ASP A 1 737 ? -10.484 58.094 9.461 1 85 737 ASP A O 1
ATOM 5848 N N . GLY A 1 738 ? -11.352 56.062 9.398 1 89.38 738 GLY A N 1
ATOM 5849 C CA . GLY A 1 738 ? -12.586 56.5 10.031 1 89.38 738 GLY A CA 1
ATOM 5850 C C . GLY A 1 738 ? -12.453 56.688 11.531 1 89.38 738 GLY A C 1
ATOM 5851 O O . GLY A 1 738 ? -11.344 56.812 12.047 1 89.38 738 GLY A O 1
ATOM 5852 N N . PRO A 1 739 ? -13.547 56.781 12.172 1 91.69 739 PRO A N 1
ATOM 5853 C CA . PRO A 1 739 ? -13.547 57.062 13.609 1 91.69 739 PRO A CA 1
ATOM 5854 C C . PRO A 1 739 ? -12.82 56 14.43 1 91.69 739 PRO A C 1
ATOM 5856 O O . PRO A 1 739 ? -12.711 54.844 13.984 1 91.69 739 PRO A O 1
ATOM 5859 N N . ARG A 1 740 ? -12.289 56.438 15.516 1 95.75 740 ARG A N 1
ATOM 5860 C CA . ARG A 1 740 ? -11.734 55.562 16.547 1 95.75 740 ARG A CA 1
ATOM 5861 C C . ARG A 1 740 ? -12.648 55.531 17.781 1 95.75 740 ARG A C 1
ATOM 5863 O O . ARG A 1 740 ? -13.016 56.594 18.312 1 95.75 740 ARG A O 1
ATOM 5870 N N . ARG A 1 741 ? -13.055 54.406 18.109 1 95.88 741 ARG A N 1
ATOM 5871 C CA . ARG A 1 741 ? -13.891 54.219 19.281 1 95.88 741 ARG A CA 1
ATOM 5872 C C . ARG A 1 741 ? -13.172 53.406 20.359 1 95.88 741 ARG A C 1
ATOM 5874 O O . ARG A 1 741 ? -12.469 52.438 20.047 1 95.88 741 ARG A O 1
ATOM 5881 N N . ILE A 1 742 ? -13.32 53.812 21.578 1 96.5 742 ILE A N 1
ATOM 5882 C CA . ILE A 1 742 ? -12.641 53.125 22.688 1 96.5 742 ILE A CA 1
ATOM 5883 C C . ILE A 1 742 ? -13.633 52.25 23.453 1 96.5 742 ILE A C 1
ATOM 5885 O O . ILE A 1 742 ? -14.773 52.688 23.703 1 96.5 742 ILE A O 1
ATOM 5889 N N . VAL A 1 743 ? -13.289 51.094 23.672 1 96 743 VAL A N 1
ATOM 5890 C CA . VAL A 1 743 ? -14.023 50.188 24.531 1 96 743 VAL A CA 1
ATOM 5891 C C . VAL A 1 743 ? -13.188 49.844 25.766 1 96 743 VAL A C 1
ATOM 5893 O O . VAL A 1 743 ? -12 49.531 25.656 1 96 743 VAL A O 1
ATOM 5896 N N . GLU A 1 744 ? -13.719 49.969 26.953 1 95.12 744 GLU A N 1
ATOM 5897 C CA . GLU A 1 744 ? -13.07 49.625 28.219 1 95.12 744 GLU A CA 1
ATOM 5898 C C . GLU A 1 744 ? -14.086 49.094 29.234 1 95.12 744 GLU A C 1
ATOM 5900 O O . GLU A 1 744 ? -15.133 49.719 29.438 1 95.12 744 GLU A O 1
ATOM 5905 N N . GLY A 1 745 ? -13.766 48.031 29.875 1 95.75 745 GLY A N 1
ATOM 5906 C CA . GLY A 1 745 ? -14.68 47.375 30.812 1 95.75 745 GLY A CA 1
ATOM 5907 C C . GLY A 1 745 ? -15.289 46.094 30.25 1 95.75 745 GLY A C 1
ATOM 5908 O O . GLY A 1 745 ? -15.109 45.781 29.078 1 95.75 745 GLY A O 1
ATOM 5909 N N . MET A 1 746 ? -15.93 45.375 31.078 1 96.69 746 MET A N 1
ATOM 5910 C CA . MET A 1 746 ? -16.562 44.125 30.688 1 96.69 746 MET A CA 1
ATOM 5911 C C . MET A 1 746 ? -17.984 44.344 30.172 1 96.69 746 MET A C 1
ATOM 5913 O O . MET A 1 746 ? -18.641 45.312 30.609 1 96.69 746 MET A O 1
ATOM 5917 N N . GLY A 1 747 ? -18.438 43.531 29.266 1 96.12 747 GLY A N 1
ATOM 5918 C CA . GLY A 1 747 ? -19.812 43.625 28.781 1 96.12 747 GLY A CA 1
ATOM 5919 C C . GLY A 1 747 ? -19.906 43.875 27.297 1 96.12 747 GLY A C 1
ATOM 5920 O O . GLY A 1 747 ? -18.938 43.688 26.547 1 96.12 747 GLY A O 1
ATOM 5921 N N . SER A 1 748 ? -21.078 44.25 26.844 1 97.12 748 SER A N 1
ATOM 5922 C CA . SER A 1 748 ? -21.359 44.5 25.438 1 97.12 748 SER A CA 1
ATOM 5923 C C . SER A 1 748 ? -21.422 46 25.141 1 97.12 748 SER A C 1
ATOM 5925 O O . SER A 1 748 ? -22.109 46.75 25.844 1 97.12 748 SER A O 1
ATOM 5927 N N . PHE A 1 749 ? -20.703 46.438 24.188 1 97.19 749 PHE A N 1
ATOM 5928 C CA . PHE A 1 749 ? -20.641 47.844 23.75 1 97.19 749 PHE A CA 1
ATOM 5929 C C . PHE A 1 749 ? -21.234 47.969 22.359 1 97.19 749 PHE A C 1
ATOM 5931 O O . PHE A 1 749 ? -20.969 47.156 21.469 1 97.19 749 PHE A O 1
ATOM 5938 N N . ILE A 1 750 ? -22.094 48.906 22.156 1 97.19 750 ILE A N 1
ATOM 5939 C CA . ILE A 1 750 ? -22.641 49.25 20.844 1 97.19 750 ILE A CA 1
ATOM 5940 C C . ILE A 1 750 ? -22 50.531 20.344 1 97.19 750 ILE A C 1
ATOM 5942 O O . ILE A 1 750 ? -22.203 51.625 20.938 1 97.19 750 ILE A O 1
ATOM 5946 N N . LEU A 1 751 ? -21.203 50.375 19.359 1 94.69 751 LEU A N 1
ATOM 5947 C CA . LEU A 1 751 ? -20.484 51.531 18.797 1 94.69 751 LEU A CA 1
ATOM 5948 C C . LEU A 1 751 ? -21.188 52.031 17.547 1 94.69 751 LEU A C 1
ATOM 5950 O O . LEU A 1 751 ? -21.391 51.281 16.578 1 94.69 751 LEU A O 1
ATOM 5954 N N . ASN A 1 752 ? -21.703 53.344 17.547 1 82.62 752 ASN A N 1
ATOM 5955 C CA . ASN A 1 752 ? -22.359 53.938 16.406 1 82.62 752 ASN A CA 1
ATOM 5956 C C . ASN A 1 752 ? -21.391 54.844 15.625 1 82.62 752 ASN A C 1
ATOM 5958 O O . ASN A 1 752 ? -20.469 55.406 16.203 1 82.62 752 ASN A O 1
ATOM 5962 N N . GLY A 1 753 ? -21.156 54.75 14.32 1 66.06 753 GLY A N 1
ATOM 5963 C CA . GLY A 1 753 ? -20.281 55.562 13.5 1 66.06 753 GLY A CA 1
ATOM 5964 C C . GLY A 1 753 ? -20.375 57.031 13.836 1 66.06 753 GLY A C 1
ATOM 5965 O O . GLY A 1 753 ? -19.422 57.781 13.609 1 66.06 753 GLY A O 1
ATOM 5966 N N . ASP A 1 754 ? -21.641 57.656 14.031 1 53.66 754 ASP A N 1
ATOM 5967 C CA . ASP A 1 754 ? -21.875 59.094 14.133 1 53.66 754 ASP A CA 1
ATOM 5968 C C . ASP A 1 754 ? -21.547 59.625 15.531 1 53.66 754 ASP A C 1
ATOM 5970 O O . ASP A 1 754 ? -21.531 60.812 15.758 1 53.66 754 ASP A O 1
ATOM 5974 N N . ASP A 1 755 ? -21.484 58.812 16.562 1 42.78 755 ASP A N 1
ATOM 5975 C CA . ASP A 1 755 ? -21.266 59.656 17.75 1 42.78 755 ASP A CA 1
ATOM 5976 C C . ASP A 1 755 ? -19.797 60.031 17.906 1 42.78 755 ASP A C 1
ATOM 5978 O O . ASP A 1 755 ? -18.922 59.188 17.656 1 42.78 755 ASP A O 1
ATOM 5982 N N . MET B 1 1 ? 24.859 -19.031 -26.078 1 62.31 1 MET B N 1
ATOM 5983 C CA . MET B 1 1 ? 25.281 -18.5 -24.781 1 62.31 1 MET B CA 1
ATOM 5984 C C . MET B 1 1 ? 24.078 -18.094 -23.938 1 62.31 1 MET B C 1
ATOM 5986 O O . MET B 1 1 ? 23.109 -17.562 -24.469 1 62.31 1 MET B O 1
ATOM 5990 N N . SER B 1 2 ? 23.766 -18.812 -22.797 1 86.44 2 SER B N 1
ATOM 5991 C CA . SER B 1 2 ? 22.672 -18.766 -21.844 1 86.44 2 SER B CA 1
ATOM 5992 C C . SER B 1 2 ? 22.812 -17.594 -20.875 1 86.44 2 SER B C 1
ATOM 5994 O O . SER B 1 2 ? 22.969 -17.781 -19.672 1 86.44 2 SER B O 1
ATOM 5996 N N . GLU B 1 3 ? 22.812 -16.391 -21.625 1 96.12 3 GLU B N 1
ATOM 5997 C CA . GLU B 1 3 ? 22.969 -15.164 -20.844 1 96.12 3 GLU B CA 1
ATOM 5998 C C . GLU B 1 3 ? 21.969 -14.102 -21.266 1 96.12 3 GLU B C 1
ATOM 6000 O O . GLU B 1 3 ? 21.719 -13.906 -22.453 1 96.12 3 GLU B O 1
ATOM 6005 N N . LEU B 1 4 ? 21.375 -13.438 -20.297 1 98.44 4 LEU B N 1
ATOM 6006 C CA . LEU B 1 4 ? 20.703 -12.164 -20.531 1 98.44 4 LEU B CA 1
ATOM 6007 C C . LEU B 1 4 ? 21.641 -10.992 -20.312 1 98.44 4 LEU B C 1
ATOM 6009 O O . LEU B 1 4 ? 22.391 -10.961 -19.328 1 98.44 4 LEU B O 1
ATOM 6013 N N . TRP B 1 5 ? 21.656 -10.008 -21.234 1 98.25 5 TRP B N 1
ATOM 6014 C CA . TRP B 1 5 ? 22.547 -8.875 -21 1 98.25 5 TRP B CA 1
ATOM 6015 C C . TRP B 1 5 ? 21.938 -7.582 -21.547 1 98.25 5 TRP B C 1
ATOM 6017 O O . TRP B 1 5 ? 21.047 -7.617 -22.391 1 98.25 5 TRP B O 1
ATOM 6027 N N . TYR B 1 6 ? 22.406 -6.434 -21.016 1 98.62 6 TYR B N 1
ATOM 6028 C CA . TYR B 1 6 ? 21.844 -5.113 -21.266 1 98.62 6 TYR B CA 1
ATOM 6029 C C . TYR B 1 6 ? 22.922 -4.043 -21.234 1 98.62 6 TYR B C 1
ATOM 6031 O O . TYR B 1 6 ? 23.984 -4.227 -20.641 1 98.62 6 TYR B O 1
ATOM 6039 N N . LYS B 1 7 ? 22.578 -2.854 -21.812 1 98.19 7 LYS B N 1
ATOM 6040 C CA . LYS B 1 7 ? 23.547 -1.771 -21.938 1 98.19 7 LYS B CA 1
ATOM 6041 C C . LYS B 1 7 ? 23.234 -0.628 -20.984 1 98.19 7 LYS B C 1
ATOM 6043 O O . LYS B 1 7 ? 23.938 0.377 -20.953 1 98.19 7 LYS B O 1
ATOM 6048 N N . ARG B 1 8 ? 22.203 -0.777 -20.234 1 98 8 ARG B N 1
ATOM 6049 C CA . ARG B 1 8 ? 21.797 0.245 -19.266 1 98 8 ARG B CA 1
ATOM 6050 C C . ARG B 1 8 ? 21.25 -0.389 -18 1 98 8 ARG B C 1
ATOM 6052 O O . ARG B 1 8 ? 20.828 -1.549 -18 1 98 8 ARG B O 1
ATOM 6059 N N . PRO B 1 9 ? 21.281 0.37 -16.812 1 98.31 9 PRO B N 1
ATOM 6060 C CA . PRO B 1 9 ? 20.594 -0.124 -15.625 1 98.31 9 PRO B CA 1
ATOM 6061 C C . PRO B 1 9 ? 19.094 -0.296 -15.836 1 98.31 9 PRO B C 1
ATOM 6063 O O . PRO B 1 9 ? 18.531 0.268 -16.781 1 98.31 9 PRO B O 1
ATOM 6066 N N . ALA B 1 10 ? 18.469 -1.14 -15.016 1 98 10 ALA B N 1
ATOM 6067 C CA . ALA B 1 10 ? 17.016 -1.28 -15.062 1 98 10 ALA B CA 1
ATOM 6068 C C . ALA B 1 10 ? 16.328 0.038 -14.734 1 98 10 ALA B C 1
ATOM 6070 O O . ALA B 1 10 ? 16.641 0.668 -13.719 1 98 10 ALA B O 1
ATOM 6071 N N . ALA B 1 11 ? 15.438 0.439 -15.594 1 95.56 11 ALA B N 1
ATOM 6072 C CA . ALA B 1 11 ? 14.656 1.645 -15.344 1 95.56 11 ALA B CA 1
ATOM 6073 C C . ALA B 1 11 ? 13.578 1.384 -14.297 1 95.56 11 ALA B C 1
ATOM 6075 O O . ALA B 1 11 ? 13.102 2.314 -13.641 1 95.56 11 ALA B O 1
ATOM 6076 N N . GLY B 1 12 ? 13.219 0.247 -14.18 1 95.5 12 GLY B N 1
ATOM 6077 C CA . GLY B 1 12 ? 12.219 -0.208 -13.227 1 95.5 12 GLY B CA 1
ATOM 6078 C C . GLY B 1 12 ? 12.273 -1.702 -12.977 1 95.5 12 GLY B C 1
ATOM 6079 O O . GLY B 1 12 ? 13.133 -2.398 -13.516 1 95.5 12 GLY B O 1
ATOM 6080 N N . TRP B 1 13 ? 11.32 -2.17 -12.18 1 96.19 13 TRP B N 1
ATOM 6081 C CA . TRP B 1 13 ? 11.281 -3.555 -11.719 1 96.19 13 TRP B CA 1
ATOM 6082 C C . TRP B 1 13 ? 11.172 -4.516 -12.898 1 96.19 13 TRP B C 1
ATOM 6084 O O . TRP B 1 13 ? 11.789 -5.586 -12.898 1 96.19 13 TRP B O 1
ATOM 6094 N N . ASP B 1 14 ? 10.484 -4.133 -13.961 1 96.38 14 ASP B N 1
ATOM 6095 C CA . ASP B 1 14 ? 10.203 -4.969 -15.117 1 96.38 14 ASP B CA 1
ATOM 6096 C C . ASP B 1 14 ? 11.469 -5.211 -15.945 1 96.38 14 ASP B C 1
ATOM 6098 O O . ASP B 1 14 ? 11.492 -6.086 -16.812 1 96.38 14 ASP B O 1
ATOM 6102 N N . GLU B 1 15 ? 12.523 -4.504 -15.602 1 97.88 15 GLU B N 1
ATOM 6103 C CA . GLU B 1 15 ? 13.781 -4.648 -16.328 1 97.88 15 GLU B CA 1
ATOM 6104 C C . GLU B 1 15 ? 14.859 -5.254 -15.43 1 97.88 15 GLU B C 1
ATOM 6106 O O . GLU B 1 15 ? 15.945 -5.609 -15.898 1 97.88 15 GLU B O 1
ATOM 6111 N N . ALA B 1 16 ? 14.57 -5.348 -14.148 1 98.31 16 ALA B N 1
ATOM 6112 C CA . ALA B 1 16 ? 15.555 -5.871 -13.195 1 98.31 16 ALA B CA 1
ATOM 6113 C C . ALA B 1 16 ? 15.75 -7.375 -13.383 1 98.31 16 ALA B C 1
ATOM 6115 O O . ALA B 1 16 ? 14.953 -8.031 -14.055 1 98.31 16 ALA B O 1
ATOM 6116 N N . LEU B 1 17 ? 16.828 -7.891 -12.844 1 98.88 17 LEU B N 1
ATOM 6117 C CA . LEU B 1 17 ? 17.172 -9.297 -13.047 1 98.88 17 LEU B CA 1
ATOM 6118 C C . LEU B 1 17 ? 17.016 -10.086 -11.75 1 98.88 17 LEU B C 1
ATOM 6120 O O . LEU B 1 17 ? 17.531 -9.68 -10.703 1 98.88 17 LEU B O 1
ATOM 6124 N N . PRO B 1 18 ? 16.328 -11.211 -11.789 1 98.75 18 PRO B N 1
ATOM 6125 C CA . PRO B 1 18 ? 16.047 -11.984 -10.578 1 98.75 18 PRO B CA 1
ATOM 6126 C C . PRO B 1 18 ? 17.188 -12.914 -10.188 1 98.75 18 PRO B C 1
ATOM 6128 O O . PRO B 1 18 ? 17.844 -13.508 -11.055 1 98.75 18 PRO B O 1
ATOM 6131 N N . VAL B 1 19 ? 17.469 -12.984 -8.914 1 98.81 19 VAL B N 1
ATOM 6132 C CA . VAL B 1 19 ? 18.25 -14.062 -8.328 1 98.81 19 VAL B CA 1
ATOM 6133 C C . VAL B 1 19 ? 17.469 -14.711 -7.195 1 98.81 19 VAL B C 1
ATOM 6135 O O . VAL B 1 19 ? 16.609 -14.07 -6.578 1 98.81 19 VAL B O 1
ATOM 6138 N N . GLY B 1 20 ? 17.656 -16 -7.027 1 98.75 20 GLY B N 1
ATOM 6139 C CA . GLY B 1 20 ? 16.938 -16.703 -5.977 1 98.75 20 GLY B CA 1
ATOM 6140 C C . GLY B 1 20 ? 17.516 -18.062 -5.664 1 9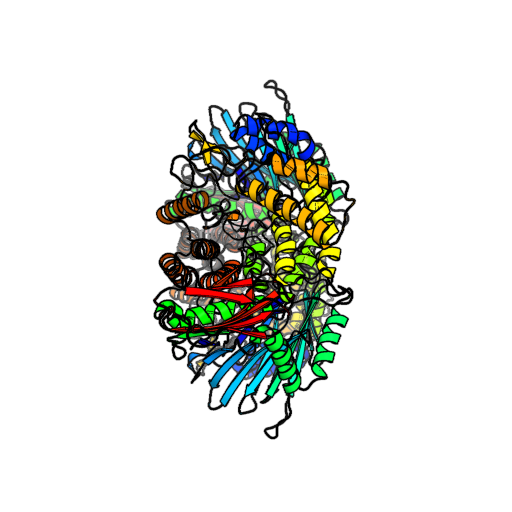8.75 20 GLY B C 1
ATOM 6141 O O . GLY B 1 20 ? 18.266 -18.625 -6.465 1 98.75 20 GLY B O 1
ATOM 6142 N N . ASN B 1 21 ? 17.25 -18.547 -4.5 1 98.19 21 ASN B N 1
ATOM 6143 C CA . ASN B 1 21 ? 17.75 -19.859 -4.094 1 98.19 21 ASN B CA 1
ATOM 6144 C C . ASN B 1 21 ? 16.625 -20.734 -3.564 1 98.19 21 ASN B C 1
ATOM 6146 O O . ASN B 1 21 ? 16.859 -21.625 -2.73 1 98.19 21 ASN B O 1
ATOM 6150 N N . GLY B 1 22 ? 15.383 -20.438 -3.986 1 97.12 22 GLY B N 1
ATOM 6151 C CA . GLY B 1 22 ? 14.211 -21.156 -3.492 1 97.12 22 GLY B CA 1
ATOM 6152 C C . GLY B 1 22 ? 13.438 -20.375 -2.447 1 97.12 22 GLY B C 1
ATOM 6153 O O . GLY B 1 22 ? 12.227 -20.188 -2.572 1 97.12 22 GLY B O 1
ATOM 6154 N N . ARG B 1 23 ? 14.188 -19.844 -1.493 1 96.25 23 ARG B N 1
ATOM 6155 C CA . ARG B 1 23 ? 13.57 -19.172 -0.349 1 96.25 23 ARG B CA 1
ATOM 6156 C C . ARG B 1 23 ? 13.883 -17.688 -0.357 1 96.25 23 ARG B C 1
ATOM 6158 O O . ARG B 1 23 ? 13.016 -16.859 -0.057 1 96.25 23 ARG B O 1
ATOM 6165 N N . LEU B 1 24 ? 15.133 -17.312 -0.618 1 98.31 24 LEU B N 1
ATOM 6166 C CA . LEU B 1 24 ? 15.562 -15.922 -0.707 1 98.31 24 LEU B CA 1
ATOM 6167 C C . LEU B 1 24 ? 15.609 -15.461 -2.16 1 98.31 24 LEU B C 1
ATOM 6169 O O . LEU B 1 24 ? 16 -16.234 -3.045 1 98.31 24 LEU B O 1
ATOM 6173 N N . GLY B 1 25 ? 15.133 -14.273 -2.383 1 98.62 25 GLY B N 1
ATOM 6174 C CA . GLY B 1 25 ? 15.188 -13.695 -3.717 1 98.62 25 GLY B CA 1
ATOM 6175 C C . GLY B 1 25 ? 15.531 -12.219 -3.715 1 98.62 25 GLY B C 1
ATOM 6176 O O . GLY B 1 25 ? 15.398 -11.555 -2.688 1 98.62 25 GLY B O 1
ATOM 6177 N N . ALA B 1 26 ? 15.977 -11.758 -4.809 1 98.81 26 ALA B N 1
ATOM 6178 C CA . ALA B 1 26 ? 16.25 -10.336 -5.031 1 98.81 26 ALA B CA 1
ATOM 6179 C C . ALA B 1 26 ? 16.094 -9.977 -6.508 1 98.81 26 ALA B C 1
ATOM 6181 O O . ALA B 1 26 ? 16.281 -10.828 -7.383 1 98.81 26 ALA B O 1
ATOM 6182 N N . MET B 1 27 ? 15.68 -8.82 -6.777 1 98.75 27 MET B N 1
ATOM 6183 C CA . MET B 1 27 ? 15.766 -8.234 -8.109 1 98.75 27 MET B CA 1
ATOM 6184 C C . MET B 1 27 ? 16.906 -7.219 -8.188 1 98.75 27 MET B C 1
ATOM 6186 O O . MET B 1 27 ? 16.938 -6.262 -7.414 1 98.75 27 MET B O 1
ATOM 6190 N N . VAL B 1 28 ? 17.812 -7.402 -9.102 1 98.75 28 VAL B N 1
ATOM 6191 C CA . VAL B 1 28 ? 19.016 -6.59 -9.242 1 98.75 28 VAL B CA 1
ATOM 6192 C C . VAL B 1 28 ? 18.812 -5.551 -10.336 1 98.75 28 VAL B C 1
ATOM 6194 O O . VAL B 1 28 ? 18.531 -5.902 -11.492 1 98.75 28 VAL B O 1
ATOM 6197 N N . TYR B 1 29 ? 19.062 -4.305 -10.062 1 98.31 29 TYR B N 1
ATOM 6198 C CA . TYR B 1 29 ? 18.766 -3.232 -11.008 1 98.31 29 TYR B CA 1
ATOM 6199 C C . TYR B 1 29 ? 20.016 -2.885 -11.82 1 98.31 29 TYR B C 1
ATOM 6201 O O . TYR B 1 29 ? 19.906 -2.467 -12.977 1 98.31 29 TYR B O 1
ATOM 6209 N N . GLY B 1 30 ? 21.172 -2.988 -11.242 1 98.62 30 GLY B N 1
ATOM 6210 C CA . GLY B 1 30 ? 22.422 -2.682 -11.914 1 98.62 30 GLY B CA 1
ATOM 6211 C C . GLY B 1 30 ? 22.719 -1.196 -11.961 1 98.62 30 GLY B C 1
ATOM 6212 O O . GLY B 1 30 ? 23.453 -0.734 -12.844 1 98.62 30 GLY B O 1
ATOM 6213 N N . ARG B 1 31 ? 22.266 -0.43 -11 1 98.06 31 ARG B N 1
ATOM 6214 C CA . ARG B 1 31 ? 22.484 1.013 -10.992 1 98.06 31 ARG B CA 1
ATOM 6215 C C . ARG B 1 31 ? 23.906 1.354 -10.562 1 98.06 31 ARG B C 1
ATOM 6217 O O . ARG B 1 31 ? 24.531 0.59 -9.828 1 98.06 31 ARG B O 1
ATOM 6224 N N . THR B 1 32 ? 24.438 2.502 -11.062 1 98.44 32 THR B N 1
ATOM 6225 C CA . THR B 1 32 ? 25.828 2.852 -10.797 1 98.44 32 THR B CA 1
ATOM 6226 C C . THR B 1 32 ? 25.922 3.914 -9.703 1 98.44 32 THR B C 1
ATOM 6228 O O . THR B 1 32 ? 26.922 3.99 -8.984 1 98.44 32 THR B O 1
ATOM 6231 N N . ASP B 1 33 ? 24.859 4.746 -9.633 1 96.81 33 ASP B N 1
ATOM 6232 C CA . ASP B 1 33 ? 24.844 5.734 -8.555 1 96.81 33 ASP B CA 1
ATOM 6233 C C . ASP B 1 33 ? 24.484 5.086 -7.223 1 96.81 33 ASP B C 1
ATOM 6235 O O . ASP B 1 33 ? 25.328 4.945 -6.34 1 96.81 33 ASP B O 1
ATOM 6239 N N . ALA B 1 34 ? 23.328 4.547 -7.148 1 96.38 34 ALA B N 1
ATOM 6240 C CA . ALA B 1 34 ? 22.859 3.766 -6.012 1 96.38 34 ALA B CA 1
ATOM 6241 C C . ALA B 1 34 ? 22.172 2.479 -6.473 1 96.38 34 ALA B C 1
ATOM 6243 O O . ALA B 1 34 ? 21.031 2.504 -6.938 1 96.38 34 ALA B O 1
ATOM 6244 N N . GLU B 1 35 ? 22.875 1.372 -6.324 1 97.69 35 GLU B N 1
ATOM 6245 C CA . GLU B 1 35 ? 22.297 0.077 -6.652 1 97.69 35 GLU B CA 1
ATOM 6246 C C . GLU B 1 35 ? 21.125 -0.249 -5.723 1 97.69 35 GLU B C 1
ATOM 6248 O O . GLU B 1 35 ? 21.125 0.133 -4.551 1 97.69 35 GLU B O 1
ATOM 6253 N N . LEU B 1 36 ? 20.172 -0.852 -6.273 1 96.94 36 LEU B N 1
ATOM 6254 C CA . LEU B 1 36 ? 19 -1.308 -5.523 1 96.94 36 LEU B CA 1
ATOM 6255 C C . LEU B 1 36 ? 18.797 -2.809 -5.699 1 96.94 36 LEU B C 1
ATOM 6257 O O . LEU B 1 36 ? 18.75 -3.305 -6.828 1 96.94 36 LEU B O 1
ATOM 6261 N N . LEU B 1 37 ? 18.734 -3.529 -4.629 1 98 37 LEU B N 1
ATOM 6262 C CA . LEU B 1 37 ? 18.234 -4.895 -4.621 1 98 37 LEU B CA 1
ATOM 6263 C C . LEU B 1 37 ? 16.906 -4.973 -3.875 1 98 37 LEU B C 1
ATOM 6265 O O . LEU B 1 37 ? 16.828 -4.66 -2.682 1 98 37 LEU B O 1
ATOM 6269 N N . GLN B 1 38 ? 15.852 -5.324 -4.574 1 97.94 38 GLN B N 1
ATOM 6270 C CA . GLN B 1 38 ? 14.578 -5.621 -3.934 1 97.94 38 GLN B CA 1
ATOM 6271 C C . GLN B 1 38 ? 14.562 -7.039 -3.367 1 97.94 38 GLN B C 1
ATOM 6273 O O . GLN B 1 38 ? 14.664 -8.016 -4.117 1 97.94 38 GLN B O 1
ATOM 6278 N N . LEU B 1 39 ? 14.391 -7.137 -2.1 1 98.69 39 LEU B N 1
ATOM 6279 C CA . LEU B 1 39 ? 14.609 -8.406 -1.414 1 98.69 39 LEU B CA 1
ATOM 6280 C C . LEU B 1 39 ? 13.281 -9.094 -1.107 1 98.69 39 LEU B C 1
ATOM 6282 O O . LEU B 1 39 ? 12.297 -8.43 -0.778 1 98.69 39 LEU B O 1
ATOM 6286 N N . ASN B 1 40 ? 13.305 -10.383 -1.154 1 98.75 40 ASN B N 1
ATOM 6287 C CA . ASN B 1 40 ? 12.164 -11.211 -0.778 1 98.75 40 ASN B CA 1
ATOM 6288 C C . ASN B 1 40 ? 12.594 -12.406 0.066 1 98.75 40 ASN B C 1
ATOM 6290 O O . ASN B 1 40 ? 13.711 -12.914 -0.087 1 98.75 40 ASN B O 1
ATOM 6294 N N . GLU B 1 41 ? 11.875 -12.789 0.957 1 98.5 41 GLU B N 1
ATOM 6295 C CA . GLU B 1 41 ? 11.852 -14.055 1.691 1 98.5 41 GLU B CA 1
ATOM 6296 C C . GLU B 1 41 ? 10.477 -14.703 1.631 1 98.5 41 GLU B C 1
ATOM 6298 O O . GLU B 1 41 ? 9.461 -14.039 1.873 1 98.5 41 GLU B O 1
ATOM 6303 N N . ASP B 1 42 ? 10.375 -15.93 1.28 1 98 42 ASP B N 1
ATOM 6304 C CA . ASP B 1 42 ? 9.164 -16.547 0.748 1 98 42 ASP B CA 1
ATOM 6305 C C . ASP B 1 42 ? 8.094 -16.672 1.831 1 98 42 ASP B C 1
ATOM 6307 O O . ASP B 1 42 ? 6.934 -16.969 1.534 1 98 42 ASP B O 1
ATOM 6311 N N . SER B 1 43 ? 8.414 -16.438 3.135 1 98 43 SER B N 1
ATOM 6312 C CA . SER B 1 43 ? 7.43 -16.609 4.195 1 98 43 SER B CA 1
ATOM 6313 C C . SER B 1 43 ? 7.043 -15.273 4.816 1 98 43 SER B C 1
ATOM 6315 O O . SER B 1 43 ? 6.43 -15.234 5.883 1 98 43 SER B O 1
ATOM 6317 N N . VAL B 1 44 ? 7.395 -14.148 4.203 1 98.19 44 VAL B N 1
ATOM 6318 C CA . VAL B 1 44 ? 6.973 -12.828 4.68 1 98.19 44 VAL B CA 1
ATOM 6319 C C . VAL B 1 44 ? 5.602 -12.492 4.102 1 98.19 44 VAL B C 1
ATOM 6321 O O . VAL B 1 44 ? 5.5 -11.953 2.996 1 98.19 44 VAL B O 1
ATOM 6324 N N . TRP B 1 45 ? 4.559 -12.742 4.883 1 98.19 45 TRP B N 1
ATOM 6325 C CA . TRP B 1 45 ? 3.17 -12.578 4.461 1 98.19 45 TRP B CA 1
ATOM 6326 C C . TRP B 1 45 ? 2.4 -11.711 5.453 1 98.19 45 TRP B C 1
ATOM 6328 O O . TRP B 1 45 ? 2.732 -11.672 6.641 1 98.19 45 TRP B O 1
ATOM 6338 N N . TYR B 1 46 ? 1.393 -10.961 5.031 1 97.5 46 TYR B N 1
ATOM 6339 C CA . TYR B 1 46 ? 0.464 -10.227 5.883 1 97.5 46 TYR B CA 1
ATOM 6340 C C . TYR B 1 46 ? -0.437 -11.18 6.656 1 97.5 46 TYR B C 1
ATOM 6342 O O . TYR B 1 46 ? -1.133 -12.008 6.062 1 97.5 46 TYR B O 1
ATOM 6350 N N . GLY B 1 47 ? -0.419 -11.125 7.996 1 97.25 47 GLY B N 1
ATOM 6351 C CA . GLY B 1 47 ? -1.413 -11.734 8.867 1 97.25 47 GLY B CA 1
ATOM 6352 C C . GLY B 1 47 ? -1.174 -13.211 9.109 1 97.25 47 GLY B C 1
ATOM 6353 O O . GLY B 1 47 ? -0.48 -13.867 8.336 1 97.25 47 GLY B O 1
ATOM 6354 N N . GLY B 1 48 ? -1.711 -13.734 10.125 1 97.12 48 GLY B N 1
ATOM 6355 C CA . GLY B 1 48 ? -1.724 -15.148 10.461 1 97.12 48 GLY B CA 1
ATOM 6356 C C . GLY B 1 48 ? -2.936 -15.883 9.914 1 97.12 48 GLY B C 1
ATOM 6357 O O . GLY B 1 48 ? -3.689 -15.328 9.109 1 97.12 48 GLY B O 1
ATOM 6358 N N . PRO B 1 49 ? -3.07 -17.094 10.273 1 96.12 49 PRO B N 1
ATOM 6359 C CA . PRO B 1 49 ? -4.199 -17.891 9.789 1 96.12 49 PRO B CA 1
ATOM 6360 C C . PRO B 1 49 ? -5.551 -17.281 10.148 1 96.12 49 PRO B C 1
ATOM 6362 O O . PRO B 1 49 ? -5.68 -16.625 11.188 1 96.12 49 PRO B O 1
ATOM 6365 N N . GLN B 1 50 ? -6.52 -17.422 9.344 1 94.12 50 GLN B N 1
ATOM 6366 C CA . GLN B 1 50 ? -7.879 -16.938 9.555 1 94.12 50 GLN B CA 1
ATOM 6367 C C . GLN B 1 50 ? -8.898 -18.047 9.398 1 94.12 50 GLN B C 1
ATOM 6369 O O . GLN B 1 50 ? -8.656 -19.031 8.68 1 94.12 50 GLN B O 1
ATOM 6374 N N . ASP B 1 51 ? -9.93 -18 10.148 1 91.75 51 ASP B N 1
ATOM 6375 C CA . ASP B 1 51 ? -11.109 -18.828 9.891 1 91.75 51 ASP B CA 1
ATOM 6376 C C . ASP B 1 51 ? -12.086 -18.109 8.969 1 91.75 51 ASP B C 1
ATOM 6378 O O . ASP B 1 51 ? -12.828 -17.219 9.414 1 91.75 51 ASP B O 1
ATOM 6382 N N . ARG B 1 52 ? -12.133 -18.562 7.742 1 93.81 52 ARG B N 1
ATOM 6383 C CA . ARG B 1 52 ? -12.922 -17.828 6.758 1 93.81 52 ARG B CA 1
ATOM 6384 C C . ARG B 1 52 ? -14.039 -18.688 6.191 1 93.81 52 ARG B C 1
ATOM 6386 O O . ARG B 1 52 ? -14.82 -18.234 5.355 1 93.81 52 ARG B O 1
ATOM 6393 N N . ILE B 1 53 ? -14.133 -19.938 6.535 1 94.75 53 ILE B N 1
ATOM 6394 C CA . ILE B 1 53 ? -15.062 -20.906 5.949 1 94.75 53 ILE B CA 1
ATOM 6395 C C . ILE B 1 53 ? -16.5 -20.422 6.176 1 94.75 53 ILE B C 1
ATOM 6397 O O . ILE B 1 53 ? -16.875 -20.109 7.305 1 94.75 53 ILE B O 1
ATOM 6401 N N . PRO B 1 54 ? -17.281 -20.344 5.098 1 93.44 54 PRO B N 1
ATOM 6402 C CA . PRO B 1 54 ? -18.672 -19.891 5.258 1 93.44 54 PRO B CA 1
ATOM 6403 C C . PRO B 1 54 ? -19.5 -20.859 6.102 1 93.44 54 PRO B C 1
ATOM 6405 O O . PRO B 1 54 ? -19.578 -22.047 5.797 1 93.44 54 PRO B O 1
ATOM 6408 N N . ASP B 1 55 ? -20.281 -20.391 7.016 1 86.56 55 ASP B N 1
ATOM 6409 C CA . ASP B 1 55 ? -21.016 -21.188 7.988 1 86.56 55 ASP B CA 1
ATOM 6410 C C . ASP B 1 55 ? -22.328 -21.703 7.398 1 86.56 55 ASP B C 1
ATOM 6412 O O . ASP B 1 55 ? -22.859 -22.703 7.859 1 86.56 55 ASP B O 1
ATOM 6416 N N . ASP B 1 56 ? -22.797 -21.062 6.363 1 90.12 56 ASP B N 1
ATOM 6417 C CA . ASP B 1 56 ? -24.125 -21.375 5.883 1 90.12 56 ASP B CA 1
ATOM 6418 C C . ASP B 1 56 ? -24.078 -22.234 4.625 1 90.12 56 ASP B C 1
ATOM 6420 O O . ASP B 1 56 ? -25.125 -22.594 4.062 1 90.12 56 ASP B O 1
ATOM 6424 N N . ALA B 1 57 ? -22.938 -22.609 4.23 1 95.94 57 ALA B N 1
ATOM 6425 C CA . ALA B 1 57 ? -22.781 -23.266 2.932 1 95.94 57 ALA B CA 1
ATOM 6426 C C . ALA B 1 57 ? -23.484 -24.625 2.914 1 95.94 57 ALA B C 1
ATOM 6428 O O . ALA B 1 57 ? -24.312 -24.891 2.035 1 95.94 57 ALA B O 1
ATOM 6429 N N . LEU B 1 58 ? -23.266 -25.453 3.941 1 97.25 58 LEU B N 1
ATOM 6430 C CA . LEU B 1 58 ? -23.766 -26.828 3.951 1 97.25 58 LEU B CA 1
ATOM 6431 C C . LEU B 1 58 ? -25.297 -26.859 3.969 1 97.25 58 LEU B C 1
ATOM 6433 O O . LEU B 1 58 ? -25.906 -27.609 3.223 1 97.25 58 LEU B O 1
ATOM 6437 N N . ARG B 1 59 ? -25.875 -26.016 4.773 1 95.5 59 ARG B N 1
ATOM 6438 C CA . ARG B 1 59 ? -27.328 -26.016 4.902 1 95.5 59 ARG B CA 1
ATOM 6439 C C . ARG B 1 59 ? -27.984 -25.547 3.611 1 95.5 59 ARG B C 1
ATOM 6441 O O . ARG B 1 59 ? -29.125 -25.938 3.318 1 95.5 59 ARG B O 1
ATOM 6448 N N . ASN B 1 60 ? -27.281 -24.781 2.822 1 96.56 60 ASN B N 1
ATOM 6449 C CA . ASN B 1 60 ? -27.891 -24.219 1.615 1 96.56 60 ASN B CA 1
ATOM 6450 C C . ASN B 1 60 ? -27.484 -25.016 0.372 1 96.56 60 ASN B C 1
ATOM 6452 O O . ASN B 1 60 ? -27.969 -24.734 -0.726 1 96.56 60 ASN B O 1
ATOM 6456 N N . LEU B 1 61 ? -26.703 -26.016 0.508 1 98.25 61 LEU B N 1
ATOM 6457 C CA . LEU B 1 61 ? -26.141 -26.734 -0.624 1 98.25 61 LEU B CA 1
ATOM 6458 C C . LEU B 1 61 ? -27.234 -27.438 -1.417 1 98.25 61 LEU B C 1
ATOM 6460 O O . LEU B 1 61 ? -27.266 -27.375 -2.646 1 98.25 61 LEU B O 1
ATOM 6464 N N . PRO B 1 62 ? -28.203 -28.141 -0.752 1 98.06 62 PRO B N 1
ATOM 6465 C CA . PRO B 1 62 ? -29.25 -28.781 -1.542 1 98.06 62 PRO B CA 1
ATOM 6466 C C . PRO B 1 62 ? -30.062 -27.797 -2.385 1 98.06 62 PRO B C 1
ATOM 6468 O O . PRO B 1 62 ? -30.359 -28.078 -3.547 1 98.06 62 PRO B O 1
ATOM 6471 N N . HIS B 1 63 ? -30.297 -26.703 -1.796 1 98 63 HIS B N 1
ATOM 6472 C CA . HIS B 1 63 ? -31.047 -25.688 -2.52 1 98 63 HIS B CA 1
ATOM 6473 C C . HIS B 1 63 ? -30.25 -25.141 -3.697 1 98 63 HIS B C 1
ATOM 6475 O O . HIS B 1 63 ? -30.797 -24.938 -4.781 1 98 63 HIS B O 1
ATOM 6481 N N . LEU B 1 64 ? -29.016 -24.906 -3.473 1 98.31 64 LEU B N 1
ATOM 6482 C CA . LEU B 1 64 ? -28.156 -24.438 -4.551 1 98.31 64 LEU B CA 1
ATOM 6483 C C . LEU B 1 64 ? -28.141 -25.422 -5.707 1 98.31 64 LEU B C 1
ATOM 6485 O O . LEU B 1 64 ? -28.234 -25.031 -6.871 1 98.31 64 LEU B O 1
ATOM 6489 N N . ARG B 1 65 ? -28.016 -26.703 -5.402 1 98.44 65 ARG B N 1
ATOM 6490 C CA . ARG B 1 65 ? -27.969 -27.75 -6.422 1 98.44 65 ARG B CA 1
ATOM 6491 C C . ARG B 1 65 ? -29.266 -27.781 -7.23 1 98.44 65 ARG B C 1
ATOM 6493 O O . ARG B 1 65 ? -29.234 -27.969 -8.445 1 98.44 65 ARG B O 1
ATOM 6500 N N . GLU B 1 66 ? -30.312 -27.547 -6.574 1 98.06 66 GLU B N 1
ATOM 6501 C CA . GLU B 1 66 ? -31.609 -27.516 -7.246 1 98.06 66 GLU B CA 1
ATOM 6502 C C . GLU B 1 66 ? -31.719 -26.328 -8.195 1 98.06 66 GLU B C 1
ATOM 6504 O O . GLU B 1 66 ? -32.188 -26.453 -9.328 1 98.06 66 GLU B O 1
ATOM 6509 N N . LEU B 1 67 ? -31.266 -25.188 -7.672 1 98.25 67 LEU B N 1
ATOM 6510 C CA . LEU B 1 67 ? -31.312 -23.984 -8.5 1 98.25 67 LEU B CA 1
ATOM 6511 C C . LEU B 1 67 ? -30.469 -24.172 -9.758 1 98.25 67 LEU B C 1
ATOM 6513 O O . LEU B 1 67 ? -30.891 -23.766 -10.852 1 98.25 67 LEU B O 1
ATOM 6517 N N . ILE B 1 68 ? -29.344 -24.766 -9.602 1 97.88 68 ILE B N 1
ATOM 6518 C CA . ILE B 1 68 ? -28.438 -24.984 -10.734 1 97.88 68 ILE B CA 1
ATOM 6519 C C . ILE B 1 68 ? -29.094 -25.938 -11.734 1 97.88 68 ILE B C 1
ATOM 6521 O O . ILE B 1 68 ? -29.094 -25.672 -12.938 1 97.88 68 ILE B O 1
ATOM 6525 N N . ARG B 1 69 ? -29.688 -26.969 -11.281 1 95.94 69 ARG B N 1
ATOM 6526 C CA . ARG B 1 69 ? -30.328 -27.969 -12.125 1 95.94 69 ARG B CA 1
ATOM 6527 C C . ARG B 1 69 ? -31.5 -27.359 -12.898 1 95.94 69 ARG B C 1
ATOM 6529 O O . ARG B 1 69 ? -31.734 -27.719 -14.055 1 95.94 69 ARG B O 1
ATOM 6536 N N . GLN B 1 70 ? -32.125 -26.375 -12.273 1 95.44 70 GLN B N 1
ATOM 6537 C CA . GLN B 1 70 ? -33.281 -25.75 -12.867 1 95.44 70 GLN B CA 1
ATOM 6538 C C . GLN B 1 70 ? -32.875 -24.625 -13.828 1 95.44 70 GLN B C 1
ATOM 6540 O O . GLN B 1 70 ? -33.719 -24.078 -14.531 1 95.44 70 GLN B O 1
ATOM 6545 N N . GLY B 1 71 ? -31.625 -24.328 -13.898 1 95.38 71 GLY B N 1
ATOM 6546 C CA . GLY B 1 71 ? -31.172 -23.234 -14.734 1 95.38 71 GLY B CA 1
ATOM 6547 C C . GLY B 1 71 ? -31.547 -21.875 -14.18 1 95.38 71 GLY B C 1
ATOM 6548 O O . GLY B 1 71 ? -31.703 -20.906 -14.938 1 95.38 71 GLY B O 1
ATOM 6549 N N . ALA B 1 72 ? -31.797 -21.797 -12.859 1 97.12 72 ALA B N 1
ATOM 6550 C CA . ALA B 1 72 ? -32.094 -20.531 -12.195 1 97.12 72 ALA B CA 1
ATOM 6551 C C . ALA B 1 72 ? -30.812 -19.766 -11.859 1 97.12 72 ALA B C 1
ATOM 6553 O O . ALA B 1 72 ? -30.484 -19.594 -10.688 1 97.12 72 ALA B O 1
ATOM 6554 N N . HIS B 1 73 ? -30.219 -19.203 -12.914 1 97.19 73 HIS B N 1
ATOM 6555 C CA . HIS B 1 73 ? -28.875 -18.672 -12.82 1 97.19 73 HIS B CA 1
ATOM 6556 C C . HIS B 1 73 ? -28.797 -17.516 -11.828 1 97.19 73 HIS B C 1
ATOM 6558 O O . HIS B 1 73 ? -27.906 -17.469 -10.977 1 97.19 73 HIS B O 1
ATOM 6564 N N . THR B 1 74 ? -29.703 -16.594 -11.906 1 95.25 74 THR B N 1
ATOM 6565 C CA . THR B 1 74 ? -29.703 -15.406 -11.062 1 95.25 74 THR B CA 1
ATOM 6566 C C . THR B 1 74 ? -29.859 -15.781 -9.594 1 95.25 74 THR B C 1
ATOM 6568 O O . THR B 1 74 ? -29.125 -15.281 -8.734 1 95.25 74 THR B O 1
ATOM 6571 N N . GLU B 1 75 ? -30.781 -16.625 -9.352 1 95.31 75 GLU B N 1
ATOM 6572 C CA . GLU B 1 75 ? -31.047 -17.047 -7.98 1 95.31 75 GLU B CA 1
ATOM 6573 C C . GLU B 1 75 ? -29.875 -17.844 -7.406 1 95.31 75 GLU B C 1
ATOM 6575 O O . GLU B 1 75 ? -29.531 -17.703 -6.23 1 95.31 75 GLU B O 1
ATOM 6580 N N . ALA B 1 76 ? -29.297 -18.703 -8.219 1 97.62 76 ALA B N 1
ATOM 6581 C CA . ALA B 1 76 ? -28.141 -19.484 -7.785 1 97.62 76 ALA B CA 1
ATOM 6582 C C . ALA B 1 76 ? -26.984 -18.578 -7.387 1 97.62 76 ALA B C 1
ATOM 6584 O O . ALA B 1 76 ? -26.344 -18.781 -6.344 1 97.62 76 ALA B O 1
ATOM 6585 N N . GLU B 1 77 ? -26.703 -17.609 -8.227 1 96.5 77 GLU B N 1
ATOM 6586 C CA . GLU B 1 77 ? -25.594 -16.703 -7.949 1 96.5 77 GLU B CA 1
ATOM 6587 C C . GLU B 1 77 ? -25.859 -15.875 -6.691 1 96.5 77 GLU B C 1
ATOM 6589 O O . GLU B 1 77 ? -24.938 -15.625 -5.906 1 96.5 77 GLU B O 1
ATOM 6594 N N . GLU B 1 78 ? -27.031 -15.414 -6.559 1 91.69 78 GLU B N 1
ATOM 6595 C CA . GLU B 1 78 ? -27.391 -14.664 -5.363 1 91.69 78 GLU B CA 1
ATOM 6596 C C . GLU B 1 78 ? -27.203 -15.508 -4.102 1 91.69 78 GLU B C 1
ATOM 6598 O O . GLU B 1 78 ? -26.688 -15.016 -3.096 1 91.69 78 GLU B O 1
ATOM 6603 N N . LEU B 1 79 ? -27.641 -16.734 -4.168 1 93.94 79 LEU B N 1
ATOM 6604 C CA . LEU B 1 79 ? -27.469 -17.641 -3.035 1 93.94 79 LEU B CA 1
ATOM 6605 C C . LEU B 1 79 ? -26 -17.844 -2.719 1 93.94 79 LEU B C 1
ATOM 6607 O O . LEU B 1 79 ? -25.609 -17.875 -1.549 1 93.94 79 LEU B O 1
ATOM 6611 N N . VAL B 1 80 ? -25.188 -17.953 -3.74 1 96.56 80 VAL B N 1
ATOM 6612 C CA . VAL B 1 80 ? -23.766 -18.156 -3.559 1 96.56 80 VAL B CA 1
ATOM 6613 C C . VAL B 1 80 ? -23.141 -16.938 -2.881 1 96.56 80 VAL B C 1
ATOM 6615 O O . VAL B 1 80 ? -22.359 -17.062 -1.944 1 96.56 80 VAL B O 1
ATOM 6618 N N . ARG B 1 81 ? -23.469 -15.766 -3.328 1 92 81 ARG B N 1
ATOM 6619 C CA . ARG B 1 81 ? -22.953 -14.539 -2.742 1 92 81 ARG B CA 1
ATOM 6620 C C . ARG B 1 81 ? -23.297 -14.453 -1.258 1 92 81 ARG B C 1
ATOM 6622 O O . ARG B 1 81 ? -22.531 -13.898 -0.47 1 92 81 ARG B O 1
ATOM 6629 N N . ARG B 1 82 ? -24.344 -14.992 -0.931 1 88.69 82 ARG B N 1
ATOM 6630 C CA . ARG B 1 82 ? -24.844 -14.844 0.429 1 88.69 82 ARG B CA 1
ATOM 6631 C C . ARG B 1 82 ? -24.297 -15.945 1.34 1 88.69 82 ARG B C 1
ATOM 6633 O O . ARG B 1 82 ? -23.984 -15.688 2.506 1 88.69 82 ARG B O 1
ATOM 6640 N N . ALA B 1 83 ? -24.156 -17.125 0.712 1 92.75 83 ALA B N 1
ATOM 6641 C CA . ALA B 1 83 ? -24.016 -18.25 1.632 1 92.75 83 ALA B CA 1
ATOM 6642 C C . ALA B 1 83 ? -22.688 -18.969 1.403 1 92.75 83 ALA B C 1
ATOM 6644 O O . ALA B 1 83 ? -22.25 -19.75 2.248 1 92.75 83 ALA B O 1
ATOM 6645 N N . PHE B 1 84 ? -22.031 -18.703 0.316 1 96.19 84 PHE B N 1
ATOM 6646 C CA . PHE B 1 84 ? -20.922 -19.578 -0.016 1 96.19 84 PHE B CA 1
ATOM 6647 C C . PHE B 1 84 ? -19.625 -18.797 -0.121 1 96.19 84 PHE B C 1
ATOM 6649 O O . PHE B 1 84 ? -18.531 -19.375 -0.128 1 96.19 84 PHE B O 1
ATOM 6656 N N . PHE B 1 85 ? -19.688 -17.484 -0.18 1 94.44 85 PHE B N 1
ATOM 6657 C CA . PHE B 1 85 ? -18.469 -16.672 -0.18 1 94.44 85 PHE B CA 1
ATOM 6658 C C . PHE B 1 85 ? -17.891 -16.562 1.226 1 94.44 85 PHE B C 1
ATOM 6660 O O . PHE B 1 85 ? -18.641 -16.469 2.203 1 94.44 85 PHE B O 1
ATOM 6667 N N . ALA B 1 86 ? -16.578 -16.656 1.258 1 94.5 86 ALA B N 1
ATOM 6668 C CA . ALA B 1 86 ? -15.883 -16.531 2.541 1 94.5 86 ALA B CA 1
ATOM 6669 C C . ALA B 1 86 ? -15.812 -15.078 2.99 1 94.5 86 ALA B C 1
ATOM 6671 O O . ALA B 1 86 ? -15.938 -14.164 2.174 1 94.5 86 ALA B O 1
ATOM 6672 N N . SER B 1 87 ? -15.648 -14.789 4.246 1 91.75 87 SER B N 1
ATOM 6673 C CA . SER B 1 87 ? -15.398 -13.5 4.883 1 91.75 87 SER B CA 1
ATOM 6674 C C . SER B 1 87 ? -14.414 -13.633 6.039 1 91.75 87 SER B C 1
ATOM 6676 O O . SER B 1 87 ? -14.609 -14.453 6.938 1 91.75 87 SER B O 1
ATOM 6678 N N . PRO B 1 88 ? -13.328 -12.898 6.074 1 92.88 88 PRO B N 1
ATOM 6679 C CA . PRO B 1 88 ? -12.938 -11.992 4.996 1 92.88 88 PRO B CA 1
ATOM 6680 C C . PRO B 1 88 ? -12.852 -12.688 3.639 1 92.88 88 PRO B C 1
ATOM 6682 O O . PRO B 1 88 ? -12.625 -13.898 3.576 1 92.88 88 PRO B O 1
ATOM 6685 N N . ASN B 1 89 ? -13.039 -11.898 2.6 1 92.69 89 ASN B N 1
ATOM 6686 C CA . ASN B 1 89 ? -13.102 -12.477 1.262 1 92.69 89 ASN B CA 1
ATOM 6687 C C . ASN B 1 89 ? -11.719 -12.867 0.752 1 92.69 89 ASN B C 1
ATOM 6689 O O . ASN B 1 89 ? -11.586 -13.797 -0.051 1 92.69 89 ASN B O 1
ATOM 6693 N N . SER B 1 90 ? -10.688 -12.156 1.149 1 93.94 90 SER B N 1
ATOM 6694 C CA . SER B 1 90 ? -9.344 -12.414 0.643 1 93.94 90 SER B CA 1
ATOM 6695 C C . SER B 1 90 ? -8.539 -13.273 1.614 1 93.94 90 SER B C 1
ATOM 6697 O O . SER B 1 90 ? -8.742 -13.203 2.828 1 93.94 90 SER B O 1
ATOM 6699 N N . GLN B 1 91 ? -7.711 -14.062 1.104 1 97 91 GLN B N 1
ATOM 6700 C CA . GLN B 1 91 ? -6.676 -14.742 1.873 1 97 91 GLN B CA 1
ATOM 6701 C C . GLN B 1 91 ? -5.488 -13.812 2.137 1 97 91 GLN B C 1
ATOM 6703 O O . GLN B 1 91 ? -5.473 -12.672 1.671 1 97 91 GLN B O 1
ATOM 6708 N N . ARG B 1 92 ? -4.582 -14.336 3.021 1 97.75 92 ARG B N 1
ATOM 6709 C CA . ARG B 1 92 ? -3.402 -13.531 3.311 1 97.75 92 ARG B CA 1
ATOM 6710 C C . ARG B 1 92 ? -2.537 -13.359 2.066 1 97.75 92 ARG B C 1
ATOM 6712 O O . ARG B 1 92 ? -2.529 -14.227 1.188 1 97.75 92 ARG B O 1
ATOM 6719 N N . HIS B 1 93 ? -1.845 -12.242 1.929 1 97.75 93 HIS B N 1
ATOM 6720 C CA . HIS B 1 93 ? -1.066 -11.961 0.727 1 97.75 93 HIS B CA 1
ATOM 6721 C C . HIS B 1 93 ? 0.416 -11.812 1.052 1 97.75 93 HIS B C 1
ATOM 6723 O O . HIS B 1 93 ? 0.779 -11.539 2.199 1 97.75 93 HIS B O 1
ATOM 6729 N N . TYR B 1 94 ? 1.248 -12.008 0.057 1 97.75 94 TYR B N 1
ATOM 6730 C CA . TYR B 1 94 ? 2.703 -11.953 0.13 1 97.75 94 TYR B CA 1
ATOM 6731 C C . TYR B 1 94 ? 3.199 -10.516 0.17 1 97.75 94 TYR B C 1
ATOM 6733 O O . TYR B 1 94 ? 2.65 -9.641 -0.509 1 97.75 94 TYR B O 1
ATOM 6741 N N . GLU B 1 95 ? 4.242 -10.227 1.03 1 97.69 95 GLU B N 1
ATOM 6742 C CA . GLU B 1 95 ? 4.844 -8.898 1.135 1 97.69 95 GLU B CA 1
ATOM 6743 C C . GLU B 1 95 ? 6.34 -8.945 0.836 1 97.69 95 GLU B C 1
ATOM 6745 O O . GLU B 1 95 ? 6.969 -10 0.957 1 97.69 95 GLU B O 1
ATOM 6750 N N . PRO B 1 96 ? 6.945 -7.824 0.433 1 97.88 96 PRO B N 1
ATOM 6751 C CA . PRO B 1 96 ? 8.398 -7.777 0.259 1 97.88 96 PRO B CA 1
ATOM 6752 C C . PRO B 1 96 ? 9.156 -7.848 1.585 1 97.88 96 PRO B C 1
ATOM 6754 O O . PRO B 1 96 ? 8.625 -7.445 2.623 1 97.88 96 PRO B O 1
ATOM 6757 N N . LEU B 1 97 ? 10.352 -8.312 1.549 1 98.5 97 LEU B N 1
ATOM 6758 C CA . LEU B 1 97 ? 11.211 -8.359 2.725 1 98.5 97 LEU B CA 1
ATOM 6759 C C . LEU B 1 97 ? 11.789 -6.977 3.025 1 98.5 97 LEU B C 1
ATOM 6761 O O . LEU B 1 97 ? 11.805 -6.547 4.18 1 98.5 97 LEU B O 1
ATOM 6765 N N . GLY B 1 98 ? 12.305 -6.371 1.955 1 98.06 98 GLY B N 1
ATOM 6766 C CA . GLY B 1 98 ? 12.953 -5.074 2.084 1 98.06 98 GLY B CA 1
ATOM 6767 C C . GLY B 1 98 ? 13.828 -4.723 0.898 1 98.06 98 GLY B C 1
ATOM 6768 O O . GLY B 1 98 ? 13.672 -5.293 -0.185 1 98.06 98 GLY B O 1
ATOM 6769 N N . THR B 1 99 ? 14.703 -3.689 1.131 1 96.94 99 THR B N 1
ATOM 6770 C CA . THR B 1 99 ? 15.594 -3.219 0.078 1 96.94 99 THR B CA 1
ATOM 6771 C C . THR B 1 99 ? 17.016 -3.061 0.607 1 96.94 99 THR B C 1
ATOM 6773 O O . THR B 1 99 ? 17.219 -2.662 1.756 1 96.94 99 THR B O 1
ATOM 6776 N N . LEU B 1 100 ? 17.938 -3.402 -0.194 1 98 100 LEU B N 1
ATOM 6777 C CA . LEU B 1 100 ? 19.344 -3.092 -0.002 1 98 100 LEU B CA 1
ATOM 6778 C C . LEU B 1 100 ? 19.797 -2.018 -0.982 1 98 100 LEU B C 1
ATOM 6780 O O . LEU B 1 100 ? 19.531 -2.109 -2.182 1 98 100 LEU B O 1
ATOM 6784 N N . SER B 1 101 ? 20.422 -1.048 -0.439 1 96.81 101 SER B N 1
ATOM 6785 C CA . SER B 1 101 ? 21.016 -0.029 -1.3 1 96.81 101 SER B CA 1
ATOM 6786 C C . SER B 1 101 ? 22.531 -0 -1.162 1 96.81 101 SER B C 1
ATOM 6788 O O . SER B 1 101 ? 23.062 -0.079 -0.052 1 96.81 101 SER B O 1
ATOM 6790 N N . LEU B 1 102 ? 23.234 0.031 -2.191 1 98 102 LEU B N 1
ATOM 6791 C CA . LEU B 1 102 ? 24.656 0.301 -2.287 1 98 102 LEU B CA 1
ATOM 6792 C C . LEU B 1 102 ? 24.922 1.623 -3.002 1 98 102 LEU B C 1
ATOM 6794 O O . LEU B 1 102 ? 24.781 1.712 -4.223 1 98 102 LEU B O 1
ATOM 6798 N N . GLU B 1 103 ? 25.359 2.57 -2.273 1 96.12 103 GLU B N 1
ATOM 6799 C CA . GLU B 1 103 ? 25.516 3.906 -2.838 1 96.12 103 GLU B CA 1
ATOM 6800 C C . GLU B 1 103 ? 26.969 4.156 -3.254 1 96.12 103 GLU B C 1
ATOM 6802 O O . GLU B 1 103 ? 27.828 4.391 -2.406 1 96.12 103 GLU B O 1
ATOM 6807 N N . PHE B 1 104 ? 27.188 4.195 -4.52 1 96.62 104 PHE B N 1
ATOM 6808 C CA . PHE B 1 104 ? 28.531 4.371 -5.074 1 96.62 104 PHE B CA 1
ATOM 6809 C C . PHE B 1 104 ? 28.766 5.828 -5.449 1 96.62 104 PHE B C 1
ATOM 6811 O O . PHE B 1 104 ? 29.906 6.293 -5.457 1 96.62 104 PHE B O 1
ATOM 6818 N N . GLY B 1 105 ? 27.703 6.523 -5.918 1 94.94 105 GLY B N 1
ATOM 6819 C CA . GLY B 1 105 ? 27.812 7.918 -6.316 1 94.94 105 GLY B CA 1
ATOM 6820 C C . GLY B 1 105 ? 28.359 8.094 -7.719 1 94.94 105 GLY B C 1
ATOM 6821 O O . GLY B 1 105 ? 28.984 9.109 -8.023 1 94.94 105 GLY B O 1
ATOM 6822 N N . HIS B 1 106 ? 28.234 7.102 -8.578 1 97.44 106 HIS B N 1
ATOM 6823 C CA . HIS B 1 106 ? 28.703 7.176 -9.953 1 97.44 106 HIS B CA 1
ATOM 6824 C C . HIS B 1 106 ? 27.562 7.5 -10.914 1 97.44 106 HIS B C 1
ATOM 6826 O O . HIS B 1 106 ? 26.891 6.598 -11.406 1 97.44 106 HIS B O 1
ATOM 6832 N N . PRO B 1 107 ? 27.344 8.703 -11.297 1 96.38 107 PRO B N 1
ATOM 6833 C CA . PRO B 1 107 ? 26.281 9.031 -12.242 1 96.38 107 PRO B CA 1
ATOM 6834 C C . PRO B 1 107 ? 26.406 8.266 -13.562 1 96.38 107 PRO B C 1
ATOM 6836 O O . PRO B 1 107 ? 27.484 8.234 -14.156 1 96.38 107 PRO B O 1
ATOM 6839 N N . PHE B 1 108 ? 25.328 7.773 -13.992 1 96.31 108 PHE B N 1
ATOM 6840 C CA . PHE B 1 108 ? 25.375 6.875 -15.141 1 96.31 108 PHE B CA 1
ATOM 6841 C C . PHE B 1 108 ? 25.891 7.602 -16.375 1 96.31 108 PHE B C 1
ATOM 6843 O O . PHE B 1 108 ? 26.562 6.996 -17.219 1 96.31 108 PHE B O 1
ATOM 6850 N N . ASP B 1 109 ? 25.625 8.883 -16.516 1 96.25 109 ASP B N 1
ATOM 6851 C CA . ASP B 1 109 ? 26.047 9.641 -17.703 1 96.25 109 ASP B CA 1
ATOM 6852 C C . ASP B 1 109 ? 27.562 9.805 -17.75 1 96.25 109 ASP B C 1
ATOM 6854 O O . ASP B 1 109 ? 28.109 10.188 -18.781 1 96.25 109 ASP B O 1
ATOM 6858 N N . GLN B 1 110 ? 28.25 9.43 -16.672 1 97.19 110 GLN B N 1
ATOM 6859 C CA . GLN B 1 110 ? 29.703 9.57 -16.625 1 97.19 110 GLN B CA 1
ATOM 6860 C C . GLN B 1 110 ? 30.375 8.203 -16.625 1 97.19 110 GLN B C 1
ATOM 6862 O O . GLN B 1 110 ? 31.609 8.109 -16.516 1 97.19 110 GLN B O 1
ATOM 6867 N N . VAL B 1 111 ? 29.609 7.152 -16.75 1 97 111 VAL B N 1
ATOM 6868 C CA . VAL B 1 111 ? 30.109 5.785 -16.734 1 97 111 VAL B CA 1
ATOM 6869 C C . VAL B 1 111 ? 30.422 5.336 -18.156 1 97 111 VAL B C 1
ATOM 6871 O O . VAL B 1 111 ? 29.734 5.734 -19.109 1 97 111 VAL B O 1
ATOM 6874 N N . LYS B 1 112 ? 31.469 4.59 -18.297 1 97.75 112 LYS B N 1
ATOM 6875 C CA . LYS B 1 112 ? 31.844 4.035 -19.594 1 97.75 112 LYS B CA 1
ATOM 6876 C C . LYS B 1 112 ? 31.781 2.51 -19.578 1 97.75 112 LYS B C 1
ATOM 6878 O O . LYS B 1 112 ? 31.906 1.891 -18.531 1 97.75 112 LYS B O 1
ATOM 6883 N N . SER B 1 113 ? 31.531 1.883 -20.781 1 97.94 113 SER B N 1
ATOM 6884 C CA . SER B 1 113 ? 31.594 0.442 -21 1 97.94 113 SER B CA 1
ATOM 6885 C C . SER B 1 113 ? 30.688 -0.311 -20.047 1 97.94 113 SER B C 1
ATOM 6887 O O . SER B 1 113 ? 31.094 -1.304 -19.438 1 97.94 113 SER B O 1
ATOM 6889 N N . PHE B 1 114 ? 29.562 0.253 -19.828 1 98.56 114 PHE B N 1
ATOM 6890 C CA . PHE B 1 114 ? 28.609 -0.368 -18.922 1 98.56 114 PHE B CA 1
ATOM 6891 C C . PHE B 1 114 ? 28.031 -1.64 -19.531 1 98.56 114 PHE B C 1
ATOM 6893 O O . PHE B 1 114 ? 27.688 -1.667 -20.719 1 98.56 114 PHE B O 1
ATOM 6900 N N . ARG B 1 115 ? 27.922 -2.689 -18.766 1 98.5 115 ARG B N 1
ATOM 6901 C CA . ARG B 1 115 ? 27.234 -3.922 -19.125 1 98.5 115 ARG B CA 1
ATOM 6902 C C . ARG B 1 115 ? 26.688 -4.629 -17.891 1 98.5 115 ARG B C 1
ATOM 6904 O O . ARG B 1 115 ? 27.391 -4.766 -16.891 1 98.5 115 ARG B O 1
ATOM 6911 N N . ARG B 1 116 ? 25.438 -4.977 -17.875 1 98.69 116 ARG B N 1
ATOM 6912 C CA . ARG B 1 116 ? 24.922 -5.871 -16.844 1 98.69 116 ARG B CA 1
ATOM 6913 C C . ARG B 1 116 ? 24.344 -7.137 -17.469 1 98.69 116 ARG B C 1
ATOM 6915 O O . ARG B 1 116 ? 23.891 -7.125 -18.625 1 98.69 116 ARG B O 1
ATOM 6922 N N . SER B 1 117 ? 24.375 -8.195 -16.703 1 98.62 117 SER B N 1
ATOM 6923 C CA . SER B 1 117 ? 23.953 -9.469 -17.281 1 98.62 117 SER B CA 1
ATOM 6924 C C . SER B 1 117 ? 23.562 -10.469 -16.203 1 98.62 117 SER B C 1
ATOM 6926 O O . SER B 1 117 ? 23.844 -10.25 -15.016 1 98.62 117 SER B O 1
ATOM 6928 N N . LEU B 1 118 ? 22.828 -11.438 -16.547 1 98.81 118 LEU B N 1
ATOM 6929 C CA . LEU B 1 118 ? 22.531 -12.641 -15.766 1 98.81 118 LEU B CA 1
ATOM 6930 C C . LEU B 1 118 ? 23.016 -13.891 -16.5 1 98.81 118 LEU B C 1
ATOM 6932 O O . LEU B 1 118 ? 22.469 -14.234 -17.562 1 98.81 118 LEU B O 1
ATOM 6936 N N . ASP B 1 119 ? 24.016 -14.477 -15.969 1 98.56 119 ASP B N 1
ATOM 6937 C CA . ASP B 1 119 ? 24.531 -15.719 -16.531 1 98.56 119 ASP B CA 1
ATOM 6938 C C . ASP B 1 119 ? 23.703 -16.922 -16.062 1 98.56 119 ASP B C 1
ATOM 6940 O O . ASP B 1 119 ? 23.797 -17.344 -14.906 1 98.56 119 ASP B O 1
ATOM 6944 N N . LEU B 1 120 ? 22.984 -17.547 -16.969 1 98.44 120 LEU B N 1
ATOM 6945 C CA . LEU B 1 120 ? 22.094 -18.641 -16.594 1 98.44 120 LEU B CA 1
ATOM 6946 C C . LEU B 1 120 ? 22.875 -19.906 -16.281 1 98.44 120 LEU B C 1
ATOM 6948 O O . LEU B 1 120 ? 22.375 -20.781 -15.578 1 98.44 120 LEU B O 1
ATOM 6952 N N . LYS B 1 121 ? 24.031 -20.031 -16.734 1 97.69 121 LYS B N 1
ATOM 6953 C CA . LYS B 1 121 ? 24.828 -21.234 -16.5 1 97.69 121 LYS B CA 1
ATOM 6954 C C . LYS B 1 121 ? 25.359 -21.266 -15.07 1 97.69 121 LYS B C 1
ATOM 6956 O O . LYS B 1 121 ? 25.562 -22.344 -14.508 1 97.69 121 LYS B O 1
ATOM 6961 N N . THR B 1 122 ? 25.547 -20.078 -14.547 1 98.31 122 THR B N 1
ATOM 6962 C CA . THR B 1 122 ? 26.109 -20.047 -13.203 1 98.31 122 THR B CA 1
ATOM 6963 C C . THR B 1 122 ? 25.094 -19.5 -12.203 1 98.31 122 THR B C 1
ATOM 6965 O O . THR B 1 122 ? 25.266 -19.641 -10.992 1 98.31 122 THR B O 1
ATOM 6968 N N . GLY B 1 123 ? 24.047 -18.922 -12.664 1 98.44 123 GLY B N 1
ATOM 6969 C CA . GLY B 1 123 ? 23.078 -18.297 -11.789 1 98.44 123 GLY B CA 1
ATOM 6970 C C . GLY B 1 123 ? 23.594 -17.047 -11.109 1 98.44 123 GLY B C 1
ATOM 6971 O O . GLY B 1 123 ? 23.25 -16.781 -9.953 1 98.44 123 GLY B O 1
ATOM 6972 N N . ILE B 1 124 ? 24.484 -16.281 -11.797 1 98.81 124 ILE B N 1
ATOM 6973 C CA . ILE B 1 124 ? 25.125 -15.109 -11.211 1 98.81 124 ILE B CA 1
ATOM 6974 C C . ILE B 1 124 ? 24.828 -13.875 -12.055 1 98.81 124 ILE B C 1
ATOM 6976 O O . ILE B 1 124 ? 24.938 -13.922 -13.281 1 98.81 124 ILE B O 1
ATOM 6980 N N . SER B 1 125 ? 24.359 -12.812 -11.414 1 98.81 125 SER B N 1
ATOM 6981 C CA . SER B 1 125 ? 24.203 -11.523 -12.078 1 98.81 125 SER B CA 1
ATOM 6982 C C . SER B 1 125 ? 25.484 -10.703 -12.031 1 98.81 125 SER B C 1
ATOM 6984 O O . SER B 1 125 ? 26.188 -10.711 -11.016 1 98.81 125 SER B O 1
ATOM 6986 N N . HIS B 1 126 ? 25.812 -10.039 -13.125 1 98.69 126 HIS B N 1
ATOM 6987 C CA . HIS B 1 126 ? 27.016 -9.234 -13.242 1 98.69 126 HIS B CA 1
ATOM 6988 C C . HIS B 1 126 ? 26.703 -7.793 -13.609 1 98.69 126 HIS B C 1
ATOM 6990 O O . HIS B 1 126 ? 25.781 -7.539 -14.391 1 98.69 126 HIS B O 1
ATOM 6996 N N . VAL B 1 127 ? 27.422 -6.879 -13.07 1 98.81 127 VAL B N 1
ATOM 6997 C CA . VAL B 1 127 ? 27.438 -5.48 -13.484 1 98.81 127 VAL B CA 1
ATOM 6998 C C . VAL B 1 127 ? 28.875 -5.008 -13.633 1 98.81 127 VAL B C 1
ATOM 7000 O O . VAL B 1 127 ? 29.672 -5.098 -12.688 1 98.81 127 VAL B O 1
ATOM 7003 N N . ASP B 1 128 ? 29.281 -4.523 -14.836 1 98.62 128 ASP B N 1
ATOM 7004 C CA . ASP B 1 128 ? 30.625 -4.039 -15.133 1 98.62 128 ASP B CA 1
ATOM 7005 C C . ASP B 1 128 ? 30.578 -2.631 -15.727 1 98.62 128 ASP B C 1
ATOM 7007 O O . ASP B 1 128 ? 29.734 -2.332 -16.562 1 98.62 128 ASP B O 1
ATOM 7011 N N . TYR B 1 129 ? 31.438 -1.828 -15.273 1 98.62 129 TYR B N 1
ATOM 7012 C CA . TYR B 1 129 ? 31.562 -0.503 -15.867 1 98.62 129 TYR B CA 1
ATOM 7013 C C . TYR B 1 129 ? 32.844 0.177 -15.43 1 98.62 129 TYR B C 1
ATOM 7015 O O . TYR B 1 129 ? 33.594 -0.344 -14.578 1 98.62 129 TYR B O 1
ATOM 7023 N N . GLU B 1 130 ? 33.25 1.255 -16.078 1 98.38 130 GLU B N 1
ATOM 7024 C CA . GLU B 1 130 ? 34.375 2.111 -15.727 1 98.38 130 GLU B CA 1
ATOM 7025 C C . GLU B 1 130 ? 33.906 3.502 -15.305 1 98.38 130 GLU B C 1
ATOM 7027 O O . GLU B 1 130 ? 33 4.07 -15.93 1 98.38 130 GLU B O 1
ATOM 7032 N N . TYR B 1 131 ? 34.406 3.928 -14.211 1 97.94 131 TYR B N 1
ATOM 7033 C CA . TYR B 1 131 ? 34.156 5.277 -13.727 1 97.94 131 TYR B CA 1
ATOM 7034 C C . TYR B 1 131 ? 35.438 5.941 -13.227 1 97.94 131 TYR B C 1
ATOM 7036 O O . TYR B 1 131 ? 36.094 5.406 -12.344 1 97.94 131 TYR B O 1
ATOM 7044 N N . ASP B 1 132 ? 35.812 7.109 -13.773 1 95.94 132 ASP B N 1
ATOM 7045 C CA . ASP B 1 132 ? 37 7.887 -13.391 1 95.94 132 ASP B CA 1
ATOM 7046 C C . ASP B 1 132 ? 38.25 7.027 -13.445 1 95.94 132 ASP B C 1
ATOM 7048 O O . ASP B 1 132 ? 39.031 7.016 -12.492 1 95.94 132 ASP B O 1
ATOM 7052 N N . GLY B 1 133 ? 38.375 6.242 -14.367 1 95.75 133 GLY B N 1
ATOM 7053 C CA . GLY B 1 133 ? 39.562 5.43 -14.602 1 95.75 133 GLY B CA 1
ATOM 7054 C C . GLY B 1 133 ? 39.594 4.16 -13.773 1 95.75 133 GLY B C 1
ATOM 7055 O O . GLY B 1 133 ? 40.562 3.385 -13.852 1 95.75 133 GLY B O 1
ATOM 7056 N N . VAL B 1 134 ? 38.562 3.918 -12.969 1 96.88 134 VAL B N 1
ATOM 7057 C CA . VAL B 1 134 ? 38.5 2.736 -12.117 1 96.88 134 VAL B CA 1
ATOM 7058 C C . VAL B 1 134 ? 37.531 1.723 -12.703 1 96.88 134 VAL B C 1
ATOM 7060 O O . VAL B 1 134 ? 36.438 2.084 -13.125 1 96.88 134 VAL B O 1
ATOM 7063 N N . GLN B 1 135 ? 37.906 0.507 -12.797 1 98 135 GLN B N 1
ATOM 7064 C CA . GLN B 1 135 ? 37.031 -0.568 -13.258 1 98 135 GLN B CA 1
ATOM 7065 C C . GLN B 1 135 ? 36.25 -1.166 -12.102 1 98 135 GLN B C 1
ATOM 7067 O O . GLN B 1 135 ? 36.812 -1.5 -11.062 1 98 135 GLN B O 1
ATOM 7072 N N . PHE B 1 136 ? 34.938 -1.241 -12.281 1 98.12 136 PHE B N 1
ATOM 7073 C CA . PHE B 1 136 ? 34.062 -1.801 -11.266 1 98.12 136 PHE B CA 1
ATOM 7074 C C . PHE B 1 136 ? 33.406 -3.092 -11.758 1 98.12 136 PHE B C 1
ATOM 7076 O O . PHE B 1 136 ? 33 -3.188 -12.914 1 98.12 136 PHE B O 1
ATOM 7083 N N . HIS B 1 137 ? 33.406 -4.086 -10.945 1 98.25 137 HIS B N 1
ATOM 7084 C CA . HIS B 1 137 ? 32.781 -5.375 -11.188 1 98.25 137 HIS B CA 1
ATOM 7085 C C . HIS B 1 137 ? 31.938 -5.816 -9.992 1 98.25 137 HIS B C 1
ATOM 7087 O O . HIS B 1 137 ? 32.438 -5.93 -8.875 1 98.25 137 HIS B O 1
ATOM 7093 N N . ARG B 1 138 ? 30.688 -6.035 -10.211 1 98.56 138 ARG B N 1
ATOM 7094 C CA . ARG B 1 138 ? 29.781 -6.512 -9.164 1 98.56 138 ARG B CA 1
ATOM 7095 C C . ARG B 1 138 ? 29.125 -7.828 -9.562 1 98.56 138 ARG B C 1
ATOM 7097 O O . ARG B 1 138 ? 28.734 -8 -10.719 1 98.56 138 ARG B O 1
ATOM 7104 N N . GLN B 1 139 ? 29.016 -8.727 -8.641 1 98.81 139 GLN B N 1
ATOM 7105 C CA . GLN B 1 139 ? 28.312 -9.984 -8.828 1 98.81 139 GLN B CA 1
ATOM 7106 C C . GLN B 1 139 ? 27.281 -10.211 -7.719 1 98.81 139 GLN B C 1
ATOM 7108 O O . GLN B 1 139 ? 27.531 -9.859 -6.562 1 98.81 139 GLN B O 1
ATOM 7113 N N . VAL B 1 140 ? 26.172 -10.711 -8.07 1 98.88 140 VAL B N 1
ATOM 7114 C CA . VAL B 1 140 ? 25.141 -11.07 -7.105 1 98.88 140 VAL B CA 1
ATOM 7115 C C . VAL B 1 140 ? 24.672 -12.5 -7.355 1 98.88 140 VAL B C 1
ATOM 7117 O O . VAL B 1 140 ? 24.406 -12.883 -8.5 1 98.88 140 VAL B O 1
ATOM 7120 N N . LEU B 1 141 ? 24.609 -13.32 -6.383 1 98.81 141 LEU B N 1
ATOM 7121 C CA . LEU B 1 141 ? 24.016 -14.656 -6.461 1 98.81 141 LEU B CA 1
ATOM 7122 C C . LEU B 1 141 ? 23.219 -14.977 -5.203 1 98.81 141 LEU B C 1
ATOM 7124 O O . LEU B 1 141 ? 23.312 -14.258 -4.203 1 98.81 141 LEU B O 1
ATOM 7128 N N . ALA B 1 142 ? 22.344 -15.875 -5.27 1 98.81 142 ALA B N 1
ATOM 7129 C CA . ALA B 1 142 ? 21.641 -16.484 -4.133 1 98.81 142 ALA B CA 1
ATOM 7130 C C . ALA B 1 142 ? 22.094 -17.922 -3.926 1 98.81 142 ALA B C 1
ATOM 7132 O O . ALA B 1 142 ? 21.828 -18.781 -4.766 1 98.81 142 ALA B O 1
ATOM 7133 N N . SER B 1 143 ? 22.719 -18.156 -2.852 1 98.69 143 SER B N 1
ATOM 7134 C CA . SER B 1 143 ? 23.312 -19.484 -2.615 1 98.69 143 SER B CA 1
ATOM 7135 C C . SER B 1 143 ? 22.344 -20.375 -1.84 1 98.69 143 SER B C 1
ATOM 7137 O O . SER B 1 143 ? 21.984 -20.062 -0.703 1 98.69 143 SER B O 1
ATOM 7139 N N . TYR B 1 144 ? 21.984 -21.453 -2.445 1 97.88 144 TYR B N 1
ATOM 7140 C CA . TYR B 1 144 ? 21.156 -22.453 -1.777 1 97.88 144 TYR B CA 1
ATOM 7141 C C . TYR B 1 144 ? 21.938 -23.172 -0.689 1 97.88 144 TYR B C 1
ATOM 7143 O O . TYR B 1 144 ? 21.484 -23.266 0.454 1 97.88 144 TYR B O 1
ATOM 7151 N N . PRO B 1 145 ? 23.188 -23.625 -0.946 1 97.38 145 PRO B N 1
ATOM 7152 C CA . PRO B 1 145 ? 23.922 -24.375 0.064 1 97.38 145 PRO B CA 1
ATOM 7153 C C . PRO B 1 145 ? 24.266 -23.547 1.292 1 97.38 145 PRO B C 1
ATOM 7155 O O . PRO B 1 145 ? 24.359 -24.078 2.402 1 97.38 145 PRO B O 1
ATOM 7158 N N . ASP B 1 146 ? 24.422 -22.203 1.057 1 97.81 146 ASP B N 1
ATOM 7159 C CA . ASP B 1 146 ? 24.859 -21.359 2.17 1 97.81 146 ASP B CA 1
ATOM 7160 C C . ASP B 1 146 ? 23.688 -20.594 2.77 1 97.81 146 ASP B C 1
ATOM 7162 O O . ASP B 1 146 ? 23.812 -19.953 3.814 1 97.81 146 ASP B O 1
ATOM 7166 N N . SER B 1 147 ? 22.547 -20.609 2.145 1 96.75 147 SER B N 1
ATOM 7167 C CA . SER B 1 147 ? 21.328 -19.969 2.609 1 96.75 147 SER B CA 1
ATOM 7168 C C . SER B 1 147 ? 21.531 -18.453 2.766 1 96.75 147 SER B C 1
ATOM 7170 O O . SER B 1 147 ? 21.156 -17.875 3.785 1 96.75 147 SER B O 1
ATOM 7172 N N . VAL B 1 148 ? 22.188 -17.844 1.768 1 98.75 148 VAL B N 1
ATOM 7173 C CA . VAL B 1 148 ? 22.406 -16.406 1.805 1 98.75 148 VAL B CA 1
ATOM 7174 C C . VAL B 1 148 ? 22.297 -15.82 0.397 1 98.75 148 VAL B C 1
ATOM 7176 O O . VAL B 1 148 ? 22.375 -16.547 -0.592 1 98.75 148 VAL B O 1
ATOM 7179 N N . LEU B 1 149 ? 21.938 -14.523 0.303 1 98.88 149 LEU B N 1
ATOM 7180 C CA . LEU B 1 149 ? 22.297 -13.711 -0.853 1 98.88 149 LEU B CA 1
ATOM 7181 C C . LEU B 1 149 ? 23.734 -13.203 -0.73 1 98.88 149 LEU B C 1
ATOM 7183 O O . LEU B 1 149 ? 24.172 -12.828 0.36 1 98.88 149 LEU B O 1
ATOM 7187 N N . ALA B 1 150 ? 24.484 -13.234 -1.787 1 98.88 150 ALA B N 1
ATOM 7188 C CA . ALA B 1 150 ? 25.875 -12.797 -1.771 1 98.88 150 ALA B CA 1
ATOM 7189 C C . ALA B 1 150 ? 26.141 -11.758 -2.859 1 98.88 150 ALA B C 1
ATOM 7191 O O . ALA B 1 150 ? 25.719 -11.938 -4.008 1 98.88 150 ALA B O 1
ATOM 7192 N N . ILE B 1 151 ? 26.75 -10.695 -2.494 1 98.81 151 ILE B N 1
ATOM 7193 C CA . ILE B 1 151 ? 27.172 -9.641 -3.406 1 98.81 151 ILE B CA 1
ATOM 7194 C C . ILE B 1 151 ? 28.688 -9.43 -3.297 1 98.81 151 ILE B C 1
ATOM 7196 O O . ILE B 1 151 ? 29.219 -9.25 -2.197 1 98.81 151 ILE B O 1
ATOM 7200 N N . ARG B 1 152 ? 29.406 -9.523 -4.359 1 98.44 152 ARG B N 1
ATOM 7201 C CA . ARG B 1 152 ? 30.828 -9.188 -4.402 1 98.44 152 ARG B CA 1
ATOM 7202 C C . ARG B 1 152 ? 31.062 -7.891 -5.172 1 98.44 152 ARG B C 1
ATOM 7204 O O . ARG B 1 152 ? 30.625 -7.758 -6.32 1 98.44 152 ARG B O 1
ATOM 7211 N N . VAL B 1 153 ? 31.594 -6.965 -4.543 1 97.94 153 VAL B N 1
ATOM 7212 C CA . VAL B 1 153 ? 31.938 -5.688 -5.16 1 97.94 153 VAL B CA 1
ATOM 7213 C C . VAL B 1 153 ? 33.438 -5.586 -5.324 1 97.94 153 VAL B C 1
ATOM 7215 O O . VAL B 1 153 ? 34.188 -5.559 -4.336 1 97.94 153 VAL B O 1
ATOM 7218 N N . GLN B 1 154 ? 33.875 -5.531 -6.531 1 96.88 154 GLN B N 1
ATOM 7219 C CA . GLN B 1 154 ? 35.312 -5.402 -6.832 1 96.88 154 GLN B CA 1
ATOM 7220 C C . GLN B 1 154 ? 35.594 -4.141 -7.645 1 96.88 154 GLN B C 1
ATOM 7222 O O . GLN B 1 154 ? 34.781 -3.732 -8.469 1 96.88 154 GLN B O 1
ATOM 7227 N N . ALA B 1 155 ? 36.656 -3.561 -7.375 1 95.81 155 ALA B N 1
ATOM 7228 C CA . ALA B 1 155 ? 37.156 -2.406 -8.117 1 95.81 155 ALA B CA 1
ATOM 7229 C C . ALA B 1 155 ? 38.656 -2.484 -8.32 1 95.81 155 ALA B C 1
ATOM 7231 O O . ALA B 1 155 ? 39.344 -3.121 -7.531 1 95.81 155 ALA B O 1
ATOM 7232 N N . SER B 1 156 ? 39.219 -1.848 -9.375 1 95.06 156 SER B N 1
ATOM 7233 C CA . SER B 1 156 ? 40.656 -1.894 -9.672 1 95.06 156 SER B CA 1
ATOM 7234 C C . SER B 1 156 ? 41.469 -1.092 -8.656 1 95.06 156 SER B C 1
ATOM 7236 O O . SER B 1 156 ? 42.688 -1.243 -8.562 1 95.06 156 SER B O 1
ATOM 7238 N N . ARG B 1 157 ? 40.781 -0.191 -7.926 1 92.31 157 ARG B N 1
ATOM 7239 C CA . ARG B 1 157 ? 41.344 0.532 -6.789 1 92.31 157 ARG B CA 1
ATOM 7240 C C . ARG B 1 157 ? 40.375 0.577 -5.629 1 92.31 157 ARG B C 1
ATOM 7242 O O . ARG B 1 157 ? 39.188 0.309 -5.805 1 92.31 157 ARG B O 1
ATOM 7249 N N . CYS B 1 158 ? 40.938 0.833 -4.504 1 91.94 158 CYS B N 1
ATOM 7250 C CA . CYS B 1 158 ? 40.062 0.976 -3.338 1 91.94 158 CYS B CA 1
ATOM 7251 C C . CYS B 1 158 ? 39 2.043 -3.574 1 91.94 158 CYS B C 1
ATOM 7253 O O . CYS B 1 158 ? 39.312 3.131 -4.062 1 91.94 158 CYS B O 1
ATOM 7255 N N . THR B 1 159 ? 37.812 1.689 -3.342 1 91.19 159 THR B N 1
ATOM 7256 C CA . THR B 1 159 ? 36.688 2.598 -3.533 1 91.19 159 THR B CA 1
ATOM 7257 C C . THR B 1 159 ? 35.75 2.564 -2.324 1 91.19 159 THR B C 1
ATOM 7259 O O . THR B 1 159 ? 35.719 1.587 -1.575 1 91.19 159 THR B O 1
ATOM 7262 N N . GLU B 1 160 ? 35.062 3.689 -2.174 1 93.56 160 GLU B N 1
ATOM 7263 C CA . GLU B 1 160 ? 34.156 3.828 -1.044 1 93.56 160 GLU B CA 1
ATOM 7264 C C . GLU B 1 160 ? 32.688 3.695 -1.489 1 93.56 160 GLU B C 1
ATOM 7266 O O . GLU B 1 160 ? 32.312 4.223 -2.535 1 93.56 160 GLU B O 1
ATOM 7271 N N . PHE B 1 161 ? 31.859 2.971 -0.779 1 95.44 161 PHE B N 1
ATOM 7272 C CA . PHE B 1 161 ? 30.406 2.939 -1.001 1 95.44 161 PHE B CA 1
ATOM 7273 C C . PHE B 1 161 ? 29.672 2.721 0.31 1 95.44 161 PHE B C 1
ATOM 7275 O O . PHE B 1 161 ? 30.25 2.252 1.291 1 95.44 161 PHE B O 1
ATOM 7282 N N . LEU B 1 162 ? 28.438 3.174 0.354 1 95.38 162 LEU B N 1
ATOM 7283 C CA . LEU B 1 162 ? 27.594 3.076 1.534 1 95.38 162 LEU B CA 1
ATOM 7284 C C . LEU B 1 162 ? 26.594 1.938 1.387 1 95.38 162 LEU B C 1
ATOM 7286 O O . LEU B 1 162 ? 26.016 1.749 0.314 1 95.38 162 LEU B O 1
ATOM 7290 N N . VAL B 1 163 ? 26.438 1.094 2.457 1 97.56 163 VAL B N 1
ATOM 7291 C CA . VAL B 1 163 ? 25.5 -0.031 2.477 1 97.56 163 VAL B CA 1
ATOM 7292 C C . VAL B 1 163 ? 24.359 0.254 3.455 1 97.56 163 VAL B C 1
ATOM 7294 O O . VAL B 1 163 ? 24.609 0.556 4.625 1 97.56 163 VAL B O 1
ATOM 7297 N N . ARG B 1 164 ? 23.125 0.14 2.971 1 96.12 164 ARG B N 1
ATOM 7298 C CA . ARG B 1 164 ? 21.969 0.437 3.812 1 96.12 164 ARG B CA 1
ATOM 7299 C C . ARG B 1 164 ? 20.828 -0.555 3.559 1 96.12 164 ARG B C 1
ATOM 7301 O O . ARG B 1 164 ? 20.594 -0.954 2.416 1 96.12 164 ARG B O 1
ATOM 7308 N N . LEU B 1 165 ? 20.109 -0.962 4.637 1 97.31 165 LEU B N 1
ATOM 7309 C CA . LEU B 1 165 ? 18.875 -1.727 4.555 1 97.31 165 LEU B CA 1
ATOM 7310 C C . LEU B 1 165 ? 17.672 -0.84 4.848 1 97.31 165 LEU B C 1
ATOM 7312 O O . LEU B 1 165 ? 17.75 0.09 5.652 1 97.31 165 LEU B O 1
ATOM 7316 N N . SER B 1 166 ? 16.578 -1.058 4.168 1 96.31 166 SER B N 1
ATOM 7317 C CA . SER B 1 166 ? 15.289 -0.411 4.43 1 96.31 166 SER B CA 1
ATOM 7318 C C . SER B 1 166 ? 14.133 -1.275 3.949 1 96.31 166 SER B C 1
ATOM 7320 O O . SER B 1 166 ? 14.336 -2.395 3.475 1 96.31 166 SER B O 1
ATOM 7322 N N . ARG B 1 167 ? 12.938 -0.898 4.176 1 97.38 167 ARG B N 1
ATOM 7323 C CA . ARG B 1 167 ? 11.719 -1.536 3.691 1 97.38 167 ARG B CA 1
ATOM 7324 C C . ARG B 1 167 ? 10.703 -0.497 3.221 1 97.38 167 ARG B C 1
ATOM 7326 O O . ARG B 1 167 ? 9.969 0.075 4.031 1 97.38 167 ARG B O 1
ATOM 7333 N N . LEU B 1 168 ? 10.703 -0.271 1.923 1 94.88 168 LEU B N 1
ATOM 7334 C CA . LEU B 1 168 ? 9.867 0.712 1.241 1 94.88 168 LEU B CA 1
ATOM 7335 C C . LEU B 1 168 ? 8.984 0.041 0.197 1 94.88 168 LEU B C 1
ATOM 7337 O O . LEU B 1 168 ? 9.273 -1.071 -0.248 1 94.88 168 LEU B O 1
ATOM 7341 N N . SER B 1 169 ? 7.855 0.693 -0.127 1 91 169 SER B N 1
ATOM 7342 C CA . SER B 1 169 ? 7.012 0.161 -1.192 1 91 169 SER B CA 1
ATOM 7343 C C . SER B 1 169 ? 7.637 0.402 -2.562 1 91 169 SER B C 1
ATOM 7345 O O . SER B 1 169 ? 8.703 1.014 -2.668 1 91 169 SER B O 1
ATOM 7347 N N . GLU B 1 170 ? 6.898 -0.054 -3.627 1 89.38 170 GLU B N 1
ATOM 7348 C CA . GLU B 1 170 ? 7.387 0.059 -5 1 89.38 170 GLU B CA 1
ATOM 7349 C C . GLU B 1 170 ? 7.152 1.461 -5.555 1 89.38 170 GLU B C 1
ATOM 7351 O O . GLU B 1 170 ? 7.66 1.804 -6.625 1 89.38 170 GLU B O 1
ATOM 7356 N N . LEU B 1 171 ? 6.5 2.236 -4.738 1 83.06 171 LEU B N 1
ATOM 7357 C CA . LEU B 1 171 ? 6.223 3.596 -5.188 1 83.06 171 LEU B CA 1
ATOM 7358 C C . LEU B 1 171 ? 7.477 4.461 -5.105 1 83.06 171 LEU B C 1
ATOM 7360 O O . LEU B 1 171 ? 8.125 4.527 -4.059 1 83.06 171 LEU B O 1
ATOM 7364 N N . GLU B 1 172 ? 7.785 5.105 -6.133 1 74.69 172 GLU B N 1
ATOM 7365 C CA . GLU B 1 172 ? 9.023 5.875 -6.23 1 74.69 172 GLU B CA 1
ATOM 7366 C C . GLU B 1 172 ? 9.055 7.004 -5.203 1 74.69 172 GLU B C 1
ATOM 7368 O O . GLU B 1 172 ? 10.117 7.344 -4.68 1 74.69 172 GLU B O 1
ATOM 7373 N N . TYR B 1 173 ? 7.883 7.52 -4.91 1 75.12 173 TYR B N 1
ATOM 7374 C CA . TYR B 1 173 ? 7.812 8.672 -4.016 1 75.12 173 TYR B CA 1
ATOM 7375 C C . TYR B 1 173 ? 7.598 8.227 -2.572 1 75.12 173 TYR B C 1
ATOM 7377 O O . TYR B 1 173 ? 7.422 9.062 -1.682 1 75.12 173 TYR B O 1
ATOM 7385 N N . GLU B 1 174 ? 7.754 6.906 -2.355 1 84.06 174 GLU B N 1
ATOM 7386 C CA . GLU B 1 174 ? 7.504 6.398 -1.01 1 84.06 174 GLU B CA 1
ATOM 7387 C C . GLU B 1 174 ? 8.578 6.875 -0.034 1 84.06 174 GLU B C 1
ATOM 7389 O O . GLU B 1 174 ? 9.773 6.812 -0.337 1 84.06 174 GLU B O 1
ATOM 7394 N N . THR B 1 175 ? 8.078 7.457 1.149 1 87.62 175 THR B N 1
ATOM 7395 C CA . THR B 1 175 ? 8.992 7.828 2.219 1 87.62 175 THR B CA 1
ATOM 7396 C C . THR B 1 175 ? 8.648 7.086 3.508 1 87.62 175 THR B C 1
ATOM 7398 O O . THR B 1 175 ? 9.453 7.062 4.449 1 87.62 175 THR B O 1
ATOM 7401 N N . ASN B 1 176 ? 7.5 6.43 3.506 1 93 176 ASN B N 1
ATOM 7402 C CA . ASN B 1 176 ? 7.117 5.645 4.676 1 93 176 ASN B CA 1
ATOM 7403 C C . ASN B 1 176 ? 7.863 4.316 4.73 1 93 176 ASN B C 1
ATOM 7405 O O . ASN B 1 176 ? 7.824 3.537 3.773 1 93 176 ASN B O 1
ATOM 7409 N N . GLU B 1 177 ? 8.562 4.102 5.789 1 96.06 177 GLU B N 1
ATOM 7410 C CA . GLU B 1 177 ? 9.273 2.84 5.969 1 96.06 177 GLU B CA 1
ATOM 7411 C C . GLU B 1 177 ? 8.438 1.84 6.758 1 96.06 177 GLU B C 1
ATOM 7413 O O . GLU B 1 177 ? 7.77 2.209 7.73 1 96.06 177 GLU B O 1
ATOM 7418 N N . PHE B 1 178 ? 8.414 0.63 6.398 1 97.06 178 PHE B N 1
ATOM 7419 C CA . PHE B 1 178 ? 7.609 -0.436 6.98 1 97.06 178 PHE B CA 1
ATOM 7420 C C . PHE B 1 178 ? 8.484 -1.443 7.715 1 97.06 178 PHE B C 1
ATOM 7422 O O . PHE B 1 178 ? 8.477 -2.633 7.391 1 97.06 178 PHE B O 1
ATOM 7429 N N . LEU B 1 179 ? 9.25 -0.978 8.625 1 97.94 179 LEU B N 1
ATOM 7430 C CA . LEU B 1 179 ? 10.164 -1.792 9.414 1 97.94 179 LEU B CA 1
ATOM 7431 C C . LEU B 1 179 ? 10.109 -1.402 10.883 1 97.94 179 LEU B C 1
ATOM 7433 O O . LEU B 1 179 ? 9.523 -0.378 11.242 1 97.94 179 LEU B O 1
ATOM 7437 N N . ASP B 1 180 ? 10.688 -2.223 11.797 1 97.56 180 ASP B N 1
ATOM 7438 C CA . ASP B 1 180 ? 10.648 -1.992 13.234 1 97.56 180 ASP B CA 1
ATOM 7439 C C . ASP B 1 180 ? 11.891 -1.226 13.703 1 97.56 180 ASP B C 1
ATOM 7441 O O . ASP B 1 180 ? 11.781 -0.283 14.484 1 97.56 180 ASP B O 1
ATOM 7445 N N . ASP B 1 181 ? 12.992 -1.695 13.25 1 96.81 181 ASP B N 1
ATOM 7446 C CA . ASP B 1 181 ? 14.258 -1.054 13.617 1 96.81 181 ASP B CA 1
ATOM 7447 C C . ASP B 1 181 ? 15.391 -1.535 12.719 1 96.81 181 ASP B C 1
ATOM 7449 O O . ASP B 1 181 ? 15.227 -2.482 11.945 1 96.81 181 ASP B O 1
ATOM 7453 N N . ILE B 1 182 ? 16.484 -0.844 12.703 1 96.5 182 ILE B N 1
ATOM 7454 C CA . ILE B 1 182 ? 17.766 -1.201 12.102 1 96.5 182 ILE B CA 1
ATOM 7455 C C . ILE B 1 182 ? 18.875 -1.111 13.156 1 96.5 182 ILE B C 1
ATOM 7457 O O . ILE B 1 182 ? 19.031 -0.075 13.797 1 96.5 182 ILE B O 1
ATOM 7461 N N . VAL B 1 183 ? 19.609 -2.139 13.336 1 95.56 183 VAL B N 1
ATOM 7462 C CA . VAL B 1 183 ? 20.688 -2.193 14.328 1 95.56 183 VAL B CA 1
ATOM 7463 C C . VAL B 1 183 ? 22 -2.5 13.633 1 95.56 183 VAL B C 1
ATOM 7465 O O . VAL B 1 183 ? 22.094 -3.42 12.812 1 95.56 183 VAL B O 1
ATOM 7468 N N . VAL B 1 184 ? 23.016 -1.705 13.906 1 94.94 184 VAL B N 1
ATOM 7469 C CA . VAL B 1 184 ? 24.359 -1.942 13.375 1 94.94 184 VAL B CA 1
ATOM 7470 C C . VAL B 1 184 ? 25.281 -2.385 14.5 1 94.94 184 VAL B C 1
ATOM 7472 O O . VAL B 1 184 ? 25.438 -1.681 15.5 1 94.94 184 VAL B O 1
ATOM 7475 N N . GLU B 1 185 ? 25.812 -3.521 14.445 1 94.56 185 GLU B N 1
ATOM 7476 C CA . GLU B 1 185 ? 26.797 -4.066 15.383 1 94.56 185 GLU B CA 1
ATOM 7477 C C . GLU B 1 185 ? 28.016 -4.613 14.641 1 94.56 185 GLU B C 1
ATOM 7479 O O . GLU B 1 185 ? 27.938 -5.664 14.008 1 94.56 185 GLU B O 1
ATOM 7484 N N . GLY B 1 186 ? 29.141 -3.926 14.812 1 93.88 186 GLY B N 1
ATOM 7485 C CA . GLY B 1 186 ? 30.312 -4.332 14.039 1 93.88 186 GLY B CA 1
ATOM 7486 C C . GLY B 1 186 ? 30.094 -4.207 12.539 1 93.88 186 GLY B C 1
ATOM 7487 O O . GLY B 1 186 ? 29.75 -3.135 12.047 1 93.88 186 GLY B O 1
ATOM 7488 N N . GLN B 1 187 ? 30.234 -5.305 11.891 1 95.12 187 GLN B N 1
ATOM 7489 C CA . GLN B 1 187 ? 30.078 -5.312 10.438 1 95.12 187 GLN B CA 1
ATOM 7490 C C . GLN B 1 187 ? 28.719 -5.852 10.031 1 95.12 187 GLN B C 1
ATOM 7492 O O . GLN B 1 187 ? 28.531 -6.289 8.891 1 95.12 187 GLN B O 1
ATOM 7497 N N . PHE B 1 188 ? 27.828 -5.902 11.062 1 97.31 188 PHE B N 1
ATOM 7498 C CA . PHE B 1 188 ? 26.5 -6.434 10.805 1 97.31 188 PHE B CA 1
ATOM 7499 C C . PHE B 1 188 ? 25.469 -5.316 10.805 1 97.31 188 PHE B C 1
ATOM 7501 O O . PHE B 1 188 ? 25.547 -4.391 11.609 1 97.31 188 PHE B O 1
ATOM 7508 N N . ILE B 1 189 ? 24.562 -5.281 9.852 1 98 189 ILE B N 1
ATOM 7509 C CA . ILE B 1 189 ? 23.328 -4.52 9.898 1 98 189 ILE B CA 1
ATOM 7510 C C . ILE B 1 189 ? 22.141 -5.477 10.016 1 98 189 ILE B C 1
ATOM 7512 O O . ILE B 1 189 ? 22.016 -6.426 9.242 1 98 189 ILE B O 1
ATOM 7516 N N . THR B 1 190 ? 21.266 -5.332 10.992 1 98.5 190 THR B N 1
ATOM 7517 C CA . THR B 1 190 ? 20.062 -6.141 11.164 1 98.5 190 THR B CA 1
ATOM 7518 C C . THR B 1 190 ? 18.812 -5.273 11.062 1 98.5 190 THR B C 1
ATOM 7520 O O . THR B 1 190 ? 18.703 -4.238 11.727 1 98.5 190 THR B O 1
ATOM 7523 N N . MET B 1 191 ? 17.891 -5.625 10.234 1 98.44 191 MET B N 1
ATOM 7524 C CA . MET B 1 191 ? 16.578 -4.996 10.109 1 98.44 191 MET B CA 1
ATOM 7525 C C . MET B 1 191 ? 15.484 -5.93 10.609 1 98.44 191 MET B C 1
ATOM 7527 O O . MET B 1 191 ? 15.445 -7.105 10.242 1 98.44 191 MET B O 1
ATOM 7531 N N . HIS B 1 192 ? 14.656 -5.488 11.477 1 98.38 192 HIS B N 1
ATOM 7532 C CA . HIS B 1 192 ? 13.5 -6.242 11.953 1 98.38 192 HIS B CA 1
ATOM 7533 C C . HIS B 1 192 ? 12.211 -5.711 11.344 1 98.38 192 HIS B C 1
ATOM 7535 O O . HIS B 1 192 ? 12.062 -4.504 11.141 1 98.38 192 HIS B O 1
ATOM 7541 N N . VAL B 1 193 ? 11.359 -6.609 11.031 1 97.5 193 VAL B N 1
ATOM 7542 C CA . VAL B 1 193 ? 10.094 -6.25 10.398 1 97.5 193 VAL B CA 1
ATOM 7543 C C . VAL B 1 193 ? 8.953 -7.031 11.039 1 97.5 193 VAL B C 1
ATOM 7545 O O . VAL B 1 193 ? 9.125 -8.188 11.438 1 97.5 193 VAL B O 1
ATOM 7548 N N . THR B 1 194 ? 7.773 -6.422 11.164 1 97.94 194 THR B N 1
ATOM 7549 C CA . THR B 1 194 ? 6.527 -7.055 11.578 1 97.94 194 THR B CA 1
ATOM 7550 C C . THR B 1 194 ? 5.41 -6.742 10.586 1 97.94 194 THR B C 1
ATOM 7552 O O . THR B 1 194 ? 4.812 -5.664 10.633 1 97.94 194 THR B O 1
ATOM 7555 N N . PRO B 1 195 ? 5.09 -7.727 9.695 1 97.31 195 PRO B N 1
ATOM 7556 C CA . PRO B 1 195 ? 3.943 -7.508 8.812 1 97.31 195 PRO B CA 1
ATOM 7557 C C . PRO B 1 195 ? 2.639 -7.293 9.57 1 97.31 195 PRO B C 1
ATOM 7559 O O . PRO B 1 195 ? 2.506 -7.742 10.711 1 97.31 195 PRO B O 1
ATOM 7562 N N . GLY B 1 196 ? 1.685 -6.617 8.961 1 96.44 196 GLY B N 1
ATOM 7563 C CA . GLY B 1 196 ? 0.4 -6.371 9.594 1 96.44 196 GLY B CA 1
ATOM 7564 C C . GLY B 1 196 ? -0.445 -7.621 9.742 1 96.44 196 GLY B C 1
ATOM 7565 O O . GLY B 1 196 ? -0.054 -8.695 9.281 1 96.44 196 GLY B O 1
ATOM 7566 N N . GLY B 1 197 ? -1.631 -7.523 10.453 1 97.19 197 GLY B N 1
ATOM 7567 C CA . GLY B 1 197 ? -2.531 -8.641 10.695 1 97.19 197 GLY B CA 1
ATOM 7568 C C . GLY B 1 197 ? -2.189 -9.414 11.961 1 97.19 197 GLY B C 1
ATOM 7569 O O . GLY B 1 197 ? -1.015 -9.578 12.297 1 97.19 197 GLY B O 1
ATOM 7570 N N . ARG B 1 198 ? -3.145 -9.945 12.609 1 96.19 198 ARG B N 1
ATOM 7571 C CA . ARG B 1 198 ? -2.963 -10.711 13.836 1 96.19 198 ARG B CA 1
ATOM 7572 C C . ARG B 1 198 ? -2.133 -11.961 13.586 1 96.19 198 ARG B C 1
ATOM 7574 O O . ARG B 1 198 ? -2.355 -12.672 12.602 1 96.19 198 ARG B O 1
ATOM 7581 N N . ASP B 1 199 ? -1.126 -12.18 14.359 1 95.12 199 ASP B N 1
ATOM 7582 C CA . ASP B 1 199 ? -0.297 -13.375 14.367 1 95.12 199 ASP B CA 1
ATOM 7583 C C . ASP B 1 199 ? 0.511 -13.5 13.078 1 95.12 199 ASP B C 1
ATOM 7585 O O . ASP B 1 199 ? 0.758 -14.609 12.594 1 95.12 199 ASP B O 1
ATOM 7589 N N . SER B 1 200 ? 0.801 -12.414 12.438 1 94.69 200 SER B N 1
ATOM 7590 C CA . SER B 1 200 ? 1.689 -12.422 11.281 1 94.69 200 SER B CA 1
ATOM 7591 C C . SER B 1 200 ? 3.09 -12.891 11.664 1 94.69 200 SER B C 1
ATOM 7593 O O . SER B 1 200 ? 3.43 -12.953 12.844 1 94.69 200 SER B O 1
ATOM 7595 N N . ASN B 1 201 ? 3.926 -13.25 10.625 1 95.25 201 ASN B N 1
ATOM 7596 C CA . ASN B 1 201 ? 5.293 -13.711 10.859 1 95.25 201 ASN B CA 1
ATOM 7597 C C . ASN B 1 201 ? 6.273 -12.539 10.898 1 95.25 201 ASN B C 1
ATOM 7599 O O . ASN B 1 201 ? 6.496 -11.875 9.883 1 95.25 201 ASN B O 1
ATOM 7603 N N . ARG B 1 202 ? 6.898 -12.344 12.055 1 97.75 202 ARG B N 1
ATOM 7604 C CA . ARG B 1 202 ? 7.996 -11.391 12.117 1 97.75 202 ARG B CA 1
ATOM 7605 C C . ARG B 1 202 ? 9.211 -11.891 11.344 1 97.75 202 ARG B C 1
ATOM 7607 O O . ARG B 1 202 ? 9.406 -13.102 11.211 1 97.75 202 ARG B O 1
ATOM 7614 N N . ALA B 1 203 ? 10.023 -10.961 10.852 1 98.56 203 ALA B N 1
ATOM 7615 C CA . ALA B 1 203 ? 11.195 -11.359 10.07 1 98.56 203 ALA B CA 1
ATOM 7616 C C . ALA B 1 203 ? 12.414 -10.523 10.438 1 98.56 203 ALA B C 1
ATOM 7618 O O . ALA B 1 203 ? 12.273 -9.414 10.961 1 98.56 203 ALA B O 1
ATOM 7619 N N . ALA B 1 204 ? 13.539 -11.078 10.289 1 98.69 204 ALA B N 1
ATOM 7620 C CA . ALA B 1 204 ? 14.82 -10.391 10.383 1 98.69 204 ALA B CA 1
ATOM 7621 C C . ALA B 1 204 ? 15.609 -10.516 9.086 1 98.69 204 ALA B C 1
ATOM 7623 O O . ALA B 1 204 ? 15.625 -11.578 8.461 1 98.69 204 ALA B O 1
ATOM 7624 N N . CYS B 1 205 ? 16.094 -9.484 8.617 1 98.81 205 CYS B N 1
ATOM 7625 C CA . CYS B 1 205 ? 17.062 -9.414 7.531 1 98.81 205 CYS B CA 1
ATOM 7626 C C . CYS B 1 205 ? 18.422 -8.922 8.031 1 98.81 205 CYS B C 1
ATOM 7628 O O . CYS B 1 205 ? 18.516 -7.812 8.57 1 98.81 205 CYS B O 1
ATOM 7630 N N . LYS B 1 206 ? 19.453 -9.711 7.945 1 98.62 206 LYS B N 1
ATOM 7631 C CA . LYS B 1 206 ? 20.766 -9.391 8.484 1 98.62 206 LYS B CA 1
ATOM 7632 C C . LYS B 1 206 ? 21.844 -9.469 7.402 1 98.62 206 LYS B C 1
ATOM 7634 O O . LYS B 1 206 ? 21.828 -10.375 6.57 1 98.62 206 LYS B O 1
ATOM 7639 N N . LEU B 1 207 ? 22.656 -8.461 7.344 1 98.75 207 LEU B N 1
ATOM 7640 C CA . LEU B 1 207 ? 23.781 -8.539 6.41 1 98.75 207 LEU B CA 1
ATOM 7641 C C . LEU B 1 207 ? 25.109 -8.367 7.141 1 98.75 207 LEU B C 1
ATOM 7643 O O . LEU B 1 207 ? 25.141 -7.895 8.281 1 98.75 207 LEU B O 1
ATOM 7647 N N . THR B 1 208 ? 26.156 -8.844 6.605 1 98.38 208 THR B N 1
ATOM 7648 C CA . THR B 1 208 ? 27.531 -8.641 7.062 1 98.38 208 THR B CA 1
ATOM 7649 C C . THR B 1 208 ? 28.469 -8.375 5.883 1 98.38 208 THR B C 1
ATOM 7651 O O . THR B 1 208 ? 28.094 -8.602 4.727 1 98.38 208 THR B O 1
ATOM 7654 N N . ILE B 1 209 ? 29.547 -7.738 6.156 1 97.81 209 ILE B N 1
ATOM 7655 C CA . ILE B 1 209 ? 30.5 -7.371 5.117 1 97.81 209 ILE B CA 1
ATOM 7656 C C . ILE B 1 209 ? 31.891 -7.895 5.484 1 97.81 209 ILE B C 1
ATOM 7658 O O . ILE B 1 209 ? 32.312 -7.832 6.645 1 97.81 209 ILE B O 1
ATOM 7662 N N . ARG B 1 210 ? 32.531 -8.5 4.551 1 96 210 ARG B N 1
ATOM 7663 C CA . ARG B 1 210 ? 33.938 -8.875 4.641 1 96 210 ARG B CA 1
ATOM 7664 C C . ARG B 1 210 ? 34.75 -8.234 3.525 1 96 210 ARG B C 1
ATOM 7666 O O . ARG B 1 210 ? 34.344 -8.25 2.361 1 96 210 ARG B O 1
ATOM 7673 N N . CYS B 1 211 ? 35.844 -7.574 3.893 1 94.06 211 CYS B N 1
ATOM 7674 C CA . CYS B 1 211 ? 36.719 -6.992 2.9 1 94.06 211 CYS B CA 1
ATOM 7675 C C . CYS B 1 211 ? 38.031 -7.793 2.799 1 94.06 211 CYS B C 1
ATOM 7677 O O . CYS B 1 211 ? 38.531 -8.281 3.805 1 94.06 211 CYS B O 1
ATOM 7679 N N . GLU B 1 212 ? 38.375 -8.062 1.62 1 82.25 212 GLU B N 1
ATOM 7680 C CA . GLU B 1 212 ? 39.656 -8.75 1.412 1 82.25 212 GLU B CA 1
ATOM 7681 C C . GLU B 1 212 ? 40.812 -7.758 1.319 1 82.25 212 GLU B C 1
ATOM 7683 O O . GLU B 1 212 ? 40.656 -6.668 0.763 1 82.25 212 GLU B O 1
ATOM 7688 N N . SER B 1 213 ? 41.75 -7.883 2.289 1 69.38 213 SER B N 1
ATOM 7689 C CA . SER B 1 213 ? 42.906 -7.004 2.312 1 69.38 213 SER B CA 1
ATOM 7690 C C . SER B 1 213 ? 43.812 -7.254 1.112 1 69.38 213 SER B C 1
ATOM 7692 O O . SER B 1 213 ? 44.062 -8.406 0.747 1 69.38 213 SER B O 1
ATOM 7694 N N . ASP B 1 214 ? 43.719 -6.375 0.099 1 61.78 214 ASP B N 1
ATOM 7695 C CA . ASP B 1 214 ? 44.781 -6.5 -0.912 1 61.78 214 ASP B CA 1
ATOM 7696 C C . ASP B 1 214 ? 45.875 -5.473 -0.687 1 61.78 214 ASP B C 1
ATOM 7698 O O . ASP B 1 214 ? 45.781 -4.629 0.209 1 61.78 214 ASP B O 1
ATOM 7702 N N . LYS B 1 215 ? 47.062 -5.609 -1.436 1 54.94 215 LYS B N 1
ATOM 7703 C CA . LYS B 1 215 ? 48.281 -4.82 -1.412 1 54.94 215 LYS B CA 1
ATOM 7704 C C . LYS B 1 215 ? 48 -3.348 -1.69 1 54.94 215 LYS B C 1
ATOM 7706 O O . LYS B 1 215 ? 48.875 -2.496 -1.54 1 54.94 215 LYS B O 1
ATOM 7711 N N . GLN B 1 216 ? 46.719 -3.125 -2.117 1 55.38 216 GLN B N 1
ATOM 7712 C CA . GLN B 1 216 ? 46.531 -1.794 -2.684 1 55.38 216 GLN B CA 1
ATOM 7713 C C . GLN B 1 216 ? 46.125 -0.79 -1.605 1 55.38 216 GLN B C 1
ATOM 7715 O O . GLN B 1 216 ? 46.031 0.407 -1.877 1 55.38 216 GLN B O 1
ATOM 7720 N N . GLY B 1 217 ? 45.969 -1.267 -0.27 1 59.72 217 GLY B N 1
ATOM 7721 C CA . GLY B 1 217 ? 45.719 -0.301 0.783 1 59.72 217 GLY B CA 1
ATOM 7722 C C . GLY B 1 217 ? 44.812 -0.85 1.882 1 59.72 217 GLY B C 1
ATOM 7723 O O . GLY B 1 217 ? 44.281 -1.95 1.758 1 59.72 217 GLY B O 1
ATOM 7724 N N . PRO B 1 218 ? 44.781 -0.223 2.92 1 68.62 218 PRO B N 1
ATOM 7725 C CA . PRO B 1 218 ? 44 -0.652 4.094 1 68.62 218 PRO B CA 1
ATOM 7726 C C . PRO B 1 218 ? 42.5 -0.681 3.838 1 68.62 218 PRO B C 1
ATOM 7728 O O . PRO B 1 218 ? 41.969 0.184 3.133 1 68.62 218 PRO B O 1
ATOM 7731 N N . THR B 1 219 ? 41.844 -1.75 4.008 1 86.06 219 THR B N 1
ATOM 7732 C CA . THR B 1 219 ? 40.375 -1.872 3.961 1 86.06 219 THR B CA 1
ATOM 7733 C C . THR B 1 219 ? 39.75 -1.367 5.258 1 86.06 219 THR B C 1
ATOM 7735 O O . THR B 1 219 ? 40.375 -1.448 6.324 1 86.06 219 THR B O 1
ATOM 7738 N N . ARG B 1 220 ? 38.688 -0.641 5.086 1 91.06 220 ARG B N 1
ATOM 7739 C CA . ARG B 1 220 ? 38 -0.072 6.246 1 91.06 220 ARG B CA 1
ATOM 7740 C C . ARG B 1 220 ? 36.5 -0.25 6.137 1 91.06 220 ARG B C 1
ATOM 7742 O O . ARG B 1 220 ? 35.938 -0.121 5.055 1 91.06 220 ARG B O 1
ATOM 7749 N N . ILE B 1 221 ? 35.875 -0.75 7.148 1 94.38 221 ILE B N 1
ATOM 7750 C CA . ILE B 1 221 ? 34.438 -0.752 7.336 1 94.38 221 ILE B CA 1
ATOM 7751 C C . ILE B 1 221 ? 34.062 0.117 8.539 1 94.38 221 ILE B C 1
ATOM 7753 O O . ILE B 1 221 ? 34.531 -0.13 9.656 1 94.38 221 ILE B O 1
ATOM 7757 N N . GLU B 1 222 ? 33.312 1.143 8.266 1 92.31 222 GLU B N 1
ATOM 7758 C CA . GLU B 1 222 ? 32.969 2.086 9.328 1 92.31 222 GLU B CA 1
ATOM 7759 C C . GLU B 1 222 ? 31.469 2.295 9.422 1 92.31 222 GLU B C 1
ATOM 7761 O O . GLU B 1 222 ? 30.781 2.381 8.398 1 92.31 222 GLU B O 1
ATOM 7766 N N . ARG B 1 223 ? 31.031 2.287 10.609 1 91.94 223 ARG B N 1
ATOM 7767 C CA . ARG B 1 223 ? 29.625 2.584 10.852 1 91.94 223 ARG B CA 1
ATOM 7768 C C . ARG B 1 223 ? 29.344 4.074 10.68 1 91.94 223 ARG B C 1
ATOM 7770 O O . ARG B 1 223 ? 30.062 4.91 11.219 1 91.94 223 ARG B O 1
ATOM 7777 N N . VAL B 1 224 ? 28.344 4.375 9.938 1 86.31 224 VAL B N 1
ATOM 7778 C CA . VAL B 1 224 ? 27.797 5.723 9.812 1 86.31 224 VAL B CA 1
ATOM 7779 C C . VAL B 1 224 ? 26.297 5.695 10.023 1 86.31 224 VAL B C 1
ATOM 7781 O O . VAL B 1 224 ? 25.531 5.355 9.109 1 86.31 224 VAL B O 1
ATOM 7784 N N . GLY B 1 225 ? 25.828 6.172 11.172 1 83.69 225 GLY B N 1
ATOM 7785 C CA . GLY B 1 225 ? 24.422 5.965 11.5 1 83.69 225 GLY B CA 1
ATOM 7786 C C . GLY B 1 225 ? 24.031 4.5 11.57 1 83.69 225 GLY B C 1
ATOM 7787 O O . GLY B 1 225 ? 24.656 3.723 12.305 1 83.69 225 GLY B O 1
ATOM 7788 N N . LYS B 1 226 ? 23.062 4.207 10.805 1 91.25 226 LYS B N 1
ATOM 7789 C CA . LYS B 1 226 ? 22.641 2.812 10.75 1 91.25 226 LYS B CA 1
ATOM 7790 C C . LYS B 1 226 ? 23.016 2.168 9.422 1 91.25 226 LYS B C 1
ATOM 7792 O O . LYS B 1 226 ? 22.281 1.335 8.891 1 91.25 226 LYS B O 1
ATOM 7797 N N . ALA B 1 227 ? 24.078 2.695 8.875 1 93.19 227 ALA B N 1
ATOM 7798 C CA . ALA B 1 227 ? 24.672 2.17 7.648 1 93.19 227 ALA B CA 1
ATOM 7799 C C . ALA B 1 227 ? 26.141 1.821 7.844 1 93.19 227 ALA B C 1
ATOM 7801 O O . ALA B 1 227 ? 26.703 2.094 8.906 1 93.19 227 ALA B O 1
ATOM 7802 N N . LEU B 1 228 ? 26.688 1.169 6.883 1 95.75 228 LEU B N 1
ATOM 7803 C CA . LEU B 1 228 ? 28.109 0.863 6.867 1 95.75 228 LEU B CA 1
AT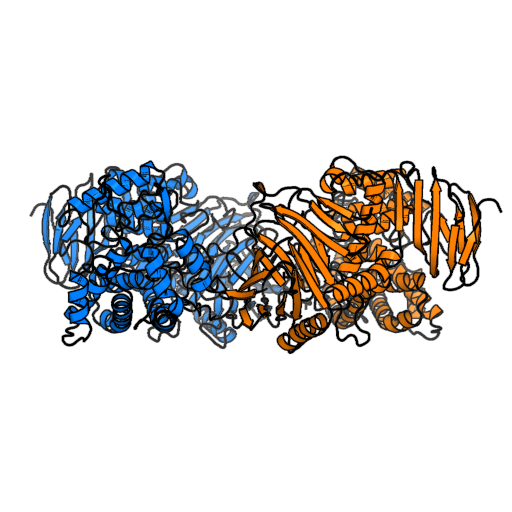OM 7804 C C . LEU B 1 228 ? 28.781 1.467 5.637 1 95.75 228 LEU B C 1
ATOM 7806 O O . LEU B 1 228 ? 28.25 1.363 4.523 1 95.75 228 LEU B O 1
ATOM 7810 N N . VAL B 1 229 ? 29.812 2.152 5.848 1 94.88 229 VAL B N 1
ATOM 7811 C CA . VAL B 1 229 ? 30.672 2.639 4.77 1 94.88 229 VAL B CA 1
ATOM 7812 C C . VAL B 1 229 ? 31.844 1.676 4.562 1 94.88 229 VAL B C 1
ATOM 7814 O O . VAL B 1 229 ? 32.562 1.337 5.512 1 94.88 229 VAL B O 1
ATOM 7817 N N . VAL B 1 230 ? 31.969 1.29 3.371 1 96.19 230 VAL B N 1
ATOM 7818 C CA . VAL B 1 230 ? 33 0.323 3.021 1 96.19 230 VAL B CA 1
ATOM 7819 C C . VAL B 1 230 ? 34.031 0.982 2.117 1 96.19 230 VAL B C 1
ATOM 7821 O O . VAL B 1 230 ? 33.688 1.681 1.164 1 96.19 230 VAL B O 1
ATOM 7824 N N . ASN B 1 231 ? 35.281 0.914 2.441 1 94.62 231 ASN B N 1
ATOM 7825 C CA . ASN B 1 231 ? 36.406 1.288 1.598 1 94.62 231 ASN B CA 1
ATOM 7826 C C . ASN B 1 231 ? 37.312 0.09 1.295 1 94.62 231 ASN B C 1
ATOM 7828 O O . ASN B 1 231 ? 38.094 -0.32 2.137 1 94.62 231 ASN B O 1
ATOM 7832 N N . ALA B 1 232 ? 37.156 -0.432 0.143 1 94.75 232 ALA B N 1
ATOM 7833 C CA . ALA B 1 232 ? 37.875 -1.646 -0.238 1 94.75 232 ALA B CA 1
ATOM 7834 C C . ALA B 1 232 ? 37.906 -1.804 -1.755 1 94.75 232 ALA B C 1
ATOM 7836 O O . ALA B 1 232 ? 37.156 -1.148 -2.475 1 94.75 232 ALA B O 1
ATOM 7837 N N . SER B 1 233 ? 38.812 -2.559 -2.262 1 95.12 233 SER B N 1
ATOM 7838 C CA . SER B 1 233 ? 38.844 -2.932 -3.672 1 95.12 233 SER B CA 1
ATOM 7839 C C . SER B 1 233 ? 38.125 -4.246 -3.918 1 95.12 233 SER B C 1
ATOM 7841 O O . SER B 1 233 ? 37.781 -4.57 -5.059 1 95.12 233 SER B O 1
ATOM 7843 N N . ASP B 1 234 ? 37.906 -5.008 -2.9 1 95.94 234 ASP B N 1
ATOM 7844 C CA . ASP B 1 234 ? 37.219 -6.281 -2.947 1 95.94 234 ASP B CA 1
ATOM 7845 C C . ASP B 1 234 ? 36.406 -6.508 -1.671 1 95.94 234 ASP B C 1
ATOM 7847 O O . ASP B 1 234 ? 36.969 -6.75 -0.605 1 95.94 234 ASP B O 1
ATOM 7851 N N . ALA B 1 235 ? 35.062 -6.406 -1.781 1 97.12 235 ALA B N 1
ATOM 7852 C CA . ALA B 1 235 ? 34.188 -6.535 -0.634 1 97.12 235 ALA B CA 1
ATOM 7853 C C . ALA B 1 235 ? 33.125 -7.598 -0.888 1 97.12 235 ALA B C 1
ATOM 7855 O O . ALA B 1 235 ? 32.594 -7.707 -1.999 1 97.12 235 ALA B O 1
ATOM 7856 N N . LEU B 1 236 ? 32.844 -8.43 0.141 1 97.94 236 LEU B N 1
ATOM 7857 C CA . LEU B 1 236 ? 31.781 -9.414 0.134 1 97.94 236 LEU B CA 1
ATOM 7858 C C . LEU B 1 236 ? 30.656 -9 1.082 1 97.94 236 LEU B C 1
ATOM 7860 O O . LEU B 1 236 ? 30.906 -8.727 2.26 1 97.94 236 LEU B O 1
ATOM 7864 N N . ILE B 1 237 ? 29.484 -8.844 0.558 1 98.69 237 ILE B N 1
ATOM 7865 C CA . ILE B 1 237 ? 28.281 -8.609 1.365 1 98.69 237 ILE B CA 1
ATOM 7866 C C . ILE B 1 237 ? 27.406 -9.867 1.376 1 98.69 237 ILE B C 1
ATOM 7868 O O . ILE B 1 237 ? 27.062 -10.391 0.319 1 98.69 237 ILE B O 1
ATOM 7872 N N . LEU B 1 238 ? 27.125 -10.391 2.502 1 98.81 238 LEU B N 1
ATOM 7873 C CA . LEU B 1 238 ? 26.219 -11.516 2.68 1 98.81 238 LEU B CA 1
ATOM 7874 C C . LEU B 1 238 ? 24.922 -11.078 3.371 1 98.81 238 LEU B C 1
ATOM 7876 O O . LEU B 1 238 ? 24.953 -10.258 4.289 1 98.81 238 LEU B O 1
ATOM 7880 N N . ILE B 1 239 ? 23.781 -11.562 2.896 1 98.88 239 ILE B N 1
ATOM 7881 C CA . ILE B 1 239 ? 22.484 -11.234 3.465 1 98.88 239 ILE B CA 1
ATOM 7882 C C . ILE B 1 239 ? 21.75 -12.523 3.83 1 98.88 239 ILE B C 1
ATOM 7884 O O . ILE B 1 239 ? 21.641 -13.438 3.012 1 98.88 239 ILE B O 1
ATOM 7888 N N . ALA B 1 240 ? 21.297 -12.641 4.992 1 98.81 240 ALA B N 1
ATOM 7889 C CA . ALA B 1 240 ? 20.422 -13.719 5.457 1 98.81 240 ALA B CA 1
ATOM 7890 C C . ALA B 1 240 ? 19.094 -13.164 5.949 1 98.81 240 ALA B C 1
ATOM 7892 O O . ALA B 1 240 ? 19.016 -12.016 6.395 1 98.81 240 ALA B O 1
ATOM 7893 N N . ALA B 1 241 ? 18.062 -13.914 5.844 1 98.69 241 ALA B N 1
ATOM 7894 C CA . ALA B 1 241 ? 16.75 -13.539 6.355 1 98.69 241 ALA B CA 1
ATOM 7895 C C . ALA B 1 241 ? 15.984 -14.758 6.848 1 98.69 241 ALA B C 1
ATOM 7897 O O . ALA B 1 241 ? 16.078 -15.836 6.262 1 98.69 241 ALA B O 1
ATOM 7898 N N . GLN B 1 242 ? 15.297 -14.602 7.918 1 97.88 242 GLN B N 1
ATOM 7899 C CA . GLN B 1 242 ? 14.445 -15.625 8.5 1 97.88 242 GLN B CA 1
ATOM 7900 C C . GLN B 1 242 ? 13.172 -15.016 9.078 1 97.88 242 GLN B C 1
ATOM 7902 O O . GLN B 1 242 ? 13.117 -13.82 9.367 1 97.88 242 GLN B O 1
ATOM 7907 N N . SER B 1 243 ? 12.148 -15.742 9.156 1 97.56 243 SER B N 1
ATOM 7908 C CA . SER B 1 243 ? 10.906 -15.336 9.805 1 97.56 243 SER B CA 1
ATOM 7909 C C . SER B 1 243 ? 10.5 -16.328 10.891 1 97.56 243 SER B C 1
ATOM 7911 O O . SER B 1 243 ? 11.078 -17.406 11 1 97.56 243 SER B O 1
ATOM 7913 N N . THR B 1 244 ? 9.516 -15.945 11.664 1 97.25 244 THR B N 1
ATOM 7914 C CA . THR B 1 244 ? 9.023 -16.781 12.75 1 97.25 244 THR B CA 1
ATOM 7915 C C . THR B 1 244 ? 8.211 -17.953 12.203 1 97.25 244 THR B C 1
ATOM 7917 O O . THR B 1 244 ? 7.84 -18.859 12.953 1 97.25 244 THR B O 1
ATOM 7920 N N . TYR B 1 245 ? 8.008 -18.031 10.93 1 96.88 245 TYR B N 1
ATOM 7921 C CA . TYR B 1 245 ? 7.398 -19.203 10.305 1 96.88 245 TYR B CA 1
ATOM 7922 C C . TYR B 1 245 ? 8.273 -20.438 10.492 1 96.88 245 TYR B C 1
ATOM 7924 O O . TYR B 1 245 ? 7.766 -21.547 10.688 1 96.88 245 TYR B O 1
ATOM 7932 N N . ARG B 1 246 ? 9.594 -20.188 10.406 1 96.31 246 ARG B N 1
ATOM 7933 C CA . ARG B 1 246 ? 10.523 -21.312 10.453 1 96.31 246 ARG B CA 1
ATOM 7934 C C . ARG B 1 246 ? 11.266 -21.344 11.781 1 96.31 246 ARG B C 1
ATOM 7936 O O . ARG B 1 246 ? 11.539 -22.422 12.312 1 96.31 246 ARG B O 1
ATOM 7943 N N . TYR B 1 247 ? 11.609 -20.188 12.328 1 96 247 TYR B N 1
ATOM 7944 C CA . TYR B 1 247 ? 12.422 -20.141 13.539 1 96 247 TYR B CA 1
ATOM 7945 C C . TYR B 1 247 ? 11.812 -19.203 14.57 1 96 247 TYR B C 1
ATOM 7947 O O . TYR B 1 247 ? 11.398 -18.078 14.234 1 96 247 TYR B O 1
ATOM 7955 N N . LYS B 1 248 ? 11.781 -19.641 15.797 1 95.56 248 LYS B N 1
ATOM 7956 C CA . LYS B 1 248 ? 11.305 -18.766 16.875 1 95.56 248 LYS B CA 1
ATOM 7957 C C . LYS B 1 248 ? 12.297 -17.625 17.125 1 95.56 248 LYS B C 1
ATOM 7959 O O . LYS B 1 248 ? 11.898 -16.469 17.266 1 95.56 248 LYS B O 1
ATOM 7964 N N . ASP B 1 249 ? 13.578 -17.938 17.203 1 97.81 249 ASP B N 1
ATOM 7965 C CA . ASP B 1 249 ? 14.633 -16.953 17.391 1 97.81 249 ASP B CA 1
ATOM 7966 C C . ASP B 1 249 ? 15.258 -16.562 16.047 1 97.81 249 ASP B C 1
ATOM 7968 O O . ASP B 1 249 ? 16.312 -17.062 15.672 1 97.81 249 ASP B O 1
ATOM 7972 N N . ILE B 1 250 ? 14.648 -15.625 15.414 1 97.88 250 ILE B N 1
ATOM 7973 C CA . ILE B 1 250 ? 15.008 -15.258 14.047 1 97.88 250 ILE B CA 1
ATOM 7974 C C . ILE B 1 250 ? 16.344 -14.531 14.039 1 97.88 250 ILE B C 1
ATOM 7976 O O . ILE B 1 250 ? 17.094 -14.594 13.055 1 97.88 250 ILE B O 1
ATOM 7980 N N . ASP B 1 251 ? 16.75 -13.852 15.141 1 98.12 251 ASP B N 1
ATOM 7981 C CA . ASP B 1 251 ? 18.062 -13.195 15.219 1 98.12 251 ASP B CA 1
ATOM 7982 C C . ASP B 1 251 ? 19.188 -14.219 15.242 1 98.12 251 ASP B C 1
ATOM 7984 O O . ASP B 1 251 ? 20.188 -14.062 14.531 1 98.12 251 ASP B O 1
ATOM 7988 N N . HIS B 1 252 ? 18.969 -15.211 16.078 1 98.06 252 HIS B N 1
ATOM 7989 C CA . HIS B 1 252 ? 19.969 -16.266 16.141 1 98.06 252 HIS B CA 1
ATOM 7990 C C . HIS B 1 252 ? 20.078 -17.016 14.82 1 98.06 252 HIS B C 1
ATOM 7992 O O . HIS B 1 252 ? 21.172 -17.297 14.344 1 98.06 252 HIS B O 1
ATOM 7998 N N . ALA B 1 253 ? 18.938 -17.312 14.195 1 97.62 253 ALA B N 1
ATOM 7999 C CA . ALA B 1 253 ? 18.922 -18.078 12.953 1 97.62 253 ALA B CA 1
ATOM 8000 C C . ALA B 1 253 ? 19.641 -17.328 11.836 1 97.62 253 ALA B C 1
ATOM 8002 O O . ALA B 1 253 ? 20.391 -17.922 11.062 1 97.62 253 ALA B O 1
ATOM 8003 N N . THR B 1 254 ? 19.375 -16.047 11.695 1 98.38 254 THR B N 1
ATOM 8004 C CA . THR B 1 254 ? 20.031 -15.258 10.656 1 98.38 254 THR B CA 1
ATOM 8005 C C . THR B 1 254 ? 21.531 -15.156 10.922 1 98.38 254 THR B C 1
ATOM 8007 O O . THR B 1 254 ? 22.344 -15.211 9.984 1 98.38 254 THR B O 1
ATOM 8010 N N . ARG B 1 255 ? 21.922 -14.992 12.164 1 97.88 255 ARG B N 1
ATOM 8011 C CA . ARG B 1 255 ? 23.328 -14.93 12.516 1 97.88 255 ARG B CA 1
ATOM 8012 C C . ARG B 1 255 ? 24.031 -16.234 12.172 1 97.88 255 ARG B C 1
ATOM 8014 O O . ARG B 1 255 ? 25.156 -16.234 11.664 1 97.88 255 ARG B O 1
ATOM 8021 N N . VAL B 1 256 ? 23.391 -17.312 12.453 1 97.75 256 VAL B N 1
ATOM 8022 C CA . VAL B 1 256 ? 23.969 -18.625 12.164 1 97.75 256 VAL B CA 1
ATOM 8023 C C . VAL B 1 256 ? 24.172 -18.781 10.656 1 97.75 256 VAL B C 1
ATOM 8025 O O . VAL B 1 256 ? 25.219 -19.266 10.211 1 97.75 256 VAL B O 1
ATOM 8028 N N . ASN B 1 257 ? 23.188 -18.359 9.852 1 97.81 257 ASN B N 1
ATOM 8029 C CA . ASN B 1 257 ? 23.344 -18.422 8.406 1 97.81 257 ASN B CA 1
ATOM 8030 C C . ASN B 1 257 ? 24.562 -17.625 7.941 1 97.81 257 ASN B C 1
ATOM 8032 O O . ASN B 1 257 ? 25.344 -18.109 7.121 1 97.81 257 ASN B O 1
ATOM 8036 N N . LEU B 1 258 ? 24.703 -16.453 8.461 1 98.5 258 LEU B N 1
ATOM 8037 C CA . LEU B 1 258 ? 25.781 -15.578 8.023 1 98.5 258 LEU B CA 1
ATOM 8038 C C . LEU B 1 258 ? 27.141 -16.109 8.5 1 98.5 258 LEU B C 1
ATOM 8040 O O . LEU B 1 258 ? 28.109 -16.109 7.742 1 98.5 258 LEU B O 1
ATOM 8044 N N . THR B 1 259 ? 27.219 -16.531 9.758 1 97.62 259 THR B N 1
ATOM 8045 C CA . THR B 1 259 ? 28.5 -17 10.297 1 97.62 259 THR B CA 1
ATOM 8046 C C . THR B 1 259 ? 28.922 -18.297 9.602 1 97.62 259 THR B C 1
ATOM 8048 O O . THR B 1 259 ? 30.125 -18.516 9.367 1 97.62 259 THR B O 1
ATOM 8051 N N . SER B 1 260 ? 27.969 -19.125 9.289 1 98.12 260 SER B N 1
ATOM 8052 C CA . SER B 1 260 ? 28.281 -20.344 8.547 1 98.12 260 SER B CA 1
ATOM 8053 C C . SER B 1 260 ? 28.812 -20.016 7.156 1 98.12 260 SER B C 1
ATOM 8055 O O . SER B 1 260 ? 29.766 -20.656 6.691 1 98.12 260 SER B O 1
ATOM 8057 N N . ALA B 1 261 ? 28.203 -19.094 6.5 1 98.25 261 ALA B N 1
ATOM 8058 C CA . ALA B 1 261 ? 28.672 -18.688 5.176 1 98.25 261 ALA B CA 1
ATOM 8059 C C . ALA B 1 261 ? 30.047 -18.031 5.254 1 98.25 261 ALA B C 1
ATOM 8061 O O . ALA B 1 261 ? 30.906 -18.25 4.387 1 98.25 261 ALA B O 1
ATOM 8062 N N . LEU B 1 262 ? 30.297 -17.266 6.266 1 96.81 262 LEU B N 1
ATOM 8063 C CA . LEU B 1 262 ? 31.547 -16.531 6.441 1 96.81 262 LEU B CA 1
ATOM 8064 C C . LEU B 1 262 ? 32.719 -17.484 6.695 1 96.81 262 LEU B C 1
ATOM 8066 O O . LEU B 1 262 ? 33.875 -17.109 6.535 1 96.81 262 LEU B O 1
ATOM 8070 N N . ALA B 1 263 ? 32.406 -18.625 7.148 1 97.38 263 ALA B N 1
ATOM 8071 C CA . ALA B 1 263 ? 33.438 -19.625 7.383 1 97.38 263 ALA B CA 1
ATOM 8072 C C . ALA B 1 263 ? 34.094 -20.047 6.07 1 97.38 263 ALA B C 1
ATOM 8074 O O . ALA B 1 263 ? 35.219 -20.578 6.074 1 97.38 263 ALA B O 1
ATOM 8075 N N . HIS B 1 264 ? 33.438 -19.766 4.98 1 97.69 264 HIS B N 1
ATOM 8076 C CA . HIS B 1 264 ? 34 -20.062 3.664 1 97.69 264 HIS B CA 1
ATOM 8077 C C . HIS B 1 264 ? 34.625 -18.828 3.037 1 97.69 264 HIS B C 1
ATOM 8079 O O . HIS B 1 264 ? 34.25 -17.703 3.336 1 97.69 264 HIS B O 1
ATOM 8085 N N . SER B 1 265 ? 35.688 -19.062 2.242 1 97 265 SER B N 1
ATOM 8086 C CA . SER B 1 265 ? 36.188 -17.969 1.417 1 97 265 SER B CA 1
ATOM 8087 C C . SER B 1 265 ? 35.156 -17.531 0.385 1 97 265 SER B C 1
ATOM 8089 O O . SER B 1 265 ? 34.219 -18.281 0.078 1 97 265 SER B O 1
ATOM 8091 N N . THR B 1 266 ? 35.312 -16.359 -0.11 1 96.75 266 THR B N 1
ATOM 8092 C CA . THR B 1 266 ? 34.406 -15.859 -1.142 1 96.75 266 THR B CA 1
ATOM 8093 C C . THR B 1 266 ? 34.375 -16.812 -2.334 1 96.75 266 THR B C 1
ATOM 8095 O O . THR B 1 266 ? 33.312 -17.156 -2.83 1 96.75 266 THR B O 1
ATOM 8098 N N . ASP B 1 267 ? 35.5 -17.266 -2.76 1 97.31 267 ASP B N 1
ATOM 8099 C CA . ASP B 1 267 ? 35.594 -18.172 -3.9 1 97.31 267 ASP B CA 1
ATOM 8100 C C . ASP B 1 267 ? 34.875 -19.5 -3.611 1 97.31 267 ASP B C 1
ATOM 8102 O O . ASP B 1 267 ? 34.25 -20.078 -4.504 1 97.31 267 ASP B O 1
ATOM 8106 N N . THR B 1 268 ? 34.969 -19.906 -2.391 1 98.31 268 THR B N 1
ATOM 8107 C CA . THR B 1 268 ? 34.312 -21.156 -2.014 1 98.31 268 THR B CA 1
ATOM 8108 C C . THR B 1 268 ? 32.781 -20.984 -2.039 1 98.31 268 THR B C 1
ATOM 8110 O O . THR B 1 268 ? 32.062 -21.906 -2.461 1 98.31 268 THR B O 1
ATOM 8113 N N . ILE B 1 269 ? 32.312 -19.859 -1.57 1 98.44 269 ILE B N 1
ATOM 8114 C CA . ILE B 1 269 ? 30.875 -19.594 -1.629 1 98.44 269 ILE B CA 1
ATOM 8115 C C . ILE B 1 269 ? 30.391 -19.641 -3.078 1 98.44 269 ILE B C 1
ATOM 8117 O O . ILE B 1 269 ? 29.359 -20.25 -3.379 1 98.44 269 ILE B O 1
ATOM 8121 N N . TRP B 1 270 ? 31.172 -19.016 -3.982 1 98.56 270 TRP B N 1
ATOM 8122 C CA . TRP B 1 270 ? 30.828 -19 -5.398 1 98.56 270 TRP B CA 1
ATOM 8123 C C . TRP B 1 270 ? 30.891 -20.406 -5.984 1 98.56 270 TRP B C 1
ATOM 8125 O O . TRP B 1 270 ? 29.984 -20.812 -6.719 1 98.56 270 TRP B O 1
ATOM 8135 N N . SER B 1 271 ? 31.906 -21.141 -5.641 1 98.56 271 SER B N 1
ATOM 8136 C CA . SER B 1 271 ? 32.062 -22.484 -6.184 1 98.56 271 SER B CA 1
ATOM 8137 C C . SER B 1 271 ? 30.969 -23.422 -5.684 1 98.56 271 SER B C 1
ATOM 8139 O O . SER B 1 271 ? 30.453 -24.25 -6.441 1 98.56 271 SER B O 1
ATOM 8141 N N . ARG B 1 272 ? 30.641 -23.297 -4.398 1 98.56 272 ARG B N 1
ATOM 8142 C CA . ARG B 1 272 ? 29.562 -24.109 -3.834 1 98.56 272 ARG B CA 1
ATOM 8143 C C . ARG B 1 272 ? 28.234 -23.797 -4.484 1 98.56 272 ARG B C 1
ATOM 8145 O O . ARG B 1 272 ? 27.438 -24.703 -4.781 1 98.56 272 ARG B O 1
ATOM 8152 N N . HIS B 1 273 ? 28 -22.547 -4.703 1 98.69 273 HIS B N 1
ATOM 8153 C CA . HIS B 1 273 ? 26.781 -22.125 -5.391 1 98.69 273 HIS B CA 1
ATOM 8154 C C . HIS B 1 273 ? 26.719 -22.719 -6.797 1 98.69 273 HIS B C 1
ATOM 8156 O O . HIS B 1 273 ? 25.719 -23.312 -7.176 1 98.69 273 HIS B O 1
ATOM 8162 N N . VAL B 1 274 ? 27.781 -22.5 -7.578 1 98.75 274 VAL B N 1
ATOM 8163 C CA . VAL B 1 274 ? 27.797 -22.922 -8.977 1 98.75 274 VAL B CA 1
ATOM 8164 C C . VAL B 1 274 ? 27.641 -24.438 -9.047 1 98.75 274 VAL B C 1
ATOM 8166 O O . VAL B 1 274 ? 26.891 -24.969 -9.875 1 98.75 274 VAL B O 1
ATOM 8169 N N . ALA B 1 275 ? 28.328 -25.125 -8.141 1 98.69 275 ALA B N 1
ATOM 8170 C CA . ALA B 1 275 ? 28.234 -26.578 -8.125 1 98.69 275 ALA B CA 1
ATOM 8171 C C . ALA B 1 275 ? 26.812 -27.047 -7.848 1 98.69 275 ALA B C 1
ATOM 8173 O O . ALA B 1 275 ? 26.297 -27.922 -8.539 1 98.69 275 ALA B O 1
ATOM 8174 N N . ASP B 1 276 ? 26.266 -26.531 -6.848 1 98.44 276 ASP B N 1
ATOM 8175 C CA . ASP B 1 276 ? 24.891 -26.875 -6.492 1 98.44 276 ASP B CA 1
ATOM 8176 C C . ASP B 1 276 ? 23.922 -26.547 -7.629 1 98.44 276 ASP B C 1
ATOM 8178 O O . ASP B 1 276 ? 23.109 -27.391 -8.023 1 98.44 276 ASP B O 1
ATOM 8182 N N . TYR B 1 277 ? 24.016 -25.359 -8.109 1 98.31 277 TYR B N 1
ATOM 8183 C CA . TYR B 1 277 ? 23.109 -24.844 -9.141 1 98.31 277 TYR B CA 1
ATOM 8184 C C . TYR B 1 277 ? 23.266 -25.625 -10.438 1 98.31 277 TYR B C 1
ATOM 8186 O O . TYR B 1 277 ? 22.266 -26.016 -11.055 1 98.31 277 TYR B O 1
ATOM 8194 N N . GLN B 1 278 ? 24.469 -25.922 -10.859 1 98.12 278 GLN B N 1
ATOM 8195 C CA . GLN B 1 278 ? 24.75 -26.609 -12.109 1 98.12 278 GLN B CA 1
ATOM 8196 C C . GLN B 1 278 ? 24.312 -28.078 -12.039 1 98.12 278 GLN B C 1
ATOM 8198 O O . GLN B 1 278 ? 24.016 -28.688 -13.062 1 98.12 278 GLN B O 1
ATOM 8203 N N . ALA B 1 279 ? 24.297 -28.578 -10.797 1 98.31 279 ALA B N 1
ATOM 8204 C CA . ALA B 1 279 ? 23.797 -29.938 -10.625 1 98.31 279 ALA B CA 1
ATOM 8205 C C . ALA B 1 279 ? 22.359 -30.062 -11.094 1 98.31 279 ALA B C 1
ATOM 8207 O O . ALA B 1 279 ? 21.906 -31.156 -11.469 1 98.31 279 ALA B O 1
ATOM 8208 N N . LEU B 1 280 ? 21.656 -28.984 -11.109 1 98.38 280 LEU B N 1
ATOM 8209 C CA . LEU B 1 280 ? 20.281 -28.953 -11.617 1 98.38 280 LEU B CA 1
ATOM 8210 C C . LEU B 1 280 ? 20.25 -28.375 -13.023 1 98.38 280 LEU B C 1
ATOM 8212 O O . LEU B 1 280 ? 19.797 -29.031 -13.961 1 98.38 280 LEU B O 1
ATOM 8216 N N . TYR B 1 281 ? 20.828 -27.203 -13.203 1 98.12 281 TYR B N 1
ATOM 8217 C CA . TYR B 1 281 ? 20.734 -26.453 -14.453 1 98.12 281 TYR B CA 1
ATOM 8218 C C . TYR B 1 281 ? 21.391 -27.219 -15.594 1 98.12 281 TYR B C 1
ATOM 8220 O O . TYR B 1 281 ? 20.906 -27.188 -16.734 1 98.12 281 TYR B O 1
ATOM 8228 N N . GLY B 1 282 ? 22.453 -27.891 -15.32 1 97.88 282 GLY B N 1
ATOM 8229 C CA . GLY B 1 282 ? 23.266 -28.531 -16.344 1 97.88 282 GLY B CA 1
ATOM 8230 C C . GLY B 1 282 ? 22.641 -29.797 -16.891 1 97.88 282 GLY B C 1
ATOM 8231 O O . GLY B 1 282 ? 23.094 -30.328 -17.906 1 97.88 282 GLY B O 1
ATOM 8232 N N . ARG B 1 283 ? 21.516 -30.234 -16.359 1 98.44 283 ARG B N 1
ATOM 8233 C CA . ARG B 1 283 ? 20.922 -31.516 -16.703 1 98.44 283 ARG B CA 1
ATOM 8234 C C . ARG B 1 283 ? 20.25 -31.453 -18.078 1 98.44 283 ARG B C 1
ATOM 8236 O O . ARG B 1 283 ? 20.016 -32.469 -18.703 1 98.44 283 ARG B O 1
ATOM 8243 N N . LEU B 1 284 ? 19.906 -30.297 -18.5 1 98.44 284 LEU B N 1
ATOM 8244 C CA . LEU B 1 284 ? 19.188 -30.141 -19.766 1 98.44 284 LEU B CA 1
ATOM 8245 C C . LEU B 1 284 ? 19.766 -28.969 -20.562 1 98.44 284 LEU B C 1
ATOM 8247 O O . LEU B 1 284 ? 20.078 -27.922 -20 1 98.44 284 LEU B O 1
ATOM 8251 N N . GLU B 1 285 ? 19.938 -29.141 -21.844 1 98.06 285 GLU B N 1
ATOM 8252 C CA . GLU B 1 285 ? 20.422 -28.094 -22.75 1 98.06 285 GLU B CA 1
ATOM 8253 C C . GLU B 1 285 ? 19.734 -28.172 -24.109 1 98.06 285 GLU B C 1
ATOM 8255 O O . GLU B 1 285 ? 19.641 -29.266 -24.703 1 98.06 285 GLU B O 1
ATOM 8260 N N . LEU B 1 286 ? 19.172 -27.109 -24.516 1 98.19 286 LEU B N 1
ATOM 8261 C CA . LEU B 1 286 ? 18.625 -26.953 -25.859 1 98.19 286 LEU B CA 1
ATOM 8262 C C . LEU B 1 286 ? 19.438 -25.953 -26.672 1 98.19 286 LEU B C 1
ATOM 8264 O O . LEU B 1 286 ? 19.688 -24.844 -26.234 1 98.19 286 LEU B O 1
ATOM 8268 N N . LEU B 1 287 ? 19.953 -26.375 -27.75 1 97.19 287 LEU B N 1
ATOM 8269 C CA . LEU B 1 287 ? 20.609 -25.5 -28.703 1 97.19 287 LEU B CA 1
ATOM 8270 C C . LEU B 1 287 ? 19.781 -25.359 -29.984 1 97.19 287 LEU B C 1
ATOM 8272 O O . LEU B 1 287 ? 19.391 -26.359 -30.578 1 97.19 287 LEU B O 1
ATOM 8276 N N . LEU B 1 288 ? 19.438 -24.203 -30.203 1 95.69 288 LEU B N 1
ATOM 8277 C CA . LEU B 1 288 ? 18.766 -23.875 -31.453 1 95.69 288 LEU B CA 1
ATOM 8278 C C . LEU B 1 288 ? 19.547 -22.812 -32.219 1 95.69 288 LEU B C 1
ATOM 8280 O O . LEU B 1 288 ? 20.156 -21.938 -31.625 1 95.69 288 LEU B O 1
ATOM 8284 N N . GLY B 1 289 ? 19.625 -22.922 -33.531 1 89.62 289 GLY B N 1
ATOM 8285 C CA . GLY B 1 289 ? 20.312 -21.938 -34.375 1 89.62 289 GLY B CA 1
ATOM 8286 C C . GLY B 1 289 ? 19.391 -21.281 -35.375 1 89.62 289 GLY B C 1
ATOM 8287 O O . GLY B 1 289 ? 18.406 -21.875 -35.812 1 89.62 289 GLY B O 1
ATOM 8288 N N . PRO B 1 290 ? 19.766 -19.969 -35.719 1 89.81 290 PRO B N 1
ATOM 8289 C CA . PRO B 1 290 ? 20.844 -19.062 -35.281 1 89.81 290 PRO B CA 1
ATOM 8290 C C . PRO B 1 290 ? 20.625 -18.516 -33.875 1 89.81 290 PRO B C 1
ATOM 8292 O O . PRO B 1 290 ? 19.531 -18.672 -33.312 1 89.81 290 PRO B O 1
ATOM 8295 N N . ASP B 1 291 ? 21.688 -18 -33.281 1 91.12 291 ASP B N 1
ATOM 8296 C CA . ASP B 1 291 ? 21.688 -17.453 -31.922 1 91.12 291 ASP B CA 1
ATOM 8297 C C . ASP B 1 291 ? 22.375 -16.078 -31.891 1 91.12 291 ASP B C 1
ATOM 8299 O O . ASP B 1 291 ? 23.609 -16 -31.875 1 91.12 291 ASP B O 1
ATOM 8303 N N . ALA B 1 292 ? 21.578 -15.055 -31.766 1 89.81 292 ALA B N 1
ATOM 8304 C CA . ALA B 1 292 ? 22.109 -13.695 -31.844 1 89.81 292 ALA B CA 1
ATOM 8305 C C . ALA B 1 292 ? 22.562 -13.211 -30.469 1 89.81 292 ALA B C 1
ATOM 8307 O O . ALA B 1 292 ? 22.078 -12.195 -29.969 1 89.81 292 ALA B O 1
ATOM 8308 N N . THR B 1 293 ? 23.594 -13.773 -29.938 1 91.88 293 THR B N 1
ATOM 8309 C CA . THR B 1 293 ? 24.062 -13.516 -28.578 1 91.88 293 THR B CA 1
ATOM 8310 C C . THR B 1 293 ? 24.734 -12.148 -28.484 1 91.88 293 THR B C 1
ATOM 8312 O O . THR B 1 293 ? 24.938 -11.625 -27.391 1 91.88 293 THR B O 1
ATOM 8315 N N . ASP B 1 294 ? 25.016 -11.547 -29.609 1 92.88 294 ASP B N 1
ATOM 8316 C CA . ASP B 1 294 ? 25.703 -10.258 -29.641 1 92.88 294 ASP B CA 1
ATOM 8317 C C . ASP B 1 294 ? 24.719 -9.109 -29.422 1 92.88 294 ASP B C 1
ATOM 8319 O O . ASP B 1 294 ? 25.125 -7.977 -29.156 1 92.88 294 ASP B O 1
ATOM 8323 N N . ILE B 1 295 ? 23.469 -9.406 -29.531 1 95.62 295 ILE B N 1
ATOM 8324 C CA . ILE B 1 295 ? 22.422 -8.398 -29.359 1 95.62 295 ILE B CA 1
ATOM 8325 C C . ILE B 1 295 ? 21.891 -8.453 -27.938 1 95.62 295 ILE B C 1
ATOM 8327 O O . ILE B 1 295 ? 21.562 -9.531 -27.422 1 95.62 295 ILE B O 1
ATOM 8331 N N . PRO B 1 296 ? 21.75 -7.203 -27.234 1 96.88 296 PRO B N 1
ATOM 8332 C CA . PRO B 1 296 ? 21.141 -7.195 -25.891 1 96.88 296 PRO B CA 1
ATOM 8333 C C . PRO B 1 296 ? 19.766 -7.844 -25.875 1 96.88 296 PRO B C 1
ATOM 8335 O O . PRO B 1 296 ? 19 -7.719 -26.844 1 96.88 296 PRO B O 1
ATOM 8338 N N . THR B 1 297 ? 19.422 -8.477 -24.812 1 97.75 297 THR B N 1
ATOM 8339 C CA . THR B 1 297 ? 18.234 -9.305 -24.719 1 97.75 297 THR B CA 1
ATOM 8340 C C . THR B 1 297 ? 16.969 -8.477 -25 1 97.75 297 THR B C 1
ATOM 8342 O O . THR B 1 297 ? 16.062 -8.945 -25.672 1 97.75 297 THR B O 1
ATOM 8345 N N . ASP B 1 298 ? 16.891 -7.234 -24.422 1 97.06 298 ASP B N 1
ATOM 8346 C CA . ASP B 1 298 ? 15.727 -6.387 -24.641 1 97.06 298 ASP B CA 1
ATOM 8347 C C . ASP B 1 298 ? 15.562 -6.047 -26.125 1 97.06 298 ASP B C 1
ATOM 8349 O O . ASP B 1 298 ? 14.445 -6.07 -26.641 1 97.06 298 ASP B O 1
ATOM 8353 N N . GLU B 1 299 ? 16.688 -5.84 -26.828 1 96.5 299 GLU B N 1
ATOM 8354 C CA . GLU B 1 299 ? 16.656 -5.555 -28.266 1 96.5 299 GLU B CA 1
ATOM 8355 C C . GLU B 1 299 ? 16.312 -6.805 -29.062 1 96.5 299 GLU B C 1
ATOM 8357 O O . GLU B 1 299 ? 15.633 -6.723 -30.094 1 96.5 299 GLU B O 1
ATOM 8362 N N . ARG B 1 300 ? 16.828 -7.906 -28.562 1 95.38 300 ARG B N 1
ATOM 8363 C CA . ARG B 1 300 ? 16.547 -9.18 -29.219 1 95.38 300 ARG B CA 1
ATOM 8364 C C . ARG B 1 300 ? 15.055 -9.492 -29.203 1 95.38 300 ARG B C 1
ATOM 8366 O O . ARG B 1 300 ? 14.492 -9.938 -30.203 1 95.38 300 ARG B O 1
ATOM 8373 N N . ILE B 1 301 ? 14.375 -9.328 -28.078 1 96.56 301 ILE B N 1
ATOM 8374 C CA . ILE B 1 301 ? 12.945 -9.594 -27.906 1 96.56 301 ILE B CA 1
ATOM 8375 C C . ILE B 1 301 ? 12.148 -8.703 -28.859 1 96.56 301 ILE B C 1
ATOM 8377 O O . ILE B 1 301 ? 11.141 -9.141 -29.422 1 96.56 301 ILE B O 1
ATOM 8381 N N . LEU B 1 302 ? 12.641 -7.52 -29.125 1 94.12 302 LEU B N 1
ATOM 8382 C CA . LEU B 1 302 ? 11.898 -6.547 -29.938 1 94.12 302 LEU B CA 1
ATOM 8383 C C . LEU B 1 302 ? 12.148 -6.77 -31.422 1 94.12 302 LEU B C 1
ATOM 8385 O O . LEU B 1 302 ? 11.227 -6.648 -32.219 1 94.12 302 LEU B O 1
ATOM 8389 N N . ASN B 1 303 ? 13.383 -7.109 -31.75 1 90.44 303 ASN B N 1
ATOM 8390 C CA . ASN B 1 303 ? 13.75 -6.938 -33.156 1 90.44 303 ASN B CA 1
ATOM 8391 C C . ASN B 1 303 ? 14.305 -8.227 -33.75 1 90.44 303 ASN B C 1
ATOM 8393 O O . ASN B 1 303 ? 14.445 -8.344 -34.969 1 90.44 303 ASN B O 1
ATOM 8397 N N . ALA B 1 304 ? 14.633 -9.141 -32.938 1 88.44 304 ALA B N 1
ATOM 8398 C CA . ALA B 1 304 ? 15.328 -10.32 -33.438 1 88.44 304 ALA B CA 1
ATOM 8399 C C . ALA B 1 304 ? 14.93 -11.562 -32.625 1 88.44 304 ALA B C 1
ATOM 8401 O O . ALA B 1 304 ? 15.758 -12.156 -31.953 1 88.44 304 ALA B O 1
ATOM 8402 N N . ARG B 1 305 ? 13.797 -12 -32.875 1 91.88 305 ARG B N 1
ATOM 8403 C CA . ARG B 1 305 ? 13.328 -13.18 -32.125 1 91.88 305 ARG B CA 1
ATOM 8404 C C . ARG B 1 305 ? 13.766 -14.461 -32.844 1 91.88 305 ARG B C 1
ATOM 8406 O O . ARG B 1 305 ? 12.93 -15.234 -33.312 1 91.88 305 ARG B O 1
ATOM 8413 N N . ASP B 1 306 ? 15.078 -14.734 -32.812 1 92.19 306 ASP B N 1
ATOM 8414 C CA . ASP B 1 306 ? 15.75 -15.867 -33.438 1 92.19 306 ASP B CA 1
ATOM 8415 C C . ASP B 1 306 ? 15.539 -17.156 -32.625 1 92.19 306 ASP B C 1
ATOM 8417 O O . ASP B 1 306 ? 15.148 -17.094 -31.453 1 92.19 306 ASP B O 1
ATOM 8421 N N . PRO B 1 307 ? 15.75 -18.359 -33.188 1 95.19 307 PRO B N 1
ATOM 8422 C CA . PRO B 1 307 ? 15.586 -19.625 -32.469 1 95.19 307 PRO B CA 1
ATOM 8423 C C . PRO B 1 307 ? 16.438 -19.703 -31.219 1 95.19 307 PRO B C 1
ATOM 8425 O O . PRO B 1 307 ? 16.047 -20.344 -30.234 1 95.19 307 PRO B O 1
ATOM 8428 N N . GLY B 1 308 ? 17.594 -19.062 -31.234 1 95.62 308 GLY B N 1
ATOM 8429 C CA . GLY B 1 308 ? 18.406 -19.047 -30.031 1 95.62 308 GLY B CA 1
ATOM 8430 C C . GLY B 1 308 ? 17.734 -18.375 -28.859 1 95.62 308 GLY B C 1
ATOM 8431 O O . GLY B 1 308 ? 17.953 -18.766 -27.703 1 95.62 308 GLY B O 1
ATOM 8432 N N . LEU B 1 309 ? 16.922 -17.344 -29.125 1 96.88 309 LEU B N 1
ATOM 8433 C CA . LEU B 1 309 ? 16.156 -16.672 -28.078 1 96.88 309 LEU B CA 1
ATOM 8434 C C . LEU B 1 309 ? 15.125 -17.625 -27.469 1 96.88 309 LEU B C 1
ATOM 8436 O O . LEU B 1 309 ? 14.844 -17.562 -26.266 1 96.88 309 LEU B O 1
ATOM 8440 N N . ILE B 1 310 ? 14.586 -18.516 -28.312 1 97.5 310 ILE B N 1
ATOM 8441 C CA . ILE B 1 310 ? 13.625 -19.5 -27.828 1 97.5 310 ILE B CA 1
ATOM 8442 C C . ILE B 1 310 ? 14.32 -20.484 -26.891 1 97.5 310 ILE B C 1
ATOM 8444 O O . ILE B 1 310 ? 13.789 -20.828 -25.828 1 97.5 310 ILE B O 1
ATOM 8448 N N . ALA B 1 311 ? 15.508 -20.875 -27.266 1 97.69 311 ALA B N 1
ATOM 8449 C CA . ALA B 1 311 ? 16.312 -21.719 -26.375 1 97.69 311 ALA B CA 1
ATOM 8450 C C . ALA B 1 311 ? 16.625 -21 -25.078 1 97.69 311 ALA B C 1
ATOM 8452 O O . ALA B 1 311 ? 16.562 -21.594 -24 1 97.69 311 ALA B O 1
ATOM 8453 N N . LEU B 1 312 ? 16.969 -19.734 -25.219 1 98 312 LEU B N 1
ATOM 8454 C CA . LEU B 1 312 ? 17.234 -18.922 -24.031 1 98 312 LEU B CA 1
ATOM 8455 C C . LEU B 1 312 ? 16.016 -18.844 -23.125 1 98 312 LEU B C 1
ATOM 8457 O O . LEU B 1 312 ? 16.141 -18.891 -21.906 1 98 312 LEU B O 1
ATOM 8461 N N . TYR B 1 313 ? 14.836 -18.703 -23.734 1 98.19 313 TYR B N 1
ATOM 8462 C CA . TYR B 1 313 ? 13.594 -18.641 -22.984 1 98.19 313 TYR B CA 1
ATOM 8463 C C . TYR B 1 313 ? 13.383 -19.922 -22.156 1 98.19 313 TYR B C 1
ATOM 8465 O O . TYR B 1 313 ? 13.008 -19.859 -20.984 1 98.19 313 TYR B O 1
ATOM 8473 N N . LEU B 1 314 ? 13.609 -21.047 -22.734 1 98.44 314 LEU B N 1
ATOM 8474 C CA . LEU B 1 314 ? 13.492 -22.312 -22.016 1 98.44 314 LEU B CA 1
ATOM 8475 C C . LEU B 1 314 ? 14.484 -22.375 -20.859 1 98.44 314 LEU B C 1
ATOM 8477 O O . LEU B 1 314 ? 14.125 -22.781 -19.75 1 98.44 314 LEU B O 1
ATOM 8481 N N . HIS B 1 315 ? 15.734 -22 -21.141 1 98.44 315 HIS B N 1
ATOM 8482 C CA . HIS B 1 315 ? 16.766 -22.031 -20.109 1 98.44 315 HIS B CA 1
ATOM 8483 C C . HIS B 1 315 ? 16.422 -21.078 -18.969 1 98.44 315 HIS B C 1
ATOM 8485 O O . HIS B 1 315 ? 16.688 -21.375 -17.812 1 98.44 315 HIS B O 1
ATOM 8491 N N . TYR B 1 316 ? 15.906 -19.938 -19.344 1 98.62 316 TYR B N 1
ATOM 8492 C CA . TYR B 1 316 ? 15.492 -18.969 -18.328 1 98.62 316 TYR B CA 1
ATOM 8493 C C . TYR B 1 316 ? 14.359 -19.531 -17.469 1 98.62 316 TYR B C 1
ATOM 8495 O O . TYR B 1 316 ? 14.344 -19.344 -16.25 1 98.62 316 TYR B O 1
ATOM 8503 N N . ALA B 1 317 ? 13.391 -20.172 -18.109 1 98.56 317 ALA B N 1
ATOM 8504 C CA . ALA B 1 317 ? 12.305 -20.812 -17.359 1 98.56 317 ALA B CA 1
ATOM 8505 C C . ALA B 1 317 ? 12.859 -21.797 -16.328 1 98.56 317 ALA B C 1
ATOM 8507 O O . ALA B 1 317 ? 12.391 -21.844 -15.195 1 98.56 317 ALA B O 1
ATOM 8508 N N . ARG B 1 318 ? 13.828 -22.562 -16.734 1 98.56 318 ARG B N 1
ATOM 8509 C CA . ARG B 1 318 ? 14.453 -23.516 -15.82 1 98.56 318 ARG B CA 1
ATOM 8510 C C . ARG B 1 318 ? 15.195 -22.797 -14.695 1 98.56 318 ARG B C 1
ATOM 8512 O O . ARG B 1 318 ? 15.109 -23.203 -13.531 1 98.56 318 ARG B O 1
ATOM 8519 N N . TYR B 1 319 ? 15.953 -21.781 -15.094 1 98.69 319 TYR B N 1
ATOM 8520 C CA . TYR B 1 319 ? 16.641 -20.953 -14.109 1 98.69 319 TYR B CA 1
ATOM 8521 C C . TYR B 1 319 ? 15.664 -20.438 -13.062 1 98.69 319 TYR B C 1
ATOM 8523 O O . TYR B 1 319 ? 15.945 -20.484 -11.859 1 98.69 319 TYR B O 1
ATOM 8531 N N . LEU B 1 320 ? 14.531 -19.906 -13.516 1 98.81 320 LEU B N 1
ATOM 8532 C CA . LEU B 1 320 ? 13.531 -19.328 -12.625 1 98.81 320 LEU B CA 1
ATOM 8533 C C . LEU B 1 320 ? 12.992 -20.375 -11.656 1 98.81 320 LEU B C 1
ATOM 8535 O O . LEU B 1 320 ? 12.82 -20.109 -10.469 1 98.81 320 LEU B O 1
ATOM 8539 N N . LEU B 1 321 ? 12.688 -21.531 -12.125 1 98.88 321 LEU B N 1
ATOM 8540 C CA . LEU B 1 321 ? 12.141 -22.578 -11.258 1 98.88 321 LEU B CA 1
ATOM 8541 C C . LEU B 1 321 ? 13.156 -23 -10.203 1 98.88 321 LEU B C 1
ATOM 8543 O O . LEU B 1 321 ? 12.812 -23.109 -9.023 1 98.88 321 LEU B O 1
ATOM 8547 N N . ILE B 1 322 ? 14.414 -23.188 -10.617 1 98.75 322 ILE B N 1
ATOM 8548 C CA . ILE B 1 322 ? 15.477 -23.531 -9.672 1 98.75 322 ILE B CA 1
ATOM 8549 C C . ILE B 1 322 ? 15.609 -22.438 -8.625 1 98.75 322 ILE B C 1
ATOM 8551 O O . ILE B 1 322 ? 15.875 -22.703 -7.457 1 98.75 322 ILE B O 1
ATOM 8555 N N . SER B 1 323 ? 15.336 -21.234 -9.039 1 98.69 323 SER B N 1
ATOM 8556 C CA . SER B 1 323 ? 15.57 -20.062 -8.211 1 98.69 323 SER B CA 1
ATOM 8557 C C . SER B 1 323 ? 14.43 -19.844 -7.227 1 98.69 323 SER B C 1
ATOM 8559 O O . SER B 1 323 ? 14.594 -19.156 -6.211 1 98.69 323 SER B O 1
ATOM 8561 N N . CYS B 1 324 ? 13.25 -20.391 -7.465 1 98.56 324 CYS B N 1
ATOM 8562 C CA . CYS B 1 324 ? 12.141 -20.031 -6.59 1 98.56 324 CYS B CA 1
ATOM 8563 C C . CYS B 1 324 ? 11.492 -21.281 -5.992 1 98.56 324 CYS B C 1
ATOM 8565 O O . CYS B 1 324 ? 10.523 -21.172 -5.238 1 98.56 324 CYS B O 1
ATOM 8567 N N . SER B 1 325 ? 12.016 -22.438 -6.293 1 98.38 325 SER B N 1
ATOM 8568 C CA . SER B 1 325 ? 11.453 -23.672 -5.734 1 98.38 325 SER B CA 1
ATOM 8569 C C . SER B 1 325 ? 12.531 -24.734 -5.566 1 98.38 325 SER B C 1
ATOM 8571 O O . SER B 1 325 ? 13 -25.312 -6.547 1 98.38 325 SER B O 1
ATOM 8573 N N . ARG B 1 326 ? 12.969 -25.016 -4.363 1 97.38 326 ARG B N 1
ATOM 8574 C CA . ARG B 1 326 ? 13.992 -26 -4.008 1 97.38 326 ARG B CA 1
ATOM 8575 C C . ARG B 1 326 ? 13.492 -26.953 -2.93 1 97.38 326 ARG B C 1
ATOM 8577 O O . ARG B 1 326 ? 12.672 -26.562 -2.09 1 97.38 326 ARG B O 1
ATOM 8584 N N . PRO B 1 327 ? 13.977 -28.125 -3.012 1 94.5 327 PRO B N 1
ATOM 8585 C CA . PRO B 1 327 ? 13.531 -29.078 -1.991 1 94.5 327 PRO B CA 1
ATOM 8586 C C . PRO B 1 327 ? 14.023 -28.719 -0.591 1 94.5 327 PRO B C 1
ATOM 8588 O O . PRO B 1 327 ? 15.031 -28.016 -0.448 1 94.5 327 PRO B O 1
ATOM 8591 N N . GLY B 1 328 ? 13.227 -29.031 0.353 1 86.44 328 GLY B N 1
ATOM 8592 C CA . GLY B 1 328 ? 13.617 -28.781 1.734 1 86.44 328 GLY B CA 1
ATOM 8593 C C . GLY B 1 328 ? 14.531 -29.844 2.295 1 86.44 328 GLY B C 1
ATOM 8594 O O . GLY B 1 328 ? 15 -30.719 1.561 1 86.44 328 GLY B O 1
ATOM 8595 N N . LYS B 1 329 ? 14.859 -29.703 3.594 1 80.38 329 LYS B N 1
ATOM 8596 C CA . LYS B 1 329 ? 15.617 -30.703 4.336 1 80.38 329 LYS B CA 1
ATOM 8597 C C . LYS B 1 329 ? 14.797 -31.984 4.547 1 80.38 329 LYS B C 1
ATOM 8599 O O . LYS B 1 329 ? 13.562 -31.938 4.555 1 80.38 329 LYS B O 1
ATOM 8604 N N . VAL B 1 330 ? 15.445 -32.906 4.777 1 75.38 330 VAL B N 1
ATOM 8605 C CA . VAL B 1 330 ? 14.828 -34.188 4.938 1 75.38 330 VAL B CA 1
ATOM 8606 C C . VAL B 1 330 ? 13.922 -34.188 6.168 1 75.38 330 VAL B C 1
ATOM 8608 O O . VAL B 1 330 ? 12.859 -34.844 6.172 1 75.38 330 VAL B O 1
ATOM 8611 N N . ASP B 1 331 ? 14.258 -33.406 7.18 1 72.62 331 ASP B N 1
ATOM 8612 C CA . ASP B 1 331 ? 13.5 -33.375 8.422 1 72.62 331 ASP B CA 1
ATOM 8613 C C . ASP B 1 331 ? 12.359 -32.375 8.359 1 72.62 331 ASP B C 1
ATOM 8615 O O . ASP B 1 331 ? 11.656 -32.156 9.352 1 72.62 331 ASP B O 1
ATOM 8619 N N . ASP B 1 332 ? 12.148 -31.781 7.258 1 73.44 332 ASP B N 1
ATOM 8620 C CA . ASP B 1 332 ? 11.07 -30.828 6.977 1 73.44 332 ASP B CA 1
ATOM 8621 C C . ASP B 1 332 ? 11.164 -29.609 7.875 1 73.44 332 ASP B C 1
ATOM 8623 O O . ASP B 1 332 ? 10.18 -28.875 8.055 1 73.44 332 ASP B O 1
ATOM 8627 N N . SER B 1 333 ? 12.305 -29.406 8.445 1 71.06 333 SER B N 1
ATOM 8628 C CA . SER B 1 333 ? 12.477 -28.297 9.375 1 71.06 333 SER B CA 1
ATOM 8629 C C . SER B 1 333 ? 12.43 -26.969 8.648 1 71.06 333 SER B C 1
ATOM 8631 O O . SER B 1 333 ? 12.148 -25.922 9.258 1 71.06 333 SER B O 1
ATOM 8633 N N . ASP B 1 334 ? 12.594 -27.062 7.375 1 78.38 334 ASP B N 1
ATOM 8634 C CA . ASP B 1 334 ? 12.672 -25.797 6.648 1 78.38 334 ASP B CA 1
ATOM 8635 C C . ASP B 1 334 ? 11.305 -25.375 6.109 1 78.38 334 ASP B C 1
ATOM 8637 O O . ASP B 1 334 ? 11.156 -24.281 5.555 1 78.38 334 ASP B O 1
ATOM 8641 N N . ARG B 1 335 ? 10.312 -26.203 6.27 1 90.5 335 ARG B N 1
ATOM 8642 C CA . ARG B 1 335 ? 8.961 -25.828 5.871 1 90.5 335 ARG B CA 1
ATOM 8643 C C . ARG B 1 335 ? 8.953 -25.172 4.5 1 90.5 335 ARG B C 1
ATOM 8645 O O . ARG B 1 335 ? 8.43 -24.062 4.34 1 90.5 335 ARG B O 1
ATOM 8652 N N . VAL B 1 336 ? 9.328 -25.953 3.5 1 95.62 336 VAL B N 1
ATOM 8653 C CA . VAL B 1 336 ? 9.555 -25.438 2.152 1 95.62 336 VAL B CA 1
ATOM 8654 C C . VAL B 1 336 ? 8.234 -24.953 1.565 1 95.62 336 VAL B C 1
ATOM 8656 O O . VAL B 1 336 ? 7.164 -25.453 1.911 1 95.62 336 VAL B O 1
ATOM 8659 N N . LEU B 1 337 ? 8.281 -23.953 0.733 1 97.88 337 LEU B N 1
ATOM 8660 C CA . LEU B 1 337 ? 7.129 -23.344 0.079 1 97.88 337 LEU B CA 1
ATOM 8661 C C . LEU B 1 337 ? 7.309 -23.328 -1.436 1 97.88 337 LEU B C 1
ATOM 8663 O O . LEU B 1 337 ? 8.422 -23.141 -1.931 1 97.88 337 LEU B O 1
ATOM 8667 N N . PRO B 1 338 ? 6.281 -23.594 -2.178 1 98.31 338 PRO B N 1
ATOM 8668 C CA . PRO B 1 338 ? 6.383 -23.578 -3.639 1 98.31 338 PRO B CA 1
ATOM 8669 C C . PRO B 1 338 ? 6.402 -22.156 -4.211 1 98.31 338 PRO B C 1
ATOM 8671 O O . PRO B 1 338 ? 6.301 -21.188 -3.459 1 98.31 338 PRO B O 1
ATOM 8674 N N . ALA B 1 339 ? 6.559 -22.031 -5.543 1 98.44 339 ALA B N 1
ATOM 8675 C CA . ALA B 1 339 ? 6.551 -20.75 -6.246 1 98.44 339 ALA B CA 1
ATOM 8676 C C . ALA B 1 339 ? 5.156 -20.125 -6.23 1 98.44 339 ALA B C 1
ATOM 8678 O O . ALA B 1 339 ? 4.168 -20.797 -6.539 1 98.44 339 ALA B O 1
ATOM 8679 N N . THR B 1 340 ? 5.047 -18.906 -5.859 1 98.19 340 THR B N 1
ATOM 8680 C CA . THR B 1 340 ? 3.781 -18.188 -5.93 1 98.19 340 THR B CA 1
ATOM 8681 C C . THR B 1 340 ? 3.494 -17.734 -7.359 1 98.19 340 THR B C 1
ATOM 8683 O O . THR B 1 340 ? 4.203 -18.125 -8.289 1 98.19 340 THR B O 1
ATOM 8686 N N . LEU B 1 341 ? 2.469 -16.938 -7.547 1 97.62 341 LEU B N 1
ATOM 8687 C CA . LEU B 1 341 ? 2.088 -16.375 -8.836 1 97.62 341 LEU B CA 1
ATOM 8688 C C . LEU B 1 341 ? 3.219 -15.531 -9.422 1 97.62 341 LEU B C 1
ATOM 8690 O O . LEU B 1 341 ? 3.334 -15.391 -10.641 1 97.62 341 LEU B O 1
ATOM 8694 N N . GLN B 1 342 ? 4.098 -15.039 -8.531 1 97.62 342 GLN B N 1
ATOM 8695 C CA . GLN B 1 342 ? 5.227 -14.227 -8.969 1 97.62 342 GLN B CA 1
ATOM 8696 C C . GLN B 1 342 ? 6.555 -14.914 -8.656 1 97.62 342 GLN B C 1
ATOM 8698 O O . GLN B 1 342 ? 7.605 -14.266 -8.633 1 97.62 342 GLN B O 1
ATOM 8703 N N . GLY B 1 343 ? 6.5 -16.219 -8.352 1 97.81 343 GLY B N 1
ATOM 8704 C CA . GLY B 1 343 ? 7.691 -16.906 -7.887 1 97.81 343 GLY B CA 1
ATOM 8705 C C . GLY B 1 343 ? 8.047 -16.578 -6.449 1 97.81 343 GLY B C 1
ATOM 8706 O O . GLY B 1 343 ? 7.332 -16.969 -5.523 1 97.81 343 GLY B O 1
ATOM 8707 N N . ILE B 1 344 ? 9.094 -15.875 -6.262 1 98 344 ILE B N 1
ATOM 8708 C CA . ILE B 1 344 ? 9.445 -15.367 -4.941 1 98 344 ILE B CA 1
ATOM 8709 C C . ILE B 1 344 ? 9.664 -13.859 -5.008 1 98 344 ILE B C 1
ATOM 8711 O O . ILE B 1 344 ? 9.867 -13.203 -3.979 1 98 344 ILE B O 1
ATOM 8715 N N . TRP B 1 345 ? 9.508 -13.227 -6.18 1 98.38 345 TRP B N 1
ATOM 8716 C CA . TRP B 1 345 ? 9.898 -11.844 -6.402 1 98.38 345 TRP B CA 1
ATOM 8717 C C . TRP B 1 345 ? 8.672 -10.93 -6.422 1 98.38 345 TRP B C 1
ATOM 8719 O O . TRP B 1 345 ? 7.922 -10.914 -7.398 1 98.38 345 TRP B O 1
ATOM 8729 N N . ASN B 1 346 ? 8.383 -10.211 -5.41 1 97.31 346 ASN B N 1
ATOM 8730 C CA . ASN B 1 346 ? 7.277 -9.266 -5.254 1 97.31 346 ASN B CA 1
ATOM 8731 C C . ASN B 1 346 ? 7.738 -7.961 -4.621 1 97.31 346 ASN B C 1
ATOM 8733 O O . ASN B 1 346 ? 8.219 -7.953 -3.486 1 97.31 346 ASN B O 1
ATOM 8737 N N . PRO B 1 347 ? 7.617 -6.867 -5.352 1 95.69 347 PRO B N 1
ATOM 8738 C CA . PRO B 1 347 ? 8.047 -5.578 -4.801 1 95.69 347 PRO B CA 1
ATOM 8739 C C . PRO B 1 347 ? 6.938 -4.859 -4.039 1 95.69 347 PRO B C 1
ATOM 8741 O O . PRO B 1 347 ? 7.16 -3.787 -3.477 1 95.69 347 PRO B O 1
ATOM 8744 N N . SER B 1 348 ? 5.719 -5.41 -3.99 1 95.81 348 SER B N 1
ATOM 8745 C CA . SER B 1 348 ? 4.555 -4.594 -3.66 1 95.81 348 SER B CA 1
ATOM 8746 C C . SER B 1 348 ? 3.893 -5.07 -2.373 1 95.81 348 SER B C 1
ATOM 8748 O O . SER B 1 348 ? 3.785 -6.277 -2.137 1 95.81 348 SER B O 1
ATOM 8750 N N . PHE B 1 349 ? 3.365 -4.082 -1.638 1 95.75 349 PHE B N 1
ATOM 8751 C CA . PHE B 1 349 ? 2.52 -4.395 -0.491 1 95.75 349 PHE B CA 1
ATOM 8752 C C . PHE B 1 349 ? 1.079 -4.633 -0.929 1 95.75 349 PHE B C 1
ATOM 8754 O O . PHE B 1 349 ? 0.241 -5.047 -0.125 1 95.75 349 PHE B O 1
ATOM 8761 N N . HIS B 1 350 ? 0.763 -4.383 -2.195 1 94.12 350 HIS B N 1
ATOM 8762 C CA . HIS B 1 350 ? -0.519 -4.637 -2.844 1 94.12 350 HIS B CA 1
ATOM 8763 C C . HIS B 1 350 ? -0.344 -5.5 -4.09 1 94.12 350 HIS B C 1
ATOM 8765 O O . HIS B 1 350 ? -0.773 -5.117 -5.18 1 94.12 350 HIS B O 1
ATOM 8771 N N . PRO B 1 351 ? 0.13 -6.617 -3.895 1 95.31 351 PRO B N 1
ATOM 8772 C CA . PRO B 1 351 ? 0.461 -7.402 -5.09 1 95.31 351 PRO B CA 1
ATOM 8773 C C . PRO B 1 351 ? -0.778 -7.883 -5.84 1 95.31 351 PRO B C 1
ATOM 8775 O O . PRO B 1 351 ? -1.784 -8.234 -5.219 1 95.31 351 PRO B O 1
ATOM 8778 N N . PRO B 1 352 ? -0.682 -7.945 -7.152 1 92.44 352 PRO B N 1
ATOM 8779 C CA . PRO B 1 352 ? -1.804 -8.484 -7.926 1 92.44 352 PRO B CA 1
ATOM 8780 C C . PRO B 1 352 ? -2.207 -9.883 -7.484 1 92.44 352 PRO B C 1
ATOM 8782 O O . PRO B 1 352 ? -1.349 -10.758 -7.316 1 92.44 352 PRO B O 1
ATOM 8785 N N . TRP B 1 353 ? -3.482 -10.078 -7.203 1 93.62 353 TRP B N 1
ATOM 8786 C CA . TRP B 1 353 ? -4.09 -11.328 -6.754 1 93.62 353 TRP B CA 1
ATOM 8787 C C . TRP B 1 353 ? -3.422 -11.828 -5.477 1 93.62 353 TRP B C 1
ATOM 8789 O O . TRP B 1 353 ? -3.365 -13.031 -5.234 1 93.62 353 TRP B O 1
ATOM 8799 N N . GLY B 1 354 ? -2.727 -10.898 -4.766 1 96.06 354 GLY B N 1
ATOM 8800 C CA . GLY B 1 354 ? -2.135 -11.18 -3.469 1 96.06 354 GLY B CA 1
ATOM 8801 C C . GLY B 1 354 ? -0.807 -11.906 -3.564 1 96.06 354 GLY B C 1
ATOM 8802 O O . GLY B 1 354 ? -0.24 -12.312 -2.547 1 96.06 354 GLY B O 1
ATOM 8803 N N . CYS B 1 355 ? -0.278 -12.172 -4.863 1 97.06 355 CYS B N 1
ATOM 8804 C CA . CYS B 1 355 ? 0.914 -12.984 -5.062 1 97.06 355 CYS B CA 1
ATOM 8805 C C . CYS B 1 355 ? 0.803 -14.305 -4.309 1 97.06 355 CYS B C 1
ATOM 8807 O O . CYS B 1 355 ? 1.721 -14.688 -3.578 1 97.06 355 CYS B O 1
ATOM 8809 N N . ARG B 1 356 ? -0.413 -14.93 -4.465 1 97.5 356 ARG B N 1
ATOM 8810 C CA . ARG B 1 356 ? -0.729 -16.156 -3.752 1 97.5 356 ARG B CA 1
ATOM 8811 C C . ARG B 1 356 ? -0.5 -17.375 -4.641 1 97.5 356 ARG B C 1
ATOM 8813 O O . ARG B 1 356 ? 0.246 -17.312 -5.617 1 97.5 356 ARG B O 1
ATOM 8820 N N . TYR B 1 357 ? -1.012 -18.516 -4.129 1 98.31 357 TYR B N 1
ATOM 8821 C CA . TYR B 1 357 ? -1.056 -19.75 -4.922 1 98.31 357 TYR B CA 1
ATOM 8822 C C . TYR B 1 357 ? -2.41 -19.906 -5.602 1 98.31 357 TYR B C 1
ATOM 8824 O O . TYR B 1 357 ? -3.385 -20.328 -4.969 1 98.31 357 TYR B O 1
ATOM 8832 N N . THR B 1 358 ? -2.494 -19.609 -6.879 1 97.81 358 THR B N 1
ATOM 8833 C CA . THR B 1 358 ? -3.736 -19.766 -7.629 1 97.81 358 THR B CA 1
ATOM 8834 C C . THR B 1 358 ? -3.844 -21.172 -8.219 1 97.81 358 THR B C 1
ATOM 8836 O O . THR B 1 358 ? -2.936 -21.625 -8.922 1 97.81 358 THR B O 1
ATOM 8839 N N . LEU B 1 359 ? -4.992 -21.812 -8.031 1 98.19 359 LEU B N 1
ATOM 8840 C CA . LEU B 1 359 ? -5.031 -23.25 -8.211 1 98.19 359 LEU B CA 1
ATOM 8841 C C . LEU B 1 359 ? -5.953 -23.641 -9.375 1 98.19 359 LEU B C 1
ATOM 8843 O O . LEU B 1 359 ? -6.285 -24.812 -9.547 1 98.19 359 LEU B O 1
ATOM 8847 N N . ASN B 1 360 ? -6.426 -22.672 -10.172 1 97.81 360 ASN B N 1
ATOM 8848 C CA . ASN B 1 360 ? -7.277 -23.047 -11.297 1 97.81 360 ASN B CA 1
ATOM 8849 C C . ASN B 1 360 ? -6.496 -23.062 -12.602 1 97.81 360 ASN B C 1
ATOM 8851 O O . ASN B 1 360 ? -7.09 -23.109 -13.688 1 97.81 360 ASN B O 1
ATOM 8855 N N . ILE B 1 361 ? -5.117 -22.938 -12.484 1 97.94 361 ILE B N 1
ATOM 8856 C CA . ILE B 1 361 ? -4.23 -23.172 -13.617 1 97.94 361 ILE B CA 1
ATOM 8857 C C . ILE B 1 361 ? -2.803 -22.781 -13.25 1 97.94 361 ILE B C 1
ATOM 8859 O O . ILE B 1 361 ? -1.849 -23.469 -13.625 1 97.94 361 ILE B O 1
ATOM 8863 N N . ASN B 1 362 ? -2.582 -21.688 -12.484 1 98.19 362 ASN B N 1
ATOM 8864 C CA . ASN B 1 362 ? -1.317 -20.969 -12.391 1 98.19 362 ASN B CA 1
ATOM 8865 C C . ASN B 1 362 ? -0.27 -21.766 -11.625 1 98.19 362 ASN B C 1
ATOM 8867 O O . ASN B 1 362 ? 0.845 -21.969 -12.109 1 98.19 362 ASN B O 1
ATOM 8871 N N . LEU B 1 363 ? -0.652 -22.172 -10.398 1 98.69 363 LEU B N 1
ATOM 8872 C CA . LEU B 1 363 ? 0.309 -22.969 -9.633 1 98.69 363 LEU B CA 1
ATOM 8873 C C . LEU B 1 363 ? 0.65 -24.266 -10.359 1 98.69 363 LEU B C 1
ATOM 8875 O O . LEU B 1 363 ? 1.803 -24.703 -10.352 1 98.69 363 LEU B O 1
ATOM 8879 N N . GLN B 1 364 ? -0.383 -24.891 -10.938 1 98.56 364 GLN B N 1
ATOM 8880 C CA . GLN B 1 364 ? -0.144 -26.109 -11.727 1 98.56 364 GLN B CA 1
ATOM 8881 C C . GLN B 1 364 ? 0.832 -25.828 -12.867 1 98.56 364 GLN B C 1
ATOM 8883 O O . GLN B 1 364 ? 1.81 -26.562 -13.039 1 98.56 364 GLN B O 1
ATOM 8888 N N . MET B 1 365 ? 0.594 -24.781 -13.555 1 98.56 365 MET B N 1
ATOM 8889 C CA . MET B 1 365 ? 1.415 -24.438 -14.703 1 98.56 365 MET B CA 1
ATOM 8890 C C . MET B 1 365 ? 2.852 -24.141 -14.281 1 98.56 365 MET B C 1
ATOM 8892 O O . MET B 1 365 ? 3.793 -24.453 -15.016 1 98.56 365 MET B O 1
ATOM 8896 N N . ASN B 1 366 ? 3.055 -23.609 -13.125 1 98.75 366 ASN B N 1
ATOM 8897 C CA . ASN B 1 366 ? 4.398 -23.344 -12.625 1 98.75 366 ASN B CA 1
ATOM 8898 C C . ASN B 1 366 ? 5.27 -24.594 -12.664 1 98.75 366 ASN B C 1
ATOM 8900 O O . ASN B 1 366 ? 6.492 -24.5 -12.797 1 98.75 366 ASN B O 1
ATOM 8904 N N . TYR B 1 367 ? 4.605 -25.781 -12.602 1 98.75 367 TYR B N 1
ATOM 8905 C CA . TYR B 1 367 ? 5.414 -26.984 -12.414 1 98.75 367 TYR B CA 1
ATOM 8906 C C . TYR B 1 367 ? 5.285 -27.922 -13.609 1 98.75 367 TYR B C 1
ATOM 8908 O O . TYR B 1 367 ? 5.77 -29.062 -13.57 1 98.75 367 TYR B O 1
ATOM 8916 N N . TRP B 1 368 ? 4.582 -27.438 -14.688 1 98.69 368 TRP B N 1
ATOM 8917 C CA . TRP B 1 368 ? 4.48 -28.234 -15.906 1 98.69 368 TRP B CA 1
ATOM 8918 C C . TRP B 1 368 ? 5.863 -28.625 -16.422 1 98.69 368 TRP B C 1
ATOM 8920 O O . TRP B 1 368 ? 6.055 -29.734 -16.906 1 98.69 368 TRP B O 1
ATOM 8930 N N . PRO B 1 369 ? 6.848 -27.75 -16.281 1 98.25 369 PRO B N 1
ATOM 8931 C CA . PRO B 1 369 ? 8.141 -28.109 -16.859 1 98.25 369 PRO B CA 1
ATOM 8932 C C . PRO B 1 369 ? 9.016 -28.906 -15.891 1 98.25 369 PRO B C 1
ATOM 8934 O O . PRO B 1 369 ? 10.109 -29.344 -16.266 1 98.25 369 PRO B O 1
ATOM 8937 N N . ALA B 1 370 ? 8.648 -29.109 -14.672 1 98.56 370 ALA B N 1
ATOM 8938 C CA . ALA B 1 370 ? 9.531 -29.625 -13.633 1 98.56 370 ALA B CA 1
ATOM 8939 C C . ALA B 1 370 ? 10.07 -31 -14.016 1 98.56 370 ALA B C 1
ATOM 8941 O O . ALA B 1 370 ? 11.281 -31.219 -14.07 1 98.56 370 ALA B O 1
ATOM 8942 N N . ASN B 1 371 ? 9.188 -31.969 -14.367 1 98.5 371 ASN B N 1
ATOM 8943 C CA . ASN B 1 371 ? 9.609 -33.344 -14.664 1 98.5 371 ASN B CA 1
ATOM 8944 C C . ASN B 1 371 ? 10.25 -33.438 -16.047 1 98.5 371 ASN B C 1
ATOM 8946 O O . ASN B 1 371 ? 11.391 -33.906 -16.172 1 98.5 371 ASN B O 1
ATOM 8950 N N . VAL B 1 372 ? 9.57 -32.906 -17.078 1 98.62 372 VAL B N 1
ATOM 8951 C CA . VAL B 1 372 ? 10.078 -33 -18.438 1 98.62 372 VAL B CA 1
ATOM 8952 C C . VAL B 1 372 ? 11.367 -32.188 -18.578 1 98.62 372 VAL B C 1
ATOM 8954 O O . VAL B 1 372 ? 12.266 -32.562 -19.328 1 98.62 372 VAL B O 1
ATOM 8957 N N . GLY B 1 373 ? 11.484 -31.188 -17.781 1 98.56 373 GLY B N 1
ATOM 8958 C CA . GLY B 1 373 ? 12.641 -30.312 -17.812 1 98.56 373 GLY B CA 1
ATOM 8959 C C . GLY B 1 373 ? 13.758 -30.766 -16.891 1 98.56 373 GLY B C 1
ATOM 8960 O O . GLY B 1 373 ? 14.703 -30.016 -16.656 1 98.56 373 GLY B O 1
ATOM 8961 N N . ASN B 1 374 ? 13.633 -31.953 -16.359 1 98.69 374 ASN B N 1
ATOM 8962 C CA . ASN B 1 374 ? 14.672 -32.594 -15.547 1 98.69 374 ASN B CA 1
ATOM 8963 C C . ASN B 1 374 ? 14.93 -31.812 -14.258 1 98.69 374 ASN B C 1
ATOM 8965 O O . ASN B 1 374 ? 16.094 -31.562 -13.906 1 98.69 374 ASN B O 1
ATOM 8969 N N . LEU B 1 375 ? 13.891 -31.328 -13.625 1 98.62 375 LEU B N 1
ATOM 8970 C CA . LEU B 1 375 ? 13.953 -30.609 -12.359 1 98.62 375 LEU B CA 1
ATOM 8971 C C . LEU B 1 375 ? 12.938 -31.156 -11.359 1 98.62 375 LEU B C 1
ATOM 8973 O O . LEU B 1 375 ? 12.25 -30.406 -10.68 1 98.62 375 LEU B O 1
ATOM 8977 N N . ALA B 1 376 ? 12.836 -32.469 -11.25 1 97.5 376 ALA B N 1
ATOM 8978 C CA . ALA B 1 376 ? 11.812 -33.125 -10.438 1 97.5 376 ALA B CA 1
ATOM 8979 C C . ALA B 1 376 ? 11.914 -32.688 -8.977 1 97.5 376 ALA B C 1
ATOM 8981 O O . ALA B 1 376 ? 10.891 -32.562 -8.297 1 97.5 376 ALA B O 1
ATOM 8982 N N . GLU B 1 377 ? 13.164 -32.406 -8.484 1 95.69 377 GLU B N 1
ATOM 8983 C CA . GLU B 1 377 ? 13.367 -31.984 -7.098 1 95.69 377 GLU B CA 1
ATOM 8984 C C . GLU B 1 377 ? 12.656 -30.656 -6.809 1 95.69 377 GLU B C 1
ATOM 8986 O O . GLU B 1 377 ? 12.188 -30.438 -5.691 1 95.69 377 GLU B O 1
ATOM 8991 N N . CYS B 1 378 ? 12.586 -29.828 -7.801 1 98 378 CYS B N 1
ATOM 8992 C CA . CYS B 1 378 ? 12 -28.5 -7.637 1 98 378 CYS B CA 1
ATOM 8993 C C . CYS B 1 378 ? 10.492 -28.578 -7.465 1 98 378 CYS B C 1
ATOM 8995 O O . CYS B 1 378 ? 9.844 -27.609 -7.07 1 98 378 CYS B O 1
ATOM 8997 N N . GLU B 1 379 ? 9.906 -29.766 -7.656 1 97.44 379 GLU B N 1
ATOM 8998 C CA . GLU B 1 379 ? 8.477 -29.969 -7.496 1 97.44 379 GLU B CA 1
ATOM 8999 C C . GLU B 1 379 ? 8.125 -30.344 -6.055 1 97.44 379 GLU B C 1
ATOM 9001 O O . GLU B 1 379 ? 6.961 -30.281 -5.66 1 97.44 379 GLU B O 1
ATOM 9006 N N . GLN B 1 380 ? 9.062 -30.656 -5.195 1 96.56 380 GLN B N 1
ATOM 9007 C CA . GLN B 1 380 ? 8.844 -31.188 -3.855 1 96.56 380 GLN B CA 1
ATOM 9008 C C . GLN B 1 380 ? 8.078 -30.188 -2.988 1 96.56 380 GLN B C 1
ATOM 9010 O O . GLN B 1 380 ? 7.207 -30.578 -2.207 1 96.56 380 GLN B O 1
ATOM 9015 N N . PRO B 1 381 ? 8.438 -28.875 -3.115 1 97.75 381 PRO B N 1
ATOM 9016 C CA . PRO B 1 381 ? 7.668 -27.922 -2.307 1 97.75 381 PRO B CA 1
ATOM 9017 C C . PRO B 1 381 ? 6.176 -27.953 -2.623 1 97.75 381 PRO B C 1
ATOM 9019 O O . PRO B 1 381 ? 5.348 -27.688 -1.742 1 97.75 381 PRO B O 1
ATOM 9022 N N . LEU B 1 382 ? 5.82 -28.234 -3.859 1 98.12 382 LEU B N 1
ATOM 9023 C CA . LEU B 1 382 ? 4.418 -28.359 -4.242 1 98.12 382 LEU B CA 1
ATOM 9024 C C . LEU B 1 382 ? 3.73 -29.453 -3.445 1 98.12 382 LEU B C 1
ATOM 9026 O O . LEU B 1 382 ? 2.604 -29.281 -2.979 1 98.12 382 LEU B O 1
ATOM 9030 N N . PHE B 1 383 ? 4.371 -30.609 -3.248 1 97.5 383 PHE B N 1
ATOM 9031 C CA . PHE B 1 383 ? 3.793 -31.734 -2.531 1 97.5 383 PHE B CA 1
ATOM 9032 C C . PHE B 1 383 ? 3.713 -31.453 -1.036 1 97.5 383 PHE B C 1
ATOM 9034 O O . PHE B 1 383 ? 2.789 -31.906 -0.359 1 97.5 383 PHE B O 1
ATOM 9041 N N . ALA B 1 384 ? 4.746 -30.672 -0.562 1 96.88 384 ALA B N 1
ATOM 9042 C CA . ALA B 1 384 ? 4.664 -30.25 0.833 1 96.88 384 ALA B CA 1
ATOM 9043 C C . ALA B 1 384 ? 3.426 -29.391 1.074 1 96.88 384 ALA B C 1
ATOM 9045 O O . ALA B 1 384 ? 2.744 -29.547 2.092 1 96.88 384 ALA B O 1
ATOM 9046 N N . LEU B 1 385 ? 3.152 -28.484 0.183 1 97.75 385 LEU B N 1
ATOM 9047 C CA . LEU B 1 385 ? 1.948 -27.672 0.286 1 97.75 385 LEU B CA 1
ATOM 9048 C C . LEU B 1 385 ? 0.696 -28.547 0.204 1 97.75 385 LEU B C 1
ATOM 9050 O O . LEU B 1 385 ? -0.265 -28.328 0.945 1 97.75 385 LEU B O 1
ATOM 9054 N N . LEU B 1 386 ? 0.719 -29.438 -0.734 1 97.94 386 LEU B N 1
ATOM 9055 C CA . LEU B 1 386 ? -0.419 -30.328 -0.931 1 97.94 386 LEU B CA 1
ATOM 9056 C C . LEU B 1 386 ? -0.744 -31.094 0.351 1 97.94 386 LEU B C 1
ATOM 9058 O O . LEU B 1 386 ? -1.916 -31.266 0.69 1 97.94 386 LEU B O 1
ATOM 9062 N N . GLU B 1 387 ? 0.216 -31.531 1.067 1 97.81 387 GLU B N 1
ATOM 9063 C CA . GLU B 1 387 ? 0.017 -32.25 2.332 1 97.81 387 GLU B CA 1
ATOM 9064 C C . GLU B 1 387 ? -0.635 -31.328 3.371 1 97.81 387 GLU B C 1
ATOM 9066 O O . GLU B 1 387 ? -1.521 -31.766 4.113 1 97.81 387 GLU B O 1
ATOM 9071 N N . ARG B 1 388 ? -0.236 -30.094 3.387 1 97.62 388 ARG B N 1
ATOM 9072 C CA . ARG B 1 388 ? -0.834 -29.141 4.32 1 97.62 388 ARG B CA 1
ATOM 9073 C C . ARG B 1 388 ? -2.27 -28.812 3.922 1 97.62 388 ARG B C 1
ATOM 9075 O O . ARG B 1 388 ? -3.135 -28.641 4.785 1 97.62 388 ARG B O 1
ATOM 9082 N N . LEU B 1 389 ? -2.488 -28.719 2.645 1 98.5 389 LEU B N 1
ATOM 9083 C CA . LEU B 1 389 ? -3.836 -28.469 2.143 1 98.5 389 LEU B CA 1
ATOM 9084 C C . LEU B 1 389 ? -4.777 -29.609 2.529 1 98.5 389 LEU B C 1
ATOM 9086 O O . LEU B 1 389 ? -5.938 -29.359 2.873 1 98.5 389 LEU B O 1
ATOM 9090 N N . ALA B 1 390 ? -4.281 -30.797 2.414 1 98.62 390 ALA B N 1
ATOM 9091 C CA . ALA B 1 390 ? -5.098 -31.953 2.777 1 98.62 390 ALA B CA 1
ATOM 9092 C C . ALA B 1 390 ? -5.516 -31.891 4.242 1 98.62 390 ALA B C 1
ATOM 9094 O O . ALA B 1 390 ? -6.648 -32.25 4.59 1 98.62 390 ALA B O 1
ATOM 9095 N N . ALA B 1 391 ? -4.625 -31.422 5.055 1 97.94 391 ALA B N 1
ATOM 9096 C CA . ALA B 1 391 ? -4.922 -31.328 6.48 1 97.94 391 ALA B CA 1
ATOM 9097 C C . ALA B 1 391 ? -5.977 -30.25 6.742 1 97.94 391 ALA B C 1
ATOM 9099 O O . ALA B 1 391 ? -6.984 -30.516 7.402 1 97.94 391 ALA B O 1
ATOM 9100 N N . THR B 1 392 ? -5.777 -29.094 6.18 1 97.75 392 THR B N 1
ATOM 9101 C CA . THR B 1 392 ? -6.684 -27.984 6.445 1 97.75 392 THR B CA 1
ATOM 9102 C C . THR B 1 392 ? -7.973 -28.141 5.645 1 97.75 392 THR B C 1
ATOM 9104 O O . THR B 1 392 ? -9.039 -27.688 6.078 1 97.75 392 THR B O 1
ATOM 9107 N N . GLY B 1 393 ? -7.875 -28.766 4.48 1 98.56 393 GLY B N 1
ATOM 9108 C CA . GLY B 1 393 ? -9.008 -28.875 3.574 1 98.56 393 GLY B CA 1
ATOM 9109 C C . GLY B 1 393 ? -10.07 -29.844 4.066 1 98.56 393 GLY B C 1
ATOM 9110 O O . GLY B 1 393 ? -11.195 -29.828 3.566 1 98.56 393 GLY B O 1
ATOM 9111 N N . ALA B 1 394 ? -9.734 -30.688 5.074 1 98.62 394 ALA B N 1
ATOM 9112 C CA . ALA B 1 394 ? -10.703 -31.609 5.656 1 98.62 394 ALA B CA 1
ATOM 9113 C C . ALA B 1 394 ? -11.859 -30.859 6.301 1 98.62 394 ALA B C 1
ATOM 9115 O O . ALA B 1 394 ? -13.016 -31.281 6.184 1 98.62 394 ALA B O 1
ATOM 9116 N N . GLU B 1 395 ? -11.516 -29.797 6.914 1 97.75 395 GLU B N 1
ATOM 9117 C CA . GLU B 1 395 ? -12.555 -28.984 7.551 1 97.75 395 GLU B CA 1
ATOM 9118 C C . GLU B 1 395 ? -13.469 -28.344 6.508 1 97.75 395 GLU B C 1
ATOM 9120 O O . GLU B 1 395 ? -14.688 -28.281 6.699 1 97.75 395 GLU B O 1
ATOM 9125 N N . THR B 1 396 ? -12.891 -27.844 5.453 1 98.12 396 THR B N 1
ATOM 9126 C CA . THR B 1 396 ? -13.672 -27.234 4.383 1 98.12 396 THR B CA 1
ATOM 9127 C C . THR B 1 396 ? -14.633 -28.25 3.764 1 98.12 396 THR B C 1
ATOM 9129 O O . THR B 1 396 ? -15.805 -27.953 3.553 1 98.12 396 THR B O 1
ATOM 9132 N N . ALA B 1 397 ? -14.125 -29.438 3.469 1 98.69 397 ALA B N 1
ATOM 9133 C CA . ALA B 1 397 ? -14.953 -30.5 2.904 1 98.69 397 ALA B CA 1
ATOM 9134 C C . ALA B 1 397 ? -16.125 -30.812 3.82 1 98.69 397 ALA B C 1
ATOM 9136 O O . ALA B 1 397 ? -17.266 -30.953 3.359 1 98.69 397 ALA B O 1
ATOM 9137 N N . ARG B 1 398 ? -15.867 -30.906 5.082 1 98.44 398 ARG B N 1
ATOM 9138 C CA . ARG B 1 398 ? -16.891 -31.266 6.059 1 98.44 398 ARG B CA 1
ATOM 9139 C C . ARG B 1 398 ? -17.891 -30.125 6.254 1 98.44 398 ARG B C 1
ATOM 9141 O O . ARG B 1 398 ? -19.094 -30.344 6.168 1 98.44 398 ARG B O 1
ATOM 9148 N N . LYS B 1 399 ? -17.375 -28.906 6.426 1 97.25 399 LYS B N 1
ATOM 9149 C CA . LYS B 1 399 ? -18.219 -27.797 6.859 1 97.25 399 LYS B CA 1
ATOM 9150 C C . LYS B 1 399 ? -19.031 -27.234 5.695 1 97.25 399 LYS B C 1
ATOM 9152 O O . LYS B 1 399 ? -20.156 -26.781 5.879 1 97.25 399 LYS B O 1
ATOM 9157 N N . MET B 1 400 ? -18.484 -27.219 4.523 1 98 400 MET B N 1
ATOM 9158 C CA . MET B 1 400 ? -19.188 -26.578 3.41 1 98 400 MET B CA 1
ATOM 9159 C C . MET B 1 400 ? -20 -27.594 2.627 1 98 400 MET B C 1
ATOM 9161 O O . MET B 1 400 ? -21.047 -27.266 2.062 1 98 400 MET B O 1
ATOM 9165 N N . TYR B 1 401 ? -19.547 -28.891 2.598 1 98.5 401 TYR B N 1
ATOM 9166 C CA . TYR B 1 401 ? -20.141 -29.812 1.639 1 98.5 401 TYR B CA 1
ATOM 9167 C C . TYR B 1 401 ? -20.594 -31.094 2.326 1 98.5 401 TYR B C 1
ATOM 9169 O O . TYR B 1 401 ? -21.234 -31.953 1.707 1 98.5 401 TYR B O 1
ATOM 9177 N N . GLY B 1 402 ? -20.297 -31.281 3.611 1 98.44 402 GLY B N 1
ATOM 9178 C CA . GLY B 1 402 ? -20.656 -32.5 4.309 1 98.44 402 GLY B CA 1
ATOM 9179 C C . GLY B 1 402 ? -19.984 -33.75 3.742 1 98.44 402 GLY B C 1
ATOM 9180 O O . GLY B 1 402 ? -20.562 -34.812 3.732 1 98.44 402 GLY B O 1
ATOM 9181 N N . CYS B 1 403 ? -18.859 -33.562 3.201 1 98.69 403 CYS B N 1
ATOM 9182 C CA . CYS B 1 403 ? -18.141 -34.656 2.529 1 98.69 403 CYS B CA 1
ATOM 9183 C C . CYS B 1 403 ? -16.984 -35.156 3.387 1 98.69 403 CYS B C 1
ATOM 9185 O O . CYS B 1 403 ? -16.469 -34.438 4.238 1 98.69 403 CYS B O 1
ATOM 9187 N N . ARG B 1 404 ? -16.734 -36.562 3.217 1 97.81 404 ARG B N 1
ATOM 9188 C CA . ARG B 1 404 ? -15.477 -37.094 3.721 1 97.81 404 ARG B CA 1
ATOM 9189 C C . ARG B 1 404 ? -14.289 -36.469 2.975 1 97.81 404 ARG B C 1
ATOM 9191 O O . ARG B 1 404 ? -14.469 -35.812 1.958 1 97.81 404 ARG B O 1
ATOM 9198 N N . GLY B 1 405 ? -12.914 -36.562 3.445 1 98.81 405 GLY B N 1
ATOM 9199 C CA . GLY B 1 405 ? -11.711 -36.156 2.75 1 98.81 405 GLY B CA 1
ATOM 9200 C C . GLY B 1 405 ? -11.383 -34.688 2.938 1 98.81 405 GLY B C 1
ATOM 9201 O O . GLY B 1 405 ? -11.453 -34.156 4.055 1 98.81 405 GLY B O 1
ATOM 9202 N N . TRP B 1 406 ? -10.875 -34.125 1.759 1 98.88 406 TRP B N 1
ATOM 9203 C CA . TRP B 1 406 ? -10.477 -32.719 1.82 1 98.88 406 TRP B CA 1
ATOM 9204 C C . TRP B 1 406 ? -10.68 -32.031 0.473 1 98.88 406 TRP B C 1
ATOM 9206 O O . TRP B 1 406 ? -10.766 -32.688 -0.562 1 98.88 406 TRP B O 1
ATOM 9216 N N . THR B 1 407 ? -10.852 -30.734 0.487 1 98.75 407 THR B N 1
ATOM 9217 C CA . THR B 1 407 ? -10.961 -29.953 -0.737 1 98.75 407 THR B CA 1
ATOM 9218 C C . THR B 1 407 ? -10.352 -28.562 -0.541 1 98.75 407 THR B C 1
ATOM 9220 O O . THR B 1 407 ? -10.039 -28.172 0.584 1 98.75 407 THR B O 1
ATOM 9223 N N . VAL B 1 408 ? -10.031 -27.938 -1.569 1 98.62 408 VAL B N 1
ATOM 9224 C CA . VAL B 1 408 ? -9.57 -26.547 -1.607 1 98.62 408 VAL B CA 1
ATOM 9225 C C . VAL B 1 408 ? -10.148 -25.844 -2.836 1 98.62 408 VAL B C 1
ATOM 9227 O O . VAL B 1 408 ? -10.305 -26.469 -3.893 1 98.62 408 VAL B O 1
ATOM 9230 N N . HIS B 1 409 ? -10.477 -24.625 -2.68 1 98.31 409 HIS B N 1
ATOM 9231 C CA . HIS B 1 409 ? -11.023 -23.844 -3.785 1 98.31 409 HIS B CA 1
ATOM 9232 C C . HIS B 1 409 ? -9.906 -23.312 -4.684 1 98.31 409 HIS B C 1
ATOM 9234 O O . HIS B 1 409 ? -8.82 -23.875 -4.727 1 98.31 409 HIS B O 1
ATOM 9240 N N . HIS B 1 410 ? -10.062 -22.297 -5.496 1 97.38 410 HIS B N 1
ATOM 9241 C CA . HIS B 1 410 ? -9.211 -21.984 -6.641 1 97.38 410 HIS B CA 1
ATOM 9242 C C . HIS B 1 410 ? -7.977 -21.188 -6.207 1 97.38 410 HIS B C 1
ATOM 9244 O O . HIS B 1 410 ? -7.164 -20.797 -7.043 1 97.38 410 HIS B O 1
ATOM 9250 N N . ASN B 1 411 ? -7.777 -20.953 -4.863 1 97.69 411 ASN B N 1
ATOM 9251 C CA . ASN B 1 411 ? -6.602 -20.266 -4.336 1 97.69 411 ASN B CA 1
ATOM 9252 C C . ASN B 1 411 ? -6.25 -20.75 -2.932 1 97.69 411 ASN B C 1
ATOM 9254 O O . ASN B 1 411 ? -7.094 -21.312 -2.236 1 97.69 411 ASN B O 1
ATOM 9258 N N . THR B 1 412 ? -5.062 -20.547 -2.537 1 98.19 412 THR B N 1
ATOM 9259 C CA . THR B 1 412 ? -4.613 -20.75 -1.166 1 98.19 412 THR B CA 1
ATOM 9260 C C . THR B 1 412 ? -3.459 -19.812 -0.823 1 98.19 412 THR B C 1
ATOM 9262 O O . THR B 1 412 ? -3.105 -18.938 -1.618 1 98.19 412 THR B O 1
ATOM 9265 N N . ASP B 1 413 ? -3.051 -19.766 0.467 1 97.75 413 ASP B N 1
ATOM 9266 C CA . ASP B 1 413 ? -2.018 -18.859 0.929 1 97.75 413 ASP B CA 1
ATOM 9267 C C . ASP B 1 413 ? -0.963 -19.578 1.759 1 97.75 413 ASP B C 1
ATOM 9269 O O . ASP B 1 413 ? -0.854 -20.812 1.692 1 97.75 413 ASP B O 1
ATOM 9273 N N . LEU B 1 414 ? -0.115 -18.844 2.432 1 97.81 414 LEU B N 1
ATOM 9274 C CA . LEU B 1 414 ? 0.976 -19.359 3.242 1 97.81 414 LEU B CA 1
ATOM 9275 C C . LEU B 1 414 ? 0.461 -20.406 4.234 1 97.81 414 LEU B C 1
ATOM 9277 O O . LEU B 1 414 ? 1.15 -21.391 4.527 1 97.81 414 LEU B O 1
ATOM 9281 N N . TRP B 1 415 ? -0.768 -20.219 4.707 1 97.88 415 TRP B N 1
ATOM 9282 C CA . TRP B 1 415 ? -1.301 -21.016 5.809 1 97.88 415 TRP B CA 1
ATOM 9283 C C . TRP B 1 415 ? -2.16 -22.156 5.293 1 97.88 415 TRP B C 1
ATOM 9285 O O . TRP B 1 415 ? -2.854 -22.828 6.066 1 97.88 415 TRP B O 1
ATOM 9295 N N . ALA B 1 416 ? -2.174 -22.391 3.951 1 98.06 416 ALA B N 1
ATOM 9296 C CA . ALA B 1 416 ? -2.957 -23.438 3.322 1 98.06 416 ALA B CA 1
ATOM 9297 C C . ALA B 1 416 ? -4.449 -23.266 3.594 1 98.06 416 ALA B C 1
ATOM 9299 O O . ALA B 1 416 ? -5.148 -24.219 3.932 1 98.06 416 ALA B O 1
ATOM 9300 N N . ASP B 1 417 ? -4.824 -22 3.508 1 97.88 417 ASP B N 1
ATOM 9301 C CA . ASP B 1 417 ? -6.25 -21.688 3.59 1 97.88 417 ASP B CA 1
ATOM 9302 C C . ASP B 1 417 ? -7.016 -22.328 2.428 1 97.88 417 ASP B C 1
ATOM 9304 O O . ASP B 1 417 ? -6.59 -22.234 1.274 1 97.88 417 ASP B O 1
ATOM 9308 N N . THR B 1 418 ? -8.172 -22.938 2.699 1 98.25 418 THR B N 1
ATOM 9309 C CA . THR B 1 418 ? -8.82 -23.75 1.669 1 98.25 418 THR B CA 1
ATOM 9310 C C . THR B 1 418 ? -10.195 -23.188 1.332 1 98.25 418 THR B C 1
ATOM 9312 O O . THR B 1 418 ? -10.898 -23.734 0.482 1 98.25 418 THR B O 1
ATOM 9315 N N . GLY B 1 419 ? -10.633 -22.109 1.957 1 96.88 419 GLY B N 1
ATOM 9316 C CA . GLY B 1 419 ? -11.945 -21.516 1.713 1 96.88 419 GLY B CA 1
ATOM 9317 C C . GLY B 1 419 ? -12.031 -20.812 0.378 1 96.88 419 GLY B C 1
ATOM 9318 O O . GLY B 1 419 ? -11.016 -20.562 -0.271 1 96.88 419 GLY B O 1
ATOM 9319 N N . PRO B 1 420 ? -13.328 -20.516 -0.03 1 96.75 420 PRO B N 1
ATOM 9320 C CA . PRO B 1 420 ? -13.477 -19.688 -1.231 1 96.75 420 PRO B CA 1
ATOM 9321 C C . PRO B 1 420 ? -12.789 -18.328 -1.103 1 96.75 420 PRO B C 1
ATOM 9323 O O . PRO B 1 420 ? -12.703 -17.781 -0.001 1 96.75 420 PRO B O 1
ATOM 9326 N N . VAL B 1 421 ? -12.289 -17.906 -2.197 1 94.69 421 VAL B N 1
ATOM 9327 C CA . VAL B 1 421 ? -11.531 -16.672 -2.125 1 94.69 421 VAL B CA 1
ATOM 9328 C C . VAL B 1 421 ? -12.156 -15.625 -3.051 1 94.69 421 VAL B C 1
ATOM 9330 O O . VAL B 1 421 ? -12.656 -15.961 -4.129 1 94.69 421 VAL B O 1
ATOM 9333 N N . ASP B 1 422 ? -12.109 -14.336 -2.629 1 89.06 422 ASP B N 1
ATOM 9334 C CA . ASP B 1 422 ? -12.578 -13.164 -3.357 1 89.06 422 ASP B CA 1
ATOM 9335 C C . ASP B 1 422 ? -14.062 -13.281 -3.691 1 89.06 422 ASP B C 1
ATOM 9337 O O . ASP B 1 422 ? -14.75 -14.172 -3.186 1 89.06 422 ASP B O 1
ATOM 9341 N N . ARG B 1 423 ? -14.602 -12.367 -4.535 1 90.12 423 ARG B N 1
ATOM 9342 C CA . ARG B 1 423 ? -16.031 -12.32 -4.844 1 90.12 423 ARG B CA 1
ATOM 9343 C C . ARG B 1 423 ? -16.266 -12.453 -6.344 1 90.12 423 ARG B C 1
ATOM 9345 O O . ARG B 1 423 ? -17.266 -11.938 -6.863 1 90.12 423 ARG B O 1
ATOM 9352 N N . TRP B 1 424 ? -15.383 -13.102 -6.965 1 93.19 424 TRP B N 1
ATOM 9353 C CA . TRP B 1 424 ? -15.523 -13.281 -8.406 1 93.19 424 TRP B CA 1
ATOM 9354 C C . TRP B 1 424 ? -16.281 -14.562 -8.711 1 93.19 424 TRP B C 1
ATOM 9356 O O . TRP B 1 424 ? -15.711 -15.656 -8.711 1 93.19 424 TRP B O 1
ATOM 9366 N N . MET B 1 425 ? -17.484 -14.461 -9.094 1 95.25 425 MET B N 1
ATOM 9367 C CA . MET B 1 425 ? -18.438 -15.555 -9.203 1 95.25 425 MET B CA 1
ATOM 9368 C C . MET B 1 425 ? -17.906 -16.656 -10.109 1 95.25 425 MET B C 1
ATOM 9370 O O . MET B 1 425 ? -18 -17.844 -9.773 1 95.25 425 MET B O 1
ATOM 9374 N N . PRO B 1 426 ? -17.266 -16.359 -11.148 1 97.06 426 PRO B N 1
ATOM 9375 C CA . PRO B 1 426 ? -16.875 -17.422 -12.078 1 97.06 426 PRO B CA 1
ATOM 9376 C C . PRO B 1 426 ? -15.688 -18.234 -11.586 1 97.06 426 PRO B C 1
ATOM 9378 O O . PRO B 1 426 ? -15.281 -19.203 -12.242 1 97.06 426 PRO B O 1
ATOM 9381 N N . ALA B 1 427 ? -15.141 -17.922 -10.445 1 96.81 427 ALA B N 1
ATOM 9382 C CA . ALA B 1 427 ? -13.953 -18.656 -10.031 1 96.81 427 ALA B CA 1
ATOM 9383 C C . ALA B 1 427 ? -14.055 -19.094 -8.57 1 96.81 427 ALA B C 1
ATOM 9385 O O . ALA B 1 427 ? -13.5 -20.125 -8.18 1 96.81 427 ALA B O 1
ATOM 9386 N N . THR B 1 428 ? -14.781 -18.344 -7.762 1 96.38 428 THR B N 1
ATOM 9387 C CA . THR B 1 428 ? -14.695 -18.406 -6.309 1 96.38 428 THR B CA 1
ATOM 9388 C C . THR B 1 428 ? -15.164 -19.766 -5.805 1 96.38 428 THR B C 1
ATOM 9390 O O . THR B 1 428 ? -14.523 -20.375 -4.934 1 96.38 428 THR B O 1
ATOM 9393 N N . LEU B 1 429 ? -16.281 -20.25 -6.371 1 97.56 429 LEU B N 1
ATOM 9394 C CA . LEU B 1 429 ? -16.859 -21.5 -5.871 1 97.56 429 LEU B CA 1
ATOM 9395 C C . LEU B 1 429 ? -16.453 -22.672 -6.75 1 97.56 429 LEU B C 1
ATOM 9397 O O . LEU B 1 429 ? -17.297 -23.344 -7.348 1 97.56 429 LEU B O 1
ATOM 9401 N N . TRP B 1 430 ? -15.18 -22.922 -6.855 1 98.38 430 TRP B N 1
ATOM 9402 C CA . TRP B 1 430 ? -14.633 -24.078 -7.566 1 98.38 430 TRP B CA 1
ATOM 9403 C C . TRP B 1 430 ? -13.766 -24.922 -6.641 1 98.38 430 TRP B C 1
ATOM 9405 O O . TRP B 1 430 ? -12.586 -24.625 -6.426 1 98.38 430 TRP B O 1
ATOM 9415 N N . PRO B 1 431 ? -14.281 -26 -6.102 1 98.31 431 PRO B N 1
ATOM 9416 C CA . PRO B 1 431 ? -13.602 -26.75 -5.043 1 98.31 431 PRO B CA 1
ATOM 9417 C C . PRO B 1 431 ? -12.695 -27.844 -5.594 1 98.31 431 PRO B C 1
ATOM 9419 O O . PRO B 1 431 ? -12.406 -28.812 -4.895 1 98.31 431 PRO B O 1
ATOM 9422 N N . LEU B 1 432 ? -12.281 -27.766 -6.863 1 98.69 432 LEU B N 1
ATOM 9423 C CA . LEU B 1 432 ? -11.508 -28.859 -7.453 1 98.69 432 LEU B CA 1
ATOM 9424 C C . LEU B 1 432 ? -10.047 -28.453 -7.629 1 98.69 432 LEU B C 1
ATOM 9426 O O . LEU B 1 432 ? -9.305 -29.094 -8.367 1 98.69 432 LEU B O 1
ATOM 9430 N N . GLY B 1 433 ? -9.641 -27.297 -6.926 1 98.25 433 GLY B N 1
ATOM 9431 C CA . GLY B 1 433 ? -8.234 -26.922 -6.969 1 98.25 433 GLY B CA 1
ATOM 9432 C C . GLY B 1 433 ? -7.309 -28.031 -6.48 1 98.25 433 GLY B C 1
ATOM 9433 O O . GLY B 1 433 ? -6.242 -28.25 -7.059 1 98.25 433 GLY B O 1
ATOM 9434 N N . GLY B 1 434 ? -7.746 -28.719 -5.434 1 98.44 434 GLY B N 1
ATOM 9435 C CA . GLY B 1 434 ? -6.977 -29.812 -4.883 1 98.44 434 GLY B CA 1
ATOM 9436 C C . GLY B 1 434 ? -6.902 -31.016 -5.816 1 98.44 434 GLY B C 1
ATOM 9437 O O . GLY B 1 434 ? -5.855 -31.656 -5.922 1 98.44 434 GLY B O 1
ATOM 9438 N N . ALA B 1 435 ? -8.031 -31.328 -6.449 1 98.75 435 ALA B N 1
ATOM 9439 C CA . ALA B 1 435 ? -8.055 -32.438 -7.414 1 98.75 435 ALA B CA 1
ATOM 9440 C C . ALA B 1 435 ? -7.051 -32.188 -8.539 1 98.75 435 ALA B C 1
ATOM 9442 O O . ALA B 1 435 ? -6.316 -33.094 -8.93 1 98.75 435 ALA B O 1
ATOM 9443 N N . TRP B 1 436 ? -7.066 -30.969 -9.023 1 98.75 436 TRP B N 1
ATOM 9444 C CA . TRP B 1 436 ? -6.117 -30.656 -10.086 1 98.75 436 TRP B CA 1
ATOM 9445 C C . TRP B 1 436 ? -4.68 -30.797 -9.594 1 98.75 436 TRP B C 1
ATOM 9447 O O . TRP B 1 436 ? -3.834 -31.359 -10.289 1 98.75 436 TRP B O 1
ATOM 9457 N N . LEU B 1 437 ? -4.371 -30.359 -8.406 1 98.56 437 LEU B N 1
ATOM 9458 C CA . LEU B 1 437 ? -3.02 -30.484 -7.867 1 98.56 437 LEU B CA 1
ATOM 9459 C C . LEU B 1 437 ? -2.625 -31.938 -7.699 1 98.56 437 LEU B C 1
ATOM 9461 O O . LEU B 1 437 ? -1.46 -32.312 -7.887 1 98.56 437 LEU B O 1
ATOM 9465 N N . CYS B 1 438 ? -3.596 -32.75 -7.363 1 98.69 438 CYS B N 1
ATOM 9466 C CA . CYS B 1 438 ? -3.318 -34.188 -7.117 1 98.69 438 CYS B CA 1
ATOM 9467 C C . CYS B 1 438 ? -2.867 -34.875 -8.391 1 98.69 438 CYS B C 1
ATOM 9469 O O . CYS B 1 438 ? -2.211 -35.906 -8.336 1 98.69 438 CYS B O 1
ATOM 9471 N N . THR B 1 439 ? -3.219 -34.312 -9.539 1 98.38 439 THR B N 1
ATOM 9472 C CA . THR B 1 439 ? -2.787 -34.938 -10.789 1 98.38 439 THR B CA 1
ATOM 9473 C C . THR B 1 439 ? -1.268 -34.906 -10.922 1 98.38 439 THR B C 1
ATOM 9475 O O . THR B 1 439 ? -0.675 -35.688 -11.641 1 98.38 439 THR B O 1
ATOM 9478 N N . HIS B 1 440 ? -0.623 -33.969 -10.227 1 98.5 440 HIS B N 1
ATOM 9479 C CA . HIS B 1 440 ? 0.833 -33.875 -10.234 1 98.5 440 HIS B CA 1
ATOM 9480 C C . HIS B 1 440 ? 1.465 -35.062 -9.531 1 98.5 440 HIS B C 1
ATOM 9482 O O . HIS B 1 440 ? 2.617 -35.438 -9.797 1 98.5 440 HIS B O 1
ATOM 9488 N N . ILE B 1 441 ? 0.69 -35.719 -8.586 1 98.44 441 ILE B N 1
ATOM 9489 C CA . ILE B 1 441 ? 1.204 -36.875 -7.863 1 98.44 441 ILE B CA 1
ATOM 9490 C C . ILE B 1 441 ? 1.531 -38 -8.852 1 98.44 441 ILE B C 1
ATOM 9492 O O . ILE B 1 441 ? 2.658 -38.5 -8.883 1 98.44 441 ILE B O 1
ATOM 9496 N N . TRP B 1 442 ? 0.571 -38.344 -9.648 1 97.88 442 TRP B N 1
ATOM 9497 C CA . TRP B 1 442 ? 0.738 -39.438 -10.586 1 97.88 442 TRP B CA 1
ATOM 9498 C C . TRP B 1 442 ? 1.731 -39.062 -11.68 1 97.88 442 TRP B C 1
ATOM 9500 O O . TRP B 1 442 ? 2.535 -39.906 -12.102 1 97.88 442 TRP B O 1
ATOM 9510 N N . GLU B 1 443 ? 1.633 -37.844 -12.172 1 97.81 443 GLU B N 1
ATOM 9511 C CA . GLU B 1 443 ? 2.578 -37.375 -13.18 1 97.81 443 GLU B CA 1
ATOM 9512 C C . GLU B 1 443 ? 4.016 -37.5 -12.695 1 97.81 443 GLU B C 1
ATOM 9514 O O . GLU B 1 443 ? 4.891 -37.969 -13.43 1 97.81 443 GLU B O 1
ATOM 9519 N N . HIS B 1 444 ? 4.219 -37.094 -11.461 1 98.19 444 HIS B N 1
ATOM 9520 C CA . HIS B 1 444 ? 5.547 -37.219 -10.867 1 98.19 444 HIS B CA 1
ATOM 9521 C C . HIS B 1 444 ? 6.016 -38.656 -10.836 1 98.19 444 HIS B C 1
ATOM 9523 O O . HIS B 1 444 ? 7.172 -38.969 -11.141 1 98.19 444 HIS B O 1
ATOM 9529 N N . TYR B 1 445 ? 5.148 -39.562 -10.508 1 97.81 445 TYR B N 1
ATOM 9530 C CA . TYR B 1 445 ? 5.477 -41 -10.469 1 97.81 445 TYR B CA 1
ATOM 9531 C C . TYR B 1 445 ? 5.805 -41.531 -11.859 1 97.81 445 TYR B C 1
ATOM 9533 O O . TYR B 1 445 ? 6.727 -42.312 -12.031 1 97.81 445 TYR B O 1
ATOM 9541 N N . LEU B 1 446 ? 5.02 -41.062 -12.867 1 97.5 446 LEU B N 1
ATOM 9542 C CA . LEU B 1 446 ? 5.219 -41.562 -14.234 1 97.5 446 LEU B CA 1
ATOM 9543 C C . LEU B 1 446 ? 6.629 -41.219 -14.719 1 97.5 446 LEU B C 1
ATOM 9545 O O . LEU B 1 446 ? 7.199 -41.969 -15.516 1 97.5 446 LEU B O 1
ATOM 9549 N N . PHE B 1 447 ? 7.184 -40.156 -14.25 1 97.94 447 PHE B N 1
ATOM 9550 C CA . PHE B 1 447 ? 8.523 -39.781 -14.68 1 97.94 447 PHE B CA 1
ATOM 9551 C C . PHE B 1 447 ? 9.586 -40.438 -13.812 1 97.94 447 PHE B C 1
ATOM 9553 O O . PHE B 1 447 ? 10.688 -40.719 -14.281 1 97.94 447 PHE B O 1
ATOM 9560 N N . SER B 1 448 ? 9.266 -40.656 -12.523 1 96.69 448 SER B N 1
ATOM 9561 C CA . SER B 1 448 ? 10.312 -41 -11.57 1 96.69 448 SER B CA 1
ATOM 9562 C C . SER B 1 448 ? 10.273 -42.5 -11.227 1 96.69 448 SER B C 1
ATOM 9564 O O . SER B 1 448 ? 11.297 -43.094 -10.867 1 96.69 448 SER B O 1
ATOM 9566 N N . GLY B 1 449 ? 9.031 -43.062 -11.25 1 97.12 449 GLY B N 1
ATOM 9567 C CA . GLY B 1 449 ? 8.844 -44.438 -10.766 1 97.12 449 GLY B CA 1
ATOM 9568 C C . GLY B 1 449 ? 9.07 -44.562 -9.273 1 97.12 449 GLY B C 1
ATOM 9569 O O . GLY B 1 449 ? 9.297 -45.656 -8.766 1 97.12 449 GLY B O 1
ATOM 9570 N N . ASP B 1 450 ? 9 -43.5 -8.531 1 97.19 450 ASP B N 1
ATOM 9571 C CA . ASP B 1 450 ? 9.344 -43.469 -7.109 1 97.19 450 ASP B CA 1
ATOM 9572 C C . ASP B 1 450 ? 8.203 -44 -6.258 1 97.19 450 ASP B C 1
ATOM 9574 O O . ASP B 1 450 ? 7.34 -43.25 -5.801 1 97.19 450 ASP B O 1
ATOM 9578 N N . ARG B 1 451 ? 8.25 -45.219 -5.871 1 97.19 451 ARG B N 1
ATOM 9579 C CA . ARG B 1 451 ? 7.219 -45.875 -5.086 1 97.19 451 ARG B CA 1
ATOM 9580 C C . ARG B 1 451 ? 7.164 -45.344 -3.664 1 97.19 451 ARG B C 1
ATOM 9582 O O . ARG B 1 451 ? 6.098 -45.281 -3.053 1 97.19 451 ARG B O 1
ATOM 9589 N N . ARG B 1 452 ? 8.289 -44.906 -3.115 1 96.5 452 ARG B N 1
ATOM 9590 C CA . ARG B 1 452 ? 8.328 -44.375 -1.768 1 96.5 452 ARG B CA 1
ATOM 9591 C C . ARG B 1 452 ? 7.539 -43.062 -1.69 1 96.5 452 ARG B C 1
ATOM 9593 O O . ARG B 1 452 ? 6.789 -42.844 -0.738 1 96.5 452 ARG B O 1
ATOM 9600 N N . PHE B 1 453 ? 7.852 -42.375 -2.68 1 95.81 453 PHE B N 1
ATOM 9601 C CA . PHE B 1 453 ? 7.082 -41.125 -2.766 1 95.81 453 PHE B CA 1
ATOM 9602 C C . PHE B 1 453 ? 5.59 -41.438 -2.85 1 95.81 453 PHE B C 1
ATOM 9604 O O . PHE B 1 453 ? 4.789 -40.812 -2.131 1 95.81 453 PHE B O 1
ATOM 9611 N N . LEU B 1 454 ? 5.215 -42.188 -3.773 1 97.69 454 LEU B N 1
ATOM 9612 C CA . LEU B 1 454 ? 3.812 -42.531 -4 1 97.69 454 LEU B CA 1
ATOM 9613 C C . LEU B 1 454 ? 3.158 -43.031 -2.721 1 97.69 454 LEU B C 1
ATOM 9615 O O . LEU B 1 454 ? 2.014 -42.688 -2.422 1 97.69 454 LEU B O 1
ATOM 9619 N N . ARG B 1 455 ? 3.865 -43.844 -1.936 1 97.44 455 ARG B N 1
ATOM 9620 C CA . ARG B 1 455 ? 3.361 -44.344 -0.666 1 97.44 455 ARG B CA 1
ATOM 9621 C C . ARG B 1 455 ? 3.143 -43.219 0.334 1 97.44 455 ARG B C 1
ATOM 9623 O O . ARG B 1 455 ? 2.129 -43.188 1.036 1 97.44 455 ARG B O 1
ATOM 9630 N N . ARG B 1 456 ? 4.039 -42.344 0.339 1 96 456 ARG B N 1
ATOM 9631 C CA . ARG B 1 456 ? 3.971 -41.219 1.268 1 96 456 ARG B CA 1
ATOM 9632 C C . ARG B 1 456 ? 2.766 -40.312 0.969 1 96 456 ARG B C 1
ATOM 9634 O O . ARG B 1 456 ? 2.084 -39.875 1.888 1 96 456 ARG B O 1
ATOM 9641 N N . ILE B 1 457 ? 2.559 -40.094 -0.307 1 97.75 457 ILE B N 1
ATOM 9642 C CA . ILE B 1 457 ? 1.586 -39.094 -0.701 1 97.75 457 ILE B CA 1
ATOM 9643 C C . ILE B 1 457 ? 0.217 -39.719 -0.894 1 97.75 457 ILE B C 1
ATOM 9645 O O . ILE B 1 457 ? -0.788 -39.031 -1.063 1 97.75 457 ILE B O 1
ATOM 9649 N N . LEU B 1 458 ? 0.077 -41.062 -0.773 1 97.62 458 LEU B N 1
ATOM 9650 C CA . LEU B 1 458 ? -1.132 -41.812 -1.061 1 97.62 458 LEU B CA 1
ATOM 9651 C C . LEU B 1 458 ? -2.289 -41.344 -0.181 1 97.62 458 LEU B C 1
ATOM 9653 O O . LEU B 1 458 ? -3.424 -41.25 -0.65 1 97.62 458 LEU B O 1
ATOM 9657 N N . PRO B 1 459 ? -2.029 -41.062 1.134 1 98 459 PRO B N 1
ATOM 9658 C CA . PRO B 1 459 ? -3.143 -40.562 1.959 1 98 459 PRO B CA 1
ATOM 9659 C C . PRO B 1 459 ? -3.775 -39.312 1.419 1 98 459 PRO B C 1
ATOM 9661 O O . PRO B 1 459 ? -4.988 -39.094 1.529 1 98 459 PRO B O 1
ATOM 9664 N N . VAL B 1 460 ? -2.936 -38.406 0.881 1 98.69 460 VAL B N 1
ATOM 9665 C CA . VAL B 1 460 ? -3.441 -37.188 0.285 1 98.69 460 VAL B CA 1
ATOM 9666 C C . VAL B 1 460 ? -4.348 -37.531 -0.899 1 98.69 460 VAL B C 1
ATOM 9668 O O . VAL B 1 460 ? -5.434 -36.938 -1.035 1 98.69 460 VAL B O 1
ATOM 9671 N N . LEU B 1 461 ? -3.924 -38.406 -1.732 1 98.62 461 LEU B N 1
ATOM 9672 C CA . LEU B 1 461 ? -4.707 -38.812 -2.889 1 98.62 461 LEU B CA 1
ATOM 9673 C C . LEU B 1 461 ? -6.012 -39.469 -2.453 1 98.62 461 LEU B C 1
ATOM 9675 O O . LEU B 1 461 ? -7.07 -39.219 -3.029 1 98.62 461 LEU B O 1
ATOM 9679 N N . ILE B 1 462 ? -5.938 -40.344 -1.417 1 98.44 462 ILE B N 1
ATOM 9680 C CA . ILE B 1 462 ? -7.117 -41.031 -0.899 1 98.44 462 ILE B CA 1
ATOM 9681 C C . ILE B 1 462 ? -8.133 -40 -0.409 1 98.44 462 ILE B C 1
ATOM 9683 O O . ILE B 1 462 ? -9.328 -40.094 -0.718 1 98.44 462 ILE B O 1
ATOM 9687 N N . GLY B 1 463 ? -7.645 -39.031 0.34 1 98.81 463 GLY B N 1
ATOM 9688 C CA . GLY B 1 463 ? -8.547 -38 0.827 1 98.81 463 GLY B CA 1
ATOM 9689 C C . GLY B 1 463 ? -9.234 -37.219 -0.288 1 98.81 463 GLY B C 1
ATOM 9690 O O . GLY B 1 463 ? -10.414 -36.875 -0.18 1 98.81 463 GLY B O 1
ATOM 9691 N N . CYS B 1 464 ? -8.469 -36.906 -1.316 1 98.81 464 CYS B N 1
ATOM 9692 C CA . CYS B 1 464 ? -9.047 -36.219 -2.469 1 98.81 464 CYS B CA 1
ATOM 9693 C C . CYS B 1 464 ? -10.133 -37.062 -3.121 1 98.81 464 CYS B C 1
ATOM 9695 O O . CYS B 1 464 ? -11.195 -36.562 -3.482 1 98.81 464 CYS B O 1
ATOM 9697 N N . VAL B 1 465 ? -9.906 -38.344 -3.254 1 98.81 465 VAL B N 1
ATOM 9698 C CA . VAL B 1 465 ? -10.844 -39.281 -3.857 1 98.81 465 VAL B CA 1
ATOM 9699 C C . VAL B 1 465 ? -12.109 -39.375 -3.004 1 98.81 465 VAL B C 1
ATOM 9701 O O . VAL B 1 465 ? -13.227 -39.375 -3.533 1 98.81 465 VAL B O 1
ATOM 9704 N N . GLU B 1 466 ? -11.93 -39.469 -1.694 1 98.81 466 GLU B N 1
ATOM 9705 C CA . GLU B 1 466 ? -13.07 -39.5 -0.789 1 98.81 466 GLU B CA 1
ATOM 9706 C C . GLU B 1 466 ? -13.977 -38.281 -1.008 1 98.81 466 GLU B C 1
ATOM 9708 O O . GLU B 1 466 ? -15.203 -38.406 -1.085 1 98.81 466 GLU B O 1
ATOM 9713 N N . PHE B 1 467 ? -13.43 -37.188 -1.085 1 98.81 467 PHE B N 1
ATOM 9714 C CA . PHE B 1 467 ? -14.211 -35.969 -1.309 1 98.81 467 PHE B CA 1
ATOM 9715 C C . PHE B 1 467 ? -14.969 -36.062 -2.627 1 98.81 467 PHE B C 1
ATOM 9717 O O . PHE B 1 467 ? -16.156 -35.75 -2.68 1 98.81 467 PHE B O 1
ATOM 9724 N N . LEU B 1 468 ? -14.211 -36.375 -3.703 1 98.88 468 LEU B N 1
ATOM 9725 C CA . LEU B 1 468 ? -14.812 -36.438 -5.027 1 98.88 468 LEU B CA 1
ATOM 9726 C C . LEU B 1 468 ? -16 -37.375 -5.055 1 98.88 468 LEU B C 1
ATOM 9728 O O . LEU B 1 468 ? -17.047 -37.062 -5.617 1 98.88 468 LEU B O 1
ATOM 9732 N N . LEU B 1 469 ? -15.844 -38.562 -4.43 1 98.69 469 LEU B N 1
ATOM 9733 C CA . LEU B 1 469 ? -16.906 -39.562 -4.402 1 98.69 469 LEU B CA 1
ATOM 9734 C C . LEU B 1 469 ? -18.141 -39 -3.703 1 98.69 469 LEU B C 1
ATOM 9736 O O . LEU B 1 469 ? -19.266 -39.25 -4.145 1 98.69 469 LEU B O 1
ATOM 9740 N N . ASP B 1 470 ? -17.891 -38.281 -2.635 1 98.62 470 ASP B N 1
ATOM 9741 C CA . ASP B 1 470 ? -19 -37.75 -1.86 1 98.62 470 ASP B CA 1
ATOM 9742 C C . ASP B 1 470 ? -19.594 -36.5 -2.545 1 98.62 470 ASP B C 1
ATOM 9744 O O . ASP B 1 470 ? -20.797 -36.25 -2.404 1 98.62 470 ASP B O 1
ATOM 9748 N N . TYR B 1 471 ? -18.797 -35.75 -3.285 1 98.69 471 TYR B N 1
ATOM 9749 C CA . TYR B 1 471 ? -19.203 -34.469 -3.867 1 98.69 471 TYR B CA 1
ATOM 9750 C C . TYR B 1 471 ? -20.047 -34.688 -5.117 1 98.69 471 TYR B C 1
ATOM 9752 O O . TYR B 1 471 ? -20.922 -33.875 -5.43 1 98.69 471 TYR B O 1
ATOM 9760 N N . LEU B 1 472 ? -19.781 -35.75 -5.812 1 98.69 472 LEU B N 1
ATOM 9761 C CA . LEU B 1 472 ? -20.516 -36.094 -7.02 1 98.69 472 LEU B CA 1
ATOM 9762 C C . LEU B 1 472 ? -21.969 -36.469 -6.684 1 98.69 472 LEU B C 1
ATOM 9764 O O . LEU B 1 472 ? -22.219 -37.125 -5.668 1 98.69 472 LEU B O 1
ATOM 9768 N N . VAL B 1 473 ? -22.875 -36.031 -7.543 1 98.19 473 VAL B N 1
ATOM 9769 C CA . VAL B 1 473 ? -24.297 -36.375 -7.422 1 98.19 473 VAL B CA 1
ATOM 9770 C C . VAL B 1 473 ? -24.828 -36.875 -8.766 1 98.19 473 VAL B C 1
ATOM 9772 O O . VAL B 1 473 ? -24.234 -36.594 -9.812 1 98.19 473 VAL B O 1
ATOM 9775 N N . TYR B 1 474 ? -25.859 -37.594 -8.695 1 97.5 474 TYR B N 1
ATOM 9776 C CA . TYR B 1 474 ? -26.484 -38.031 -9.945 1 97.5 474 TYR B CA 1
ATOM 9777 C C . TYR B 1 474 ? -27.078 -36.844 -10.703 1 97.5 474 TYR B C 1
ATOM 9779 O O . TYR B 1 474 ? -27.641 -35.938 -10.102 1 97.5 474 TYR B O 1
ATOM 9787 N N . ASP B 1 475 ? -26.875 -36.875 -11.977 1 95.25 475 ASP B N 1
ATOM 9788 C CA . ASP B 1 475 ? -27.531 -35.844 -12.797 1 95.25 475 ASP B CA 1
ATOM 9789 C C . ASP B 1 475 ? -29.047 -36.094 -12.852 1 95.25 475 ASP B C 1
ATOM 9791 O O . ASP B 1 475 ? -29.547 -37.031 -12.203 1 95.25 475 ASP B O 1
ATOM 9795 N N . ALA B 1 476 ? -29.734 -35.25 -13.555 1 90.56 476 ALA B N 1
ATOM 9796 C CA . ALA B 1 476 ? -31.188 -35.344 -13.578 1 90.56 476 ALA B CA 1
ATOM 9797 C C . ALA B 1 476 ? -31.656 -36.656 -14.148 1 90.56 476 ALA B C 1
ATOM 9799 O O . ALA B 1 476 ? -32.719 -37.156 -13.766 1 90.56 476 ALA B O 1
ATOM 9800 N N . SER B 1 477 ? -30.875 -37.219 -14.984 1 92.38 477 SER B N 1
ATOM 9801 C CA . SER B 1 477 ? -31.25 -38.5 -15.617 1 92.38 477 SER B CA 1
ATOM 9802 C C . SER B 1 477 ? -31.016 -39.656 -14.688 1 92.38 477 SER B C 1
ATOM 9804 O O . SER B 1 477 ? -31.562 -40.75 -14.891 1 92.38 477 SER B O 1
ATOM 9806 N N . GLY B 1 478 ? -30.141 -39.5 -13.789 1 93.56 478 GLY B N 1
ATOM 9807 C CA . GLY B 1 478 ? -29.766 -40.594 -12.906 1 93.56 478 GLY B CA 1
ATOM 9808 C C . GLY B 1 478 ? -28.703 -41.531 -13.5 1 93.56 478 GLY B C 1
ATOM 9809 O O . GLY B 1 478 ? -28.297 -42.5 -12.867 1 93.56 478 GLY B O 1
ATOM 9810 N N . GLN B 1 479 ? -28.281 -41.188 -14.602 1 95.12 479 GLN B N 1
ATOM 9811 C CA . GLN B 1 479 ? -27.344 -42.031 -15.32 1 95.12 479 GLN B CA 1
ATOM 9812 C C . GLN B 1 479 ? -25.906 -41.688 -14.969 1 95.12 479 GLN B C 1
ATOM 9814 O O . GLN B 1 479 ? -25.062 -42.594 -14.836 1 95.12 479 GLN B O 1
ATOM 9819 N N . TYR B 1 480 ? -25.641 -40.438 -14.898 1 97.62 480 TYR B N 1
ATOM 9820 C CA . TYR B 1 480 ? -24.266 -40 -14.734 1 97.62 480 TYR B CA 1
ATOM 9821 C C . TYR B 1 480 ? -24.062 -39.344 -13.383 1 97.62 480 TYR B C 1
ATOM 9823 O O . TYR B 1 480 ? -25 -38.781 -12.812 1 97.62 480 TYR B O 1
ATOM 9831 N N . LYS B 1 481 ? -22.875 -39.438 -12.852 1 98.31 481 LYS B N 1
ATOM 9832 C CA . LYS B 1 481 ? -22.438 -38.719 -11.672 1 98.31 481 LYS B CA 1
ATOM 9833 C C . LYS B 1 481 ? -21.703 -37.438 -12.062 1 98.31 481 LYS B C 1
ATOM 9835 O O . LYS B 1 481 ? -20.75 -37.469 -12.852 1 98.31 481 LYS B O 1
ATOM 9840 N N . VAL B 1 482 ? -22.203 -36.344 -11.594 1 98.38 482 VAL B N 1
ATOM 9841 C CA . VAL B 1 482 ? -21.656 -35.031 -11.992 1 98.38 482 VAL B CA 1
ATOM 9842 C C . VAL B 1 482 ? -21.375 -34.188 -10.75 1 98.38 482 VAL B C 1
ATOM 9844 O O . VAL B 1 482 ? -21.906 -34.469 -9.672 1 98.38 482 VAL B O 1
ATOM 9847 N N . THR B 1 483 ? -20.469 -33.25 -10.898 1 98.5 483 THR B N 1
ATOM 9848 C CA . THR B 1 483 ? -20.25 -32.25 -9.859 1 98.5 483 THR B CA 1
ATOM 9849 C C . THR B 1 483 ? -21.375 -31.188 -9.875 1 98.5 483 THR B C 1
ATOM 9851 O O . THR B 1 483 ? -21.844 -30.797 -10.938 1 98.5 483 THR B O 1
ATOM 9854 N N . ASN B 1 484 ? -21.781 -30.75 -8.789 1 98.31 484 ASN B N 1
ATOM 9855 C CA . ASN B 1 484 ? -22.797 -29.719 -8.578 1 98.31 484 ASN B CA 1
ATOM 9856 C C . ASN B 1 484 ? -22.703 -29.125 -7.176 1 98.31 484 ASN B C 1
ATOM 9858 O O . ASN B 1 484 ? -23.016 -29.797 -6.188 1 98.31 484 ASN B O 1
ATOM 9862 N N . PRO B 1 485 ? -22.328 -27.938 -6.961 1 98.06 485 PRO B N 1
ATOM 9863 C CA . PRO B 1 485 ? -22.094 -26.953 -8.023 1 98.06 485 PRO B CA 1
ATOM 9864 C C . PRO B 1 485 ? -20.812 -27.203 -8.789 1 98.06 485 PRO B C 1
ATOM 9866 O O . PRO B 1 485 ? -19.875 -27.828 -8.266 1 98.06 485 PRO B O 1
ATOM 9869 N N . SER B 1 486 ? -20.828 -26.781 -10.039 1 98.12 486 SER B N 1
ATOM 9870 C CA . SER B 1 486 ? -19.656 -26.766 -10.922 1 98.12 486 SER B CA 1
ATOM 9871 C C . SER B 1 486 ? -19.578 -25.453 -11.711 1 98.12 486 SER B C 1
ATOM 9873 O O . SER B 1 486 ? -20.531 -24.688 -11.734 1 98.12 486 SER B O 1
ATOM 9875 N N . LEU B 1 487 ? -18.422 -25.156 -12.156 1 98.31 487 LEU B N 1
ATOM 9876 C CA . LEU B 1 487 ? -18.203 -24.062 -13.102 1 98.31 487 LEU B CA 1
ATOM 9877 C C . LEU B 1 487 ? -16.969 -24.312 -13.945 1 98.31 487 LEU B C 1
ATOM 9879 O O . LEU B 1 487 ? -16.125 -25.141 -13.594 1 98.31 487 LEU B O 1
ATOM 9883 N N . SER B 1 488 ? -16.938 -23.797 -15.133 1 98.06 488 SER B N 1
ATOM 9884 C CA . SER B 1 488 ? -15.68 -23.734 -15.875 1 98.06 488 SER B CA 1
ATOM 9885 C C . SER B 1 488 ? -14.852 -22.531 -15.461 1 98.06 488 SER B C 1
ATOM 9887 O O . SER B 1 488 ? -15.273 -21.375 -15.648 1 98.06 488 SER B O 1
ATOM 9889 N N . PRO B 1 489 ? -13.773 -22.734 -14.914 1 96.75 489 PRO B N 1
ATOM 9890 C CA . PRO B 1 489 ? -13.031 -21.641 -14.266 1 96.75 489 PRO B CA 1
ATOM 9891 C C . PRO B 1 489 ? -13.031 -20.359 -15.094 1 96.75 489 PRO B C 1
ATOM 9893 O O . PRO B 1 489 ? -12.477 -20.328 -16.188 1 96.75 489 PRO B O 1
ATOM 9896 N N . GLU B 1 490 ? -13.617 -19.328 -14.484 1 95.94 490 GLU B N 1
ATOM 9897 C CA . GLU B 1 490 ? -13.609 -17.906 -14.812 1 95.94 490 GLU B CA 1
ATOM 9898 C C . GLU B 1 490 ? -14.477 -17.609 -16.031 1 95.94 490 GLU B C 1
ATOM 9900 O O . GLU B 1 490 ? -14.602 -16.453 -16.438 1 95.94 490 GLU B O 1
ATOM 9905 N N . ASN B 1 491 ? -15.109 -18.609 -16.625 1 97.06 491 ASN B N 1
ATOM 9906 C CA . ASN B 1 491 ? -15.859 -18.391 -17.844 1 97.06 491 ASN B CA 1
ATOM 9907 C C . ASN B 1 491 ? -17.359 -18.312 -17.578 1 97.06 491 ASN B C 1
ATOM 9909 O O . ASN B 1 491 ? -17.828 -18.719 -16.516 1 97.06 491 ASN B O 1
ATOM 9913 N N . THR B 1 492 ? -18.078 -17.688 -18.516 1 97.56 492 THR B N 1
ATOM 9914 C CA . THR B 1 492 ? -19.516 -17.469 -18.453 1 97.56 492 THR B CA 1
ATOM 9915 C C . THR B 1 492 ? -20.203 -17.922 -19.734 1 97.56 492 THR B C 1
ATOM 9917 O O . THR B 1 492 ? -19.641 -17.781 -20.828 1 97.56 492 THR B O 1
ATOM 9920 N N . PHE B 1 493 ? -21.406 -18.547 -19.672 1 97.5 493 PHE B N 1
ATOM 9921 C CA . PHE B 1 493 ? -22.125 -19.016 -20.844 1 97.5 493 PHE B CA 1
ATOM 9922 C C . PHE B 1 493 ? -23.469 -18.312 -20.984 1 97.5 493 PHE B C 1
ATOM 9924 O O . PHE B 1 493 ? -23.875 -17.578 -20.078 1 97.5 493 PHE B O 1
ATOM 9931 N N . ARG B 1 494 ? -24.062 -18.422 -22.094 1 96.69 494 ARG B N 1
ATOM 9932 C CA . ARG B 1 494 ? -25.453 -18.047 -22.359 1 96.69 494 ARG B CA 1
ATOM 9933 C C . ARG B 1 494 ? -26.328 -19.281 -22.578 1 96.69 494 ARG B C 1
ATOM 9935 O O . ARG B 1 494 ? -26.016 -20.125 -23.422 1 96.69 494 ARG B O 1
ATOM 9942 N N . ASP B 1 495 ? -27.391 -19.406 -21.828 1 94.44 495 ASP B N 1
ATOM 9943 C CA . ASP B 1 495 ? -28.25 -20.594 -21.953 1 94.44 495 ASP B CA 1
ATOM 9944 C C . ASP B 1 495 ? -29.234 -20.438 -23.109 1 94.44 495 ASP B C 1
ATOM 9946 O O . ASP B 1 495 ? -29.156 -19.469 -23.875 1 94.44 495 ASP B O 1
ATOM 9950 N N . GLU B 1 496 ? -30.062 -21.438 -23.297 1 90.81 496 GLU B N 1
ATOM 9951 C CA . GLU B 1 496 ? -30.969 -21.484 -24.438 1 90.81 496 GLU B CA 1
ATOM 9952 C C . GLU B 1 496 ? -31.969 -20.328 -24.422 1 90.81 496 GLU B C 1
ATOM 9954 O O . GLU B 1 496 ? -32.469 -19.906 -25.469 1 90.81 496 GLU B O 1
ATOM 9959 N N . LYS B 1 497 ? -32.219 -19.75 -23.203 1 92.25 497 LYS B N 1
ATOM 9960 C CA . LYS B 1 497 ? -33.156 -18.641 -23.062 1 92.25 497 LYS B CA 1
ATOM 9961 C C . LYS B 1 497 ? -32.438 -17.297 -23.188 1 92.25 497 LYS B C 1
ATOM 9963 O O . LYS B 1 497 ? -33.062 -16.234 -23.078 1 92.25 497 LYS B O 1
ATOM 9968 N N . GLY B 1 498 ? -31.141 -17.453 -23.375 1 93.12 498 GLY B N 1
ATOM 9969 C CA . GLY B 1 498 ? -30.375 -16.219 -23.562 1 93.12 498 GLY B CA 1
ATOM 9970 C C . GLY B 1 498 ? -29.812 -15.664 -22.281 1 93.12 498 GLY B C 1
ATOM 9971 O O . GLY B 1 498 ? -29.141 -14.633 -22.281 1 93.12 498 GLY B O 1
ATOM 9972 N N . ASN B 1 499 ? -29.984 -16.328 -21.234 1 94.69 499 ASN B N 1
ATOM 9973 C CA . ASN B 1 499 ? -29.5 -15.852 -19.938 1 94.69 499 ASN B CA 1
ATOM 9974 C C . ASN B 1 499 ? -28.047 -16.234 -19.719 1 94.69 499 ASN B C 1
ATOM 9976 O O . ASN B 1 499 ? -27.609 -17.312 -20.109 1 94.69 499 ASN B O 1
ATOM 9980 N N . ALA B 1 500 ? -27.312 -15.266 -19.141 1 96.25 500 ALA B N 1
ATOM 9981 C CA . ALA B 1 500 ? -25.922 -15.555 -18.766 1 96.25 500 ALA B CA 1
ATOM 9982 C C . ALA B 1 500 ? -25.875 -16.453 -17.531 1 96.25 500 ALA B C 1
ATOM 9984 O O . ALA B 1 500 ? -26.656 -16.297 -16.594 1 96.25 500 ALA B O 1
ATOM 9985 N N . GLY B 1 501 ? -25.031 -17.406 -17.562 1 96.75 501 GLY B N 1
ATOM 9986 C CA . GLY B 1 501 ? -24.844 -18.328 -16.453 1 96.75 501 GLY B CA 1
ATOM 9987 C C . GLY B 1 501 ? -23.391 -18.688 -16.203 1 96.75 501 GLY B C 1
ATOM 9988 O O . GLY B 1 501 ? -22.562 -18.562 -17.094 1 96.75 501 GLY B O 1
ATOM 9989 N N . ILE B 1 502 ? -23.078 -19.062 -14.969 1 97.81 502 ILE B N 1
ATOM 9990 C CA . ILE B 1 502 ? -21.734 -19.422 -14.562 1 97.81 502 ILE B CA 1
ATOM 9991 C C . ILE B 1 502 ? -21.734 -20.828 -13.961 1 97.81 502 ILE B C 1
ATOM 9993 O O . ILE B 1 502 ? -20.953 -21.688 -14.383 1 97.81 502 ILE B O 1
ATOM 9997 N N . LEU B 1 503 ? -22.688 -21.031 -13.023 1 98.19 503 LEU B N 1
ATOM 9998 C CA . LEU B 1 503 ? -22.766 -22.312 -12.32 1 98.19 503 LEU B CA 1
ATOM 9999 C C . LEU B 1 503 ? -23.5 -23.344 -13.164 1 98.19 503 LEU B C 1
ATOM 10001 O O . LEU B 1 503 ? -24.484 -23 -13.844 1 98.19 503 LEU B O 1
ATOM 10005 N N . CYS B 1 504 ? -23.031 -24.516 -13.148 1 97.12 504 CYS B N 1
ATOM 10006 C CA . CYS B 1 504 ? -23.594 -25.609 -13.945 1 97.12 504 CYS B CA 1
ATOM 10007 C C . CYS B 1 504 ? -23.422 -26.953 -13.242 1 97.12 504 CYS B C 1
ATOM 10009 O O . CYS B 1 504 ? -23 -27 -12.094 1 97.12 504 CYS B O 1
ATOM 10011 N N . GLU B 1 505 ? -23.906 -27.969 -13.891 1 96.25 505 GLU B N 1
ATOM 10012 C CA . GLU B 1 505 ? -23.625 -29.344 -13.477 1 96.25 505 GLU B CA 1
ATOM 10013 C C . GLU B 1 505 ? -22.516 -29.953 -14.32 1 96.25 505 GLU B C 1
ATOM 10015 O O . GLU B 1 505 ? -22.594 -29.969 -15.555 1 96.25 505 GLU B O 1
ATOM 10020 N N . GLY B 1 506 ? -21.531 -30.359 -13.711 1 97.19 506 GLY B N 1
ATOM 10021 C CA . GLY B 1 506 ? -20.531 -31.203 -14.328 1 97.19 506 GLY B CA 1
ATOM 10022 C C . GLY B 1 506 ? -19.797 -30.531 -15.469 1 97.19 506 GLY B C 1
ATOM 10023 O O . GLY B 1 506 ? -19.828 -31 -16.609 1 97.19 506 GLY B O 1
ATOM 10024 N N . SER B 1 507 ? -19.125 -29.391 -15.227 1 98.06 507 SER B N 1
ATOM 10025 C CA . SER B 1 507 ? -18.297 -28.828 -16.266 1 98.06 507 SER B CA 1
ATOM 10026 C C . SER B 1 507 ? -17.312 -29.859 -16.812 1 98.06 507 SER B C 1
ATOM 10028 O O . SER B 1 507 ? -16.922 -30.797 -16.109 1 98.06 507 SER B O 1
ATOM 10030 N N . THR B 1 508 ? -16.938 -29.656 -18.062 1 98.5 508 THR B N 1
ATOM 10031 C CA . THR B 1 508 ? -16.094 -30.625 -18.75 1 98.5 508 THR B CA 1
ATOM 10032 C C . THR B 1 508 ? -14.766 -30.812 -18 1 98.5 508 THR B C 1
ATOM 10034 O O . THR B 1 508 ? -14.289 -31.938 -17.844 1 98.5 508 THR B O 1
ATOM 10037 N N . ILE B 1 509 ? -14.203 -29.75 -17.516 1 98.75 509 ILE B N 1
ATOM 10038 C CA . ILE B 1 509 ? -12.922 -29.859 -16.812 1 98.75 509 ILE B CA 1
ATOM 10039 C C . ILE B 1 509 ? -13.109 -30.656 -15.523 1 98.75 509 ILE B C 1
ATOM 10041 O O . ILE B 1 509 ? -12.234 -31.438 -15.141 1 98.75 509 ILE B O 1
ATOM 10045 N N . ASP B 1 510 ? -14.219 -30.391 -14.828 1 98.75 510 ASP B N 1
ATOM 10046 C CA . ASP B 1 510 ? -14.469 -31.141 -13.594 1 98.75 510 ASP B CA 1
ATOM 10047 C C . ASP B 1 510 ? -14.453 -32.656 -13.852 1 98.75 510 ASP B C 1
ATOM 10049 O O . ASP B 1 510 ? -13.797 -33.406 -13.125 1 98.75 510 ASP B O 1
ATOM 10053 N N . ILE B 1 511 ? -15.148 -33 -14.891 1 98.5 511 ILE B N 1
ATOM 10054 C CA . ILE B 1 511 ? -15.289 -34.406 -15.211 1 98.5 511 ILE B CA 1
ATOM 10055 C C . ILE B 1 511 ? -13.93 -35 -15.594 1 98.5 511 ILE B C 1
ATOM 10057 O O . ILE B 1 511 ? -13.586 -36.094 -15.195 1 98.5 511 ILE B O 1
ATOM 10061 N N . GLN B 1 512 ? -13.203 -34.219 -16.344 1 98.69 512 GLN B N 1
ATOM 10062 C CA . GLN B 1 512 ? -11.875 -34.656 -16.75 1 98.69 512 GLN B CA 1
ATOM 10063 C C . GLN B 1 512 ? -10.953 -34.812 -15.547 1 98.69 512 GLN B C 1
ATOM 10065 O O . GLN B 1 512 ? -10.219 -35.812 -15.453 1 98.69 512 GLN B O 1
ATOM 10070 N N . LEU B 1 513 ? -11 -33.906 -14.602 1 98.81 513 LEU B N 1
ATOM 10071 C CA . LEU B 1 513 ? -10.164 -33.969 -13.406 1 98.81 513 LEU B CA 1
ATOM 10072 C C . LEU B 1 513 ? -10.57 -35.125 -12.516 1 98.81 513 LEU B C 1
ATOM 10074 O O . LEU B 1 513 ? -9.719 -35.844 -11.977 1 98.81 513 LEU B O 1
ATOM 10078 N N . VAL B 1 514 ? -11.875 -35.281 -12.352 1 98.81 514 VAL B N 1
ATOM 10079 C CA . VAL B 1 514 ? -12.367 -36.406 -11.539 1 98.81 514 VAL B CA 1
ATOM 10080 C C . VAL B 1 514 ? -11.883 -37.719 -12.117 1 98.81 514 VAL B C 1
ATOM 10082 O O . VAL B 1 514 ? -11.359 -38.562 -11.383 1 98.81 514 VAL B O 1
ATOM 10085 N N . ARG B 1 515 ? -12.07 -37.875 -13.383 1 98.69 515 ARG B N 1
ATOM 10086 C CA . ARG B 1 515 ? -11.609 -39.094 -14.031 1 98.69 515 ARG B CA 1
ATOM 10087 C C . ARG B 1 515 ? -10.117 -39.312 -13.812 1 98.69 515 ARG B C 1
ATOM 10089 O O . ARG B 1 515 ? -9.695 -40.406 -13.43 1 98.69 515 ARG B O 1
ATOM 10096 N N . ALA B 1 516 ? -9.359 -38.281 -14.055 1 98.56 516 ALA B N 1
ATOM 10097 C CA . ALA B 1 516 ? -7.91 -38.375 -13.953 1 98.56 516 ALA B CA 1
ATOM 10098 C C . ALA B 1 516 ? -7.488 -38.781 -12.539 1 98.56 516 ALA B C 1
ATOM 10100 O O . ALA B 1 516 ? -6.598 -39.594 -12.367 1 98.56 516 ALA B O 1
ATOM 10101 N N . VAL B 1 517 ? -8.094 -38.188 -11.508 1 98.81 517 VAL B N 1
ATOM 10102 C CA . VAL B 1 517 ? -7.73 -38.438 -10.117 1 98.81 517 VAL B CA 1
ATOM 10103 C C . VAL B 1 517 ? -8.141 -39.875 -9.734 1 98.81 517 VAL B C 1
ATOM 10105 O O . VAL B 1 517 ? -7.379 -40.594 -9.078 1 98.81 517 VAL B O 1
ATOM 10108 N N . LEU B 1 518 ? -9.344 -40.312 -10.117 1 98.81 518 LEU B N 1
ATOM 10109 C CA . LEU B 1 518 ? -9.805 -41.656 -9.805 1 98.81 518 LEU B CA 1
ATOM 10110 C C . LEU B 1 518 ? -8.93 -42.688 -10.492 1 98.81 518 LEU B C 1
ATOM 10112 O O . LEU B 1 518 ? -8.586 -43.719 -9.891 1 98.81 518 LEU B O 1
ATOM 10116 N N . GLU B 1 519 ? -8.594 -42.406 -11.711 1 98.31 519 GLU B N 1
ATOM 10117 C CA . GLU B 1 519 ? -7.723 -43.344 -12.43 1 98.31 519 GLU B CA 1
ATOM 10118 C C . GLU B 1 519 ? -6.332 -43.406 -11.797 1 98.31 519 GLU B C 1
ATOM 10120 O O . GLU B 1 519 ? -5.73 -44.469 -11.703 1 98.31 519 GLU B O 1
ATOM 10125 N N . ALA B 1 520 ? -5.805 -42.25 -11.414 1 98.38 520 ALA B N 1
ATOM 10126 C CA . ALA B 1 520 ? -4.516 -42.188 -10.727 1 98.38 520 ALA B CA 1
ATOM 10127 C C . ALA B 1 520 ? -4.555 -43 -9.43 1 98.38 520 ALA B C 1
ATOM 10129 O O . ALA B 1 520 ? -3.58 -43.656 -9.078 1 98.38 520 ALA B O 1
ATOM 10130 N N . PHE B 1 521 ? -5.668 -42.969 -8.703 1 98.06 521 PHE B N 1
ATOM 10131 C CA . PHE B 1 521 ? -5.871 -43.719 -7.465 1 98.06 521 PHE B CA 1
ATOM 10132 C C . PHE B 1 521 ? -5.809 -45.219 -7.727 1 98.06 521 PHE B C 1
ATOM 10134 O O . PHE B 1 521 ? -5.078 -45.938 -7.047 1 98.06 521 PHE B O 1
ATOM 10141 N N . VAL B 1 522 ? -6.539 -45.625 -8.742 1 97.94 522 VAL B N 1
ATOM 10142 C CA . VAL B 1 522 ? -6.562 -47.031 -9.086 1 97.94 522 VAL B CA 1
ATOM 10143 C C . VAL B 1 522 ? -5.16 -47.5 -9.484 1 97.94 522 VAL B C 1
ATOM 10145 O O . VAL B 1 522 ? -4.695 -48.531 -9.031 1 97.94 522 VAL B O 1
ATOM 10148 N N . ALA B 1 523 ? -4.527 -46.688 -10.289 1 97.44 523 ALA B N 1
ATOM 10149 C CA . ALA B 1 523 ? -3.178 -47.031 -10.742 1 97.44 523 ALA B CA 1
ATOM 10150 C C . ALA B 1 523 ? -2.199 -47.062 -9.57 1 97.44 523 ALA B C 1
ATOM 10152 O O . ALA B 1 523 ? -1.333 -47.938 -9.5 1 97.44 523 ALA B O 1
ATOM 10153 N N . ALA B 1 524 ? -2.312 -46.125 -8.656 1 98.06 524 ALA B N 1
ATOM 10154 C CA . ALA B 1 524 ? -1.429 -46.031 -7.5 1 98.06 524 ALA B CA 1
ATOM 10155 C C . ALA B 1 524 ? -1.579 -47.281 -6.613 1 98.06 524 ALA B C 1
ATOM 10157 O O . ALA B 1 524 ? -0.587 -47.812 -6.133 1 98.06 524 ALA B O 1
ATOM 10158 N N . LEU B 1 525 ? -2.84 -47.719 -6.398 1 97.5 525 LEU B N 1
ATOM 10159 C CA . LEU B 1 525 ? -3.08 -48.906 -5.598 1 97.5 525 LEU B CA 1
ATOM 10160 C C . LEU B 1 525 ? -2.455 -50.125 -6.254 1 97.5 525 LEU B C 1
ATOM 10162 O O . LEU B 1 525 ? -1.867 -50.969 -5.57 1 97.5 525 LEU B O 1
ATOM 10166 N N . ARG B 1 526 ? -2.609 -50.156 -7.523 1 96.62 526 ARG B N 1
ATOM 10167 C CA . ARG B 1 526 ? -2.029 -51.281 -8.266 1 96.62 526 ARG B CA 1
ATOM 10168 C C . ARG B 1 526 ? -0.511 -51.312 -8.125 1 96.62 526 ARG B C 1
ATOM 10170 O O . ARG B 1 526 ? 0.078 -52.344 -7.832 1 96.62 526 ARG B O 1
ATOM 10177 N N . VAL B 1 527 ? 0.113 -50.125 -8.359 1 96.81 527 VAL B N 1
ATOM 10178 C CA . VAL B 1 527 ? 1.565 -50 -8.305 1 96.81 527 VAL B CA 1
ATOM 10179 C C . VAL B 1 527 ? 2.07 -50.344 -6.91 1 96.81 527 VAL B C 1
ATOM 10181 O O . VAL B 1 527 ? 3.133 -50.969 -6.762 1 96.81 527 VAL B O 1
ATOM 10184 N N . LEU B 1 528 ? 1.307 -50 -5.887 1 97.31 528 LEU B N 1
ATOM 10185 C CA . LEU B 1 528 ? 1.74 -50.188 -4.508 1 97.31 528 LEU B CA 1
ATOM 10186 C C . LEU B 1 528 ? 1.276 -51.531 -3.965 1 97.31 528 LEU B C 1
ATOM 10188 O O . LEU B 1 528 ? 1.508 -51.844 -2.795 1 97.31 528 LEU B O 1
ATOM 10192 N N . ASP B 1 529 ? 0.583 -52.312 -4.73 1 95.5 529 ASP B N 1
ATOM 10193 C CA . ASP B 1 529 ? 0.106 -53.656 -4.387 1 95.5 529 ASP B CA 1
ATOM 10194 C C . ASP B 1 529 ? -0.857 -53.594 -3.203 1 95.5 529 ASP B C 1
ATOM 10196 O O . ASP B 1 529 ? -0.745 -54.406 -2.27 1 95.5 529 ASP B O 1
ATOM 10200 N N . VAL B 1 530 ? -1.578 -52.594 -3.309 1 93.5 530 VAL B N 1
ATOM 10201 C CA . VAL B 1 530 ? -2.646 -52.469 -2.32 1 93.5 530 VAL B CA 1
ATOM 10202 C C . VAL B 1 530 ? -3.92 -53.125 -2.865 1 93.5 530 VAL B C 1
ATOM 10204 O O . VAL B 1 530 ? -4.527 -52.594 -3.809 1 93.5 530 VAL B O 1
ATOM 10207 N N . THR B 1 531 ? -4.355 -54.25 -2.311 1 86.94 531 THR B N 1
ATOM 10208 C CA . THR B 1 531 ? -5.469 -55 -2.873 1 86.94 531 THR B CA 1
ATOM 10209 C C . THR B 1 531 ? -6.75 -54.75 -2.084 1 86.94 531 THR B C 1
ATOM 10211 O O . THR B 1 531 ? -7.852 -54.938 -2.604 1 86.94 531 THR B O 1
ATOM 10214 N N . GLU B 1 532 ? -6.609 -54.406 -0.914 1 86 532 GLU B N 1
ATOM 10215 C CA . GLU B 1 532 ? -7.809 -54.25 -0.096 1 86 532 GLU B CA 1
ATOM 10216 C C . GLU B 1 532 ? -8.055 -52.781 0.225 1 86 532 GLU B C 1
ATOM 10218 O O . GLU B 1 532 ? -7.305 -52.156 0.991 1 86 532 GLU B O 1
ATOM 10223 N N . ASN B 1 533 ? -8.516 -52.031 -0.626 1 88.69 533 ASN B N 1
ATOM 10224 C CA . ASN B 1 533 ? -8.969 -50.656 -0.341 1 88.69 533 ASN B CA 1
ATOM 10225 C C . ASN B 1 533 ? -10.484 -50.531 -0.457 1 88.69 533 ASN B C 1
ATOM 10227 O O . ASN B 1 533 ? -11.07 -50.938 -1.469 1 88.69 533 ASN B O 1
ATOM 10231 N N . LYS B 1 534 ? -11.062 -49.938 0.529 1 92.25 534 LYS B N 1
ATOM 10232 C CA . LYS B 1 534 ? -12.516 -49.906 0.661 1 92.25 534 LYS B CA 1
ATOM 10233 C C . LYS B 1 534 ? -13.148 -49.031 -0.405 1 92.25 534 LYS B C 1
ATOM 10235 O O . LYS B 1 534 ? -14.328 -49.156 -0.715 1 92.25 534 LYS B O 1
ATOM 10240 N N . LEU B 1 535 ? -12.336 -48.156 -1.03 1 96.62 535 LEU B N 1
ATOM 10241 C CA . LEU B 1 535 ? -12.906 -47.188 -1.963 1 96.62 535 LEU B CA 1
ATOM 10242 C C . LEU B 1 535 ? -12.906 -47.719 -3.385 1 96.62 535 LEU B C 1
ATOM 10244 O O . LEU B 1 535 ? -13.578 -47.188 -4.266 1 96.62 535 LEU B O 1
ATOM 10248 N N . LEU B 1 536 ? -12.164 -48.75 -3.65 1 96.31 536 LEU B N 1
ATOM 10249 C CA . LEU B 1 536 ? -11.875 -49.219 -5.004 1 96.31 536 LEU B CA 1
ATOM 10250 C C . LEU B 1 536 ? -13.164 -49.531 -5.754 1 96.31 536 LEU B C 1
ATOM 10252 O O . LEU B 1 536 ? -13.305 -49.188 -6.926 1 96.31 536 LEU B O 1
ATOM 10256 N N . LEU B 1 537 ? -14.086 -50.25 -5.141 1 95.69 537 LEU B N 1
ATOM 10257 C CA . LEU B 1 537 ? -15.344 -50.625 -5.789 1 95.69 537 LEU B CA 1
ATOM 10258 C C . LEU B 1 537 ? -16.141 -49.375 -6.16 1 95.69 537 LEU B C 1
ATOM 10260 O O . LEU B 1 537 ? -16.688 -49.281 -7.262 1 95.69 537 LEU B O 1
ATOM 10264 N N . GLU B 1 538 ? -16.203 -48.531 -5.207 1 97.31 538 GLU B N 1
ATOM 10265 C CA . GLU B 1 538 ? -16.938 -47.281 -5.445 1 97.31 538 GLU B CA 1
ATOM 10266 C C . GLU B 1 538 ? -16.281 -46.469 -6.559 1 97.31 538 GLU B C 1
ATOM 10268 O O . GLU B 1 538 ? -16.984 -45.844 -7.367 1 97.31 538 GLU B O 1
ATOM 10273 N N . VAL B 1 539 ? -15.008 -46.438 -6.547 1 98.44 539 VAL B N 1
ATOM 10274 C CA . VAL B 1 539 ? -14.25 -45.688 -7.551 1 98.44 539 VAL B CA 1
ATOM 10275 C C . VAL B 1 539 ? -14.516 -46.281 -8.938 1 98.44 539 VAL B C 1
ATOM 10277 O O . VAL B 1 539 ? -14.781 -45.531 -9.883 1 98.44 539 VAL B O 1
ATOM 10280 N N . ARG B 1 540 ? -14.508 -47.562 -9.109 1 97.12 540 ARG B N 1
ATOM 10281 C CA . ARG B 1 540 ? -14.75 -48.219 -10.391 1 97.12 540 ARG B CA 1
ATOM 10282 C C . ARG B 1 540 ? -16.172 -47.938 -10.883 1 97.12 540 ARG B C 1
ATOM 10284 O O . ARG B 1 540 ? -16.391 -47.719 -12.07 1 97.12 540 ARG B O 1
ATOM 10291 N N . ASP B 1 541 ? -17.031 -48 -9.984 1 97.5 541 ASP B N 1
ATOM 10292 C CA . ASP B 1 541 ? -18.422 -47.688 -10.328 1 97.5 541 ASP B CA 1
ATOM 10293 C C . ASP B 1 541 ? -18.562 -46.25 -10.812 1 97.5 541 ASP B C 1
ATOM 10295 O O . ASP B 1 541 ? -19.234 -46 -11.812 1 97.5 541 ASP B O 1
ATOM 10299 N N . THR B 1 542 ? -17.984 -45.375 -10.07 1 98.5 542 THR B N 1
ATOM 10300 C CA . THR B 1 542 ? -18.047 -43.938 -10.422 1 98.5 542 THR B CA 1
ATOM 10301 C C . THR B 1 542 ? -17.422 -43.688 -11.789 1 98.5 542 THR B C 1
ATOM 10303 O O . THR B 1 542 ? -17.969 -42.938 -12.594 1 98.5 542 THR B O 1
ATOM 10306 N N . LEU B 1 543 ? -16.281 -44.281 -12.102 1 98.44 543 LEU B N 1
ATOM 10307 C CA . LEU B 1 543 ? -15.617 -44.125 -13.391 1 98.44 543 LEU B CA 1
ATOM 10308 C C . LEU B 1 543 ? -16.547 -44.531 -14.539 1 98.44 543 LEU B C 1
ATOM 10310 O O . LEU B 1 543 ? -16.516 -43.906 -15.602 1 98.44 543 LEU B O 1
ATOM 10314 N N . ARG B 1 544 ? -17.422 -45.469 -14.305 1 97.38 544 ARG B N 1
ATOM 10315 C CA . ARG B 1 544 ? -18.344 -45.938 -15.328 1 97.38 544 ARG B CA 1
ATOM 10316 C C . ARG B 1 544 ? -19.516 -44.969 -15.477 1 97.38 544 ARG B C 1
ATOM 10318 O O . ARG B 1 544 ? -20.219 -45 -16.484 1 97.38 544 ARG B O 1
ATOM 10325 N N . ARG B 1 545 ? -19.656 -44.188 -14.484 1 98.06 545 ARG B N 1
ATOM 10326 C CA . ARG B 1 545 ? -20.859 -43.375 -14.461 1 98.06 545 ARG B CA 1
ATOM 10327 C C . ARG B 1 545 ? -20.516 -41.906 -14.75 1 98.06 545 ARG B C 1
ATOM 10329 O O . ARG B 1 545 ? -21.375 -41.031 -14.664 1 98.06 545 ARG B O 1
ATOM 10336 N N . LEU B 1 546 ? -19.281 -41.594 -15.086 1 98.44 546 LEU B N 1
ATOM 10337 C CA . LEU B 1 546 ? -18.938 -40.25 -15.5 1 98.44 546 LEU B CA 1
ATOM 10338 C C . LEU B 1 546 ? -19.438 -39.938 -16.906 1 98.44 546 LEU B C 1
ATOM 10340 O O . LEU B 1 546 ? -19.406 -40.812 -17.781 1 98.44 546 LEU B O 1
ATOM 10344 N N . PRO B 1 547 ? -19.953 -38.781 -17.094 1 97.19 547 PRO B N 1
ATOM 10345 C CA . PRO B 1 547 ? -20.438 -38.469 -18.438 1 97.19 547 PRO B CA 1
ATOM 10346 C C . PRO B 1 547 ? -19.328 -38.469 -19.484 1 97.19 547 PRO B C 1
ATOM 10348 O O . PRO B 1 547 ? -18.188 -38.062 -19.188 1 97.19 547 PRO B O 1
ATOM 10351 N N . PRO B 1 548 ? -19.594 -38.906 -20.688 1 95.75 548 PRO B N 1
ATOM 10352 C CA . PRO B 1 548 ? -18.594 -38.812 -21.75 1 95.75 548 PRO B CA 1
ATOM 10353 C C . PRO B 1 548 ? -18.328 -37.406 -22.219 1 95.75 548 PRO B C 1
ATOM 10355 O O . PRO B 1 548 ? -19.172 -36.5 -22.016 1 95.75 548 PRO B O 1
ATOM 10358 N N . LEU B 1 549 ? -17.172 -37.156 -22.812 1 97.44 549 LEU B N 1
ATOM 10359 C CA . LEU B 1 549 ? -16.891 -35.906 -23.484 1 97.44 549 LEU B CA 1
ATOM 10360 C C . LEU B 1 549 ? -17.734 -35.75 -24.734 1 97.44 549 LEU B C 1
ATOM 10362 O O . LEU B 1 549 ? -18 -36.719 -25.438 1 97.44 549 LEU B O 1
ATOM 10366 N N . ARG B 1 550 ? -18.172 -34.531 -24.938 1 96.94 550 ARG B N 1
ATOM 10367 C CA . ARG B 1 550 ? -19.125 -34.344 -26.031 1 96.94 550 ARG B CA 1
ATOM 10368 C C . ARG B 1 550 ? -18.594 -33.281 -27.031 1 96.94 550 ARG B C 1
ATOM 10370 O O . ARG B 1 550 ? -17.891 -32.375 -26.641 1 96.94 550 ARG B O 1
ATOM 10377 N N . ILE B 1 551 ? -18.969 -33.531 -28.266 1 98.19 551 ILE B N 1
ATOM 10378 C CA . ILE B 1 551 ? -18.688 -32.562 -29.344 1 98.19 551 ILE B CA 1
ATOM 10379 C C . ILE B 1 551 ? -19.906 -31.688 -29.594 1 98.19 551 ILE B C 1
ATOM 10381 O O . ILE B 1 551 ? -21.016 -32.188 -29.766 1 98.19 551 ILE B O 1
ATOM 10385 N N . GLY B 1 552 ? -19.766 -30.5 -29.594 1 97.56 552 GLY B N 1
ATOM 10386 C CA . GLY B 1 552 ? -20.859 -29.547 -29.703 1 97.56 552 GLY B CA 1
ATOM 10387 C C . GLY B 1 552 ? -21.266 -29.266 -31.141 1 97.56 552 GLY B C 1
ATOM 10388 O O . GLY B 1 552 ? -20.703 -29.859 -32.062 1 97.56 552 GLY B O 1
ATOM 10389 N N . SER B 1 553 ? -22.188 -28.344 -31.312 1 96.44 553 SER B N 1
ATOM 10390 C CA . SER B 1 553 ? -22.828 -28.062 -32.594 1 96.44 553 SER B CA 1
ATOM 10391 C C . SER B 1 553 ? -21.828 -27.438 -33.562 1 96.44 553 SER B C 1
ATOM 10393 O O . SER B 1 553 ? -21.969 -27.609 -34.781 1 96.44 553 SER B O 1
ATOM 10395 N N . ALA B 1 554 ? -20.859 -26.812 -33.062 1 95.81 554 ALA B N 1
ATOM 10396 C CA . ALA B 1 554 ? -19.875 -26.172 -33.906 1 95.81 554 ALA B CA 1
ATOM 10397 C C . ALA B 1 554 ? -18.688 -27.094 -34.188 1 95.81 554 ALA B C 1
ATOM 10399 O O . ALA B 1 554 ? -17.719 -26.703 -34.812 1 95.81 554 ALA B O 1
ATOM 10400 N N . GLY B 1 555 ? -18.766 -28.312 -33.656 1 97.75 555 GLY B N 1
ATOM 10401 C CA . GLY B 1 555 ? -17.656 -29.25 -33.781 1 97.75 555 GLY B CA 1
ATOM 10402 C C . GLY B 1 555 ? -16.625 -29.109 -32.656 1 97.75 555 GLY B C 1
ATOM 10403 O O . GLY B 1 555 ? -15.648 -29.844 -32.625 1 97.75 555 GLY B O 1
ATOM 10404 N N . GLN B 1 556 ? -16.828 -28.156 -31.828 1 97.75 556 GLN B N 1
ATOM 10405 C CA . GLN B 1 556 ? -15.93 -27.891 -30.703 1 97.75 556 GLN B CA 1
ATOM 10406 C C . GLN B 1 556 ? -16.156 -28.891 -29.578 1 97.75 556 GLN B C 1
ATOM 10408 O O . GLN B 1 556 ? -17.219 -29.5 -29.484 1 97.75 556 GLN B O 1
ATOM 10413 N N . LEU B 1 557 ? -15.109 -29.125 -28.766 1 98.38 557 LEU B N 1
ATOM 10414 C CA . LEU B 1 557 ? -15.344 -29.859 -27.516 1 98.38 557 LEU B CA 1
ATOM 10415 C C . LEU B 1 557 ? -16.188 -29.031 -26.562 1 98.38 557 LEU B C 1
ATOM 10417 O O . LEU B 1 557 ? -15.875 -27.875 -26.281 1 98.38 557 LEU B O 1
ATOM 10421 N N . GLN B 1 558 ? -17.234 -29.594 -26.094 1 97.88 558 GLN B N 1
ATOM 10422 C CA . GLN B 1 558 ? -18.141 -28.859 -25.219 1 97.88 558 GLN B CA 1
ATOM 10423 C C . GLN B 1 558 ? -17.453 -28.516 -23.891 1 97.88 558 GLN B C 1
ATOM 10425 O O . GLN B 1 558 ? -16.781 -29.359 -23.297 1 97.88 558 GLN B O 1
ATOM 10430 N N . GLU B 1 559 ? -17.578 -27.281 -23.5 1 97.94 559 GLU B N 1
ATOM 10431 C CA . GLU B 1 559 ? -17 -26.828 -22.25 1 97.94 559 GLU B CA 1
ATOM 10432 C C . GLU B 1 559 ? -17.891 -27.156 -21.062 1 97.94 559 GLU B C 1
ATOM 10434 O O . GLU B 1 559 ? -17.422 -27.297 -19.938 1 97.94 559 GLU B O 1
ATOM 10439 N N . TRP B 1 560 ? -19.188 -27.344 -21.359 1 97.31 560 TRP B N 1
ATOM 10440 C CA . TRP B 1 560 ? -20.203 -27.734 -20.375 1 97.31 560 TRP B CA 1
ATOM 10441 C C . TRP B 1 560 ? -20.984 -28.953 -20.844 1 97.31 560 TRP B C 1
ATOM 10443 O O . TRP B 1 560 ? -20.875 -29.359 -22.016 1 97.31 560 TRP B O 1
ATOM 10453 N N . MET B 1 561 ? -21.734 -29.531 -19.969 1 94.12 561 MET B N 1
ATOM 10454 C CA . MET B 1 561 ? -22.516 -30.719 -20.328 1 94.12 561 MET B CA 1
ATOM 10455 C C . MET B 1 561 ? -23.562 -30.359 -21.391 1 94.12 561 MET B C 1
ATOM 10457 O O . MET B 1 561 ? -23.922 -31.203 -22.219 1 94.12 561 MET B O 1
ATOM 10461 N N . VAL B 1 562 ? -23.938 -29.109 -21.312 1 94.12 562 VAL B N 1
ATOM 10462 C CA . VAL B 1 562 ? -24.875 -28.578 -22.297 1 94.12 562 VAL B CA 1
ATOM 10463 C C . VAL B 1 562 ? -24.125 -27.734 -23.328 1 94.12 562 VAL B C 1
ATOM 10465 O O . VAL B 1 562 ? -23.109 -27.109 -23 1 94.12 562 VAL B O 1
ATOM 10468 N N . ASP B 1 563 ? -24.562 -27.781 -24.516 1 96.31 563 ASP B N 1
ATOM 10469 C CA . ASP B 1 563 ? -23.922 -27.031 -25.578 1 96.31 563 ASP B CA 1
ATOM 10470 C C . ASP B 1 563 ? -24.297 -25.547 -25.516 1 96.31 563 ASP B C 1
ATOM 10472 O O . ASP B 1 563 ? -24.828 -24.984 -26.469 1 96.31 563 ASP B O 1
ATOM 10476 N N . TYR B 1 564 ? -23.922 -24.906 -24.438 1 95.75 564 TYR B N 1
ATOM 10477 C CA . TYR B 1 564 ? -24.203 -23.484 -24.219 1 95.75 564 TYR B CA 1
ATOM 10478 C C . TYR B 1 564 ? -23.391 -22.625 -25.188 1 95.75 564 TYR B C 1
ATOM 10480 O O . TYR B 1 564 ? -22.297 -23 -25.609 1 95.75 564 TYR B O 1
ATOM 10488 N N . GLU B 1 565 ? -23.938 -21.516 -25.516 1 94.69 565 GLU B N 1
ATOM 10489 C CA . GLU B 1 565 ? -23.156 -20.484 -26.188 1 94.69 565 GLU B CA 1
ATOM 10490 C C . GLU B 1 565 ? -22.203 -19.812 -25.203 1 94.69 565 GLU B C 1
ATOM 10492 O O . GLU B 1 565 ? -22.547 -19.562 -24.047 1 94.69 565 GLU B O 1
ATOM 10497 N N . GLU B 1 566 ? -21 -19.562 -25.672 1 93.31 566 GLU B N 1
ATOM 10498 C CA . GLU B 1 566 ? -20.031 -18.859 -24.844 1 93.31 566 GLU B CA 1
ATOM 10499 C C . GLU B 1 566 ? -20.297 -17.359 -24.844 1 93.31 566 GLU B C 1
ATOM 10501 O O . GLU B 1 566 ? -20.453 -16.75 -25.906 1 93.31 566 GLU B O 1
ATOM 10506 N N . LEU B 1 567 ? -20.328 -16.734 -23.719 1 95.44 567 LEU B N 1
ATOM 10507 C CA . LEU B 1 567 ? -20.469 -15.289 -23.625 1 95.44 567 LEU B CA 1
ATOM 10508 C C . LEU B 1 567 ? -19.188 -14.586 -24.031 1 95.44 567 LEU B C 1
ATOM 10510 O O . LEU B 1 567 ? -19.219 -13.445 -24.516 1 95.44 567 LEU B O 1
ATOM 10514 N N . GLU B 1 568 ? -18.031 -15.273 -23.797 1 94.19 568 GLU B N 1
ATOM 10515 C CA . GLU B 1 568 ? -16.719 -14.773 -24.188 1 94.19 568 GLU B CA 1
ATOM 10516 C C . GLU B 1 568 ? -15.992 -15.781 -25.078 1 94.19 568 GLU B C 1
ATOM 10518 O O . GLU B 1 568 ? -15.07 -16.453 -24.625 1 94.19 568 GLU B O 1
ATOM 10523 N N . PRO B 1 569 ? -16.234 -15.703 -26.297 1 94.56 569 PRO B N 1
ATOM 10524 C CA . PRO B 1 569 ? -15.656 -16.703 -27.203 1 94.56 569 PRO B CA 1
ATOM 10525 C C . PRO B 1 569 ? -14.133 -16.703 -27.188 1 94.56 569 PRO B C 1
ATOM 10527 O O . PRO B 1 569 ? -13.508 -17.734 -27.484 1 94.56 569 PRO B O 1
ATOM 10530 N N . GLY B 1 570 ? -13.516 -15.57 -26.891 1 95.75 570 GLY B N 1
ATOM 10531 C CA . GLY B 1 570 ? -12.062 -15.469 -26.828 1 95.75 570 GLY B CA 1
ATOM 10532 C C . GLY B 1 570 ? -11.508 -15.578 -25.422 1 95.75 570 GLY B C 1
ATOM 10533 O O . GLY B 1 570 ? -10.445 -15.031 -25.125 1 95.75 570 GLY B O 1
ATOM 10534 N N . HIS B 1 571 ? -12.227 -16.25 -24.547 1 95.75 571 HIS B N 1
ATOM 10535 C CA . HIS B 1 571 ? -11.859 -16.328 -23.141 1 95.75 571 HIS B CA 1
ATOM 10536 C C . HIS B 1 571 ? -10.445 -16.875 -22.969 1 95.75 571 HIS B C 1
ATOM 10538 O O . HIS B 1 571 ? -10.016 -17.75 -23.734 1 95.75 571 HIS B O 1
ATOM 10544 N N . ARG B 1 572 ? -9.789 -16.438 -22 1 95.19 572 ARG B N 1
ATOM 10545 C CA . ARG B 1 572 ? -8.375 -16.766 -21.797 1 95.19 572 ARG B CA 1
ATOM 10546 C C . ARG B 1 572 ? -8.211 -18.203 -21.297 1 95.19 572 ARG B C 1
ATOM 10548 O O . ARG B 1 572 ? -7.172 -18.828 -21.547 1 95.19 572 ARG B O 1
ATOM 10555 N N . HIS B 1 573 ? -9.203 -18.766 -20.625 1 96.81 573 HIS B N 1
ATOM 10556 C CA . HIS B 1 573 ? -9.148 -20.156 -20.188 1 96.81 573 HIS B CA 1
ATOM 10557 C C . HIS B 1 573 ? -9.609 -21.094 -21.297 1 96.81 573 HIS B C 1
ATOM 10559 O O . HIS B 1 573 ? -10.531 -20.781 -22.047 1 96.81 573 HIS B O 1
ATOM 10565 N N . VAL B 1 574 ? -8.977 -22.156 -21.375 1 97.88 574 VAL B N 1
ATOM 10566 C CA . VAL B 1 574 ? -9.414 -23.281 -22.172 1 97.88 574 VAL B CA 1
ATOM 10567 C C . VAL B 1 574 ? -9.484 -24.531 -21.312 1 97.88 574 VAL B C 1
ATOM 10569 O O . VAL B 1 574 ? -8.992 -25.594 -21.703 1 97.88 574 VAL B O 1
ATOM 10572 N N . SER B 1 575 ? -10.094 -24.375 -20.25 1 98.12 575 SER B N 1
ATOM 10573 C CA . SER B 1 575 ? -10.078 -25.359 -19.172 1 98.12 575 SER B CA 1
ATOM 10574 C C . SER B 1 575 ? -10.633 -26.703 -19.641 1 98.12 575 SER B C 1
ATOM 10576 O O . SER B 1 575 ? -10.164 -27.766 -19.219 1 98.12 575 SER B O 1
ATOM 10578 N N . HIS B 1 576 ? -11.578 -26.656 -20.547 1 98.19 576 HIS B N 1
ATOM 10579 C CA . HIS B 1 576 ? -12.227 -27.875 -21 1 98.19 576 HIS B CA 1
ATOM 10580 C C . HIS B 1 576 ? -11.305 -28.688 -21.906 1 98.19 576 HIS B C 1
ATOM 10582 O O . HIS B 1 576 ? -11.625 -29.812 -22.281 1 98.19 576 HIS B O 1
ATOM 10588 N N . LEU B 1 577 ? -10.18 -28.125 -22.188 1 98.69 577 LEU B N 1
ATOM 10589 C CA . LEU B 1 577 ? -9.195 -28.844 -22.984 1 98.69 577 LEU B CA 1
ATOM 10590 C C . LEU B 1 577 ? -8.133 -29.469 -22.078 1 98.69 577 LEU B C 1
ATOM 10592 O O . LEU B 1 577 ? -7.086 -29.922 -22.562 1 98.69 577 LEU B O 1
ATOM 10596 N N . TRP B 1 578 ? -8.375 -29.531 -20.828 1 98.69 578 TRP B N 1
ATOM 10597 C CA . TRP B 1 578 ? -7.422 -30.062 -19.859 1 98.69 578 TRP B CA 1
ATOM 10598 C C . TRP B 1 578 ? -6.988 -31.484 -20.25 1 98.69 578 TRP B C 1
ATOM 10600 O O . TRP B 1 578 ? -5.816 -31.828 -20.094 1 98.69 578 TRP B O 1
ATOM 10610 N N . ALA B 1 579 ? -7.848 -32.281 -20.781 1 98.5 579 ALA B N 1
ATOM 10611 C CA . ALA B 1 579 ? -7.57 -33.688 -21.094 1 98.5 579 ALA B CA 1
ATOM 10612 C C . ALA B 1 579 ? -6.656 -33.812 -22.312 1 98.5 579 ALA B C 1
ATOM 10614 O O . ALA B 1 579 ? -6.094 -34.875 -22.578 1 98.5 579 ALA B O 1
ATOM 10615 N N . LEU B 1 580 ? -6.566 -32.75 -23.094 1 98.69 580 LEU B N 1
ATOM 10616 C CA . LEU B 1 580 ? -5.566 -32.688 -24.141 1 98.69 580 LEU B CA 1
ATOM 10617 C C . LEU B 1 580 ? -4.199 -32.312 -23.594 1 98.69 580 LEU B C 1
ATOM 10619 O O . LEU B 1 580 ? -3.195 -32.969 -23.906 1 98.69 580 LEU B O 1
ATOM 10623 N N . TYR B 1 581 ? -4.184 -31.344 -22.828 1 98.38 581 TYR B N 1
ATOM 10624 C CA . TYR B 1 581 ? -3.016 -30.922 -22.062 1 98.38 581 TYR B CA 1
ATOM 10625 C C . TYR B 1 581 ? -3.43 -30.109 -20.844 1 98.38 581 TYR B C 1
ATOM 10627 O O . TYR B 1 581 ? -4.215 -29.156 -20.953 1 98.38 581 TYR B O 1
ATOM 10635 N N . PRO B 1 582 ? -2.939 -30.359 -19.703 1 98.19 582 PRO B N 1
ATOM 10636 C CA . PRO B 1 582 ? -1.794 -31.219 -19.375 1 98.19 582 PRO B CA 1
ATOM 10637 C C . PRO B 1 582 ? -2.18 -32.688 -19.203 1 98.19 582 PRO B C 1
ATOM 10639 O O . PRO B 1 582 ? -1.308 -33.531 -19.031 1 98.19 582 PRO B O 1
ATOM 10642 N N . GLY B 1 583 ? -3.473 -33 -19.234 1 97.81 583 GLY B N 1
ATOM 10643 C CA . GLY B 1 583 ? -3.879 -34.406 -19.25 1 97.81 583 GLY B CA 1
ATOM 10644 C C . GLY B 1 583 ? -3.512 -35.094 -20.547 1 97.81 583 GLY B C 1
ATOM 10645 O O . GLY B 1 583 ? -2.715 -34.594 -21.328 1 97.81 583 GLY B O 1
ATOM 10646 N N . TYR B 1 584 ? -4.016 -36.312 -20.734 1 96.62 584 TYR B N 1
ATOM 10647 C CA . TYR B 1 584 ? -3.627 -37.031 -21.938 1 96.62 584 TYR B CA 1
ATOM 10648 C C . TYR B 1 584 ? -4.719 -38 -22.375 1 96.62 584 TYR B C 1
ATOM 10650 O O . TYR B 1 584 ? -4.508 -38.812 -23.281 1 96.62 584 TYR B O 1
ATOM 10658 N N . ASP B 1 585 ? -5.93 -37.844 -21.781 1 96.31 585 ASP B N 1
ATOM 10659 C CA . ASP B 1 585 ? -7.047 -38.688 -22.172 1 96.31 585 ASP B CA 1
ATOM 10660 C C . ASP B 1 585 ? -7.508 -38.375 -23.594 1 96.31 585 ASP B C 1
ATOM 10662 O O . ASP B 1 585 ? -8.141 -39.219 -24.234 1 96.31 585 ASP B O 1
ATOM 10666 N N . ILE B 1 586 ? -7.309 -37.219 -24.016 1 97.81 586 ILE B N 1
ATOM 10667 C CA . ILE B 1 586 ? -7.543 -36.844 -25.406 1 97.81 586 ILE B CA 1
ATOM 10668 C C . ILE B 1 586 ? -6.215 -36.812 -26.156 1 97.81 586 ILE B C 1
ATOM 10670 O O . ILE B 1 586 ? -5.262 -36.156 -25.719 1 97.81 586 ILE B O 1
ATOM 10674 N N . ASN B 1 587 ? -6.148 -37.5 -27.188 1 95.94 587 ASN B N 1
ATOM 10675 C CA . ASN B 1 587 ? -4.961 -37.469 -28.031 1 95.94 587 ASN B CA 1
ATOM 10676 C C . ASN B 1 587 ? -5.277 -37.875 -29.469 1 95.94 587 ASN B C 1
ATOM 10678 O O . ASN B 1 587 ? -6.375 -38.375 -29.75 1 95.94 587 ASN B O 1
ATOM 10682 N N . LEU B 1 588 ? -4.348 -37.812 -30.391 1 96.38 588 LEU B N 1
ATOM 10683 C CA . LEU B 1 588 ? -4.543 -38 -31.828 1 96.38 588 LEU B CA 1
ATOM 10684 C C . LEU B 1 588 ? -4.668 -39.469 -32.188 1 96.38 588 LEU B C 1
ATOM 10686 O O . LEU B 1 588 ? -5.16 -39.812 -33.281 1 96.38 588 LEU B O 1
ATOM 10690 N N . VAL B 1 589 ? -4.309 -40.312 -31.281 1 94.62 589 VAL B N 1
ATOM 10691 C CA . VAL B 1 589 ? -4.219 -41.75 -31.625 1 94.62 589 VAL B CA 1
ATOM 10692 C C . VAL B 1 589 ? -5.438 -42.469 -31.078 1 94.62 589 VAL B C 1
ATOM 10694 O O . VAL B 1 589 ? -6.172 -43.125 -31.828 1 94.62 589 VAL B O 1
ATOM 10697 N N . THR B 1 590 ? -5.742 -42.312 -29.812 1 95.62 590 THR B N 1
ATOM 10698 C CA . THR B 1 590 ? -6.762 -43.125 -29.172 1 95.62 590 THR B CA 1
ATOM 10699 C C . THR B 1 590 ? -8.125 -42.438 -29.25 1 95.62 590 THR B C 1
ATOM 10701 O O . THR B 1 590 ? -9.164 -43.094 -29.219 1 95.62 590 THR B O 1
ATOM 10704 N N . THR B 1 591 ? -8.109 -41.125 -29.328 1 97.56 591 THR B N 1
ATOM 10705 C CA . THR B 1 591 ? -9.367 -40.375 -29.422 1 97.56 591 THR B CA 1
ATOM 10706 C C . THR B 1 591 ? -9.281 -39.312 -30.484 1 97.56 591 THR B C 1
ATOM 10708 O O . THR B 1 591 ? -9.484 -38.125 -30.203 1 97.56 591 THR B O 1
ATOM 10711 N N . PRO B 1 592 ? -9.094 -39.656 -31.734 1 97.62 592 PRO B N 1
ATOM 10712 C CA . PRO B 1 592 ? -8.828 -38.688 -32.812 1 97.62 592 PRO B CA 1
ATOM 10713 C C . PRO B 1 592 ? -9.992 -37.719 -33.031 1 97.62 592 PRO B C 1
ATOM 10715 O O . PRO B 1 592 ? -9.773 -36.562 -33.344 1 97.62 592 PRO B O 1
ATOM 10718 N N . GLU B 1 593 ? -11.242 -38.188 -32.875 1 98 593 GLU B N 1
ATOM 10719 C CA . GLU B 1 593 ? -12.391 -37.312 -33.062 1 98 593 GLU B CA 1
ATOM 10720 C C . GLU B 1 593 ? -12.438 -36.219 -32 1 98 593 GLU B C 1
ATOM 10722 O O . GLU B 1 593 ? -12.758 -35.062 -32.312 1 98 593 GLU B O 1
ATOM 10727 N N . LEU B 1 594 ? -12.125 -36.594 -30.75 1 98.56 594 LEU B N 1
ATOM 10728 C CA . LEU B 1 594 ? -12.07 -35.625 -29.672 1 98.56 594 LEU B CA 1
ATOM 10729 C C . LEU B 1 594 ? -10.906 -34.656 -29.891 1 98.56 594 LEU B C 1
ATOM 10731 O O . LEU B 1 594 ? -11.031 -33.469 -29.609 1 98.56 594 LEU B O 1
ATOM 10735 N N . ALA B 1 595 ? -9.781 -35.156 -30.375 1 98.56 595 ALA B N 1
ATOM 10736 C CA . ALA B 1 595 ? -8.641 -34.281 -30.688 1 98.56 595 ALA B CA 1
ATOM 10737 C C . ALA B 1 595 ? -8.992 -33.25 -31.75 1 98.56 595 ALA B C 1
ATOM 10739 O O . ALA B 1 595 ? -8.609 -32.094 -31.641 1 98.56 595 ALA B O 1
ATOM 10740 N N . LYS B 1 596 ? -9.703 -33.719 -32.75 1 98.31 596 LYS B N 1
ATOM 10741 C CA . LYS B 1 596 ? -10.164 -32.812 -33.812 1 98.31 596 LYS B CA 1
ATOM 10742 C C . LYS B 1 596 ? -11.078 -31.734 -33.25 1 98.31 596 LYS B C 1
ATOM 10744 O O . LYS B 1 596 ? -10.992 -30.578 -33.656 1 98.31 596 LYS B O 1
ATOM 10749 N N . SER B 1 597 ? -11.922 -32.156 -32.344 1 98.5 597 SER B N 1
ATOM 10750 C CA . SER B 1 597 ? -12.82 -31.188 -31.734 1 98.5 597 SER B CA 1
ATOM 10751 C C . SER B 1 597 ? -12.055 -30.172 -30.906 1 98.5 597 SER B C 1
ATOM 10753 O O . SER B 1 597 ? -12.461 -29.016 -30.797 1 98.5 597 SER B O 1
ATOM 10755 N N . CYS B 1 598 ? -10.961 -30.594 -30.234 1 98.69 598 CYS B N 1
ATOM 10756 C CA . CYS B 1 598 ? -10.094 -29.672 -29.516 1 98.69 598 CYS B CA 1
ATOM 10757 C C . CYS B 1 598 ? -9.477 -28.641 -30.469 1 98.69 598 CYS B C 1
ATOM 10759 O O . CYS B 1 598 ? -9.375 -27.469 -30.125 1 98.69 598 CYS B O 1
ATOM 10761 N N . ALA B 1 599 ? -9.109 -29.078 -31.656 1 98.5 599 ALA B N 1
ATOM 10762 C CA . ALA B 1 599 ? -8.539 -28.172 -32.656 1 98.5 599 ALA B CA 1
ATOM 10763 C C . ALA B 1 599 ? -9.555 -27.109 -33.094 1 98.5 599 ALA B C 1
ATOM 10765 O O . ALA B 1 599 ? -9.203 -25.938 -33.25 1 98.5 599 ALA B O 1
ATOM 10766 N N . VAL B 1 600 ? -10.758 -27.609 -33.281 1 98.25 600 VAL B N 1
ATOM 10767 C CA . VAL B 1 600 ? -11.828 -26.672 -33.625 1 98.25 600 VAL B CA 1
ATOM 10768 C C . VAL B 1 600 ? -12.023 -25.656 -32.5 1 98.25 600 VAL B C 1
ATOM 10770 O O . VAL B 1 600 ? -12.195 -24.469 -32.781 1 98.25 600 VAL B O 1
ATOM 10773 N N . THR B 1 601 ? -12.016 -26.141 -31.234 1 98 601 THR B N 1
ATOM 10774 C CA . THR B 1 601 ? -12.148 -25.266 -30.078 1 98 601 THR B CA 1
ATOM 10775 C C . THR B 1 601 ? -11.055 -24.203 -30.094 1 98 601 THR B C 1
ATOM 10777 O O . THR B 1 601 ? -11.344 -23.016 -29.891 1 98 601 THR B O 1
ATOM 10780 N N . LEU B 1 602 ? -9.836 -24.578 -30.312 1 98 602 LEU B N 1
ATOM 10781 C CA . LEU B 1 602 ? -8.695 -23.672 -30.297 1 98 602 LEU B CA 1
ATOM 10782 C C . LEU B 1 602 ? -8.812 -22.625 -31.406 1 98 602 LEU B C 1
ATOM 10784 O O . LEU B 1 602 ? -8.523 -21.453 -31.203 1 98 602 LEU B O 1
ATOM 10788 N N . LYS B 1 603 ? -9.234 -23.047 -32.562 1 96.75 603 LYS B N 1
ATOM 10789 C CA . LYS B 1 603 ? -9.406 -22.125 -33.688 1 96.75 603 LYS B CA 1
ATOM 10790 C C . LYS B 1 603 ? -10.469 -21.078 -33.375 1 96.75 603 LYS B C 1
ATOM 10792 O O . LYS B 1 603 ? -10.289 -19.891 -33.656 1 96.75 603 LYS B O 1
ATOM 10797 N N . ARG B 1 604 ? -11.516 -21.547 -32.781 1 96.06 604 ARG B N 1
ATOM 10798 C CA . ARG B 1 604 ? -12.602 -20.625 -32.438 1 96.06 604 ARG B CA 1
ATOM 10799 C C . ARG B 1 604 ? -12.141 -19.625 -31.375 1 96.06 604 ARG B C 1
ATOM 10801 O O . ARG B 1 604 ? -12.406 -18.438 -31.484 1 96.06 604 ARG B O 1
ATOM 10808 N N . ARG B 1 605 ? -11.461 -20.141 -30.344 1 95.56 605 ARG B N 1
ATOM 10809 C CA . ARG B 1 605 ? -10.945 -19.281 -29.266 1 95.56 605 ARG B CA 1
ATOM 10810 C C . ARG B 1 605 ? -9.984 -18.234 -29.828 1 95.56 605 ARG B C 1
ATOM 10812 O O . ARG B 1 605 ? -10.086 -17.047 -29.484 1 95.56 605 ARG B O 1
ATOM 10819 N N . GLN B 1 606 ? -9.133 -18.609 -30.625 1 93.88 606 GLN B N 1
ATOM 10820 C CA . GLN B 1 606 ? -8.094 -17.75 -31.172 1 93.88 606 GLN B CA 1
ATOM 10821 C C . GLN B 1 606 ? -8.703 -16.703 -32.094 1 93.88 606 GLN B C 1
ATOM 10823 O O . GLN B 1 606 ? -8.297 -15.531 -32.094 1 93.88 606 GLN B O 1
ATOM 10828 N N . SER B 1 607 ? -9.664 -17.094 -32.875 1 95 607 SER B N 1
ATOM 10829 C CA . SER B 1 607 ? -10.297 -16.172 -33.812 1 95 607 SER B CA 1
ATOM 10830 C C . SER B 1 607 ? -11.078 -15.086 -33.094 1 95 607 SER B C 1
ATOM 10832 O O . SER B 1 607 ? -11.328 -14.016 -33.656 1 95 607 SER B O 1
ATOM 10834 N N . ALA B 1 608 ? -11.344 -15.422 -31.859 1 95.56 608 ALA B N 1
ATOM 10835 C CA . ALA B 1 608 ? -12.117 -14.461 -31.078 1 95.56 608 ALA B CA 1
ATOM 10836 C C . ALA B 1 608 ? -11.211 -13.695 -30.109 1 95.56 608 ALA B C 1
ATOM 10838 O O . ALA B 1 608 ? -11.695 -13.062 -29.172 1 95.56 608 ALA B O 1
ATOM 10839 N N . GLY B 1 609 ? -9.938 -13.805 -30.297 1 90.69 609 GLY B N 1
ATOM 10840 C CA . GLY B 1 609 ? -9.016 -12.977 -29.531 1 90.69 609 GLY B CA 1
ATOM 10841 C C . GLY B 1 609 ? -8.414 -13.703 -28.344 1 90.69 609 GLY B C 1
ATOM 10842 O O . GLY B 1 609 ? -7.789 -13.078 -27.469 1 90.69 609 GLY B O 1
ATOM 10843 N N . GLY B 1 610 ? -8.609 -14.938 -28.266 1 88.12 610 GLY B N 1
ATOM 10844 C CA . GLY B 1 610 ? -8.008 -15.719 -27.203 1 88.12 610 GLY B CA 1
ATOM 10845 C C . GLY B 1 610 ? -6.492 -15.711 -27.234 1 88.12 610 GLY B C 1
ATOM 10846 O O . GLY B 1 610 ? -5.895 -15.398 -28.266 1 88.12 610 GLY B O 1
ATOM 10847 N N . GLY B 1 611 ? -5.859 -15.961 -26 1 88.12 611 GLY B N 1
ATOM 10848 C CA . GLY B 1 611 ? -4.41 -15.977 -25.906 1 88.12 611 GLY B CA 1
ATOM 10849 C C . GLY B 1 611 ? -3.812 -14.594 -25.688 1 88.12 611 GLY B C 1
ATOM 10850 O O . GLY B 1 611 ? -2.656 -14.352 -26.047 1 88.12 611 GLY B O 1
ATOM 10851 N N . HIS B 1 612 ? -4.512 -13.773 -25.078 1 88.12 612 HIS B N 1
ATOM 10852 C CA . HIS B 1 612 ? -4.094 -12.383 -24.953 1 88.12 612 HIS B CA 1
ATOM 10853 C C . HIS B 1 612 ? -3.271 -12.164 -23.688 1 88.12 612 HIS B C 1
ATOM 10855 O O . HIS B 1 612 ? -2.719 -11.086 -23.484 1 88.12 612 HIS B O 1
ATOM 10861 N N . THR B 1 613 ? -3.164 -13.141 -22.812 1 93.06 613 THR B N 1
ATOM 10862 C CA . THR B 1 613 ? -2.277 -13.102 -21.656 1 93.06 613 THR B CA 1
ATOM 10863 C C . THR B 1 613 ? -1.135 -14.102 -21.812 1 93.06 613 THR B C 1
ATOM 10865 O O . THR B 1 613 ? -1.254 -15.078 -22.562 1 93.06 613 THR B O 1
ATOM 10868 N N . GLY B 1 614 ? -0.068 -13.875 -21.078 1 96.81 614 GLY B N 1
ATOM 10869 C CA . GLY B 1 614 ? 1.108 -14.719 -21.219 1 96.81 614 GLY B CA 1
ATOM 10870 C C . GLY B 1 614 ? 0.837 -16.172 -20.891 1 96.81 614 GLY B C 1
ATOM 10871 O O . GLY B 1 614 ? 1.154 -17.062 -21.688 1 96.81 614 GLY B O 1
ATOM 10872 N N . TRP B 1 615 ? 0.21 -16.438 -19.766 1 97.62 615 TRP B N 1
ATOM 10873 C CA . TRP B 1 615 ? -0.028 -17.812 -19.359 1 97.62 615 TRP B CA 1
ATOM 10874 C C . TRP B 1 615 ? -1.021 -18.5 -20.281 1 97.62 615 TRP B C 1
ATOM 10876 O O . TRP B 1 615 ? -0.887 -19.688 -20.578 1 97.62 615 TRP B O 1
ATOM 10886 N N . SER B 1 616 ? -2.008 -17.766 -20.75 1 97.62 616 SER B N 1
ATOM 10887 C CA . SER B 1 616 ? -2.969 -18.312 -21.703 1 97.62 616 SER B CA 1
ATOM 10888 C C . SER B 1 616 ? -2.295 -18.703 -23.016 1 97.62 616 SER B C 1
ATOM 10890 O O . SER B 1 616 ? -2.553 -19.781 -23.547 1 97.62 616 SER B O 1
ATOM 10892 N N . ARG B 1 617 ? -1.456 -17.844 -23.5 1 97.56 617 ARG B N 1
ATOM 10893 C CA . ARG B 1 617 ? -0.692 -18.109 -24.719 1 97.56 617 ARG B CA 1
ATOM 10894 C C . ARG B 1 617 ? 0.198 -19.344 -24.531 1 97.56 617 ARG B C 1
ATOM 10896 O O . ARG B 1 617 ? 0.325 -20.156 -25.438 1 97.56 617 ARG B O 1
ATOM 10903 N N . ALA B 1 618 ? 0.8 -19.422 -23.406 1 98.38 618 ALA B N 1
ATOM 10904 C CA . ALA B 1 618 ? 1.646 -20.578 -23.109 1 98.38 618 ALA B CA 1
ATOM 10905 C C . ALA B 1 618 ? 0.83 -21.859 -23.078 1 98.38 618 ALA B C 1
ATOM 10907 O O . ALA B 1 618 ? 1.306 -22.906 -23.531 1 98.38 618 ALA B O 1
ATOM 10908 N N . TRP B 1 619 ? -0.393 -21.797 -22.578 1 98.5 619 TRP B N 1
ATOM 10909 C CA . TRP B 1 619 ? -1.26 -22.969 -22.578 1 98.5 619 TRP B CA 1
ATOM 10910 C C . TRP B 1 619 ? -1.629 -23.375 -24 1 98.5 619 TRP B C 1
ATOM 10912 O O . TRP B 1 619 ? -1.585 -24.562 -24.344 1 98.5 619 TRP B O 1
ATOM 10922 N N . LEU B 1 620 ? -1.942 -22.391 -24.812 1 98.38 620 LEU B N 1
ATOM 10923 C CA . LEU B 1 620 ? -2.268 -22.672 -26.219 1 98.38 620 LEU B CA 1
ATOM 10924 C C . LEU B 1 620 ? -1.089 -23.328 -26.922 1 98.38 620 LEU B C 1
ATOM 10926 O O . LEU B 1 620 ? -1.279 -24.203 -27.766 1 98.38 620 LEU B O 1
ATOM 10930 N N . LEU B 1 621 ? 0.074 -22.859 -26.562 1 98.38 621 LEU B N 1
ATOM 10931 C CA . LEU B 1 621 ? 1.287 -23.453 -27.125 1 98.38 621 LEU B CA 1
ATOM 10932 C C . LEU B 1 621 ? 1.357 -24.938 -26.828 1 98.38 621 LEU B C 1
ATOM 10934 O O . LEU B 1 621 ? 1.601 -25.75 -27.734 1 98.38 621 LEU B O 1
ATOM 10938 N N . ASN B 1 622 ? 1.121 -25.312 -25.609 1 98.75 622 ASN B N 1
ATOM 10939 C CA . ASN B 1 622 ? 1.158 -26.719 -25.203 1 98.75 622 ASN B CA 1
ATOM 10940 C C . ASN B 1 622 ? 0.064 -27.516 -25.891 1 98.75 622 ASN B C 1
ATOM 10942 O O . ASN B 1 622 ? 0.295 -28.656 -26.312 1 98.75 622 ASN B O 1
ATOM 10946 N N . LEU B 1 623 ? -1.116 -26.938 -26.016 1 98.75 623 LEU B N 1
ATOM 10947 C CA . LEU B 1 623 ? -2.244 -27.609 -26.656 1 98.75 623 LEU B CA 1
ATOM 10948 C C . LEU B 1 623 ? -1.962 -27.859 -28.141 1 98.75 623 LEU B C 1
ATOM 10950 O O . LEU B 1 623 ? -2.203 -28.953 -28.641 1 98.75 623 LEU B O 1
ATOM 10954 N N . GLN B 1 624 ? -1.456 -26.875 -28.812 1 98.56 624 GLN B N 1
ATOM 10955 C CA . GLN B 1 624 ? -1.129 -27.016 -30.219 1 98.56 624 GLN B CA 1
ATOM 10956 C C . GLN B 1 624 ? -0.008 -28.031 -30.438 1 98.56 624 GLN B C 1
ATOM 10958 O O . GLN B 1 624 ? 0.014 -28.75 -31.438 1 98.56 624 GLN B O 1
ATOM 10963 N N . ALA B 1 625 ? 0.942 -28.031 -29.484 1 98.62 625 ALA B N 1
ATOM 10964 C CA . ALA B 1 625 ? 2.002 -29.031 -29.562 1 98.62 625 ALA B CA 1
ATOM 10965 C C . ALA B 1 625 ? 1.425 -30.438 -29.5 1 98.62 625 ALA B C 1
ATOM 10967 O O . ALA B 1 625 ? 1.843 -31.328 -30.25 1 98.62 625 ALA B O 1
ATOM 10968 N N . ARG B 1 626 ? 0.438 -30.672 -28.641 1 98.44 626 ARG B N 1
ATOM 10969 C CA . ARG B 1 626 ? -0.201 -31.984 -28.5 1 98.44 626 ARG B CA 1
ATOM 10970 C C . ARG B 1 626 ? -0.983 -32.344 -29.75 1 98.44 626 ARG B C 1
ATOM 10972 O O . ARG B 1 626 ? -1.149 -33.531 -30.047 1 98.44 626 ARG B O 1
ATOM 10979 N N . LEU B 1 627 ? -1.409 -31.344 -30.453 1 98.5 627 LEU B N 1
ATOM 10980 C CA . LEU B 1 627 ? -2.086 -31.578 -31.734 1 98.5 627 LEU B CA 1
ATOM 10981 C C . LEU B 1 627 ? -1.077 -31.688 -32.875 1 98.5 627 LEU B C 1
ATOM 10983 O O . LEU B 1 627 ? -1.461 -31.859 -34.031 1 98.5 627 LEU B O 1
ATOM 10987 N N . ARG B 1 628 ? 0.202 -31.516 -32.625 1 97.81 628 ARG B N 1
ATOM 10988 C CA . ARG B 1 628 ? 1.334 -31.625 -33.531 1 97.81 628 ARG B CA 1
ATOM 10989 C C . ARG B 1 628 ? 1.239 -30.609 -34.656 1 97.81 628 ARG B C 1
ATOM 10991 O O . ARG B 1 628 ? 1.553 -30.922 -35.812 1 97.81 628 ARG B O 1
ATOM 10998 N N . ASP B 1 629 ? 0.708 -29.453 -34.281 1 97.81 629 ASP B N 1
ATOM 10999 C CA . ASP B 1 629 ? 0.623 -28.344 -35.219 1 97.81 629 ASP B CA 1
ATOM 11000 C C . ASP B 1 629 ? 1.825 -27.406 -35.094 1 97.81 629 ASP B C 1
ATOM 11002 O O . ASP B 1 629 ? 1.739 -26.375 -34.438 1 97.81 629 ASP B O 1
ATOM 11006 N N . ALA B 1 630 ? 2.854 -27.703 -35.75 1 97.69 630 ALA B N 1
ATOM 11007 C CA . ALA B 1 630 ? 4.129 -27 -35.625 1 97.69 630 ALA B CA 1
ATOM 11008 C C . ALA B 1 630 ? 3.98 -25.531 -36 1 97.69 630 ALA B C 1
ATOM 11010 O O . ALA B 1 630 ? 4.594 -24.656 -35.375 1 97.69 630 ALA B O 1
ATOM 11011 N N . ASP B 1 631 ? 3.203 -25.25 -37.031 1 97.12 631 ASP B N 1
ATOM 11012 C CA . ASP B 1 631 ? 3.027 -23.875 -37.469 1 97.12 631 ASP B CA 1
ATOM 11013 C C . ASP B 1 631 ? 2.34 -23.016 -36.406 1 97.12 631 ASP B C 1
ATOM 11015 O O . ASP B 1 631 ? 2.771 -21.906 -36.125 1 97.12 631 ASP B O 1
ATOM 11019 N N . GLU B 1 632 ? 1.314 -23.562 -35.844 1 97.06 632 GLU B N 1
ATOM 11020 C CA . GLU B 1 632 ? 0.618 -22.828 -34.781 1 97.06 632 GLU B CA 1
ATOM 11021 C C . GLU B 1 632 ? 1.504 -22.656 -33.562 1 97.06 632 GLU B C 1
ATOM 11023 O O . GLU B 1 632 ? 1.424 -21.641 -32.844 1 97.06 632 GLU B O 1
ATOM 11028 N N . CYS B 1 633 ? 2.258 -23.672 -33.281 1 98 633 CYS B N 1
ATOM 11029 C CA . CYS B 1 633 ? 3.199 -23.562 -32.188 1 98 633 CYS B CA 1
ATOM 11030 C C . CYS B 1 633 ? 4.168 -22.406 -32.406 1 98 633 CYS B C 1
ATOM 11032 O O . CYS B 1 633 ? 4.402 -21.594 -31.5 1 98 633 CYS B O 1
ATOM 11034 N N . ALA B 1 634 ? 4.668 -22.328 -33.625 1 97.31 634 ALA B N 1
ATOM 11035 C CA . ALA B 1 634 ? 5.586 -21.234 -33.969 1 97.31 634 ALA B CA 1
ATOM 11036 C C . ALA B 1 634 ? 4.922 -19.875 -33.781 1 97.31 634 ALA B C 1
ATOM 11038 O O . ALA B 1 634 ? 5.539 -18.938 -33.281 1 97.31 634 ALA B O 1
ATOM 11039 N N . ASN B 1 635 ? 3.74 -19.844 -34.219 1 96.62 635 ASN B N 1
ATOM 11040 C CA . ASN B 1 635 ? 2.982 -18.609 -34.094 1 96.62 635 ASN B CA 1
ATOM 11041 C C . ASN B 1 635 ? 2.795 -18.219 -32.625 1 96.62 635 ASN B C 1
ATOM 11043 O O . ASN B 1 635 ? 2.945 -17.047 -32.25 1 96.62 635 ASN B O 1
ATOM 11047 N N . HIS B 1 636 ? 2.463 -19.125 -31.766 1 97.38 636 HIS B N 1
ATOM 11048 C CA . HIS B 1 636 ? 2.221 -18.828 -30.359 1 97.38 636 HIS B CA 1
ATOM 11049 C C . HIS B 1 636 ? 3.508 -18.422 -29.641 1 97.38 636 HIS B C 1
ATOM 11051 O O . HIS B 1 636 ? 3.488 -17.578 -28.766 1 97.38 636 HIS B O 1
ATOM 11057 N N . ILE B 1 637 ? 4.617 -19 -29.969 1 97.19 637 ILE B N 1
ATOM 11058 C CA . ILE B 1 637 ? 5.898 -18.594 -29.391 1 97.19 637 ILE B CA 1
ATOM 11059 C C . ILE B 1 637 ? 6.219 -17.156 -29.797 1 97.19 637 ILE B C 1
ATOM 11061 O O . ILE B 1 637 ? 6.668 -16.359 -28.984 1 97.19 637 ILE B O 1
ATOM 11065 N N . GLU B 1 638 ? 5.961 -16.938 -31.109 1 96.5 638 GLU B N 1
ATOM 11066 C CA . GLU B 1 638 ? 6.199 -15.578 -31.609 1 96.5 638 GLU B CA 1
ATOM 11067 C C . GLU B 1 638 ? 5.359 -14.555 -30.844 1 96.5 638 GLU B C 1
ATOM 11069 O O . GLU B 1 638 ? 5.871 -13.516 -30.438 1 96.5 638 GLU B O 1
ATOM 11074 N N . GLN B 1 639 ? 4.141 -14.867 -30.641 1 96.38 639 GLN B N 1
ATOM 11075 C CA . GLN B 1 639 ? 3.232 -13.961 -29.953 1 96.38 639 GLN B CA 1
ATOM 11076 C C . GLN B 1 639 ? 3.586 -13.844 -28.469 1 96.38 639 GLN B C 1
ATOM 11078 O O . GLN B 1 639 ? 3.479 -12.766 -27.891 1 96.38 639 GLN B O 1
ATOM 11083 N N . LEU B 1 640 ? 3.979 -14.898 -27.859 1 97.31 640 LEU B N 1
ATOM 11084 C CA . LEU B 1 640 ? 4.398 -14.891 -26.469 1 97.31 640 LEU B CA 1
ATOM 11085 C C . LEU B 1 640 ? 5.562 -13.922 -26.266 1 97.31 640 LEU B C 1
ATOM 11087 O O . LEU B 1 640 ? 5.535 -13.102 -25.344 1 97.31 640 LEU B O 1
ATOM 11091 N N . LEU B 1 641 ? 6.57 -14.008 -27.109 1 97.19 641 LEU B N 1
ATOM 11092 C CA . LEU B 1 641 ? 7.75 -13.156 -27 1 97.19 641 LEU B CA 1
ATOM 11093 C C . LEU B 1 641 ? 7.414 -11.711 -27.344 1 97.19 641 LEU B C 1
ATOM 11095 O O . LEU B 1 641 ? 7.879 -10.781 -26.688 1 97.19 641 LEU B O 1
ATOM 11099 N N . ALA B 1 642 ? 6.496 -11.539 -28.297 1 96.31 642 ALA B N 1
ATOM 11100 C CA . ALA B 1 642 ? 6.203 -10.203 -28.812 1 96.31 642 ALA B CA 1
ATOM 11101 C C . ALA B 1 642 ? 5.273 -9.438 -27.875 1 96.31 642 ALA B C 1
ATOM 11103 O O . ALA B 1 642 ? 5.398 -8.219 -27.734 1 96.31 642 ALA B O 1
ATOM 11104 N N . LYS B 1 643 ? 4.344 -10.188 -27.297 1 95.94 643 LYS B N 1
ATOM 11105 C CA . LYS B 1 643 ? 3.234 -9.469 -26.672 1 95.94 643 LYS B CA 1
ATOM 11106 C C . LYS B 1 643 ? 3.188 -9.727 -25.156 1 95.94 643 LYS B C 1
ATOM 11108 O O . LYS B 1 643 ? 2.545 -8.984 -24.422 1 95.94 643 LYS B O 1
ATOM 11113 N N . SER B 1 644 ? 3.834 -10.734 -24.703 1 97.38 644 SER B N 1
ATOM 11114 C CA . SER B 1 644 ? 3.645 -11.133 -23.312 1 97.38 644 SER B CA 1
ATOM 11115 C C . SER B 1 644 ? 4.984 -11.367 -22.609 1 97.38 644 SER B C 1
ATOM 11117 O O . SER B 1 644 ? 5.086 -12.219 -21.734 1 97.38 644 SER B O 1
ATOM 11119 N N . THR B 1 645 ? 6.051 -10.805 -23 1 97.81 645 THR B N 1
ATOM 11120 C CA . THR B 1 645 ? 7.363 -10.953 -22.391 1 97.81 645 THR B CA 1
ATOM 11121 C C . THR B 1 645 ? 7.992 -9.594 -22.125 1 97.81 645 THR B C 1
ATOM 11123 O O . THR B 1 645 ? 8.039 -8.734 -23 1 97.81 645 THR B O 1
ATOM 11126 N N . LEU B 1 646 ? 8.43 -9.383 -20.938 1 98.06 646 LEU B N 1
ATOM 11127 C CA . LEU B 1 646 ? 9.055 -8.133 -20.5 1 98.06 646 LEU B CA 1
ATOM 11128 C C . LEU B 1 646 ? 10.5 -8.062 -20.984 1 98.06 646 LEU B C 1
ATOM 11130 O O . LEU B 1 646 ? 11.07 -9.07 -21.422 1 98.06 646 LEU B O 1
ATOM 11134 N N . PRO B 1 647 ? 11.141 -6.91 -20.828 1 97.75 647 PRO B N 1
ATOM 11135 C CA . PRO B 1 647 ? 12.523 -6.762 -21.297 1 97.75 647 PRO B CA 1
ATOM 11136 C C . PRO B 1 647 ? 13.492 -7.703 -20.562 1 97.75 647 PRO B C 1
ATOM 11138 O O . PRO B 1 647 ? 14.555 -8.031 -21.094 1 97.75 647 PRO B O 1
ATOM 11141 N N . ASN B 1 648 ? 13.133 -8.133 -19.453 1 98.31 648 ASN B N 1
ATOM 11142 C CA . ASN B 1 648 ? 14 -9.039 -18.719 1 98.31 648 ASN B CA 1
ATOM 11143 C C . ASN B 1 648 ? 13.578 -10.492 -18.891 1 98.31 648 ASN B C 1
ATOM 11145 O O . ASN B 1 648 ? 13.953 -11.359 -18.109 1 98.31 648 ASN B O 1
ATOM 11149 N N . LEU B 1 649 ? 12.648 -10.781 -19.828 1 98 649 LEU B N 1
ATOM 11150 C CA . LEU B 1 649 ? 12.203 -12.086 -20.297 1 98 649 LEU B CA 1
ATOM 11151 C C . LEU B 1 649 ? 11.164 -12.68 -19.359 1 98 649 LEU B C 1
ATOM 11153 O O . LEU B 1 649 ? 10.711 -13.805 -19.562 1 98 649 LEU B O 1
ATOM 11157 N N . LEU B 1 650 ? 10.727 -11.898 -18.344 1 98.5 650 LEU B N 1
ATOM 11158 C CA . LEU B 1 650 ? 9.609 -12.344 -17.516 1 98.5 650 LEU B CA 1
ATOM 11159 C C . LEU B 1 650 ? 8.297 -12.227 -18.266 1 98.5 650 LEU B C 1
ATOM 11161 O O . LEU B 1 650 ? 8.133 -11.336 -19.109 1 98.5 650 LEU B O 1
ATOM 11165 N N . ASP B 1 651 ? 7.426 -13.109 -17.922 1 97.81 651 ASP B N 1
ATOM 11166 C CA . ASP B 1 651 ? 6.105 -13.133 -18.531 1 97.81 651 ASP B CA 1
ATOM 11167 C C . ASP B 1 651 ? 5.215 -12.023 -17.969 1 97.81 651 ASP B C 1
ATOM 11169 O O . ASP B 1 651 ? 5.434 -11.562 -16.844 1 97.81 651 ASP B O 1
ATOM 11173 N N . THR B 1 652 ? 4.285 -11.562 -18.844 1 94.75 652 THR B N 1
ATOM 11174 C CA . THR B 1 652 ? 3.348 -10.562 -18.344 1 94.75 652 THR B CA 1
ATOM 11175 C C . THR B 1 652 ? 1.922 -10.898 -18.766 1 94.75 652 THR B C 1
ATOM 11177 O O . THR B 1 652 ? 1.704 -11.43 -19.859 1 94.75 652 THR B O 1
ATOM 11180 N N . HIS B 1 653 ? 0.969 -10.602 -17.938 1 83.94 653 HIS B N 1
ATOM 11181 C CA . HIS B 1 653 ? -0.473 -10.758 -18.094 1 83.94 653 HIS B CA 1
ATOM 11182 C C . HIS B 1 653 ? -1.095 -9.516 -18.719 1 83.94 653 HIS B C 1
ATOM 11184 O O . HIS B 1 653 ? -2.098 -9.609 -19.438 1 83.94 653 HIS B O 1
ATOM 11190 N N . PRO B 1 654 ? -0.495 -8.195 -18.5 1 80.88 654 PRO B N 1
ATOM 11191 C CA . PRO B 1 654 ? 0.054 -7.395 -17.406 1 80.88 654 PRO B CA 1
ATOM 11192 C C . PRO B 1 654 ? -0.914 -7.258 -16.234 1 80.88 654 PRO B C 1
ATOM 11194 O O . PRO B 1 654 ? -2.129 -7.203 -16.422 1 80.88 654 PRO B O 1
ATOM 11197 N N . PRO B 1 655 ? -0.458 -7.336 -15.219 1 89.81 655 PRO B N 1
ATOM 11198 C CA . PRO B 1 655 ? 0.93 -7.219 -14.758 1 89.81 655 PRO B CA 1
ATOM 11199 C C . PRO B 1 655 ? 1.663 -8.555 -14.758 1 89.81 655 PRO B C 1
ATOM 11201 O O . PRO B 1 655 ? 1.129 -9.562 -15.242 1 89.81 655 PRO B O 1
ATOM 11204 N N . PHE B 1 656 ? 2.943 -8.57 -14.164 1 95.31 656 PHE B N 1
ATOM 11205 C CA . PHE B 1 656 ? 3.844 -9.719 -14.125 1 95.31 656 PHE B CA 1
ATOM 11206 C C . PHE B 1 656 ? 3.186 -10.906 -13.422 1 95.31 656 PHE B C 1
ATOM 11208 O O . PHE B 1 656 ? 2.588 -10.742 -12.359 1 95.31 656 PHE B O 1
ATOM 11215 N N . GLN B 1 657 ? 3.215 -12.094 -14.031 1 96.25 657 GLN B N 1
ATOM 11216 C CA . GLN B 1 657 ? 2.971 -13.438 -13.508 1 96.25 657 GLN B CA 1
ATOM 11217 C C . GLN B 1 657 ? 3.979 -14.438 -14.062 1 96.25 657 GLN B C 1
ATOM 11219 O O . GLN B 1 657 ? 4.254 -14.445 -15.258 1 96.25 657 GLN B O 1
ATOM 11224 N N . ILE B 1 658 ? 4.461 -15.242 -13.227 1 98.06 658 ILE B N 1
ATOM 11225 C CA . ILE B 1 658 ? 5.609 -16.047 -13.633 1 98.06 658 ILE B CA 1
ATOM 11226 C C . ILE B 1 658 ? 5.129 -17.281 -14.391 1 98.06 658 ILE B C 1
ATOM 11228 O O . ILE B 1 658 ? 5.914 -17.953 -15.062 1 98.06 658 ILE B O 1
ATOM 11232 N N . ASP B 1 659 ? 3.859 -17.656 -14.352 1 98 659 ASP B N 1
ATOM 11233 C CA . ASP B 1 659 ? 3.301 -18.891 -14.875 1 98 659 ASP B CA 1
ATOM 11234 C C . ASP B 1 659 ? 3.547 -19.016 -16.375 1 98 659 ASP B C 1
ATOM 11236 O O . ASP B 1 659 ? 3.852 -20.109 -16.875 1 98 659 ASP B O 1
ATOM 11240 N N . GLY B 1 660 ? 3.455 -17.906 -17.062 1 98.06 660 GLY B N 1
ATOM 11241 C CA . GLY B 1 660 ? 3.703 -17.953 -18.5 1 98.06 660 GLY B CA 1
ATOM 11242 C C . GLY B 1 660 ? 5.121 -18.359 -18.844 1 98.06 660 GLY B C 1
ATOM 11243 O O . GLY B 1 660 ? 5.352 -18.984 -19.891 1 98.06 660 GLY B O 1
ATOM 11244 N N . ASN B 1 661 ? 6.066 -17.969 -18.031 1 98.69 661 ASN B N 1
ATOM 11245 C CA . ASN B 1 661 ? 7.434 -18.438 -18.25 1 98.69 661 ASN B CA 1
ATOM 11246 C C . ASN B 1 661 ? 7.523 -19.969 -18.188 1 98.69 661 ASN B C 1
ATOM 11248 O O . ASN B 1 661 ? 8.148 -20.594 -19.047 1 98.69 661 ASN B O 1
ATOM 11252 N N . PHE B 1 662 ? 6.922 -20.5 -17.219 1 98.81 662 PHE B N 1
ATOM 11253 C CA . PHE B 1 662 ? 6.996 -21.938 -17 1 98.81 662 PHE B CA 1
ATOM 11254 C C . PHE B 1 662 ? 6.18 -22.688 -18.047 1 98.81 662 PHE B C 1
ATOM 11256 O O . PHE B 1 662 ? 6.645 -23.672 -18.625 1 98.81 662 PHE B O 1
ATOM 11263 N N . GLY B 1 663 ? 4.969 -22.125 -18.297 1 98.69 663 GLY B N 1
ATOM 11264 C CA . GLY B 1 663 ? 4.164 -22.734 -19.344 1 98.69 663 GLY B CA 1
ATOM 11265 C C . GLY B 1 663 ? 4.832 -22.703 -20.703 1 98.69 663 GLY B C 1
ATOM 11266 O O . GLY B 1 663 ? 4.734 -23.672 -21.469 1 98.69 663 GLY B O 1
ATOM 11267 N N . GLY B 1 664 ? 5.438 -21.578 -21 1 98.69 664 GLY B N 1
ATOM 11268 C CA . GLY B 1 664 ? 6.168 -21.469 -22.25 1 98.69 664 GLY B CA 1
ATOM 11269 C C . GLY B 1 664 ? 7.312 -22.469 -22.359 1 98.69 664 GLY B C 1
ATOM 11270 O O . GLY B 1 664 ? 7.516 -23.078 -23.422 1 98.69 664 GLY B O 1
ATOM 11271 N N . GLY B 1 665 ? 8.078 -22.594 -21.266 1 98.69 665 GLY B N 1
ATOM 11272 C CA . GLY B 1 665 ? 9.133 -23.594 -21.25 1 98.69 665 GLY B CA 1
ATOM 11273 C C . GLY B 1 665 ? 8.633 -25 -21.469 1 98.69 665 GLY B C 1
ATOM 11274 O O . GLY B 1 665 ? 9.219 -25.766 -22.25 1 98.69 665 GLY B O 1
ATOM 11275 N N . ALA B 1 666 ? 7.555 -25.359 -20.859 1 98.81 666 ALA B N 1
ATOM 11276 C CA . ALA B 1 666 ? 6.945 -26.672 -21.047 1 98.81 666 ALA B CA 1
ATOM 11277 C C . ALA B 1 666 ? 6.5 -26.875 -22.484 1 98.81 666 ALA B C 1
ATOM 11279 O O . ALA B 1 666 ? 6.652 -27.969 -23.047 1 98.81 666 ALA B O 1
ATOM 11280 N N . GLY B 1 667 ? 5.918 -25.812 -23.031 1 98.81 667 GLY B N 1
ATOM 11281 C CA . GLY B 1 667 ? 5.457 -25.875 -24.406 1 98.81 667 GLY B CA 1
ATOM 11282 C C . GLY B 1 667 ? 6.578 -26.125 -25.406 1 98.81 667 GLY B C 1
ATOM 11283 O O . GLY B 1 667 ? 6.418 -26.906 -26.344 1 98.81 667 GLY B O 1
ATOM 11284 N N . ILE B 1 668 ? 7.691 -25.5 -25.219 1 98.69 668 ILE B N 1
ATOM 11285 C CA . ILE B 1 668 ? 8.852 -25.688 -26.094 1 98.69 668 ILE B CA 1
ATOM 11286 C C . ILE B 1 668 ? 9.297 -27.141 -26.031 1 98.69 668 ILE B C 1
ATOM 11288 O O . ILE B 1 668 ? 9.555 -27.75 -27.078 1 98.69 668 ILE B O 1
ATOM 11292 N N . LEU B 1 669 ? 9.352 -27.688 -24.891 1 98.81 669 LEU B N 1
ATOM 11293 C CA . LEU B 1 669 ? 9.75 -29.094 -24.75 1 98.81 669 LEU B CA 1
ATOM 11294 C C . LEU B 1 669 ? 8.703 -30.016 -25.344 1 98.81 669 LEU B C 1
ATOM 11296 O O . LEU B 1 669 ? 9.047 -31.031 -25.969 1 98.81 669 LEU B O 1
ATOM 11300 N N . GLU B 1 670 ? 7.418 -29.656 -25.156 1 98.69 670 GLU B N 1
ATOM 11301 C CA . GLU B 1 670 ? 6.328 -30.453 -25.703 1 98.69 670 GLU B CA 1
ATOM 11302 C C . GLU B 1 670 ? 6.379 -30.5 -27.219 1 98.69 670 GLU B C 1
ATOM 11304 O O . GLU B 1 670 ? 5.941 -31.469 -27.844 1 98.69 670 GLU B O 1
ATOM 11309 N N . MET B 1 671 ? 6.875 -29.484 -27.828 1 98.5 671 MET B N 1
ATOM 11310 C CA . MET B 1 671 ? 7.035 -29.438 -29.281 1 98.5 671 MET B CA 1
ATOM 11311 C C . MET B 1 671 ? 8.109 -30.406 -29.75 1 98.5 671 MET B C 1
ATOM 11313 O O . MET B 1 671 ? 8.055 -30.906 -30.875 1 98.5 671 MET B O 1
ATOM 11317 N N . LEU B 1 672 ? 9.039 -30.703 -28.844 1 98.5 672 LEU B N 1
ATOM 11318 C CA . LEU B 1 672 ? 10.242 -31.422 -29.266 1 98.5 672 LEU B CA 1
ATOM 11319 C C . LEU B 1 672 ? 10.172 -32.875 -28.844 1 98.5 672 LEU B C 1
ATOM 11321 O O . LEU B 1 672 ? 10.711 -33.75 -29.531 1 98.5 672 LEU B O 1
ATOM 11325 N N . VAL B 1 673 ? 9.594 -33.156 -27.688 1 98.62 673 VAL B N 1
ATOM 11326 C CA . VAL B 1 673 ? 9.477 -34.5 -27.188 1 98.62 673 VAL B CA 1
ATOM 11327 C C . VAL B 1 673 ? 8.117 -34.719 -26.531 1 98.62 673 VAL B C 1
ATOM 11329 O O . VAL B 1 673 ? 7.68 -33.875 -25.734 1 98.62 673 VAL B O 1
ATOM 11332 N N . GLN B 1 674 ? 7.445 -35.75 -26.859 1 98.38 674 GLN B N 1
ATOM 11333 C CA . GLN B 1 674 ? 6.199 -36.156 -26.203 1 98.38 674 GLN B CA 1
ATOM 11334 C C . GLN B 1 674 ? 6.254 -37.594 -25.734 1 98.38 674 GLN B C 1
ATOM 11336 O O . GLN B 1 674 ? 6.824 -38.469 -26.422 1 98.38 674 GLN B O 1
ATOM 11341 N N . SER B 1 675 ? 5.73 -37.875 -24.562 1 98.31 675 SER B N 1
ATOM 11342 C CA . SER B 1 675 ? 5.746 -39.219 -24 1 98.31 675 SER B CA 1
ATOM 11343 C C . SER B 1 675 ? 4.461 -39.531 -23.219 1 98.31 675 SER B C 1
ATOM 11345 O O . SER B 1 675 ? 4.469 -40.312 -22.266 1 98.31 675 SER B O 1
ATOM 11347 N N . HIS B 1 676 ? 3.385 -38.781 -23.531 1 96.81 676 HIS B N 1
ATOM 11348 C CA . HIS B 1 676 ? 2.117 -38.969 -22.828 1 96.81 676 HIS B CA 1
ATOM 11349 C C . HIS B 1 676 ? 1.377 -40.219 -23.312 1 96.81 676 HIS B C 1
ATOM 11351 O O . HIS B 1 676 ? 0.447 -40.656 -22.656 1 96.81 676 HIS B O 1
ATOM 11357 N N . GLU B 1 677 ? 1.769 -40.688 -24.516 1 95.5 677 GLU B N 1
ATOM 11358 C CA . GLU B 1 677 ? 1.232 -41.938 -25 1 95.5 677 GLU B CA 1
ATOM 11359 C C . GLU B 1 677 ? 1.918 -43.125 -24.312 1 95.5 677 GLU B C 1
ATOM 11361 O O . GLU B 1 677 ? 3.139 -43.125 -24.141 1 95.5 677 GLU B O 1
ATOM 11366 N N . ASP B 1 678 ? 1.173 -44.094 -23.922 1 90.56 678 ASP B N 1
ATOM 11367 C CA . ASP B 1 678 ? 1.704 -45.219 -23.172 1 90.56 678 ASP B CA 1
ATOM 11368 C C . ASP B 1 678 ? 2.812 -45.938 -23.938 1 90.56 678 ASP B C 1
ATOM 11370 O O . ASP B 1 678 ? 2.582 -46.438 -25.047 1 90.56 678 ASP B O 1
ATOM 11374 N N . GLY B 1 679 ? 3.928 -45.875 -23.375 1 93.06 679 GLY B N 1
ATOM 11375 C CA . GLY B 1 679 ? 5.07 -46.625 -23.906 1 93.06 679 GLY B CA 1
ATOM 11376 C C . GLY B 1 679 ? 5.633 -46.031 -25.172 1 93.06 679 GLY B C 1
ATOM 11377 O O . GLY B 1 679 ? 6.383 -46.688 -25.906 1 93.06 679 GLY B O 1
ATOM 11378 N N . LYS B 1 680 ? 5.281 -44.875 -25.469 1 96.88 680 LYS B N 1
ATOM 11379 C CA . LYS B 1 680 ? 5.734 -44.25 -26.703 1 96.88 680 LYS B CA 1
ATOM 11380 C C . LYS B 1 680 ? 6.406 -42.906 -26.422 1 96.88 680 LYS B C 1
ATOM 11382 O O . LYS B 1 680 ? 5.941 -42.156 -25.594 1 96.88 680 LYS B O 1
ATOM 11387 N N . ILE B 1 681 ? 7.531 -42.719 -27.078 1 98.19 681 ILE B N 1
ATOM 11388 C CA . ILE B 1 681 ? 8.234 -41.438 -27.078 1 98.19 681 ILE B CA 1
ATOM 11389 C C . ILE B 1 681 ? 8.359 -40.906 -28.5 1 98.19 681 ILE B C 1
ATOM 11391 O O . ILE B 1 681 ? 8.906 -41.562 -29.375 1 98.19 681 ILE B O 1
ATOM 11395 N N . ARG B 1 682 ? 7.816 -39.719 -28.75 1 97.88 682 ARG B N 1
ATOM 11396 C CA . ARG B 1 682 ? 7.887 -39.125 -30.078 1 97.88 682 ARG B CA 1
ATOM 11397 C C . ARG B 1 682 ? 8.945 -38.031 -30.125 1 97.88 682 ARG B C 1
ATOM 11399 O O . ARG B 1 682 ? 9.008 -37.188 -29.25 1 97.88 682 ARG B O 1
ATOM 11406 N N . LEU B 1 683 ? 9.773 -38.094 -31.156 1 98.19 683 LEU B N 1
ATOM 11407 C CA . LEU B 1 683 ? 10.789 -37.062 -31.375 1 98.19 683 LEU B CA 1
ATOM 11408 C C . LEU B 1 683 ? 10.305 -36.031 -32.375 1 98.19 683 LEU B C 1
ATOM 11410 O O . LEU B 1 683 ? 9.773 -36.375 -33.438 1 98.19 683 LEU B O 1
ATOM 11414 N N . LEU B 1 684 ? 10.422 -34.781 -32.062 1 98.12 684 LEU B N 1
ATOM 11415 C CA . LEU B 1 684 ? 10.125 -33.625 -32.875 1 98.12 684 LEU B CA 1
ATOM 11416 C C . LEU B 1 684 ? 8.688 -33.656 -33.406 1 98.12 684 LEU B C 1
ATOM 11418 O O . LEU B 1 684 ? 8.453 -33.531 -34.594 1 98.12 684 LEU B O 1
ATOM 11422 N N . PRO B 1 685 ? 7.719 -33.844 -32.5 1 97.31 685 PRO B N 1
ATOM 11423 C CA . PRO B 1 685 ? 6.336 -34 -32.969 1 97.31 685 PRO B CA 1
ATOM 11424 C C . PRO B 1 685 ? 5.75 -32.719 -33.5 1 97.31 685 PRO B C 1
ATOM 11426 O O . PRO B 1 685 ? 4.824 -32.75 -34.312 1 97.31 685 PRO B O 1
ATOM 11429 N N . ALA B 1 686 ? 6.25 -31.578 -33.031 1 97.69 686 ALA B N 1
ATOM 11430 C CA . ALA B 1 686 ? 5.723 -30.281 -33.438 1 97.69 686 ALA B CA 1
ATOM 11431 C C . ALA B 1 686 ? 6.848 -29.266 -33.625 1 97.69 686 ALA B C 1
ATOM 11433 O O . ALA B 1 686 ? 6.691 -28.094 -33.281 1 97.69 686 ALA B O 1
ATOM 11434 N N . CYS B 1 687 ? 7.969 -29.672 -34.031 1 97.19 687 CYS B N 1
ATOM 11435 C CA . CYS B 1 687 ? 9.117 -28.812 -34.312 1 97.19 687 CYS B CA 1
ATOM 11436 C C . CYS B 1 687 ? 8.898 -27.969 -35.562 1 97.19 687 CYS B C 1
ATOM 11438 O O . CYS B 1 687 ? 8.695 -28.531 -36.656 1 97.19 687 CYS B O 1
ATOM 11440 N N . PRO B 1 688 ? 8.922 -26.719 -35.469 1 96.06 688 PRO B N 1
ATOM 11441 C CA . PRO B 1 688 ? 8.688 -25.906 -36.656 1 96.06 688 PRO B CA 1
ATOM 11442 C C . PRO B 1 688 ? 9.875 -25.906 -37.625 1 96.06 688 PRO B C 1
ATOM 11444 O O . PRO B 1 688 ? 11.023 -26.031 -37.188 1 96.06 688 PRO B O 1
ATOM 11447 N N . PRO B 1 689 ? 9.586 -25.594 -38.875 1 92.81 689 PRO B N 1
ATOM 11448 C CA . PRO B 1 689 ? 10.656 -25.594 -39.875 1 92.81 689 PRO B CA 1
ATOM 11449 C C . PRO B 1 689 ? 11.703 -24.516 -39.594 1 92.81 689 PRO B C 1
ATOM 11451 O O . PRO B 1 689 ? 12.867 -24.688 -39.969 1 92.81 689 PRO B O 1
ATOM 11454 N N . ILE B 1 690 ? 11.32 -23.516 -38.938 1 92.12 690 ILE B N 1
ATOM 11455 C CA . ILE B 1 690 ? 12.227 -22.391 -38.719 1 92.12 690 ILE B CA 1
ATOM 11456 C C . ILE B 1 690 ? 13.312 -22.812 -37.719 1 92.12 690 ILE B C 1
ATOM 11458 O O . ILE B 1 690 ? 14.367 -22.172 -37.656 1 92.12 690 ILE B O 1
ATOM 11462 N N . TRP B 1 691 ? 13.07 -23.938 -37 1 95.56 691 TRP B N 1
ATOM 11463 C CA . TRP B 1 691 ? 14.125 -24.516 -36.156 1 95.56 691 TRP B CA 1
ATOM 11464 C C . TRP B 1 691 ? 15 -25.469 -36.969 1 95.56 691 TRP B C 1
ATOM 11466 O O . TRP B 1 691 ? 15 -26.672 -36.75 1 95.56 691 TRP B O 1
ATOM 11476 N N . LYS B 1 692 ? 15.75 -24.938 -37.812 1 93.44 692 LYS B N 1
ATOM 11477 C CA . LYS B 1 692 ? 16.469 -25.688 -38.844 1 93.44 692 LYS B CA 1
ATOM 11478 C C . LYS B 1 692 ? 17.453 -26.688 -38.188 1 93.44 692 LYS B C 1
ATOM 11480 O O . LYS B 1 692 ? 17.625 -27.797 -38.688 1 93.44 692 LYS B O 1
ATOM 11485 N N . SER B 1 693 ? 18.125 -26.25 -37.312 1 94.56 693 SER B N 1
ATOM 11486 C CA . SER B 1 693 ? 19.062 -27.125 -36.594 1 94.56 693 SER B CA 1
ATOM 11487 C C . SER B 1 693 ? 18.938 -26.953 -35.094 1 94.56 693 SER B C 1
ATOM 11489 O O . SER B 1 693 ? 18.672 -25.859 -34.594 1 94.56 693 SER B O 1
ATOM 11491 N N . GLY B 1 694 ? 19.109 -28.109 -34.406 1 96.56 694 GLY B N 1
ATOM 11492 C CA . GLY B 1 694 ? 19.031 -28.062 -32.969 1 96.56 694 GLY B CA 1
ATOM 11493 C C . GLY B 1 694 ? 19.547 -29.328 -32.281 1 96.56 694 GLY B C 1
ATOM 11494 O O . GLY B 1 694 ? 19.859 -30.312 -32.969 1 96.56 694 GLY B O 1
ATOM 11495 N N . ARG B 1 695 ? 19.797 -29.188 -31.094 1 97.69 695 ARG B N 1
ATOM 11496 C CA . ARG B 1 695 ? 20.203 -30.297 -30.234 1 97.69 695 ARG B CA 1
ATOM 11497 C C . ARG B 1 695 ? 19.547 -30.203 -28.859 1 97.69 695 ARG B C 1
ATOM 11499 O O . ARG B 1 695 ? 19.453 -29.109 -28.297 1 97.69 695 ARG B O 1
ATOM 11506 N N . LEU B 1 696 ? 19 -31.281 -28.438 1 98.31 696 LEU B N 1
ATOM 11507 C CA . LEU B 1 696 ? 18.375 -31.375 -27.125 1 98.31 696 LEU B CA 1
ATOM 11508 C C . LEU B 1 696 ? 19 -32.5 -26.297 1 98.31 696 LEU B C 1
ATOM 11510 O O . LEU B 1 696 ? 19.094 -33.625 -26.75 1 98.31 696 LEU B O 1
ATOM 11514 N N . ARG B 1 697 ? 19.453 -32.188 -25.109 1 98.31 697 ARG B N 1
ATOM 11515 C CA . ARG B 1 697 ? 20.047 -33.156 -24.188 1 98.31 697 ARG B CA 1
ATOM 11516 C C . ARG B 1 697 ? 19.406 -33.062 -22.812 1 98.31 697 ARG B C 1
ATOM 11518 O O . ARG B 1 697 ? 19.203 -31.969 -22.281 1 98.31 697 ARG B O 1
ATOM 11525 N N . GLY B 1 698 ? 19.125 -34.188 -22.266 1 98.56 698 GLY B N 1
ATOM 11526 C CA . GLY B 1 698 ? 18.734 -34.25 -20.875 1 98.56 698 GLY B CA 1
ATOM 11527 C C . GLY B 1 698 ? 17.25 -34.156 -20.656 1 98.56 698 GLY B C 1
ATOM 11528 O O . GLY B 1 698 ? 16.781 -34.156 -19.516 1 98.56 698 GLY B O 1
ATOM 11529 N N . VAL B 1 699 ? 16.469 -34.125 -21.734 1 98.75 699 VAL B N 1
ATOM 11530 C CA . VAL B 1 699 ? 15.016 -34.031 -21.594 1 98.75 699 VAL B CA 1
ATOM 11531 C C . VAL B 1 699 ? 14.484 -35.375 -21.047 1 98.75 699 VAL B C 1
ATOM 11533 O O . VAL B 1 699 ? 14.984 -36.438 -21.422 1 98.75 699 VAL B O 1
ATOM 11536 N N . ARG B 1 700 ? 13.531 -35.281 -20.141 1 98.75 700 ARG B N 1
ATOM 11537 C CA . ARG B 1 700 ? 12.977 -36.5 -19.531 1 98.75 700 ARG B CA 1
ATOM 11538 C C . ARG B 1 700 ? 11.695 -36.906 -20.234 1 98.75 700 ARG B C 1
ATOM 11540 O O . ARG B 1 700 ? 10.992 -36.094 -20.812 1 98.75 700 ARG B O 1
ATOM 11547 N N . ALA B 1 701 ? 11.406 -38.094 -20.219 1 98.69 701 ALA B N 1
ATOM 11548 C CA . ALA B 1 701 ? 10.156 -38.688 -20.688 1 98.69 701 ALA B CA 1
ATOM 11549 C C . ALA B 1 701 ? 9.57 -39.656 -19.656 1 98.69 701 ALA B C 1
ATOM 11551 O O . ALA B 1 701 ? 10.297 -40.156 -18.812 1 98.69 701 ALA B O 1
ATOM 11552 N N . ARG B 1 702 ? 8.281 -39.812 -19.719 1 98.19 702 ARG B N 1
ATOM 11553 C CA . ARG B 1 702 ? 7.609 -40.781 -18.828 1 98.19 702 ARG B CA 1
ATOM 11554 C C . ARG B 1 702 ? 8.203 -42.156 -18.984 1 98.19 702 ARG B C 1
ATOM 11556 O O . ARG B 1 702 ? 8.609 -42.562 -20.078 1 98.19 702 ARG B O 1
ATOM 11563 N N . GLY B 1 703 ? 8.156 -42.906 -17.859 1 96.88 703 GLY B N 1
ATOM 11564 C CA . GLY B 1 703 ? 8.773 -44.219 -17.828 1 96.88 703 GLY B CA 1
ATOM 11565 C C . GLY B 1 703 ? 10.219 -44.188 -17.359 1 96.88 703 GLY B C 1
ATOM 11566 O O . GLY B 1 703 ? 10.898 -45.219 -17.375 1 96.88 703 GLY B O 1
ATOM 11567 N N . GLY B 1 704 ? 10.695 -42.969 -16.922 1 97.69 704 GLY B N 1
ATOM 11568 C CA . GLY B 1 704 ? 12.039 -42.812 -16.391 1 97.69 704 GLY B CA 1
ATOM 11569 C C . GLY B 1 704 ? 13.109 -42.75 -17.453 1 97.69 704 GLY B C 1
ATOM 11570 O O . GLY B 1 704 ? 14.211 -43.281 -17.266 1 97.69 704 GLY B O 1
ATOM 11571 N N . PHE B 1 705 ? 12.805 -42.156 -18.594 1 98.44 705 PHE B N 1
ATOM 11572 C CA . PHE B 1 705 ? 13.75 -42.062 -19.688 1 98.44 705 PHE B CA 1
ATOM 11573 C C . PHE B 1 705 ? 14.352 -40.656 -19.75 1 98.44 705 PHE B C 1
ATOM 11575 O O . PHE B 1 705 ? 13.703 -39.688 -19.375 1 98.44 705 PHE B O 1
ATOM 11582 N N . GLU B 1 706 ? 15.547 -40.531 -20.141 1 98.62 706 GLU B N 1
ATOM 11583 C CA . GLU B 1 706 ? 16.25 -39.281 -20.484 1 98.62 706 GLU B CA 1
ATOM 11584 C C . GLU B 1 706 ? 16.828 -39.344 -21.891 1 98.62 706 GLU B C 1
ATOM 11586 O O . GLU B 1 706 ? 17.422 -40.344 -22.281 1 98.62 706 GLU B O 1
ATOM 11591 N N . LEU B 1 707 ? 16.625 -38.281 -22.688 1 98.69 707 LEU B N 1
ATOM 11592 C CA . LEU B 1 707 ? 16.969 -38.375 -24.109 1 98.69 707 LEU B CA 1
ATOM 11593 C C . LEU B 1 707 ? 18 -37.312 -24.469 1 98.69 707 LEU B C 1
ATOM 11595 O O . LEU B 1 707 ? 18.047 -36.25 -23.844 1 98.69 707 LEU B O 1
ATOM 11599 N N . GLU B 1 708 ? 18.781 -37.594 -25.5 1 98.31 708 GLU B N 1
ATOM 11600 C CA . GLU B 1 708 ? 19.656 -36.656 -26.203 1 98.31 708 GLU B CA 1
ATOM 11601 C C . GLU B 1 708 ? 19.641 -36.938 -27.703 1 98.31 708 GLU B C 1
ATOM 11603 O O . GLU B 1 708 ? 19.781 -38.062 -28.141 1 98.31 708 GLU B O 1
ATOM 11608 N N . PHE B 1 709 ? 19.422 -35.938 -28.5 1 97.94 709 PHE B N 1
ATOM 11609 C CA . PHE B 1 709 ? 19.438 -36.094 -29.953 1 97.94 709 PHE B CA 1
ATOM 11610 C C . PHE B 1 709 ? 19.594 -34.75 -30.641 1 97.94 709 PHE B C 1
ATOM 11612 O O . PHE B 1 709 ? 19.406 -33.688 -30 1 97.94 709 PHE B O 1
ATOM 11619 N N . GLY B 1 710 ? 20.016 -34.719 -31.828 1 97.44 710 GLY B N 1
ATOM 11620 C CA . GLY B 1 710 ? 20.094 -33.531 -32.688 1 97.44 710 GLY B CA 1
ATOM 11621 C C . GLY B 1 710 ? 19.297 -33.656 -33.969 1 97.44 710 GLY B C 1
ATOM 11622 O O . GLY B 1 710 ? 18.875 -34.781 -34.312 1 97.44 710 GLY B O 1
ATOM 11623 N N . TRP B 1 711 ? 19 -32.625 -34.594 1 96.81 711 TRP B N 1
ATOM 11624 C CA . TRP B 1 711 ? 18.25 -32.656 -35.844 1 96.81 711 TRP B CA 1
ATOM 11625 C C . TRP B 1 711 ? 18.703 -31.547 -36.781 1 96.81 711 TRP B C 1
ATOM 11627 O O . TRP B 1 711 ? 19.328 -30.578 -36.375 1 96.81 711 TRP B O 1
ATOM 11637 N N . GLU B 1 712 ? 18.547 -31.688 -37.969 1 95.31 712 GLU B N 1
ATOM 11638 C CA . GLU B 1 712 ? 18.719 -30.75 -39.062 1 95.31 712 GLU B CA 1
ATOM 11639 C C . GLU B 1 712 ? 17.578 -30.859 -40.062 1 95.31 712 GLU B C 1
ATOM 11641 O O . GLU B 1 712 ? 17.266 -31.938 -40.562 1 95.31 712 GLU B O 1
ATOM 11646 N N . ASP B 1 713 ? 17.031 -29.781 -40.344 1 92.88 713 ASP B N 1
ATOM 11647 C CA . ASP B 1 713 ? 15.945 -29.656 -41.312 1 92.88 713 ASP B CA 1
ATOM 11648 C C . ASP B 1 713 ? 14.828 -30.656 -41.031 1 92.88 713 ASP B C 1
ATOM 11650 O O . ASP B 1 713 ? 14.375 -31.375 -41.906 1 92.88 713 ASP B O 1
ATOM 11654 N N . GLY B 1 714 ? 14.594 -30.828 -39.656 1 90.81 714 GLY B N 1
ATOM 11655 C CA . GLY B 1 714 ? 13.438 -31.609 -39.25 1 90.81 714 GLY B CA 1
ATOM 11656 C C . GLY B 1 714 ? 13.719 -33.094 -39.156 1 90.81 714 GLY B C 1
ATOM 11657 O O . GLY B 1 714 ? 12.828 -33.875 -38.812 1 90.81 714 GLY B O 1
ATOM 11658 N N . ALA B 1 715 ? 14.922 -33.438 -39.5 1 93.5 715 ALA B N 1
ATOM 11659 C CA . ALA B 1 715 ? 15.305 -34.844 -39.406 1 93.5 715 ALA B CA 1
ATOM 11660 C C . ALA B 1 715 ? 16.375 -35.062 -38.344 1 93.5 715 ALA B C 1
ATOM 11662 O O . ALA B 1 715 ? 17.266 -34.25 -38.156 1 93.5 715 ALA B O 1
ATOM 11663 N N . ILE B 1 716 ? 16.25 -36.25 -37.719 1 96.38 716 ILE B N 1
ATOM 11664 C CA . ILE B 1 716 ? 17.234 -36.562 -36.688 1 96.38 716 ILE B CA 1
ATOM 11665 C C . ILE B 1 716 ? 18.594 -36.781 -37.344 1 96.38 716 ILE B C 1
ATOM 11667 O O . ILE B 1 716 ? 18.719 -37.469 -38.344 1 96.38 716 ILE B O 1
ATOM 11671 N N . CYS B 1 717 ? 19.469 -36.062 -36.812 1 93.56 717 CYS B N 1
ATOM 11672 C CA . CYS B 1 717 ? 20.859 -36.219 -37.25 1 93.56 717 CYS B CA 1
ATOM 11673 C C . CYS B 1 717 ? 21.703 -36.875 -36.188 1 93.56 717 CYS B C 1
ATOM 11675 O O . CYS B 1 717 ? 21.781 -36.375 -35.062 1 93.56 717 CYS B O 1
ATOM 11677 N N . GLY B 1 718 ? 22.375 -38 -36.594 1 92.88 718 GLY B N 1
ATOM 11678 C CA . GLY B 1 718 ? 23.172 -38.719 -35.594 1 92.88 718 GLY B CA 1
ATOM 11679 C C . GLY B 1 718 ? 22.359 -39.625 -34.719 1 92.88 718 GLY B C 1
ATOM 11680 O O . GLY B 1 718 ? 21.188 -39.906 -35 1 92.88 718 GLY B O 1
ATOM 11681 N N . PRO B 1 719 ? 22.953 -40.094 -33.656 1 95.56 719 PRO B N 1
ATOM 11682 C CA . PRO B 1 719 ? 22.266 -41.062 -32.812 1 95.56 719 PRO B CA 1
ATOM 11683 C C . PRO B 1 719 ? 21.281 -40.375 -31.844 1 95.56 719 PRO B C 1
ATOM 11685 O O . PRO B 1 719 ? 21.453 -39.188 -31.516 1 95.56 719 PRO B O 1
ATOM 11688 N N . VAL B 1 720 ? 20.297 -41.062 -31.484 1 97.75 720 VAL B N 1
ATOM 11689 C CA . VAL B 1 720 ? 19.453 -40.75 -30.344 1 97.75 720 VAL B CA 1
ATOM 11690 C C . VAL B 1 720 ? 19.906 -41.531 -29.125 1 97.75 720 VAL B C 1
ATOM 11692 O O . VAL B 1 720 ? 19.953 -42.781 -29.156 1 97.75 720 VAL B O 1
ATOM 11695 N N . ILE B 1 721 ? 20.344 -40.875 -28.125 1 98.38 721 ILE B N 1
ATOM 11696 C CA . ILE B 1 721 ? 20.766 -41.531 -26.891 1 98.38 721 ILE B CA 1
ATOM 11697 C C . ILE B 1 721 ? 19.594 -41.562 -25.906 1 98.38 721 ILE B C 1
ATOM 11699 O O . ILE B 1 721 ? 19 -40.5 -25.594 1 98.38 721 ILE B O 1
ATOM 11703 N N . VAL B 1 722 ? 19.203 -42.75 -25.438 1 98.38 722 VAL B N 1
ATOM 11704 C CA . VAL B 1 722 ? 18.125 -42.906 -24.469 1 98.38 722 VAL B CA 1
ATOM 11705 C C . VAL B 1 722 ? 18.672 -43.594 -23.203 1 98.38 722 VAL B C 1
ATOM 11707 O O . VAL B 1 722 ? 19.188 -44.688 -23.25 1 98.38 722 VAL B O 1
ATOM 11710 N N . LYS B 1 723 ? 18.672 -42.844 -22.141 1 98.5 723 LYS B N 1
ATOM 11711 C CA . LYS B 1 723 ? 18.969 -43.438 -20.844 1 98.5 723 LYS B CA 1
ATOM 11712 C C . LYS B 1 723 ? 17.688 -43.938 -20.172 1 98.5 723 LYS B C 1
ATOM 11714 O O . LYS B 1 723 ? 16.734 -43.188 -19.984 1 98.5 723 LYS B O 1
ATOM 11719 N N . SER B 1 724 ? 17.609 -45.219 -19.859 1 98.12 724 SER B N 1
ATOM 11720 C CA . SER B 1 724 ? 16.453 -45.844 -19.219 1 98.12 724 SER B CA 1
ATOM 11721 C C . SER B 1 724 ? 16.766 -46.156 -17.75 1 98.12 724 SER B C 1
ATOM 11723 O O . SER B 1 724 ? 17.594 -47 -17.453 1 98.12 724 SER B O 1
ATOM 11725 N N . GLU B 1 725 ? 16.078 -45.5 -16.875 1 96.88 725 GLU B N 1
ATOM 11726 C CA . GLU B 1 725 ? 16.344 -45.625 -15.445 1 96.88 725 GLU B CA 1
ATOM 11727 C C . GLU B 1 725 ? 15.492 -46.75 -14.828 1 96.88 725 GLU B C 1
ATOM 11729 O O . GLU B 1 725 ? 15.875 -47.344 -13.82 1 96.88 725 GLU B O 1
ATOM 11734 N N . LEU B 1 726 ? 14.32 -47.062 -15.398 1 96.56 726 LEU B N 1
ATOM 11735 C CA . LEU B 1 726 ? 13.383 -48 -14.781 1 96.56 726 LEU B CA 1
ATOM 11736 C C . LEU B 1 726 ? 13.32 -49.312 -15.555 1 96.56 726 LEU B C 1
ATOM 11738 O O . LEU B 1 726 ? 12.727 -50.281 -15.086 1 96.56 726 LEU B O 1
ATOM 11742 N N . GLY B 1 727 ? 13.859 -49.344 -16.75 1 96.75 727 GLY B N 1
ATOM 11743 C CA . GLY B 1 727 ? 13.922 -50.562 -17.547 1 96.75 727 GLY B CA 1
ATOM 11744 C C . GLY B 1 727 ? 12.617 -50.875 -18.266 1 96.75 727 GLY B C 1
ATOM 11745 O O . GLY B 1 727 ? 12.438 -51.969 -18.797 1 96.75 727 GLY B O 1
ATOM 11746 N N . LEU B 1 728 ? 11.758 -49.906 -18.328 1 96.19 728 LEU B N 1
ATOM 11747 C CA . LEU B 1 728 ? 10.477 -50.125 -19 1 96.19 728 LEU B CA 1
ATOM 11748 C C . LEU B 1 728 ? 10.641 -50.125 -20.516 1 96.19 728 LEU B C 1
ATOM 11750 O O . LEU B 1 728 ? 11.617 -49.562 -21.031 1 96.19 728 LEU B O 1
ATOM 11754 N N . ARG B 1 729 ? 9.719 -50.719 -21.125 1 96.81 729 ARG B N 1
ATOM 11755 C CA . ARG B 1 729 ? 9.719 -50.75 -22.578 1 96.81 729 ARG B CA 1
ATOM 11756 C C . ARG B 1 729 ? 9.133 -49.469 -23.156 1 96.81 729 ARG B C 1
ATOM 11758 O O . ARG B 1 729 ? 8.141 -48.938 -22.656 1 96.81 729 ARG B O 1
ATOM 11765 N N . ALA B 1 730 ? 9.836 -48.906 -24.234 1 97.12 730 ALA B N 1
ATOM 11766 C CA . ALA B 1 730 ? 9.328 -47.719 -24.938 1 97.12 730 ALA B CA 1
ATOM 11767 C C . ALA B 1 730 ? 9.641 -47.812 -26.438 1 97.12 730 ALA B C 1
ATOM 11769 O O . ALA B 1 730 ? 10.695 -48.312 -26.828 1 97.12 730 ALA B O 1
ATOM 11770 N N . ILE B 1 731 ? 8.695 -47.406 -27.203 1 97.56 731 ILE B N 1
ATOM 11771 C CA . ILE B 1 731 ? 8.898 -47.219 -28.641 1 97.56 731 ILE B CA 1
ATOM 11772 C C . ILE B 1 731 ? 9.266 -45.781 -28.922 1 97.56 731 ILE B C 1
ATOM 11774 O O . ILE B 1 731 ? 8.492 -44.844 -28.641 1 97.56 731 ILE B O 1
ATOM 11778 N N . VAL B 1 732 ? 10.461 -45.531 -29.438 1 97.94 732 VAL B N 1
ATOM 11779 C CA . VAL B 1 732 ? 10.891 -44.219 -29.859 1 97.94 732 VAL B CA 1
ATOM 11780 C C . VAL B 1 732 ? 10.523 -44 -31.328 1 97.94 732 VAL B C 1
ATOM 11782 O O . VAL B 1 732 ? 11.039 -44.688 -32.219 1 97.94 732 VAL B O 1
ATOM 11785 N N . GLN B 1 733 ? 9.641 -43.062 -31.531 1 96.88 733 GLN B N 1
ATOM 11786 C CA . GLN B 1 733 ? 9.141 -42.75 -32.875 1 96.88 733 GLN B CA 1
ATOM 11787 C C . GLN B 1 733 ? 9.891 -41.562 -33.469 1 96.88 733 GLN B C 1
ATOM 11789 O O . GLN B 1 733 ? 9.836 -40.469 -32.906 1 96.88 733 GLN B O 1
ATOM 11794 N N . TYR B 1 734 ? 10.586 -41.75 -34.562 1 96.44 734 TYR B N 1
ATOM 11795 C CA . TYR B 1 734 ? 11.289 -40.656 -35.281 1 96.44 734 TYR B CA 1
ATOM 11796 C C . TYR B 1 734 ? 10.312 -39.781 -36.031 1 96.44 734 TYR B C 1
ATOM 11798 O O . TYR B 1 734 ? 9.18 -40.188 -36.312 1 96.44 734 TYR B O 1
ATOM 11806 N N . PRO B 1 735 ? 10.695 -38.594 -36.344 1 94.88 735 PRO B N 1
ATOM 11807 C CA . PRO B 1 735 ? 9.781 -37.656 -37.031 1 94.88 735 PRO B CA 1
ATOM 11808 C C . PRO B 1 735 ? 9.391 -38.125 -38.406 1 94.88 735 PRO B C 1
ATOM 11810 O O . PRO B 1 735 ? 10.055 -38.969 -39 1 94.88 735 PRO B O 1
ATOM 11813 N N . ASN B 1 736 ? 8.266 -37.594 -38.906 1 88.75 736 ASN B N 1
ATOM 11814 C CA . ASN B 1 736 ? 7.785 -37.812 -40.281 1 88.75 736 ASN B CA 1
ATOM 11815 C C . ASN B 1 736 ? 7.57 -39.281 -40.594 1 88.75 736 ASN B C 1
ATOM 11817 O O . ASN B 1 736 ? 8 -39.781 -41.625 1 88.75 736 ASN B O 1
ATOM 11821 N N . ASP B 1 737 ? 6.988 -39.969 -39.594 1 85 737 ASP B N 1
ATOM 11822 C CA . ASP B 1 737 ? 6.707 -41.406 -39.719 1 85 737 ASP B CA 1
ATOM 11823 C C . ASP B 1 737 ? 7.98 -42.188 -40.031 1 85 737 ASP B C 1
ATOM 11825 O O . ASP B 1 737 ? 7.969 -43.094 -40.844 1 85 737 ASP B O 1
ATOM 11829 N N . GLY B 1 738 ? 8.961 -41.719 -39.438 1 89.38 738 GLY B N 1
ATOM 11830 C CA . GLY B 1 738 ? 10.242 -42.406 -39.562 1 89.38 738 GLY B CA 1
ATOM 11831 C C . GLY B 1 738 ? 10.312 -43.688 -38.781 1 89.38 738 GLY B C 1
ATOM 11832 O O . GLY B 1 738 ? 9.281 -44.25 -38.406 1 89.38 738 GLY B O 1
ATOM 11833 N N . PRO B 1 739 ? 11.484 -44.156 -38.594 1 91.75 739 PRO B N 1
ATOM 11834 C CA . PRO B 1 739 ? 11.672 -45.469 -37.938 1 91.75 739 PRO B CA 1
ATOM 11835 C C . PRO B 1 739 ? 11.148 -45.469 -36.5 1 91.75 739 PRO B C 1
ATOM 11837 O O . PRO B 1 739 ? 11.047 -44.438 -35.875 1 91.75 739 PRO B O 1
ATOM 11840 N N . ARG B 1 740 ? 10.734 -46.625 -36.125 1 95.62 740 ARG B N 1
ATOM 11841 C CA . ARG B 1 740 ? 10.398 -46.938 -34.719 1 95.62 740 ARG B CA 1
ATOM 11842 C C . ARG B 1 740 ? 11.477 -47.812 -34.094 1 95.62 740 ARG B C 1
ATOM 11844 O O . ARG B 1 740 ? 11.844 -48.844 -34.625 1 95.62 740 ARG B O 1
ATOM 11851 N N . ARG B 1 741 ? 12 -47.312 -33.031 1 95.94 741 ARG B N 1
ATOM 11852 C CA . ARG B 1 741 ? 13.008 -48.094 -32.312 1 95.94 741 ARG B CA 1
ATOM 11853 C C . ARG B 1 741 ? 12.516 -48.438 -30.922 1 95.94 741 ARG B C 1
ATOM 11855 O O . ARG B 1 741 ? 11.844 -47.656 -30.266 1 95.94 741 ARG B O 1
ATOM 11862 N N . ILE B 1 742 ? 12.797 -49.625 -30.5 1 96.5 742 ILE B N 1
ATOM 11863 C CA . ILE B 1 742 ? 12.328 -50.125 -29.203 1 96.5 742 ILE B CA 1
ATOM 11864 C C . ILE B 1 742 ? 13.477 -50.094 -28.203 1 96.5 742 ILE B C 1
ATOM 11866 O O . ILE B 1 742 ? 14.609 -50.469 -28.531 1 96.5 742 ILE B O 1
ATOM 11870 N N . VAL B 1 743 ? 13.25 -49.531 -27.109 1 96.06 743 VAL B N 1
ATOM 11871 C CA . VAL B 1 743 ? 14.172 -49.594 -25.969 1 96.06 743 VAL B CA 1
ATOM 11872 C C . VAL B 1 743 ? 13.547 -50.406 -24.844 1 96.06 743 VAL B C 1
ATOM 11874 O O . VAL B 1 743 ? 12.375 -50.219 -24.5 1 96.06 743 VAL B O 1
ATOM 11877 N N . GLU B 1 744 ? 14.227 -51.375 -24.281 1 95.06 744 GLU B N 1
ATOM 11878 C CA . GLU B 1 744 ? 13.797 -52.188 -23.156 1 95.06 744 GLU B CA 1
ATOM 11879 C C . GLU B 1 744 ? 14.977 -52.562 -22.281 1 95.06 744 GLU B C 1
ATOM 11881 O O . GLU B 1 744 ? 16.016 -53.031 -22.766 1 95.06 744 GLU B O 1
ATOM 11886 N N . GLY B 1 745 ? 14.828 -52.438 -20.984 1 95.69 745 GLY B N 1
ATOM 11887 C CA . GLY B 1 745 ? 15.914 -52.688 -20.047 1 95.69 745 GLY B CA 1
ATOM 11888 C C . GLY B 1 745 ? 16.516 -51.406 -19.484 1 95.69 745 GLY B C 1
ATOM 11889 O O . GLY B 1 745 ? 16.188 -50.312 -19.938 1 95.69 745 GLY B O 1
ATOM 11890 N N . MET B 1 746 ? 17.312 -51.531 -18.484 1 96.69 746 MET B N 1
ATOM 11891 C CA . MET B 1 746 ? 17.984 -50.406 -17.844 1 96.69 746 MET B CA 1
ATOM 11892 C C . MET B 1 746 ? 19.297 -50.062 -18.547 1 96.69 746 MET B C 1
ATOM 11894 O O . MET B 1 746 ? 19.938 -50.938 -19.109 1 96.69 746 MET B O 1
ATOM 11898 N N . GLY B 1 747 ? 19.656 -48.812 -18.547 1 96.19 747 GLY B N 1
ATOM 11899 C CA . GLY B 1 747 ? 20.953 -48.406 -19.094 1 96.19 747 GLY B CA 1
ATOM 11900 C C . GLY B 1 747 ? 20.812 -47.406 -20.234 1 96.19 747 GLY B C 1
ATOM 11901 O O . GLY B 1 747 ? 19.766 -46.781 -20.391 1 96.19 747 GLY B O 1
ATOM 11902 N N . SER B 1 748 ? 21.891 -47.188 -20.938 1 97.12 748 SER B N 1
ATOM 11903 C CA . SER B 1 748 ? 21.953 -46.219 -22.047 1 97.12 748 SER B CA 1
ATOM 11904 C C . SER B 1 748 ? 21.859 -46.938 -23.391 1 97.12 748 SER B C 1
ATOM 11906 O O . SER B 1 748 ? 22.594 -47.875 -23.656 1 97.12 748 SER B O 1
ATOM 11908 N N . PHE B 1 749 ? 20.984 -46.531 -24.234 1 97.19 749 PHE B N 1
ATOM 11909 C CA . PHE B 1 749 ? 20.766 -47.062 -25.578 1 97.19 749 PHE B CA 1
ATOM 11910 C C . PHE B 1 749 ? 21.141 -46.031 -26.625 1 97.19 749 PHE B C 1
ATOM 11912 O O . PHE B 1 749 ? 20.812 -44.844 -26.5 1 97.19 749 PHE B O 1
ATOM 11919 N N . ILE B 1 750 ? 21.906 -46.406 -27.594 1 97.19 750 ILE B N 1
ATOM 11920 C CA . ILE B 1 750 ? 22.234 -45.562 -28.734 1 97.19 750 ILE B CA 1
ATOM 11921 C C . ILE B 1 750 ? 21.438 -46.031 -29.953 1 97.19 750 ILE B C 1
ATOM 11923 O O . ILE B 1 750 ? 21.656 -47.156 -30.453 1 97.19 750 ILE B O 1
ATOM 11927 N N . LEU B 1 751 ? 20.5 -45.219 -30.328 1 94.62 751 LEU B N 1
ATOM 11928 C CA . LEU B 1 751 ? 19.641 -45.562 -31.469 1 94.62 751 LEU B CA 1
ATOM 11929 C C . LEU B 1 751 ? 20.109 -44.844 -32.719 1 94.62 751 LEU B C 1
ATOM 11931 O O . LEU B 1 751 ? 20.234 -43.625 -32.75 1 94.62 751 LEU B O 1
ATOM 11935 N N . ASN B 1 752 ? 20.516 -45.625 -33.812 1 82.81 752 ASN B N 1
ATOM 11936 C CA . ASN B 1 752 ? 20.969 -45.094 -35.094 1 82.81 752 ASN B CA 1
ATOM 11937 C C . ASN B 1 752 ? 19.844 -45.125 -36.125 1 82.81 752 ASN B C 1
ATOM 11939 O O . ASN B 1 752 ? 18.969 -45.969 -36.062 1 82.81 752 ASN B O 1
ATOM 11943 N N . GLY B 1 753 ? 19.406 -44.062 -36.781 1 66.19 753 GLY B N 1
ATOM 11944 C CA . GLY B 1 753 ? 18.359 -44 -37.781 1 66.19 753 GLY B CA 1
ATOM 11945 C C . GLY B 1 753 ? 18.391 -45.156 -38.75 1 66.19 753 GLY B C 1
ATOM 11946 O O . GLY B 1 753 ? 17.375 -45.531 -39.312 1 66.19 753 GLY B O 1
ATOM 11947 N N . ASP B 1 754 ? 19.641 -45.594 -39.312 1 54.03 754 ASP B N 1
ATOM 11948 C CA . ASP B 1 754 ? 19.781 -46.562 -40.406 1 54.03 754 ASP B CA 1
ATOM 11949 C C . ASP B 1 754 ? 19.625 -48 -39.906 1 54.03 754 ASP B C 1
ATOM 11951 O O . ASP B 1 754 ? 19.547 -48.938 -40.688 1 54.03 754 ASP B O 1
ATOM 11955 N N . ASP B 1 755 ? 19.766 -48.344 -38.625 1 43.09 755 ASP B N 1
ATOM 11956 C CA . ASP B 1 755 ? 19.656 -49.781 -38.531 1 43.09 755 ASP B CA 1
ATOM 11957 C C . ASP B 1 755 ? 18.203 -50.25 -38.5 1 43.09 755 ASP B C 1
ATOM 11959 O O . ASP B 1 755 ? 17.359 -49.594 -37.875 1 43.09 755 ASP B O 1
#

Sequence (1510 aa):
MSELWYKRPAAGWDEALPVGNGRLGAMVYGRTDAELLQLNEDSVWYGGPQDRIPDDALRNLPHLRELIRQGAHTEAEELVRRAFFASPNSQRHYEPLGTLSLEFGHPFDQVKSFRRSLDLKTGISHVDYEYDGVQFHRQVLASYPDSVLAIRVQASRCTEFLVRLSRLSELEYETNEFLDDIVVEGQFITMHVTPGGRDSNRAACKLTIRCESDKQGPTRIERVGKALVVNASDALILIAAQSTYRYKDIDHATRVNLTSALAHSTDTIWSRHVADYQALYGRLELLLGPDATDIPTDERILNARDPGLIALYLHYARYLLISCSRPGKVDDSDRVLPATLQGIWNPSFHPPWGCRYTLNINLQMNYWPANVGNLAECEQPLFALLERLAATGAETARKMYGCRGWTVHHNTDLWADTGPVDRWMPATLWPLGGAWLCTHIWEHYLFSGDRRFLRRILPVLIGCVEFLLDYLVYDASGQYKVTNPSLSPENTFRDEKGNAGILCEGSTIDIQLVRAVLEAFVAALRVLDVTENKLLLEVRDTLRRLPPLRIGSAGQLQEWMVDYEELEPGHRHVSHLWALYPGYDINLVTTPELAKSCAVTLKRRQSAGGGHTGWSRAWLLNLQARLRDADECANHIEQLLAKSTLPNLLDTHPPFQIDGNFGGGAGILEMLVQSHEDGKIRLLPACPPIWKSGRLRGVRARGGFELEFGWEDGAICGPVIVKSELGLRAIVQYPNDGPRRIVEGMGSFILNGDDMSELWYKRPAAGWDEALPVGNGRLGAMVYGRTDAELLQLNEDSVWYGGPQDRIPDDALRNLPHLRELIRQGAHTEAEELVRRAFFASPNSQRHYEPLGTLSLEFGHPFDQVKSFRRSLDLKTGISHVDYEYDGVQFHRQVLASYPDSVLAIRVQASRCTEFLVRLSRLSELEYETNEFLDDIVVEGQFITMHVTPGGRDSNRAACKLTIRCESDKQGPTRIERVGKALVVNASDALILIAAQSTYRYKDIDHATRVNLTSALAHSTDTIWSRHVADYQALYGRLELLLGPDATDIPTDERILNARDPGLIALYLHYARYLLISCSRPGKVDDSDRVLPATLQGIWNPSFHPPWGCRYTLNINLQMNYWPANVGNLAECEQPLFALLERLAATGAETARKMYGCRGWTVHHNTDLWADTGPVDRWMPATLWPLGGAWLCTHIWEHYLFSGDRRFLRRILPVLIGCVEFLLDYLVYDASGQYKVTNPSLSPENTFRDEKGNAGILCEGSTIDIQLVRAVLEAFVAALRVLDVTENKLLLEVRDTLRRLPPLRIGSAGQLQEWMVDYEELEPGHRHVSHLWALYPGYDINLVTTPELAKSCAVTLKRRQSAGGGHTGWSRAWLLNLQARLRDADECANHIEQLLAKSTLPNLLDTHPPFQIDGNFGGGAGILEMLVQSHEDGKIRLLPACPPIWKSGRLRGVRARGGFELEFGWEDGAICGPVIVKSELGLRAIVQYPNDGPRRIVEGMGSFILNGDD

Secondary structure (DSSP, 8-state):
--EEEESS--SSGGG-EEEE-SSEEEEE---SSEEEEEEEETT-BSS-------TTHHHHHHHHHHHHHHT-HHHHHHHHHHHTS-SSSSPP-B---EEEEEE----GGG-EEEEEEEETTTTEEEEEEEETTEEEEEEEEEETTTTEEEEEEEEEEEEEEEEEEE---S-TT------SEEEEETTEEEEEE--SSTTPPPEEEEEEEEE--BTTB--EEEEETTEEEEEEEEEEEEEEEEETTT-S-HHHHHHHHHHHHHTS-HHHHHHHHHHHHHHHHTT-EEEEE---TTS-HHHHHHH---HHHHHHHHHHHHHHHHHH-----TT-TT-----BTTBT----SS-GGGG-EETTTHHHHHTHHHHHTT-GGGGHHHHHHHHHHHHHHHHHHHHHH--SS--B-SEE-TT---S--SS-HHHHT-TBHHHHHHHHHHHHHHHH--HHHHHHHHHHHHHHHHHHHHH-EE-TTSSSEE-SSEE-TT--EE-TTS-EE-EESS-HHHHHHHHHHHHHHHHHHHHTT----TTHHHHHHHHHHSPPP-B-TTSSBPSSSS-PEES-TT-S--GGGTTTTTS-SS-TTT-HHHHHHHHHHHHHHHHTT---SHHHHHHHHHHHHHTT-HHHHHHHHHHHHHHSB-TTS-BBSSSB-THHHHHHHHHHHHHHEE--STTEEEESTT--TT--EEEEEEEEETTTEEEEEEEETTEEEEEEEEEESS---EEEEPTTT--EEEE-SSEEEEE-TT-/--EEEESS--SSGGG-EEEE-SSEEEEE---SSEEEEEEEETT-BSS-------TTHHHHHHHHHHHHHHT-HHHHHHHHHHHTS-SSSSPP-B---EEEEEE----GGG-EEEEEEEETTTTEEEEEEEETTEEEEEEEEEETTTTEEEEEEEEEEEEEEEEEEE---S-TT------SEEEEETTEEEEEE--SSTTPPPEEEEEEEEE--BTTB--EEEEETTEEEEEEEEEEEEEEEEETTT-S-HHHHHHHHHHHHHTS-HHHHHHHHHHHHHHHHTT-EEEEE---TTS-HHHHHHH---HHHHHHHHHHHHHHHHHH-----TT-TT-----BTTBT----SS-GGGG-EETTTHHHHHTHHHHHTT-GGGGHHHHHHHHHHHHHHHHHHHHHH--SS--B-SEE-TT---S--SS-HHHHT-TBHHHHHHHHHHHHHHHH--HHHHHHHHHHHHHHHHHHHHH-EE-TTSSSEE-SSEE-TT--EE-TTS-EE-EESS-HHHHHHHHHHHHHHHHHHHHTT----TTHHHHHHHHHHSPPP-B-TTSSBPSSSS-PEES-TT-S--GGGTTTTTS-SS-TTT-HHHHHHHHHHHHHHHHTT---SHHHHHHHHHHHHHTT-HHHHHHHHHHHHHHSB-TTS-BBSSSB-THHHHHHHHHHHHHHEE--STTEEEESTT--TT--EEEEEEEEETTTEEEEEEEETTEEEEEEEEEESS---EEEEPTTT--EEEE-SSEEEEE-TT-

Organism: NCBI:txid1220207

Nearest PDB structures (foldseek):
  4ufc-assembly2_B  TM=9.340E-01  e=3.054E-72  Bacteroides ovatus
  2rdy-assembly1_B  TM=9.173E-01  e=4.336E-72  Halalkalibacterium halodurans C-125
  7zo0-assembly1_A  TM=8.390E-01  e=2.277E-58  Akkermansia muciniphila ATCC BAA-835
  7znz-assembly1_A  TM=8.289E-01  e=5.606E-58  Akkermansia muciniphila ATCC BAA-835
  2ead-assembly1_A  TM=8.719E-01  e=9.262E-55  Bifidobacterium bifidum

InterPro domains:
  IPR008928 Six-hairpin glycosidase superfamily [SSF48208] (254-716)
  IPR012341 Six-hairpin glycosidase-like superfamily [G3DSA:1.50.10.10] (224-672)
  IPR016518 Alpha-L-fucosidase [PIRSF007663] (3-734)
  IPR027414 Glycosyl hydrolase family 95, N-terminal domain [PF14498] (4-246)
  IPR049053 Alpha fucosidase A-like, C-terminal domain [PF21307] (674-736)
  IPR054363 Glycosyl hydrolase family 95, catalytic domain [PF22124] (266-672)

pLDDT: mean 95.92, std 5.58, range [42.78, 98.88]